Protein 8X7V (pdb70)

InterPro domains:
  IPR001611 Leucine-rich repeat [PF13516] (893-915)
  IPR001611 Leucine-rich repeat [PF13516] (925-944)
  IPR001611 Leucine-rich repeat [PF13516] (949-972)
  IPR001611 Leucine-rich repeat [PF13516] (1007-1029)
  IPR001611 Leucine-rich repeat [PF13516] (1064-1086)
  IPR001611 Leucine-rich repeat [PF13516] (1121-1143)
  IPR004020 DAPIN domain [PF02758] (64-140)
  IPR004020 DAPIN domain [PS50824] (69-148)
  IPR004020 DAPIN domain [SM01289] (61-144)
  IPR007111 NACHT nucleoside triphosphatase [PF05729] (280-443)
  IPR007111 NACHT nucleoside triphosphatase [PS50837] (280-410)
  IPR011029 Death-like domain superfamily [G3DSA:1.10.533.10] (52-150)
  IPR011029 Death-like domain superfamily [SSF47986] (59-147)
  IPR027417 P-loop containing nucleoside triphosphate hydrolase [G3DSA:3.40.50.300] (235-421)
  IPR027417 P-loop containing nucleoside triphosphate hydrolase [SSF52540] (278-449)
  IPR032675 Leucine-rich repeat domain superfamily [G3DSA:3.80.10.10] (720-1184)
  IPR041075 NOD1/2, winged helix domain [PF17779] (528-582)
  IPR041267 NACHT, LRR and PYD domains-containing protein, helical domain HD2 [PF17776] (584-701)
  IPR050637 NLRP family, innate immunity and inflammation regulators [PTHR45690] (59-1184)

Sequence (1418 aa):
LTFSSYGLQWCLYELDKEEFQTFKELLKKKSSESTTCSIPQFEIENANVECLALLLHEYYGASLAWATSISIFENMNLRTLSEKARDDMKRHSPEDGDTWDYKSHVMTKFAEEEDVRPEMQTLAGAFDSDRWGFRPRTVVLHGKSGIGKSALARRIVLCWAQGGLYQGMFSYVFFLPVREMQRKKESSVTEFISREWPDSQAPVTEIMSRPERLLFIIDGFDDLGSVLNNDTKLCKDWAEKQPPFTLIRSLLRKVLLPESFLIVTVRDVGTEKLKSEVVSPRYLLVRAVGSLICVALQLQFNQTLTGLHAAFVFHQLTPRGVVRRCLNLEERVVLKRFCRMAVEGVWNRKSVFDGDDLMVQGLGESELRALFHMHLSLQDFCAALYYVLKTKRSMELKQAGFHIHSLWMKRFLFGLVSEDVRRPLEVLLGCPVPLGVKQKLLHWVSLLGQQPNATTPGDTLDAFHCLFETQDKEFVRLALNSFQEVWLPINQNLDLIASSFCLQHCPYLRKIRVDVKGIFPRDESAEACPVVPLWMRDKTLIEEQWEDFCSMLGTHPHLRQLDLGSSILTERAMKTLCAKLRHPTCKIQTLMFRNAQITPGVQHLWRIVMANRNLRSLNLGGTHLKEEDVRMACEALKHPKCLLESLRLDCCGLTHACYLKISQILTTSPSLKSLSLAGNKVTDQGVMPLSDALRVSQCALQKLILEDCGITATGCQSLASALVSNRSLTHLCLSNNSLGNEGVNLLCRSMRLPHCSLQRLMLNQCHLDTAGCGFLALALMGNSWLTHLSLSMNPVEDNGVKLLCEVMREPSCHLQDLELVKCHLTAACCESLSCVISRSRHLKSLDLTDNALGDGGVAALCEGLKQKNSVLARLGLKACGLTSDCCEALSLALSCNRHLTSLNLVQNNFSPKGMMKLCSAFACPTSNLQIIGLWKWQYPVQIRKLLEEVQLLKPRVVIDGSWHSFDEDDRYWWKNPQIRIRPWWFPVQELRDPLVFYLEAWLADELFGPDRAIIPEMEWTSQALLTVDIVDSGNLVEITVFGRPRVQNRVKSMLLCLAWFHREHRARALFWDKEPWFWHDTLTEQLWRIFAGVSRFLQSISWDPEDFEDAWKRKRLAVPCKLEKMRILAHGELVLATAISSFTRHVFTCGRRGIKVWSLTGQVAEDRFPESHLPIQTPGAFLRTCLLSSNSRSLLTGGYNLASVSVWDLAAPSLHVKEQLPCAGLNCQALDANLDANLAFASFTSGVVRIWDLRDQSVVRDLKGYPDGVKSIVVKGYNIWTGGPDACLRCWDQRTIMKPLEYQFKSQIMSLSHSPQEDWVLLGMANGQQWLQSTSGSQRHMVGQKDSVILSVKFSPFGQWWASVGMDDFLGVYSMPAGTKVFEVPEMSPVTCCDVSSNNRLVVTGSGEHASVYQITY

Radius of gyration: 36.37 Å; Cα contacts (8 Å, |Δi|>4): 2595; chains: 3; bounding box: 82×92×118 Å

Foldseek 3Di:
DCLQLVLQLVLQVVAALVRLVLLLVVVVVVQVVDDVFHDDNVQSVVDDSSSNSVVLCVGQNRVRSLVVVLVVCVVVVHDPSSVVSVVSCVVSPDPCVVLLVLLVVVLVVVVVVVVVPVCLVVVLCQQPADPVGDGAQEAEEEEFPVDDPVVVVSVVSNCVSVQVGPNPFARDEQEDEVVVLVVDFKDAVLQRVLPSGPVSDDDPCVVPVDARHYEYEYEEQVQDCPVLVDDDDADQDRGDIDGSSSVVLCVQQCSHSVRHGYYYYYYDLSCVVPVVRHDPYHYDYDDCPPVVQVVLVVQACPQDVLRSVLGSQLVLLADVPDPLDADDPVLVLLLLLLLVVLVVCLLQVHPDDDPVVVVVSPHDPVSSCSNDPDGLLVSLLSPLVNLQQDDPDDPSNVSSVVCPSNVSNLLSNLLQLAVVSVVSVCSNNVDDGDHCVLVVVLVVLLVQAQDPDARDAVNVLVVLSSVSSNPDLVSLLSSLQRHAEHEYEDDELVSLVSCLVRVLRNQRHEYYEYEEEDLDAQALPPGDDPVQDPCRRPVDPSVVSLLSSLLSQFQRQNYAEYEYPEYEDDQVSLLSNLVNLQDQNGQYAEYECAHYDCANNLVSNLNSQLRHQNYAEYYYHSYAADPVSLVSNLVSQLRQSGQHAYYEYYPHADDLVSLLSVLVSQLRHQRHQEYEYAHYAAEVSSLLSNLVSLLDASGQHAAYYYHPNQYELSSLLSVLVSQLRHARYAYYEDELYQHELSSLLSNLVSLLDQRRAYAEYEYENNQYELNSLLSVLVSQAPYERHAEYEYENYQHELNSLLSNLVSCLDAVGQHAYYEYENHAYEQVSLLSVLVSQQRYQNYAEYEYEPYQHDQNSLLSNLVSLLHARGQHEEYEYELRADEQVSLLSNLVSLLRYENYAEYEYYNYDYDPVSLVSNLVSLQRPRGHHQEYADDLVVDDPVSNVSVVVSCVRPVNHDYYNDPVPPPDPCVVVSND/DDDDDDDPPQDPVQQPDKDKDKDFQVLVCVVQNPVNPCQVVVCVVLVKHKDWDADPVRTMIMIIITGDPVSNVVVVVVSVVVSVVVVVVVVVD/DVVDPDAAADCRVVVVVVVCVVVVHVRHADADDDDPVVQDFDDPCVDLDAFFDKDFAEKEFFPAAWQEKDAEDVAGWIWTFFFFWIFIAGRPDHDHYDDDTPDIGGDDDVPGTWHDKDADPVRAKMWTFFPPDAFIWMWGDVDPDIDTDDTQGDPRWGWQEWDADDVQQKTWTWTQQQKIWIAHPVVSDTDDIDHDDGRIFNEWDDDDQWIWTFFQVQWIWIGGPVDRDGTDIDHDDATWQYWDAQDPFFWIWTFGQQFWIWIAGPVDGDIDTQGGDRFGWNYKAAAPNRQKIWTFTQQAKIWIFGPPRNHTSDIDGDDFGWRYKDAYNVNFKIWTGGGRMIIIMTTRD

Secondary structure (DSSP, 8-state):
-HHHHHHHHHHHTTS-HHHHHHHHHHHHHHHHH-SSS---HHHHHH--HHHHHHHHHHHH-HHHHHHHHHHHHHHTT--HHHHHHHHHHHHHSPP--HHHHHHHHHHHHHHHHHHH--HHHHHHHTTS--SS----S-EEEEE-TTS-HHHHHHHHHHHHHHTSSSTTT-S--EEEEHHHHHH-SSB-HHHHHHHHSSSS---HHHHSS-STT-BEEEE-GGG--HHHHS--PPP--SSS-B-HHHHHHHHHTT-SSTTSB--EE--HHHHHHHTTTSSS-EEEEE--HHHHHHHHHHT---S-HHHHHHHHHHHHHSPTT-SSPPP-HHHHHHHHHHHHHHHHHHHHT-----HHHHHHHT--HHHHHHH----HHHHHHHHHHHHH---SS-HHHHHHTT-SSHHHHHHHHHHTT-HHHHHHHHHHH-S----SHHHHHHHHHHHHHT-SSPPPHHHHHHHHHHHHHH--HHHHHHHHTS--EEEEEE-SHHHHHHHHHHHTT-TT--EEEEEE-S-S---TTT---SSS-HHHHSS-HHHHHHHHHHHHHHH-SS--EEEESS-B--HHHHHHHHHHHHSTT----EEEESSSB-GGGGGGTHHHHHH-TT--EEEEES----HHHHHHHHHHHTSTT----EEEEES----HHHHHHHHHHHHH-SS--EEEEESS---HHHHHHHHHHHHSTT------EEES----HHHHHHHHHHHHH-SS--EEEEES---HHHHHHHHHHHHSSTT----EEE--SS---HHHHHHHHHHHTT--S--EEE--SS---HHHHHHHHHHHTSTT----EEEEES----HHHHHHHHHHHHH-SS--B--EES---HHHHHHHHHHHHTSTT----B--EESS---HHHHHHHHHHHHH--S--B--EES----HHHHHHHHHHHH-TT---SEE---STTS-HHHHHHHHHHHHSSTT-EE-SSSSTT--HHHHHHH-/--EEE--SSS-SGGGSS-EEEEEEHHHHHHHHTTT-TTHHHHHHHHT-EEEEEE-TTSSEEEEEEES-HHHHHHHHHHHHHHHHHHHHHHHH-/--SSS----HHHHHHHHHHHHHHT---S-------GGGT-PPPP----PPP-EEEEEEEEE-SS---EEEE-SSS--EEEEETTEEEEE--SS--SEE---SEEEE--STT----EEEE-TTSSEEEEE-SS-SEEEEEESSSSS-EEEEEEE-SS--EEEEEEETTTTEEEEEETTTEEEEEETTTTEEEEEEE--TT--SEEEEETTEEEEEETTTEEEEEESSS-PPPEEEE-SS---EEEE-SSSS-EEEE-SSSEEEEE-SSS--EEEEEE-SS-EEEEEE-TTSSEEEEEESSSEEEEEETTT--EEEEEE-SS-EEEEEE-SSSSEEEEEETTEEEEEEEE-

Structure (mmCIF, N/CA/C/O backbone):
data_8X7V
#
_entry.id   8X7V
#
_cell.length_a   1.00
_cell.length_b   1.00
_cell.length_c   1.00
_cell.angle_alpha   90.00
_cell.angle_beta   90.00
_cell.angle_gamma   90.00
#
_symmetry.space_group_name_H-M   'P 1'
#
loop_
_entity.id
_entity.type
_entity.pdbx_description
1 polymer 'Maltose/maltodextrin-binding periplasmic protein,NACHT, LRR and PYD domains-containing protein 5'
2 polymer 'Oocyte-expressed protein homolog'
3 polymer 'Ubiquitin-like protein SMT3,Transducin-like enhancer protein 6'
#
loop_
_atom_site.group_PDB
_atom_site.id
_atom_site.type_symbol
_atom_site.label_atom_id
_atom_site.label_alt_id
_atom_site.label_comp_id
_atom_site.label_asym_id
_atom_site.label_entity_id
_atom_site.label_seq_id
_atom_site.pdbx_PDB_ins_code
_atom_site.Cartn_x
_atom_site.Cartn_y
_atom_site.Cartn_z
_atom_site.occupancy
_atom_site.B_iso_or_equiv
_atom_site.auth_seq_id
_atom_site.auth_comp_id
_atom_site.auth_asym_id
_atom_site.auth_atom_id
_atom_site.pdbx_PDB_model_num
ATOM 1 N N . LEU A 1 388 ? 111.131 142.402 127.865 1.00 61.09 58 LEU A N 1
ATOM 2 C CA . LEU A 1 388 ? 111.151 141.835 129.209 1.00 61.09 58 LEU A CA 1
ATOM 3 C C . LEU A 1 388 ? 112.494 141.180 129.501 1.00 61.09 58 LEU A C 1
ATOM 4 O O . LEU A 1 388 ? 113.152 141.504 130.487 1.00 61.09 58 LEU A O 1
ATOM 9 N N . THR A 1 389 ? 112.893 140.249 128.631 1.00 58.07 59 THR A N 1
ATOM 10 C CA . THR A 1 389 ? 114.172 139.571 128.806 1.00 58.07 59 THR A CA 1
ATOM 11 C C . THR A 1 389 ? 115.339 140.523 128.582 1.00 58.07 59 THR A C 1
ATOM 12 O O . THR A 1 389 ? 116.358 140.441 129.277 1.00 58.07 59 THR A O 1
ATOM 16 N N . PHE A 1 390 ? 115.212 141.424 127.608 1.00 52.74 60 PHE A N 1
ATOM 17 C CA . PHE A 1 390 ? 116.276 142.375 127.316 1.00 52.74 60 PHE A CA 1
ATOM 18 C C . PHE A 1 390 ? 116.553 143.308 128.488 1.00 52.74 60 PHE A C 1
ATOM 19 O O . PHE A 1 390 ? 117.634 143.902 128.552 1.00 52.74 60 PHE A O 1
ATOM 27 N N . SER A 1 391 ? 115.605 143.450 129.413 1.00 51.26 61 SER A N 1
ATOM 28 C CA . SER A 1 391 ? 115.799 144.290 130.588 1.00 51.26 61 SER A CA 1
ATOM 29 C C . SER A 1 391 ? 116.315 143.503 131.788 1.00 51.26 61 SER A C 1
ATOM 30 O O . SER A 1 391 ? 117.085 144.039 132.592 1.00 51.26 61 SER A O 1
ATOM 33 N N . SER A 1 392 ? 115.907 142.238 131.929 1.00 47.49 62 SER A N 1
ATOM 34 C CA . SER A 1 392 ? 116.389 141.417 133.036 1.00 47.49 62 SER A CA 1
ATOM 35 C C . SER A 1 392 ? 117.801 140.905 132.796 1.00 47.49 62 SER A C 1
ATOM 36 O O . SER A 1 392 ? 118.537 140.648 133.757 1.00 47.49 62 SER A O 1
ATOM 39 N N . TYR A 1 393 ? 118.184 140.727 131.531 1.00 41.30 63 TYR A N 1
ATOM 40 C CA . TYR A 1 393 ? 119.509 140.210 131.208 1.00 41.30 63 TYR A CA 1
ATOM 41 C C . TYR A 1 393 ? 120.586 141.149 131.746 1.00 41.30 63 TYR A C 1
ATOM 42 O O . TYR A 1 393 ? 121.574 140.711 132.354 1.00 41.30 63 TYR A O 1
ATOM 51 N N . GLY A 1 394 ? 120.380 142.456 131.573 1.00 40.73 64 GLY A N 1
ATOM 52 C CA . GLY A 1 394 ? 121.322 143.429 132.101 1.00 40.73 64 GLY A CA 1
ATOM 53 C C . GLY A 1 394 ? 121.376 143.451 133.618 1.00 40.73 64 GLY A C 1
ATOM 54 O O . GLY A 1 394 ? 122.451 143.598 134.204 1.00 40.73 64 GLY A O 1
ATOM 55 N N . LEU A 1 395 ? 120.221 143.317 134.278 1.00 41.49 65 LEU A N 1
ATOM 56 C CA . LEU A 1 395 ? 120.217 143.280 135.739 1.00 41.49 65 LEU A CA 1
ATOM 57 C C . LEU A 1 395 ? 120.967 142.065 136.264 1.00 41.49 65 LEU A C 1
ATOM 58 O O . LEU A 1 395 ? 121.708 142.161 137.248 1.00 41.49 65 LEU A O 1
ATOM 63 N N . GLN A 1 396 ? 120.779 140.910 135.626 1.00 40.96 66 GLN A N 1
ATOM 64 C CA . GLN A 1 396 ? 121.518 139.718 136.029 1.00 40.96 66 GLN A CA 1
ATOM 65 C C . GLN A 1 396 ? 123.013 139.914 135.827 1.00 40.96 66 GLN A C 1
ATOM 66 O O . GLN A 1 396 ? 123.829 139.507 136.668 1.00 40.96 66 GLN A O 1
ATOM 72 N N . TRP A 1 397 ? 123.393 140.549 134.716 1.00 40.43 67 TRP A N 1
ATOM 73 C CA . TRP A 1 397 ? 124.809 140.792 134.473 1.00 40.43 67 TRP A CA 1
ATOM 74 C C . TRP A 1 397 ? 125.384 141.791 135.472 1.00 40.43 67 TRP A C 1
ATOM 75 O O . TRP A 1 397 ? 126.585 141.759 135.756 1.00 40.43 67 TRP A O 1
ATOM 86 N N . CYS A 1 398 ? 124.549 142.688 136.005 1.00 43.93 68 CYS A N 1
ATOM 87 C CA . CYS A 1 398 ? 125.014 143.603 137.046 1.00 43.93 68 CYS A CA 1
ATOM 88 C C . CYS A 1 398 ? 125.123 142.905 138.398 1.00 43.93 68 CYS A C 1
ATOM 89 O O . CYS A 1 398 ? 126.017 143.217 139.193 1.00 43.93 68 CYS A O 1
ATOM 92 N N . LEU A 1 399 ? 124.214 141.971 138.683 1.00 41.84 69 LEU A N 1
ATOM 93 C CA . LEU A 1 399 ? 124.223 141.281 139.968 1.00 41.84 69 LEU A CA 1
ATOM 94 C C . LEU A 1 399 ? 125.285 140.193 140.053 1.00 41.84 69 LEU A C 1
ATOM 95 O O . LEU A 1 399 ? 125.622 139.765 141.162 1.00 41.84 69 LEU A O 1
ATOM 100 N N . TYR A 1 400 ? 125.811 139.725 138.920 1.00 45.91 70 TYR A N 1
ATOM 101 C CA . TYR A 1 400 ? 126.967 138.829 138.972 1.00 45.91 70 TYR A CA 1
ATOM 102 C C . TYR A 1 400 ? 128.212 139.481 139.558 1.00 45.91 70 TYR A C 1
ATOM 103 O O . TYR A 1 400 ? 129.156 138.767 139.908 1.00 45.91 70 TYR A O 1
ATOM 112 N N . GLU A 1 401 ? 128.252 140.810 139.663 1.00 49.90 71 GLU A N 1
ATOM 113 C CA . GLU A 1 401 ? 129.438 141.455 140.216 1.00 49.90 71 GLU A CA 1
ATOM 114 C C . GLU A 1 401 ? 129.519 141.290 141.730 1.00 49.90 71 GLU A C 1
ATOM 115 O O . GLU A 1 401 ? 130.620 141.288 142.292 1.00 49.90 71 GLU A O 1
ATOM 121 N N . LEU A 1 402 ? 128.379 141.146 142.401 1.00 51.79 72 LEU A N 1
ATOM 122 C CA . LEU A 1 402 ? 128.357 141.097 143.857 1.00 51.79 72 LEU A CA 1
ATOM 123 C C . LEU A 1 402 ? 128.984 139.810 144.378 1.00 51.79 72 LEU A C 1
ATOM 124 O O . LEU A 1 402 ? 128.855 138.744 143.771 1.00 51.79 72 LEU A O 1
ATOM 129 N N . ASP A 1 403 ? 129.658 139.919 145.520 1.00 62.67 73 ASP A N 1
ATOM 130 C CA . ASP A 1 403 ? 130.260 138.780 146.193 1.00 62.67 73 ASP A CA 1
ATOM 131 C C . ASP A 1 403 ? 129.201 138.000 146.974 1.00 62.67 73 ASP A C 1
ATOM 132 O O . ASP A 1 403 ? 128.026 138.373 147.023 1.00 62.67 73 ASP A O 1
ATOM 137 N N . LYS A 1 404 ? 129.630 136.899 147.595 1.00 59.94 74 LYS A N 1
ATOM 138 C CA . LYS A 1 404 ? 128.696 136.057 148.339 1.00 59.94 74 LYS A CA 1
ATOM 139 C C . LYS A 1 404 ? 128.162 136.780 149.573 1.00 59.94 74 LYS A C 1
ATOM 140 O O . LYS A 1 404 ? 126.946 136.821 149.808 1.00 59.94 74 LYS A O 1
ATOM 146 N N . GLU A 1 405 ? 129.058 137.362 150.374 1.00 65.18 75 GLU A N 1
ATOM 147 C CA . GLU A 1 405 ? 128.613 138.151 151.520 1.00 65.18 75 GLU A CA 1
ATOM 148 C C . GLU A 1 405 ? 127.858 139.396 151.068 1.00 65.18 75 GLU A C 1
ATOM 149 O O . GLU A 1 405 ? 126.878 139.804 151.705 1.00 65.18 75 GLU A O 1
ATOM 155 N N . GLU A 1 406 ? 128.291 140.004 149.961 1.00 60.85 76 GLU A N 1
ATOM 156 C CA . GLU A 1 406 ? 127.543 141.115 149.387 1.00 60.85 76 GLU A CA 1
ATOM 157 C C . GLU A 1 406 ? 126.162 140.663 148.939 1.00 60.85 76 GLU A C 1
ATOM 158 O O . GLU A 1 406 ? 125.182 141.401 149.078 1.00 60.85 76 GLU A O 1
ATOM 164 N N . PHE A 1 407 ? 126.065 139.448 148.399 1.00 60.60 77 PHE A N 1
ATOM 165 C CA . PHE A 1 407 ? 124.767 138.924 147.993 1.00 60.60 77 PHE A CA 1
ATOM 166 C C . PHE A 1 407 ? 123.850 138.730 149.196 1.00 60.60 77 PHE A C 1
ATOM 167 O O . PHE A 1 407 ? 122.654 139.040 149.132 1.00 60.60 77 PHE A O 1
ATOM 175 N N . GLN A 1 408 ? 124.393 138.221 150.305 1.00 62.43 78 GLN A N 1
ATOM 176 C CA . GLN A 1 408 ? 123.582 138.069 151.513 1.00 62.43 78 GLN A CA 1
ATOM 177 C C . GLN A 1 408 ? 123.129 139.420 152.057 1.00 62.43 78 GLN A C 1
ATOM 178 O O . GLN A 1 408 ? 121.981 139.571 152.499 1.00 62.43 78 GLN A O 1
ATOM 184 N N . THR A 1 409 ? 124.020 140.414 152.042 1.00 58.02 79 THR A N 1
ATOM 185 C CA . THR A 1 409 ? 123.633 141.757 152.465 1.00 58.02 79 THR A CA 1
ATOM 186 C C . THR A 1 409 ? 122.525 142.314 151.578 1.00 58.02 79 THR A C 1
ATOM 187 O O . THR A 1 409 ? 121.569 142.928 152.070 1.00 58.02 79 THR A O 1
ATOM 191 N N . PHE A 1 410 ? 122.637 142.108 150.264 1.00 53.96 80 PHE A N 1
ATOM 192 C CA . PHE A 1 410 ? 121.596 142.556 149.347 1.00 53.96 80 PHE A CA 1
ATOM 193 C C . PHE A 1 410 ? 120.272 141.881 149.662 1.00 53.96 80 PHE A C 1
ATOM 194 O O . PHE A 1 410 ? 119.221 142.533 149.678 1.00 53.96 80 PHE A O 1
ATOM 202 N N . LYS A 1 411 ? 120.307 140.576 149.934 1.00 65.73 81 LYS A N 1
ATOM 203 C CA . LYS A 1 411 ? 119.075 139.859 150.237 1.00 65.73 81 LYS A CA 1
ATOM 204 C C . LYS A 1 411 ? 118.429 140.374 151.519 1.00 65.73 81 LYS A C 1
ATOM 205 O O . LYS A 1 411 ? 117.206 140.534 151.578 1.00 65.73 81 LYS A O 1
ATOM 211 N N . GLU A 1 412 ? 119.227 140.662 152.553 1.00 65.95 82 GLU A N 1
ATOM 212 C CA . GLU A 1 412 ? 118.613 141.113 153.803 1.00 65.95 82 GLU A CA 1
ATOM 213 C C . GLU A 1 412 ? 118.083 142.542 153.685 1.00 65.95 82 GLU A C 1
ATOM 214 O O . GLU A 1 412 ? 117.029 142.864 154.251 1.00 65.95 82 GLU A O 1
ATOM 220 N N . LEU A 1 413 ? 118.790 143.418 152.962 1.00 60.89 83 LEU A N 1
ATOM 221 C CA . LEU A 1 413 ? 118.256 144.759 152.729 1.00 60.89 83 LEU A CA 1
ATOM 222 C C . LEU A 1 413 ? 116.967 144.708 151.917 1.00 60.89 83 LEU A C 1
ATOM 223 O O . LEU A 1 413 ? 116.019 145.455 152.193 1.00 60.89 83 LEU A O 1
ATOM 228 N N . LEU A 1 414 ? 116.910 143.827 150.915 1.00 64.31 84 LEU A N 1
ATOM 229 C CA . LEU A 1 414 ? 115.672 143.644 150.168 1.00 64.31 84 LEU A CA 1
ATOM 230 C C . LEU A 1 414 ? 114.563 143.125 151.074 1.00 64.31 84 LEU A C 1
ATOM 231 O O . LEU A 1 414 ? 113.402 143.529 150.941 1.00 64.31 84 LEU A O 1
ATOM 236 N N . LYS A 1 415 ? 114.906 142.230 152.003 1.00 71.25 85 LYS A N 1
ATOM 237 C CA . LYS A 1 415 ? 113.928 141.730 152.964 1.00 71.25 85 LYS A CA 1
ATOM 238 C C . LYS A 1 415 ? 113.353 142.857 153.807 1.00 71.25 85 LYS A C 1
ATOM 239 O O . LYS A 1 415 ? 112.135 142.943 154.001 1.00 71.25 85 LYS A O 1
ATOM 245 N N . LYS A 1 416 ? 114.222 143.721 154.332 1.00 72.12 86 LYS A N 1
ATOM 246 C CA . LYS A 1 416 ? 113.756 144.831 155.158 1.00 72.12 86 LYS A CA 1
ATOM 247 C C . LYS A 1 416 ? 112.876 145.782 154.356 1.00 72.12 86 LYS A C 1
ATOM 248 O O . LYS A 1 416 ? 111.822 146.223 154.837 1.00 72.12 86 LYS A O 1
ATOM 254 N N . LYS A 1 417 ? 113.285 146.097 153.123 1.00 74.22 87 LYS A N 1
ATOM 255 C CA . LYS A 1 417 ? 112.481 146.977 152.279 1.00 74.22 87 LYS A CA 1
ATOM 256 C C . LYS A 1 417 ? 111.110 146.375 152.000 1.00 74.22 87 LYS A C 1
ATOM 257 O O . LYS A 1 417 ? 110.095 147.079 152.048 1.00 74.22 87 LYS A O 1
ATOM 263 N N . SER A 1 418 ? 111.060 145.075 151.701 1.00 78.77 88 SER A N 1
ATOM 264 C CA . SER A 1 418 ? 109.779 144.432 151.429 1.00 78.77 88 SER A CA 1
ATOM 265 C C . SER A 1 418 ? 108.897 144.404 152.670 1.00 78.77 88 SER A C 1
ATOM 266 O O . SER A 1 418 ? 107.682 144.616 152.582 1.00 78.77 88 SER A O 1
ATOM 269 N N . SER A 1 419 ? 109.488 144.133 153.837 1.00 81.67 89 SER A N 1
ATOM 270 C CA . SER A 1 419 ? 108.695 144.052 155.060 1.00 81.67 89 SER A CA 1
ATOM 271 C C . SER A 1 419 ? 108.117 145.409 155.442 1.00 81.67 89 SER A C 1
ATOM 272 O O . SER A 1 419 ? 106.948 145.499 155.836 1.00 81.67 89 SER A O 1
ATOM 275 N N . GLU A 1 420 ? 108.917 146.476 155.343 1.00 86.06 90 GLU A N 1
ATOM 276 C CA . GLU A 1 420 ? 108.417 147.793 155.730 1.00 86.06 90 GLU A CA 1
ATOM 277 C C . GLU A 1 420 ? 107.286 148.255 154.818 1.00 86.06 90 GLU A C 1
ATOM 278 O O . GLU A 1 420 ? 106.277 148.788 155.294 1.00 86.06 90 GLU A O 1
ATOM 284 N N . SER A 1 421 ? 107.431 148.060 153.510 1.00 92.94 91 SER A N 1
ATOM 285 C CA . SER A 1 421 ? 106.436 148.531 152.555 1.00 92.94 91 SER A CA 1
ATOM 286 C C . SER A 1 421 ? 105.177 147.674 152.626 1.00 92.94 91 SER A C 1
ATOM 287 O O . SER A 1 421 ? 105.248 146.470 152.888 1.00 92.94 91 SER A O 1
ATOM 290 N N . THR A 1 422 ? 104.023 148.303 152.394 1.00 104.72 92 THR A N 1
ATOM 291 C CA . THR A 1 422 ? 102.745 147.605 152.406 1.00 104.72 92 THR A CA 1
ATOM 292 C C . THR A 1 422 ? 102.074 147.541 151.041 1.00 104.72 92 THR A C 1
ATOM 293 O O . THR A 1 422 ? 101.201 146.689 150.840 1.00 104.72 92 THR A O 1
ATOM 297 N N . THR A 1 423 ? 102.448 148.422 150.108 1.00 107.95 93 THR A N 1
ATOM 298 C CA . THR A 1 423 ? 101.809 148.428 148.795 1.00 107.95 93 THR A CA 1
ATOM 299 C C . THR A 1 423 ? 102.085 147.136 148.035 1.00 107.95 93 THR A C 1
ATOM 300 O O . THR A 1 423 ? 101.173 146.550 147.440 1.00 107.95 93 THR A O 1
ATOM 304 N N . CYS A 1 424 ? 103.333 146.676 148.043 1.00 105.36 94 CYS A N 1
ATOM 305 C CA . CYS A 1 424 ? 103.723 145.436 147.390 1.00 105.36 94 CYS A CA 1
ATOM 306 C C . CYS A 1 424 ? 104.428 144.537 148.394 1.00 105.36 94 CYS A C 1
ATOM 307 O O . CYS A 1 424 ? 105.263 145.000 149.177 1.00 105.36 94 CYS A O 1
ATOM 310 N N . SER A 1 425 ? 104.089 143.251 148.367 1.00 99.30 95 SER A N 1
ATOM 311 C CA . SER A 1 425 ? 104.603 142.280 149.322 1.00 99.30 95 SER A CA 1
ATOM 312 C C . SER A 1 425 ? 105.458 141.254 148.596 1.00 99.30 95 SER A C 1
ATOM 313 O O . SER A 1 425 ? 105.090 140.788 147.513 1.00 99.30 95 SER A O 1
ATOM 316 N N . ILE A 1 426 ? 106.596 140.910 149.191 1.00 89.72 96 ILE A N 1
ATOM 317 C CA . ILE A 1 426 ? 107.477 139.880 148.649 1.00 89.72 96 ILE A CA 1
ATOM 318 C C . ILE A 1 426 ? 107.672 138.811 149.719 1.00 89.72 96 ILE A C 1
ATOM 319 O O . ILE A 1 426 ? 108.079 139.133 150.845 1.00 89.72 96 ILE A O 1
ATOM 324 N N . PRO A 1 427 ? 107.386 137.544 149.426 1.00 91.98 97 PRO A N 1
ATOM 325 C CA . PRO A 1 427 ? 107.547 136.499 150.445 1.00 91.98 97 PRO A CA 1
ATOM 326 C C . PRO A 1 427 ? 109.002 136.327 150.852 1.00 91.98 97 PRO A C 1
ATOM 327 O O . PRO A 1 427 ? 109.926 136.571 150.072 1.00 91.98 97 PRO A O 1
ATOM 331 N N . GLN A 1 428 ? 109.198 135.899 152.103 1.00 89.46 98 GLN A N 1
ATOM 332 C CA . GLN A 1 428 ? 110.543 135.864 152.672 1.00 89.46 98 GLN A CA 1
ATOM 333 C C . GLN A 1 428 ? 111.325 134.646 152.192 1.00 89.46 98 GLN A C 1
ATOM 334 O O . GLN A 1 428 ? 112.482 134.768 151.766 1.00 89.46 98 GLN A O 1
ATOM 340 N N . PHE A 1 429 ? 110.716 133.460 152.263 1.00 92.85 99 PHE A N 1
ATOM 341 C CA . PHE A 1 429 ? 111.422 132.250 151.858 1.00 92.85 99 PHE A CA 1
ATOM 342 C C . PHE A 1 429 ? 111.709 132.248 150.365 1.00 92.85 99 PHE A C 1
ATOM 343 O O . PHE A 1 429 ? 112.725 131.693 149.929 1.00 92.85 99 PHE A O 1
ATOM 351 N N . GLU A 1 430 ? 110.832 132.864 149.571 1.00 89.08 100 GLU A N 1
ATOM 352 C CA . GLU A 1 430 ? 111.087 132.982 148.142 1.00 89.08 100 GLU A CA 1
ATOM 353 C C . GLU A 1 430 ? 112.323 133.834 147.882 1.00 89.08 100 GLU A C 1
ATOM 354 O O . GLU A 1 430 ? 113.111 133.540 146.976 1.00 89.08 100 GLU A O 1
ATOM 360 N N . ILE A 1 431 ? 112.510 134.895 148.672 1.00 81.65 101 ILE A N 1
ATOM 361 C CA . ILE A 1 431 ? 113.728 135.697 148.574 1.00 81.65 101 ILE A CA 1
ATOM 362 C C . ILE A 1 431 ? 114.943 134.869 148.972 1.00 81.65 101 ILE A C 1
ATOM 363 O O . ILE A 1 431 ? 115.963 134.857 148.273 1.00 81.65 101 ILE A O 1
ATOM 368 N N . GLU A 1 432 ? 114.852 134.164 150.104 1.00 83.44 102 GLU A N 1
ATOM 369 C CA . GLU A 1 432 ? 116.008 133.419 150.603 1.00 83.44 102 GLU A CA 1
ATOM 370 C C . GLU A 1 432 ? 116.451 132.326 149.639 1.00 83.44 102 GLU A C 1
ATOM 371 O O . GLU A 1 432 ? 117.653 132.144 149.413 1.00 83.44 102 GLU A O 1
ATOM 377 N N . ASN A 1 433 ? 115.503 131.586 149.063 1.00 88.27 103 ASN A N 1
ATOM 378 C CA . ASN A 1 433 ? 115.874 130.447 148.229 1.00 88.27 103 ASN A CA 1
ATOM 379 C C . ASN A 1 433 ? 116.476 130.882 146.898 1.00 88.27 103 ASN A C 1
ATOM 380 O O . ASN A 1 433 ? 117.091 130.065 146.204 1.00 88.27 103 ASN A O 1
ATOM 385 N N . ALA A 1 434 ? 116.317 132.149 146.527 1.00 77.31 104 ALA A N 1
ATOM 386 C CA . ALA A 1 434 ? 116.705 132.599 145.197 1.00 77.31 104 ALA A CA 1
ATOM 387 C C . ALA A 1 434 ? 118.202 132.875 145.108 1.00 77.31 104 ALA A C 1
ATOM 388 O O . ALA A 1 434 ? 118.807 133.428 146.030 1.00 77.31 104 ALA A O 1
ATOM 390 N N . ASN A 1 435 ? 118.795 132.486 143.980 1.00 67.23 105 ASN A N 1
ATOM 391 C CA . ASN A 1 435 ? 120.148 132.883 143.622 1.00 67.23 105 ASN A CA 1
ATOM 392 C C . ASN A 1 435 ? 120.080 134.164 142.790 1.00 67.23 105 ASN A C 1
ATOM 393 O O . ASN A 1 435 ? 119.042 134.826 142.728 1.00 67.23 105 ASN A O 1
ATOM 398 N N . VAL A 1 436 ? 121.186 134.528 142.137 1.00 59.87 106 VAL A N 1
ATOM 399 C CA . VAL A 1 436 ? 121.263 135.819 141.451 1.00 59.87 106 VAL A CA 1
ATOM 400 C C . VAL A 1 436 ? 120.239 135.903 140.323 1.00 59.87 106 VAL A C 1
ATOM 401 O O . VAL A 1 436 ? 119.464 136.867 140.230 1.00 59.87 106 VAL A O 1
ATOM 405 N N . GLU A 1 437 ? 120.222 134.895 139.447 1.00 61.44 107 GLU A N 1
ATOM 406 C CA . GLU A 1 437 ? 119.341 134.934 138.284 1.00 61.44 107 GLU A CA 1
ATOM 407 C C . GLU A 1 437 ? 117.881 134.960 138.708 1.00 61.44 107 GLU A C 1
ATOM 408 O O . GLU A 1 437 ? 117.093 135.790 138.231 1.00 61.44 107 GLU A O 1
ATOM 414 N N . CYS A 1 438 ? 117.505 134.055 139.611 1.00 66.09 108 CYS A N 1
ATOM 415 C CA . CYS A 1 438 ? 116.133 134.024 140.097 1.00 66.09 108 CYS A CA 1
ATOM 416 C C . CYS A 1 438 ? 115.787 135.307 140.835 1.00 66.09 108 CYS A C 1
ATOM 417 O O . CYS A 1 438 ? 114.651 135.783 140.758 1.00 66.09 108 CYS A O 1
ATOM 420 N N . LEU A 1 439 ? 116.755 135.894 141.541 1.00 61.59 109 LEU A N 1
ATOM 421 C CA . LEU A 1 439 ? 116.486 137.137 142.257 1.00 61.59 109 LEU A CA 1
ATOM 422 C C . LEU A 1 439 ? 116.135 138.261 141.292 1.00 61.59 109 LEU A C 1
ATOM 423 O O . LEU A 1 439 ? 115.129 138.956 141.475 1.00 61.59 109 LEU A O 1
ATOM 428 N N . ALA A 1 440 ? 116.950 138.453 140.251 1.00 56.52 110 ALA A N 1
ATOM 429 C CA . ALA A 1 440 ? 116.667 139.522 139.294 1.00 56.52 110 ALA A CA 1
ATOM 430 C C . ALA A 1 440 ? 115.366 139.266 138.540 1.00 56.52 110 ALA A C 1
ATOM 431 O O . ALA A 1 440 ? 114.563 140.189 138.328 1.00 56.52 110 ALA A O 1
ATOM 433 N N . LEU A 1 441 ? 115.141 138.016 138.128 1.00 61.92 111 LEU A N 1
ATOM 434 C CA . LEU A 1 441 ? 113.917 137.681 137.411 1.00 61.92 111 LEU A CA 1
ATOM 435 C C . LEU A 1 441 ? 112.683 137.933 138.271 1.00 61.92 111 LEU A C 1
ATOM 436 O O . LEU A 1 441 ? 111.699 138.518 137.807 1.00 61.92 111 LEU A O 1
ATOM 441 N N . LEU A 1 442 ? 112.726 137.517 139.539 1.00 61.21 112 LEU A N 1
ATOM 442 C CA . LEU A 1 442 ? 111.616 137.761 140.453 1.00 61.21 112 LEU A CA 1
ATOM 443 C C . LEU A 1 442 ? 111.420 139.246 140.722 1.00 61.21 112 LEU A C 1
ATOM 444 O O . LEU A 1 442 ? 110.280 139.705 140.860 1.00 61.21 112 LEU A O 1
ATOM 449 N N . LEU A 1 443 ? 112.513 140.003 140.821 1.00 55.12 113 LEU A N 1
ATOM 450 C CA . LEU A 1 443 ? 112.403 141.427 141.103 1.00 55.12 113 LEU A CA 1
ATOM 451 C C . LEU A 1 443 ? 111.710 142.159 139.958 1.00 55.12 113 LEU A C 1
ATOM 452 O O . LEU A 1 443 ? 110.835 143.002 140.194 1.00 55.12 113 LEU A O 1
ATOM 457 N N . HIS A 1 444 ? 112.062 141.832 138.709 1.00 57.68 114 HIS A N 1
ATOM 458 C CA . HIS A 1 444 ? 111.299 142.373 137.581 1.00 57.68 114 HIS A CA 1
ATOM 459 C C . HIS A 1 444 ? 109.871 141.844 137.542 1.00 57.68 114 HIS A C 1
ATOM 460 O O . HIS A 1 444 ? 108.946 142.578 137.174 1.00 57.68 114 HIS A O 1
ATOM 467 N N . GLU A 1 445 ? 109.665 140.574 137.896 1.00 65.80 115 GLU A N 1
ATOM 468 C CA . GLU A 1 445 ? 108.319 140.013 137.827 1.00 65.80 115 GLU A CA 1
ATOM 469 C C . GLU A 1 445 ? 107.372 140.724 138.785 1.00 65.80 115 GLU A C 1
ATOM 470 O O . GLU A 1 445 ? 106.211 140.979 138.446 1.00 65.80 115 GLU A O 1
ATOM 476 N N . TYR A 1 446 ? 107.845 141.045 139.988 1.00 68.52 116 TYR A N 1
ATOM 477 C CA . TYR A 1 446 ? 106.992 141.715 140.967 1.00 68.52 116 TYR A CA 1
ATOM 478 C C . TYR A 1 446 ? 106.938 143.220 140.733 1.00 68.52 116 TYR A C 1
ATOM 479 O O . TYR A 1 446 ? 105.862 143.788 140.521 1.00 68.52 116 TYR A O 1
ATOM 488 N N . TYR A 1 447 ? 108.094 143.885 140.771 1.00 63.39 117 TYR A N 1
ATOM 489 C CA . TYR A 1 447 ? 108.101 145.343 140.798 1.00 63.39 117 TYR A CA 1
ATOM 490 C C . TYR A 1 447 ? 107.812 145.941 139.425 1.00 63.39 117 TYR A C 1
ATOM 491 O O . TYR A 1 447 ? 107.193 147.006 139.325 1.00 63.39 117 TYR A O 1
ATOM 500 N N . GLY A 1 448 ? 108.248 145.277 138.361 1.00 60.85 118 GLY A N 1
ATOM 501 C CA . GLY A 1 448 ? 108.317 145.880 137.047 1.00 60.85 118 GLY A CA 1
ATOM 502 C C . GLY A 1 448 ? 109.721 146.373 136.736 1.00 60.85 118 GLY A C 1
ATOM 503 O O . GLY A 1 448 ? 110.590 146.476 137.604 1.00 60.85 118 GLY A O 1
ATOM 504 N N . ALA A 1 449 ? 109.940 146.691 135.461 1.00 58.71 119 ALA A N 1
ATOM 505 C CA . ALA A 1 449 ? 111.289 146.951 134.967 1.00 58.71 119 ALA A CA 1
ATOM 506 C C . ALA A 1 449 ? 111.962 148.150 135.631 1.00 58.71 119 ALA A C 1
ATOM 507 O O . ALA A 1 449 ? 112.949 147.991 136.365 1.00 58.71 119 ALA A O 1
ATOM 509 N N . SER A 1 450 ? 111.429 149.350 135.391 1.00 55.68 120 SER A N 1
ATOM 510 C CA . SER A 1 450 ? 112.079 150.558 135.888 1.00 55.68 120 SER A CA 1
ATOM 511 C C . SER A 1 450 ? 112.100 150.588 137.408 1.00 55.68 120 SER A C 1
ATOM 512 O O . SER A 1 450 ? 113.087 151.025 138.014 1.00 55.68 120 SER A O 1
ATOM 515 N N . LEU A 1 451 ? 111.019 150.129 138.042 1.00 53.02 121 LEU A N 1
ATOM 516 C CA . LEU A 1 451 ? 110.967 150.118 139.498 1.00 53.02 121 LEU A CA 1
ATOM 517 C C . LEU A 1 451 ? 112.045 149.213 140.080 1.00 53.02 121 LEU A C 1
ATOM 518 O O . LEU A 1 451 ? 112.706 149.574 141.061 1.00 53.02 121 LEU A O 1
ATOM 523 N N . ALA A 1 452 ? 112.239 148.033 139.489 1.00 48.81 122 ALA A N 1
ATOM 524 C CA . ALA A 1 452 ? 113.256 147.117 139.993 1.00 48.81 122 ALA A CA 1
ATOM 525 C C . ALA A 1 452 ? 114.660 147.662 139.766 1.00 48.81 122 ALA A C 1
ATOM 526 O O . ALA A 1 452 ? 115.528 147.532 140.639 1.00 48.81 122 ALA A O 1
ATOM 528 N N . TRP A 1 453 ? 114.907 148.276 138.606 1.00 47.10 123 TRP A N 1
ATOM 529 C CA . TRP A 1 453 ? 116.211 148.897 138.393 1.00 47.10 123 TRP A CA 1
ATOM 530 C C . TRP A 1 453 ? 116.473 149.989 139.426 1.00 47.10 123 TRP A C 1
ATOM 531 O O . TRP A 1 453 ? 117.571 150.070 139.993 1.00 47.10 123 TRP A O 1
ATOM 542 N N . ALA A 1 454 ? 115.466 150.825 139.702 1.00 45.61 124 ALA A N 1
ATOM 543 C CA . ALA A 1 454 ? 115.629 151.892 140.687 1.00 45.61 124 ALA A CA 1
ATOM 544 C C . ALA A 1 454 ? 115.880 151.333 142.083 1.00 45.61 124 ALA A C 1
ATOM 545 O O . ALA A 1 454 ? 116.735 151.841 142.820 1.00 45.61 124 ALA A O 1
ATOM 547 N N . THR A 1 455 ? 115.137 150.292 142.467 1.00 45.98 125 THR A N 1
ATOM 548 C CA . THR A 1 455 ? 115.328 149.680 143.778 1.00 45.98 125 THR A CA 1
ATOM 549 C C . THR A 1 455 ? 116.736 149.117 143.923 1.00 45.98 125 THR A C 1
ATOM 550 O O . THR A 1 455 ? 117.389 149.310 144.958 1.00 45.98 125 THR A O 1
ATOM 554 N N . SER A 1 456 ? 117.221 148.419 142.893 1.00 43.15 126 SER A N 1
ATOM 555 C CA . SER A 1 456 ? 118.562 147.851 142.955 1.00 43.15 126 SER A CA 1
ATOM 556 C C . SER A 1 456 ? 119.622 148.941 143.039 1.00 43.15 126 SER A C 1
ATOM 557 O O . SER A 1 456 ? 120.602 148.803 143.780 1.00 43.15 126 SER A O 1
ATOM 560 N N . ILE A 1 457 ? 119.447 150.033 142.290 1.00 46.44 127 ILE A N 1
ATOM 561 C CA . ILE A 1 457 ? 120.400 151.139 142.376 1.00 46.44 127 ILE A CA 1
ATOM 562 C C . ILE A 1 457 ? 120.404 151.731 143.781 1.00 46.44 127 ILE A C 1
ATOM 563 O O . ILE A 1 457 ? 121.463 152.063 144.331 1.00 46.44 127 ILE A O 1
ATOM 568 N N . SER A 1 458 ? 119.220 151.878 144.381 1.00 48.25 128 SER A N 1
ATOM 569 C CA . SER A 1 458 ? 119.139 152.421 145.734 1.00 48.25 128 SER A CA 1
ATOM 570 C C . SER A 1 458 ? 119.855 151.525 146.738 1.00 48.25 128 SER A C 1
ATOM 571 O O . SER A 1 458 ? 120.603 152.014 147.592 1.00 48.25 128 SER A O 1
ATOM 574 N N . ILE A 1 459 ? 119.646 150.210 146.648 1.00 48.70 129 ILE A N 1
ATOM 575 C CA . ILE A 1 459 ? 120.321 149.296 147.570 1.00 48.70 129 ILE A CA 1
ATOM 576 C C . ILE A 1 459 ? 121.833 149.339 147.363 1.00 48.70 129 ILE A C 1
ATOM 577 O O . ILE A 1 459 ? 122.608 149.331 148.331 1.00 48.70 129 ILE A O 1
ATOM 582 N N . PHE A 1 460 ? 122.278 149.382 146.103 1.00 51.63 130 PHE A N 1
ATOM 583 C CA . PHE A 1 460 ? 123.710 149.459 145.825 1.00 51.63 130 PHE A CA 1
ATOM 584 C C . PHE A 1 460 ? 124.316 150.718 146.424 1.00 51.63 130 PHE A C 1
ATOM 585 O O . PHE A 1 460 ? 125.422 150.683 146.974 1.00 51.63 130 PHE A O 1
ATOM 593 N N . GLU A 1 461 ? 123.613 151.846 146.322 1.00 59.40 131 GLU A N 1
ATOM 594 C CA . GLU A 1 461 ? 124.115 153.067 146.942 1.00 59.40 131 GLU A CA 1
ATOM 595 C C . GLU A 1 461 ? 124.107 152.953 148.460 1.00 59.40 131 GLU A C 1
ATOM 596 O O . GLU A 1 461 ? 124.980 153.510 149.135 1.00 59.40 131 GLU A O 1
ATOM 602 N N . ASN A 1 462 ? 123.128 152.233 149.014 1.00 59.66 132 ASN A N 1
ATOM 603 C CA . ASN A 1 462 ? 123.087 152.026 150.458 1.00 59.66 132 ASN A CA 1
ATOM 604 C C . ASN A 1 462 ? 124.308 151.253 150.942 1.00 59.66 132 ASN A C 1
ATOM 605 O O . ASN A 1 462 ? 124.864 151.561 152.002 1.00 59.66 132 ASN A O 1
ATOM 610 N N . MET A 1 463 ? 124.644 150.155 150.248 1.00 55.35 133 MET A N 1
ATOM 611 C CA . MET A 1 463 ? 125.752 149.259 150.689 1.00 55.35 133 MET A CA 1
ATOM 612 C C . MET A 1 463 ? 127.109 149.960 150.622 1.00 55.35 133 MET A C 1
ATOM 613 O O . MET A 1 463 ? 128.121 149.301 150.904 1.00 55.35 133 MET A O 1
ATOM 618 N N . ASN A 1 464 ? 127.120 151.237 150.249 1.00 61.31 134 ASN A N 1
ATOM 619 C CA . ASN A 1 464 ? 128.388 151.977 150.018 1.00 61.31 134 ASN A CA 1
ATOM 620 C C . ASN A 1 464 ? 129.106 151.467 148.765 1.00 61.31 134 ASN A C 1
ATOM 621 O O . ASN A 1 464 ? 130.347 151.411 148.792 1.00 61.31 134 ASN A O 1
ATOM 626 N N . LEU A 1 465 ? 128.368 151.111 147.711 1.00 60.60 135 LEU A N 1
ATOM 627 C CA . LEU A 1 465 ? 129.021 150.771 146.420 1.00 60.60 135 LEU A CA 1
ATOM 628 C C . LEU A 1 465 ? 128.608 151.890 145.464 1.00 60.60 135 LEU A C 1
ATOM 629 O O . LEU A 1 465 ? 127.392 152.113 145.326 1.00 60.60 135 LEU A O 1
ATOM 634 N N . ARG A 1 466 ? 129.566 152.557 144.819 1.00 61.81 136 ARG A N 1
ATOM 635 C CA . ARG A 1 466 ? 129.204 153.746 143.999 1.00 61.81 136 ARG A CA 1
ATOM 636 C C . ARG A 1 466 ? 129.593 153.536 142.534 1.00 61.81 136 ARG A C 1
ATOM 637 O O . ARG A 1 466 ? 129.020 154.234 141.676 1.00 61.81 136 ARG A O 1
ATOM 645 N N . THR A 1 467 ? 130.522 152.622 142.252 1.00 58.11 137 THR A N 1
ATOM 646 C CA . THR A 1 467 ? 130.828 152.368 140.847 1.00 58.11 137 THR A CA 1
ATOM 647 C C . THR A 1 467 ? 129.811 151.426 140.216 1.00 58.11 137 THR A C 1
ATOM 648 O O . THR A 1 467 ? 129.376 151.639 139.075 1.00 58.11 137 THR A O 1
ATOM 652 N N . LEU A 1 468 ? 129.422 150.376 140.942 1.00 55.08 138 LEU A N 1
ATOM 653 C CA . LEU A 1 468 ? 128.399 149.472 140.431 1.00 55.08 138 LEU A CA 1
ATOM 654 C C . LEU A 1 468 ? 127.082 150.200 140.206 1.00 55.08 138 LEU A C 1
ATOM 655 O O . LEU A 1 468 ? 126.346 149.872 139.271 1.00 55.08 138 LEU A O 1
ATOM 660 N N . SER A 1 469 ? 126.777 151.202 141.034 1.00 55.97 139 SER A N 1
ATOM 661 C CA . SER A 1 469 ? 125.560 151.981 140.831 1.00 55.97 139 SER A CA 1
ATOM 662 C C . SER A 1 469 ? 125.607 152.752 139.518 1.00 55.97 139 SER A C 1
ATOM 663 O O . SER A 1 469 ? 124.618 152.793 138.780 1.00 55.97 139 SER A O 1
ATOM 666 N N . GLU A 1 470 ? 126.748 153.372 139.206 1.00 55.48 140 GLU A N 1
ATOM 667 C CA . GLU A 1 470 ? 126.876 154.097 137.944 1.00 55.48 140 GLU A CA 1
ATOM 668 C C . GLU A 1 470 ? 126.792 153.154 136.751 1.00 55.48 140 GLU A C 1
ATOM 669 O O . GLU A 1 470 ? 126.143 153.468 135.742 1.00 55.48 140 GLU A O 1
ATOM 675 N N . LYS A 1 471 ? 127.452 151.997 136.843 1.00 50.57 141 LYS A N 1
ATOM 676 C CA . LYS A 1 471 ? 127.366 151.020 135.763 1.00 50.57 141 LYS A CA 1
ATOM 677 C C . LYS A 1 471 ? 125.929 150.558 135.558 1.00 50.57 141 LYS A C 1
ATOM 678 O O . LYS A 1 471 ? 125.467 150.426 134.418 1.00 50.57 141 LYS A O 1
ATOM 684 N N . ALA A 1 472 ? 125.203 150.323 136.654 1.00 50.57 142 ALA A N 1
ATOM 685 C CA . ALA A 1 472 ? 123.803 149.931 136.554 1.00 50.57 142 ALA A CA 1
ATOM 686 C C . ALA A 1 472 ? 122.956 151.045 135.955 1.00 50.57 142 ALA A C 1
ATOM 687 O O . ALA A 1 472 ? 122.022 150.777 135.195 1.00 50.57 142 ALA A O 1
ATOM 689 N N . ARG A 1 473 ? 123.262 152.301 136.288 1.00 52.26 143 ARG A N 1
ATOM 690 C CA . ARG A 1 473 ? 122.521 153.420 135.711 1.00 52.26 143 ARG A CA 1
ATOM 691 C C . ARG A 1 473 ? 122.712 153.495 134.202 1.00 52.26 143 ARG A C 1
ATOM 692 O O . ARG A 1 473 ? 121.749 153.710 133.456 1.00 52.26 143 ARG A O 1
ATOM 700 N N . ASP A 1 474 ? 123.948 153.320 133.731 1.00 48.99 144 ASP A N 1
ATOM 701 C CA . ASP A 1 474 ? 124.183 153.345 132.288 1.00 48.99 144 ASP A CA 1
ATOM 702 C C . ASP A 1 474 ? 123.531 152.151 131.594 1.00 48.99 144 ASP A C 1
ATOM 703 O O . ASP A 1 474 ? 122.928 152.296 130.519 1.00 48.99 144 ASP A O 1
ATOM 708 N N . ASP A 1 475 ? 123.640 150.961 132.189 1.00 50.31 145 ASP A N 1
ATOM 709 C CA . ASP A 1 475 ? 122.987 149.795 131.606 1.00 50.31 145 ASP A CA 1
ATOM 710 C C . ASP A 1 475 ? 121.474 149.949 131.603 1.00 50.31 145 ASP A C 1
ATOM 711 O O . ASP A 1 475 ? 120.800 149.374 130.748 1.00 50.31 145 ASP A O 1
ATOM 716 N N . MET A 1 476 ? 120.922 150.700 132.558 1.00 54.67 146 MET A N 1
ATOM 717 C CA . MET A 1 476 ? 119.500 151.023 132.522 1.00 54.67 146 MET A CA 1
ATOM 718 C C . MET A 1 476 ? 119.188 151.986 131.389 1.00 54.67 146 MET A C 1
ATOM 719 O O . MET A 1 476 ? 118.184 151.827 130.687 1.00 54.67 146 MET A O 1
ATOM 724 N N . LYS A 1 477 ? 120.036 152.999 131.207 1.00 53.21 147 LYS A N 1
ATOM 725 C CA . LYS A 1 477 ? 119.845 153.945 130.114 1.00 53.21 147 LYS A CA 1
ATOM 726 C C . LYS A 1 477 ? 119.816 153.231 128.770 1.00 53.21 147 LYS A C 1
ATOM 727 O O . LYS A 1 477 ? 119.088 153.637 127.858 1.00 53.21 147 LYS A O 1
ATOM 733 N N . ARG A 1 478 ? 120.598 152.162 128.631 1.00 51.33 148 ARG A N 1
ATOM 734 C CA . ARG A 1 478 ? 120.655 151.456 127.353 1.00 51.33 148 ARG A CA 1
ATOM 735 C C . ARG A 1 478 ? 119.641 150.319 127.230 1.00 51.33 148 ARG A C 1
ATOM 736 O O . ARG A 1 478 ? 119.080 150.121 126.147 1.00 51.33 148 ARG A O 1
ATOM 744 N N . HIS A 1 479 ? 119.380 149.572 128.302 1.00 56.52 149 HIS A N 1
ATOM 745 C CA . HIS A 1 479 ? 118.531 148.387 128.234 1.00 56.52 149 HIS A CA 1
ATOM 746 C C . HIS A 1 479 ? 117.054 148.704 128.428 1.00 56.52 149 HIS A C 1
ATOM 747 O O . HIS A 1 479 ? 116.198 147.980 127.910 1.00 56.52 149 HIS A O 1
ATOM 754 N N . SER A 1 480 ? 116.733 149.752 129.171 1.00 72.16 150 SER A N 1
ATOM 755 C CA . SER A 1 480 ? 115.339 150.153 129.299 1.00 72.16 150 SER A CA 1
ATOM 756 C C . SER A 1 480 ? 114.877 150.799 127.997 1.00 72.16 150 SER A C 1
ATOM 757 O O . SER A 1 480 ? 115.477 151.785 127.552 1.00 72.16 150 SER A O 1
ATOM 760 N N . PRO A 1 481 ? 113.833 150.277 127.357 1.00 89.80 151 PRO A N 1
ATOM 761 C CA . PRO A 1 481 ? 113.386 150.855 126.085 1.00 89.80 151 PRO A CA 1
ATOM 762 C C . PRO A 1 481 ? 112.887 152.281 126.261 1.00 89.80 151 PRO A C 1
ATOM 763 O O . PRO A 1 481 ? 112.397 152.668 127.324 1.00 89.80 151 PRO A O 1
ATOM 767 N N . GLU A 1 482 ? 113.033 153.067 125.196 1.00 105.88 152 GLU A N 1
ATOM 768 C CA . GLU A 1 482 ? 112.643 154.470 125.230 1.00 105.88 152 GLU A CA 1
ATOM 769 C C . GLU A 1 482 ? 111.137 154.607 125.418 1.00 105.88 152 GLU A C 1
ATOM 770 O O . GLU A 1 482 ? 110.350 153.841 124.854 1.00 105.88 152 GLU A O 1
ATOM 776 N N . ASP A 1 483 ? 110.740 155.592 126.217 1.00 110.37 153 ASP A N 1
ATOM 777 C CA . ASP A 1 483 ? 109.330 155.824 126.503 1.00 110.37 153 ASP A CA 1
ATOM 778 C C . ASP A 1 483 ? 108.943 157.268 126.204 1.00 110.37 153 ASP A C 1
ATOM 779 O O . ASP A 1 483 ? 109.739 158.187 126.396 1.00 110.37 153 ASP A O 1
ATOM 784 N N . GLY A 1 560 ? 130.710 149.106 75.786 1.00 119.63 230 GLY A N 1
ATOM 785 C CA . GLY A 1 560 ? 131.372 148.618 74.591 1.00 119.63 230 GLY A CA 1
ATOM 786 C C . GLY A 1 560 ? 132.720 147.985 74.872 1.00 119.63 230 GLY A C 1
ATOM 787 O O . GLY A 1 560 ? 132.829 146.764 74.986 1.00 119.63 230 GLY A O 1
ATOM 788 N N . ASP A 1 561 ? 133.754 148.823 74.978 1.00 119.24 231 ASP A N 1
ATOM 789 C CA . ASP A 1 561 ? 135.087 148.318 75.292 1.00 119.24 231 ASP A CA 1
ATOM 790 C C . ASP A 1 561 ? 135.120 147.676 76.673 1.00 119.24 231 ASP A C 1
ATOM 791 O O . ASP A 1 561 ? 135.755 146.633 76.866 1.00 119.24 231 ASP A O 1
ATOM 796 N N . THR A 1 562 ? 134.445 148.289 77.648 1.00 117.89 232 THR A N 1
ATOM 797 C CA . THR A 1 562 ? 134.365 147.697 78.979 1.00 117.89 232 THR A CA 1
ATOM 798 C C . THR A 1 562 ? 133.615 146.371 78.948 1.00 117.89 232 THR A C 1
ATOM 799 O O . THR A 1 562 ? 133.989 145.420 79.645 1.00 117.89 232 THR A O 1
ATOM 803 N N . TRP A 1 563 ? 132.548 146.290 78.147 1.00 116.35 233 TRP A N 1
ATOM 804 C CA . TRP A 1 563 ? 131.819 145.033 78.020 1.00 116.35 233 TRP A CA 1
ATOM 805 C C . TRP A 1 563 ? 132.693 143.952 77.397 1.00 116.35 233 TRP A C 1
ATOM 806 O O . TRP A 1 563 ? 132.680 142.798 77.844 1.00 116.35 233 TRP A O 1
ATOM 817 N N . ASP A 1 564 ? 133.466 144.308 76.368 1.00 112.51 234 ASP A N 1
ATOM 818 C CA . ASP A 1 564 ? 134.386 143.349 75.769 1.00 112.51 234 ASP A CA 1
ATOM 819 C C . ASP A 1 564 ? 135.435 142.895 76.775 1.00 112.51 234 ASP A C 1
ATOM 820 O O . ASP A 1 564 ? 135.762 141.704 76.848 1.00 112.51 234 ASP A O 1
ATOM 825 N N . TYR A 1 565 ? 135.970 143.831 77.562 1.00 107.85 235 TYR A N 1
ATOM 826 C CA . TYR A 1 565 ? 136.975 143.479 78.560 1.00 107.85 235 TYR A CA 1
ATOM 827 C C . TYR A 1 565 ? 136.405 142.531 79.606 1.00 107.85 235 TYR A C 1
ATOM 828 O O . TYR A 1 565 ? 137.050 141.543 79.977 1.00 107.85 235 TYR A O 1
ATOM 837 N N . LYS A 1 566 ? 135.191 142.809 80.090 1.00 107.30 236 LYS A N 1
ATOM 838 C CA . LYS A 1 566 ? 134.604 141.943 81.106 1.00 107.30 236 LYS A CA 1
ATOM 839 C C . LYS A 1 566 ? 134.236 140.576 80.538 1.00 107.30 236 LYS A C 1
ATOM 840 O O . LYS A 1 566 ? 134.394 139.562 81.227 1.00 107.30 236 LYS A O 1
ATOM 846 N N . SER A 1 567 ? 133.779 140.515 79.283 1.00 107.10 237 SER A N 1
ATOM 847 C CA . SER A 1 567 ? 133.515 139.219 78.665 1.00 107.10 237 SER A CA 1
ATOM 848 C C . SER A 1 567 ? 134.801 138.419 78.486 1.00 107.10 237 SER A C 1
ATOM 849 O O . SER A 1 567 ? 134.818 137.199 78.700 1.00 107.10 237 SER A O 1
ATOM 852 N N . HIS A 1 568 ? 135.887 139.088 78.090 1.00 107.63 238 HIS A N 1
ATOM 853 C CA . HIS A 1 568 ? 137.166 138.401 77.949 1.00 107.63 238 HIS A CA 1
ATOM 854 C C . HIS A 1 568 ? 137.669 137.892 79.294 1.00 107.63 238 HIS A C 1
ATOM 855 O O . HIS A 1 568 ? 138.223 136.791 79.380 1.00 107.63 238 HIS A O 1
ATOM 862 N N . VAL A 1 569 ? 137.489 138.683 80.355 1.00 107.85 239 VAL A N 1
ATOM 863 C CA . VAL A 1 569 ? 137.853 138.228 81.696 1.00 107.85 239 VAL A CA 1
ATOM 864 C C . VAL A 1 569 ? 137.029 137.004 82.078 1.00 107.85 239 VAL A C 1
ATOM 865 O O . VAL A 1 569 ? 137.546 136.033 82.650 1.00 107.85 239 VAL A O 1
ATOM 869 N N . MET A 1 570 ? 135.727 137.046 81.782 1.00 106.58 240 MET A N 1
ATOM 870 C CA . MET A 1 570 ? 134.866 135.895 82.028 1.00 106.58 240 MET A CA 1
ATOM 871 C C . MET A 1 570 ? 135.411 134.653 81.343 1.00 106.58 240 MET A C 1
ATOM 872 O O . MET A 1 570 ? 135.544 133.595 81.971 1.00 106.58 240 MET A O 1
ATOM 877 N N . THR A 1 571 ? 135.745 134.771 80.058 1.00 106.53 241 THR A N 1
ATOM 878 C CA . THR A 1 571 ? 136.274 133.630 79.318 1.00 106.53 241 THR A CA 1
ATOM 879 C C . THR A 1 571 ? 137.586 133.140 79.923 1.00 106.53 241 THR A C 1
ATOM 880 O O . THR A 1 571 ? 137.799 131.928 80.066 1.00 106.53 241 THR A O 1
ATOM 884 N N . LYS A 1 572 ? 138.466 134.070 80.307 1.00 105.78 242 LYS A N 1
ATOM 885 C CA . LYS A 1 572 ? 139.762 133.695 80.865 1.00 105.78 242 LYS A CA 1
ATOM 886 C C . LYS A 1 572 ? 139.603 132.880 82.140 1.00 105.78 242 LYS A C 1
ATOM 887 O O . LYS A 1 572 ? 140.173 131.786 82.270 1.00 105.78 242 LYS A O 1
ATOM 893 N N . PHE A 1 573 ? 138.841 133.399 83.106 1.00 101.22 243 PHE A N 1
ATOM 894 C CA . PHE A 1 573 ? 138.781 132.649 84.352 1.00 101.22 243 PHE A CA 1
ATOM 895 C C . PHE A 1 573 ? 137.878 131.430 84.243 1.00 101.22 243 PHE A C 1
ATOM 896 O O . PHE A 1 573 ? 138.077 130.476 84.995 1.00 101.22 243 PHE A O 1
ATOM 904 N N . ALA A 1 574 ? 136.938 131.402 83.294 1.00 102.37 244 ALA A N 1
ATOM 905 C CA . ALA A 1 574 ? 136.209 130.164 83.038 1.00 102.37 244 ALA A CA 1
ATOM 906 C C . ALA A 1 574 ? 137.153 129.077 82.541 1.00 102.37 244 ALA A C 1
ATOM 907 O O . ALA A 1 574 ? 137.129 127.942 83.036 1.00 102.37 244 ALA A O 1
ATOM 909 N N . GLU A 1 575 ? 138.018 129.416 81.578 1.00 106.95 245 GLU A N 1
ATOM 910 C CA . GLU A 1 575 ? 138.985 128.439 81.087 1.00 106.95 245 GLU A CA 1
ATOM 911 C C . GLU A 1 575 ? 139.908 127.964 82.201 1.00 106.95 245 GLU A C 1
ATOM 912 O O . GLU A 1 575 ? 140.088 126.755 82.397 1.00 106.95 245 GLU A O 1
ATOM 918 N N . GLU A 1 576 ? 140.493 128.895 82.953 1.00 103.66 246 GLU A N 1
ATOM 919 C CA . GLU A 1 576 ? 141.484 128.472 83.935 1.00 103.66 246 GLU A CA 1
ATOM 920 C C . GLU A 1 576 ? 140.870 128.044 85.267 1.00 103.66 246 GLU A C 1
ATOM 921 O O . GLU A 1 576 ? 141.618 127.685 86.183 1.00 103.66 246 GLU A O 1
ATOM 927 N N . GLU A 1 577 ? 139.541 128.067 85.402 1.00 104.80 247 GLU A N 1
ATOM 928 C CA . GLU A 1 577 ? 138.886 127.323 86.470 1.00 104.80 247 GLU A CA 1
ATOM 929 C C . GLU A 1 577 ? 138.465 125.934 86.013 1.00 104.80 247 GLU A C 1
ATOM 930 O O . GLU A 1 577 ? 138.396 125.014 86.836 1.00 104.80 247 GLU A O 1
ATOM 936 N N . ASP A 1 578 ? 138.178 125.762 84.718 1.00 107.50 248 ASP A N 1
ATOM 937 C CA . ASP A 1 578 ? 138.034 124.414 84.181 1.00 107.50 248 ASP A CA 1
ATOM 938 C C . ASP A 1 578 ? 139.360 123.668 84.217 1.00 107.50 248 ASP A C 1
ATOM 939 O O . ASP A 1 578 ? 139.379 122.439 84.349 1.00 107.50 248 ASP A O 1
ATOM 944 N N . VAL A 1 579 ? 140.475 124.392 84.094 1.00 106.10 249 VAL A N 1
ATOM 945 C CA . VAL A 1 579 ? 141.787 123.765 84.225 1.00 106.10 249 VAL A CA 1
ATOM 946 C C . VAL A 1 579 ? 141.994 123.255 85.648 1.00 106.10 249 VAL A C 1
ATOM 947 O O . VAL A 1 579 ? 142.401 122.107 85.861 1.00 106.10 249 VAL A O 1
ATOM 951 N N . ARG A 1 580 ? 141.708 124.094 86.639 1.00 105.49 250 ARG A N 1
ATOM 952 C CA . ARG A 1 580 ? 141.829 123.700 88.040 1.00 105.49 250 ARG A CA 1
ATOM 953 C C . ARG A 1 580 ? 140.577 124.074 88.826 1.00 105.49 250 ARG A C 1
ATOM 954 O O . ARG A 1 580 ? 140.363 125.241 89.152 1.00 105.49 250 ARG A O 1
ATOM 962 N N . PRO A 1 591 ? 122.439 132.294 98.986 1.00 95.96 261 PRO A N 1
ATOM 963 C CA . PRO A 1 591 ? 123.264 131.889 100.128 1.00 95.96 261 PRO A CA 1
ATOM 964 C C . PRO A 1 591 ? 124.311 132.936 100.502 1.00 95.96 261 PRO A C 1
ATOM 965 O O . PRO A 1 591 ? 123.957 134.031 100.937 1.00 95.96 261 PRO A O 1
ATOM 969 N N . GLU A 1 592 ? 125.591 132.592 100.334 1.00 90.38 262 GLU A N 1
ATOM 970 C CA . GLU A 1 592 ? 126.663 133.526 100.661 1.00 90.38 262 GLU A CA 1
ATOM 971 C C . GLU A 1 592 ? 126.670 134.724 99.721 1.00 90.38 262 GLU A C 1
ATOM 972 O O . GLU A 1 592 ? 127.239 135.771 100.056 1.00 90.38 262 GLU A O 1
ATOM 978 N N . MET A 1 593 ? 126.049 134.588 98.548 1.00 91.34 263 MET A N 1
ATOM 979 C CA . MET A 1 593 ? 126.051 135.674 97.575 1.00 91.34 263 MET A CA 1
ATOM 980 C C . MET A 1 593 ? 125.350 136.909 98.123 1.00 91.34 263 MET A C 1
ATOM 981 O O . MET A 1 593 ? 125.764 138.038 97.844 1.00 91.34 263 MET A O 1
ATOM 986 N N . GLN A 1 594 ? 124.291 136.718 98.911 1.00 92.75 264 GLN A N 1
ATOM 987 C CA . GLN A 1 594 ? 123.595 137.859 99.498 1.00 92.75 264 GLN A CA 1
ATOM 988 C C . GLN A 1 594 ? 124.492 138.619 100.469 1.00 92.75 264 GLN A C 1
ATOM 989 O O . GLN A 1 594 ? 124.514 139.856 100.469 1.00 92.75 264 GLN A O 1
ATOM 995 N N . THR A 1 595 ? 125.244 137.897 101.303 1.00 82.31 265 THR A N 1
ATOM 996 C CA . THR A 1 595 ? 126.169 138.561 102.216 1.00 82.31 265 THR A CA 1
ATOM 997 C C . THR A 1 595 ? 127.286 139.266 101.453 1.00 82.31 265 THR A C 1
ATOM 998 O O . THR A 1 595 ? 127.664 140.396 101.788 1.00 82.31 265 THR A O 1
ATOM 1002 N N . LEU A 1 596 ? 127.823 138.617 100.419 1.00 80.14 266 LEU A N 1
ATOM 1003 C CA . LEU A 1 596 ? 128.876 139.250 99.631 1.00 80.14 266 LEU A CA 1
ATOM 1004 C C . LEU A 1 596 ? 128.351 140.471 98.886 1.00 80.14 266 LEU A C 1
ATOM 1005 O O . LEU A 1 596 ? 129.113 141.401 98.593 1.00 80.14 266 LEU A O 1
ATOM 1010 N N . ALA A 1 597 ? 127.055 140.485 98.566 1.00 78.48 267 ALA A N 1
ATOM 1011 C CA . ALA A 1 597 ? 126.453 141.656 97.939 1.00 78.48 267 ALA A CA 1
ATOM 1012 C C . ALA A 1 597 ? 126.209 142.770 98.947 1.00 78.48 267 ALA A C 1
ATOM 1013 O O . ALA A 1 597 ? 126.327 143.951 98.605 1.00 78.48 267 ALA A O 1
ATOM 1015 N N . GLY A 1 598 ? 125.859 142.422 100.178 1.00 68.12 268 GLY A N 1
ATOM 1016 C CA . GLY A 1 598 ? 125.709 143.418 101.216 1.00 68.12 268 GLY A CA 1
ATOM 1017 C C . GLY A 1 598 ? 127.001 143.871 101.853 1.00 68.12 268 GLY A C 1
ATOM 1018 O O . GLY A 1 598 ? 126.980 144.747 102.721 1.00 68.12 268 GLY A O 1
ATOM 1019 N N . ALA A 1 599 ? 128.127 143.276 101.449 1.00 60.95 269 ALA A N 1
ATOM 1020 C CA . ALA A 1 599 ? 129.420 143.606 102.046 1.00 60.95 269 ALA A CA 1
ATOM 1021 C C . ALA A 1 599 ? 129.706 145.104 102.022 1.00 60.95 269 ALA A C 1
ATOM 1022 O O . ALA A 1 599 ? 130.333 145.634 102.945 1.00 60.95 269 ALA A O 1
ATOM 1024 N N . PHE A 1 600 ? 129.273 145.804 100.979 1.00 58.43 270 PHE A N 1
ATOM 1025 C CA . PHE A 1 600 ? 129.537 147.234 100.877 1.00 58.43 270 PHE A CA 1
ATOM 1026 C C . PHE A 1 600 ? 128.344 148.097 101.270 1.00 58.43 270 PHE A C 1
ATOM 1027 O O . PHE A 1 600 ? 128.371 149.308 101.031 1.00 58.43 270 PHE A O 1
ATOM 1035 N N . ASP A 1 601 ? 127.307 147.513 101.866 1.00 63.45 271 ASP A N 1
ATOM 1036 C CA . ASP A 1 601 ? 126.169 148.288 102.336 1.00 63.45 271 ASP A CA 1
ATOM 1037 C C . ASP A 1 601 ? 126.500 148.990 103.651 1.00 63.45 271 ASP A C 1
ATOM 1038 O O . ASP A 1 601 ? 127.523 148.731 104.288 1.00 63.45 271 ASP A O 1
ATOM 1043 N N . SER A 1 602 ? 125.612 149.896 104.054 1.00 59.51 272 SER A N 1
ATOM 1044 C CA . SER A 1 602 ? 125.767 150.601 105.318 1.00 59.51 272 SER A CA 1
ATOM 1045 C C . SER A 1 602 ? 124.979 149.903 106.420 1.00 59.51 272 SER A C 1
ATOM 1046 O O . SER A 1 602 ? 123.892 149.370 106.185 1.00 59.51 272 SER A O 1
ATOM 1049 N N . ASP A 1 603 ? 125.534 149.913 107.629 1.00 55.70 273 ASP A N 1
ATOM 1050 C CA . ASP A 1 603 ? 124.910 149.268 108.772 1.00 55.70 273 ASP A CA 1
ATOM 1051 C C . ASP A 1 603 ? 124.009 150.256 109.512 1.00 55.70 273 ASP A C 1
ATOM 1052 O O . ASP A 1 603 ? 123.822 151.401 109.094 1.00 55.70 273 ASP A O 1
ATOM 1057 N N . ARG A 1 604 ? 123.440 149.805 110.634 1.00 57.27 274 ARG A N 1
ATOM 1058 C CA . ARG A 1 604 ? 122.516 150.650 111.385 1.00 57.27 274 ARG A CA 1
ATOM 1059 C C . ARG A 1 604 ? 123.234 151.783 112.107 1.00 57.27 274 ARG A C 1
ATOM 1060 O O . ARG A 1 604 ? 122.615 152.808 112.412 1.00 57.27 274 ARG A O 1
ATOM 1068 N N . TRP A 1 605 ? 124.527 151.624 112.399 1.00 53.62 275 TRP A N 1
ATOM 1069 C CA . TRP A 1 605 ? 125.296 152.747 112.924 1.00 53.62 275 TRP A CA 1
ATOM 1070 C C . TRP A 1 605 ? 125.413 153.855 111.887 1.00 53.62 275 TRP A C 1
ATOM 1071 O O . TRP A 1 605 ? 125.351 155.043 112.222 1.00 53.62 275 TRP A O 1
ATOM 1082 N N . GLY A 1 606 ? 125.590 153.482 110.624 1.00 54.81 276 GLY A N 1
ATOM 1083 C CA . GLY A 1 606 ? 125.788 154.425 109.544 1.00 54.81 276 GLY A CA 1
ATOM 1084 C C . GLY A 1 606 ? 127.257 154.527 109.197 1.00 54.81 276 GLY A C 1
ATOM 1085 O O . GLY A 1 606 ? 127.994 155.307 109.808 1.00 54.81 276 GLY A O 1
ATOM 1086 N N . PHE A 1 607 ? 127.689 153.755 108.203 1.00 48.78 277 PHE A N 1
ATOM 1087 C CA . PHE A 1 607 ? 129.101 153.651 107.868 1.00 48.78 277 PHE A CA 1
ATOM 1088 C C . PHE A 1 607 ? 129.226 152.921 106.541 1.00 48.78 277 PHE A C 1
ATOM 1089 O O . PHE A 1 607 ? 128.538 151.924 106.315 1.00 48.78 277 PHE A O 1
ATOM 1097 N N . ARG A 1 608 ? 130.095 153.422 105.675 1.00 52.99 278 ARG A N 1
ATOM 1098 C CA . ARG A 1 608 ? 130.345 152.805 104.373 1.00 52.99 278 ARG A CA 1
ATOM 1099 C C . ARG A 1 608 ? 131.796 152.358 104.296 1.00 52.99 278 ARG A C 1
ATOM 1100 O O . ARG A 1 608 ? 132.694 153.207 104.138 1.00 52.99 278 ARG A O 1
ATOM 1108 N N . PRO A 1 609 ? 132.086 151.061 104.401 1.00 47.01 279 PRO A N 1
ATOM 1109 C CA . PRO A 1 609 ? 133.479 150.607 104.371 1.00 47.01 279 PRO A CA 1
ATOM 1110 C C . PRO A 1 609 ? 134.003 150.434 102.956 1.00 47.01 279 PRO A C 1
ATOM 1111 O O . PRO A 1 609 ? 133.314 149.940 102.061 1.00 47.01 279 PRO A O 1
ATOM 1115 N N . ARG A 1 610 ? 135.251 150.852 102.757 1.00 46.27 280 ARG A N 1
ATOM 1116 C CA . ARG A 1 610 ? 135.912 150.653 101.474 1.00 46.27 280 ARG A CA 1
ATOM 1117 C C . ARG A 1 610 ? 136.625 149.310 101.401 1.00 46.27 280 ARG A C 1
ATOM 1118 O O . ARG A 1 610 ? 136.614 148.663 100.350 1.00 46.27 280 ARG A O 1
ATOM 1126 N N . THR A 1 611 ? 137.229 148.866 102.499 1.00 30.58 281 THR A N 1
ATOM 1127 C CA . THR A 1 611 ? 137.970 147.614 102.549 1.00 30.58 281 THR A CA 1
ATOM 1128 C C . THR A 1 611 ? 137.204 146.553 103.329 1.00 30.58 281 THR A C 1
ATOM 1129 O O . THR A 1 611 ? 136.618 146.837 104.377 1.00 30.58 281 THR A O 1
ATOM 1133 N N . VAL A 1 612 ? 137.188 145.335 102.794 1.00 26.95 282 VAL A N 1
ATOM 1134 C CA . VAL A 1 612 ? 136.501 144.201 103.401 1.00 26.95 282 VAL A CA 1
ATOM 1135 C C . VAL A 1 612 ? 137.475 143.034 103.465 1.00 26.95 282 VAL A C 1
ATOM 1136 O O . VAL A 1 612 ? 138.031 142.629 102.438 1.00 26.95 282 VAL A O 1
ATOM 1140 N N . VAL A 1 613 ? 137.669 142.485 104.661 1.00 30.42 283 VAL A N 1
ATOM 1141 C CA . VAL A 1 613 ? 138.646 141.432 104.910 1.00 30.42 283 VAL A CA 1
ATOM 1142 C C . VAL A 1 613 ? 137.908 140.166 105.316 1.00 30.42 283 VAL A C 1
ATOM 1143 O O . VAL A 1 613 ? 137.057 140.200 106.210 1.00 30.42 283 VAL A O 1
ATOM 1147 N N . LEU A 1 614 ? 138.236 139.054 104.667 1.00 39.57 284 LEU A N 1
ATOM 1148 C CA . LEU A 1 614 ? 137.638 137.761 104.968 1.00 39.57 284 LEU A CA 1
ATOM 1149 C C . LEU A 1 614 ? 138.689 136.842 105.573 1.00 39.57 284 LEU A C 1
ATOM 1150 O O . LEU A 1 614 ? 139.815 136.769 105.073 1.00 39.57 284 LEU A O 1
ATOM 1155 N N . HIS A 1 615 ? 138.320 136.150 106.648 1.00 45.66 285 HIS A N 1
ATOM 1156 C CA . HIS A 1 615 ? 139.169 135.132 107.245 1.00 45.66 285 HIS A CA 1
ATOM 1157 C C . HIS A 1 615 ? 138.308 133.933 107.606 1.00 45.66 285 HIS A C 1
ATOM 1158 O O . HIS A 1 615 ? 137.096 134.058 107.800 1.00 45.66 285 HIS A O 1
ATOM 1165 N N . GLY A 1 616 ? 138.938 132.769 107.679 1.00 68.63 286 GLY A N 1
ATOM 1166 C CA . GLY A 1 616 ? 138.193 131.563 107.971 1.00 68.63 286 GLY A CA 1
ATOM 1167 C C . GLY A 1 616 ? 139.081 130.340 107.959 1.00 68.63 286 GLY A C 1
ATOM 1168 O O . GLY A 1 616 ? 140.310 130.435 107.964 1.00 68.63 286 GLY A O 1
ATOM 1169 N N . LYS A 1 617 ? 138.429 129.181 107.947 1.00 89.06 287 LYS A N 1
ATOM 1170 C CA . LYS A 1 617 ? 139.132 127.907 107.972 1.00 89.06 287 LYS A CA 1
ATOM 1171 C C . LYS A 1 617 ? 139.805 127.625 106.631 1.00 89.06 287 LYS A C 1
ATOM 1172 O O . LYS A 1 617 ? 139.393 128.127 105.582 1.00 89.06 287 LYS A O 1
ATOM 1178 N N . SER A 1 618 ? 140.860 126.807 106.681 1.00 89.13 288 SER A N 1
ATOM 1179 C CA . SER A 1 618 ? 141.686 126.567 105.503 1.00 89.13 288 SER A CA 1
ATOM 1180 C C . SER A 1 618 ? 141.049 125.594 104.519 1.00 89.13 288 SER A C 1
ATOM 1181 O O . SER A 1 618 ? 141.516 125.497 103.379 1.00 89.13 288 SER A O 1
ATOM 1184 N N . GLY A 1 619 ? 140.010 124.867 104.931 1.00 94.28 289 GLY A N 1
ATOM 1185 C CA . GLY A 1 619 ? 139.377 123.922 104.024 1.00 94.28 289 GLY A CA 1
ATOM 1186 C C . GLY A 1 619 ? 138.753 124.596 102.817 1.00 94.28 289 GLY A C 1
ATOM 1187 O O . GLY A 1 619 ? 138.851 124.096 101.694 1.00 94.28 289 GLY A O 1
ATOM 1188 N N . ILE A 1 620 ? 138.102 125.741 103.032 1.00 94.27 290 ILE A N 1
ATOM 1189 C CA . ILE A 1 620 ? 137.498 126.476 101.929 1.00 94.27 290 ILE A CA 1
ATOM 1190 C C . ILE A 1 620 ? 138.592 127.105 101.073 1.00 94.27 290 ILE A C 1
ATOM 1191 O O . ILE A 1 620 ? 139.706 127.379 101.540 1.00 94.27 290 ILE A O 1
ATOM 1196 N N . GLY A 1 621 ? 138.278 127.320 99.799 1.00 90.04 291 GLY A N 1
ATOM 1197 C CA . GLY A 1 621 ? 139.209 127.962 98.896 1.00 90.04 291 GLY A CA 1
ATOM 1198 C C . GLY A 1 621 ? 138.919 129.437 98.719 1.00 90.04 291 GLY A C 1
ATOM 1199 O O . GLY A 1 621 ? 137.936 129.808 98.071 1.00 90.04 291 GLY A O 1
ATOM 1200 N N . LYS A 1 622 ? 139.767 130.289 99.300 1.00 78.55 292 LYS A N 1
ATOM 1201 C CA . LYS A 1 622 ? 139.591 131.729 99.143 1.00 78.55 292 LYS A CA 1
ATOM 1202 C C . LYS A 1 622 ? 139.720 132.138 97.682 1.00 78.55 292 LYS A C 1
ATOM 1203 O O . LYS A 1 622 ? 139.026 133.053 97.218 1.00 78.55 292 LYS A O 1
ATOM 1209 N N . SER A 1 623 ? 140.609 131.471 96.943 1.00 83.33 293 SER A N 1
ATOM 1210 C CA . SER A 1 623 ? 140.722 131.728 95.513 1.00 83.33 293 SER A CA 1
ATOM 1211 C C . SER A 1 623 ? 139.406 131.446 94.804 1.00 83.33 293 SER A C 1
ATOM 1212 O O . SER A 1 623 ? 138.967 132.235 93.962 1.00 83.33 293 SER A O 1
ATOM 1215 N N . ALA A 1 624 ? 138.756 130.330 95.143 1.00 84.74 294 ALA A N 1
ATOM 1216 C CA . ALA A 1 624 ? 137.470 130.010 94.533 1.00 84.74 294 ALA A CA 1
ATOM 1217 C C . ALA A 1 624 ? 136.432 131.080 94.844 1.00 84.74 294 ALA A C 1
ATOM 1218 O O . ALA A 1 624 ? 135.659 131.478 93.966 1.00 84.74 294 ALA A O 1
ATOM 1220 N N . LEU A 1 625 ? 136.401 131.560 96.089 1.00 82.17 295 LEU A N 1
ATOM 1221 C CA . LEU A 1 625 ? 135.442 132.594 96.461 1.00 82.17 295 LEU A CA 1
ATOM 1222 C C . LEU A 1 625 ? 135.683 133.880 95.677 1.00 82.17 295 LEU A C 1
ATOM 1223 O O . LEU A 1 625 ? 134.739 134.474 95.139 1.00 82.17 295 LEU A O 1
ATOM 1228 N N . ALA A 1 626 ? 136.942 134.316 95.587 1.00 81.08 296 ALA A N 1
ATOM 1229 C CA . ALA A 1 626 ? 137.251 135.540 94.852 1.00 81.08 296 ALA A CA 1
ATOM 1230 C C . ALA A 1 626 ? 136.915 135.394 93.372 1.00 81.08 296 ALA A C 1
ATOM 1231 O O . ALA A 1 626 ? 136.381 136.320 92.743 1.00 81.08 296 ALA A O 1
ATOM 1233 N N . ARG A 1 627 ? 137.213 134.230 92.799 1.00 85.01 297 ARG A N 1
ATOM 1234 C CA . ARG A 1 627 ? 136.943 134.008 91.385 1.00 85.01 297 ARG A CA 1
ATOM 1235 C C . ARG A 1 627 ? 135.447 133.957 91.106 1.00 85.01 297 ARG A C 1
ATOM 1236 O O . ARG A 1 627 ? 134.985 134.453 90.073 1.00 85.01 297 ARG A O 1
ATOM 1244 N N . ARG A 1 628 ? 134.667 133.375 92.020 1.00 83.28 298 ARG A N 1
ATOM 1245 C CA . ARG A 1 628 ? 133.216 133.389 91.859 1.00 83.28 298 ARG A CA 1
ATOM 1246 C C . ARG A 1 628 ? 132.663 134.801 92.003 1.00 83.28 298 ARG A C 1
ATOM 1247 O O . ARG A 1 628 ? 131.674 135.159 91.352 1.00 83.28 298 ARG A O 1
ATOM 1255 N N . ILE A 1 629 ? 133.287 135.619 92.855 1.00 77.37 299 ILE A N 1
ATOM 1256 C CA . ILE A 1 629 ? 132.900 137.025 92.945 1.00 77.37 299 ILE A CA 1
ATOM 1257 C C . ILE A 1 629 ? 133.120 137.723 91.609 1.00 77.37 299 ILE A C 1
ATOM 1258 O O . ILE A 1 629 ? 132.243 138.447 91.113 1.00 77.37 299 ILE A O 1
ATOM 1263 N N . VAL A 1 630 ? 134.291 137.513 91.004 1.00 79.67 300 VAL A N 1
ATOM 1264 C CA . VAL A 1 630 ? 134.578 138.151 89.720 1.00 79.67 300 VAL A CA 1
ATOM 1265 C C . VAL A 1 630 ? 133.629 137.632 88.645 1.00 79.67 300 VAL A C 1
ATOM 1266 O O . VAL A 1 630 ? 133.183 138.385 87.773 1.00 79.67 300 VAL A O 1
ATOM 1270 N N . LEU A 1 631 ? 133.296 136.340 88.699 1.00 82.97 301 LEU A N 1
ATOM 1271 C CA . LEU A 1 631 ? 132.263 135.789 87.826 1.00 82.97 301 LEU A CA 1
ATOM 1272 C C . LEU A 1 631 ? 130.958 136.565 87.956 1.00 82.97 301 LEU A C 1
ATOM 1273 O O . LEU A 1 631 ? 130.479 137.174 86.989 1.00 82.97 301 LEU A O 1
ATOM 1278 N N . CYS A 1 632 ? 130.385 136.575 89.163 1.00 81.94 302 CYS A N 1
ATOM 1279 C CA . CYS A 1 632 ? 129.085 137.203 89.372 1.00 81.94 302 CYS A CA 1
ATOM 1280 C C . CYS A 1 632 ? 129.102 138.664 88.947 1.00 81.94 302 CYS A C 1
ATOM 1281 O O . CYS A 1 632 ? 128.091 139.188 88.467 1.00 81.94 302 CYS A O 1
ATOM 1284 N N . TRP A 1 633 ? 130.241 139.341 89.109 1.00 79.65 303 TRP A N 1
ATOM 1285 C CA . TRP A 1 633 ? 130.354 140.682 88.545 1.00 79.65 303 TRP A CA 1
ATOM 1286 C C . TRP A 1 633 ? 130.307 140.641 87.022 1.00 79.65 303 TRP A C 1
ATOM 1287 O O . TRP A 1 633 ? 129.696 141.509 86.389 1.00 79.65 303 TRP A O 1
ATOM 1298 N N . ALA A 1 634 ? 130.968 139.649 86.417 1.00 81.50 304 ALA A N 1
ATOM 1299 C CA . ALA A 1 634 ? 131.037 139.581 84.960 1.00 81.50 304 ALA A CA 1
ATOM 1300 C C . ALA A 1 634 ? 129.654 139.421 84.344 1.00 81.50 304 ALA A C 1
ATOM 1301 O O . ALA A 1 634 ? 129.322 140.103 83.368 1.00 81.50 304 ALA A O 1
ATOM 1303 N N . GLN A 1 635 ? 128.827 138.525 84.891 1.00 83.56 305 GLN A N 1
ATOM 1304 C CA . GLN A 1 635 ? 127.431 138.511 84.456 1.00 83.56 305 GLN A CA 1
ATOM 1305 C C . GLN A 1 635 ? 126.701 139.773 84.897 1.00 83.56 305 GLN A C 1
ATOM 1306 O O . GLN A 1 635 ? 125.829 140.276 84.180 1.00 83.56 305 GLN A O 1
ATOM 1312 N N . GLY A 1 636 ? 127.042 140.303 86.068 1.00 84.58 306 GLY A N 1
ATOM 1313 C CA . GLY A 1 636 ? 126.484 141.555 86.539 1.00 84.58 306 GLY A CA 1
ATOM 1314 C C . GLY A 1 636 ? 125.374 141.418 87.556 1.00 84.58 306 GLY A C 1
ATOM 1315 O O . GLY A 1 636 ? 124.784 142.435 87.940 1.00 84.58 306 GLY A O 1
ATOM 1316 N N . GLY A 1 637 ? 125.068 140.200 88.008 1.00 86.02 307 GLY A N 1
ATOM 1317 C CA . GLY A 1 637 ? 124.040 140.038 89.021 1.00 86.02 307 GLY A CA 1
ATOM 1318 C C . GLY A 1 637 ? 124.481 140.509 90.391 1.00 86.02 307 GLY A C 1
ATOM 1319 O O . GLY A 1 637 ? 123.657 140.640 91.301 1.00 86.02 307 GLY A O 1
ATOM 1320 N N . LEU A 1 638 ? 125.773 140.770 90.560 1.00 80.57 308 LEU A N 1
ATOM 1321 C CA . LEU A 1 638 ? 126.343 141.224 91.820 1.00 80.57 308 LEU A CA 1
ATOM 1322 C C . LEU A 1 638 ? 127.052 142.552 91.598 1.00 80.57 308 LEU A C 1
ATOM 1323 O O . LEU A 1 638 ? 127.9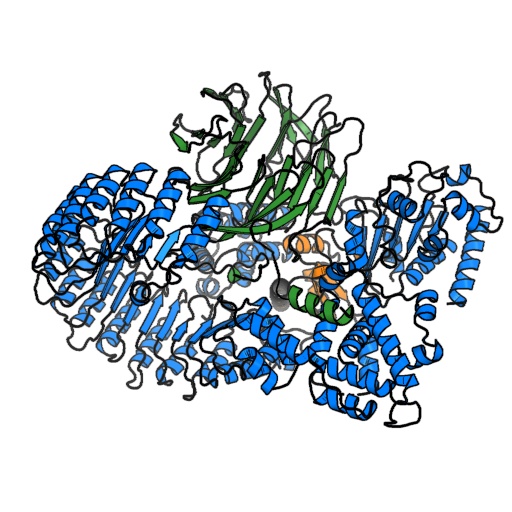10 142.659 90.716 1.00 80.57 308 LEU A O 1
ATOM 1328 N N . TYR A 1 639 ? 126.687 143.556 92.394 1.00 79.51 309 TYR A N 1
ATOM 1329 C CA . TYR A 1 639 ? 127.343 144.864 92.385 1.00 79.51 309 TYR A CA 1
ATOM 1330 C C . TYR A 1 639 ? 127.326 145.486 90.991 1.00 79.51 309 TYR A C 1
ATOM 1331 O O . TYR A 1 639 ? 128.362 145.840 90.425 1.00 79.51 309 TYR A O 1
ATOM 1340 N N . GLN A 1 640 ? 126.122 145.619 90.433 1.00 84.59 310 GLN A N 1
ATOM 1341 C CA . GLN A 1 640 ? 125.982 146.061 89.050 1.00 84.59 310 GLN A CA 1
ATOM 1342 C C . GLN A 1 640 ? 126.185 147.566 88.890 1.00 84.59 310 GLN A C 1
ATOM 1343 O O . GLN A 1 640 ? 126.762 148.009 87.892 1.00 84.59 310 GLN A O 1
ATOM 1349 N N . GLY A 1 641 ? 125.721 148.368 89.851 1.00 80.45 311 GLY A N 1
ATOM 1350 C CA . GLY A 1 641 ? 125.710 149.807 89.651 1.00 80.45 311 GLY A CA 1
ATOM 1351 C C . GLY A 1 641 ? 126.901 150.552 90.213 1.00 80.45 311 GLY A C 1
ATOM 1352 O O . GLY A 1 641 ? 127.097 151.723 89.872 1.00 80.45 311 GLY A O 1
ATOM 1353 N N . MET A 1 642 ? 127.706 149.906 91.056 1.00 76.77 312 MET A N 1
ATOM 1354 C CA . MET A 1 642 ? 128.706 150.638 91.828 1.00 76.77 312 MET A CA 1
ATOM 1355 C C . MET A 1 642 ? 129.939 150.970 90.996 1.00 76.77 312 MET A C 1
ATOM 1356 O O . MET A 1 642 ? 130.283 152.142 90.815 1.00 76.77 312 MET A O 1
ATOM 1361 N N . PHE A 1 643 ? 130.613 149.948 90.481 1.00 75.96 313 PHE A N 1
ATOM 1362 C CA . PHE A 1 643 ? 131.939 150.080 89.897 1.00 75.96 313 PHE A CA 1
ATOM 1363 C C . PHE A 1 643 ? 132.007 149.407 88.533 1.00 75.96 313 PHE A C 1
ATOM 1364 O O . PHE A 1 643 ? 131.223 148.506 88.225 1.00 75.96 313 PHE A O 1
ATOM 1372 N N . SER A 1 644 ? 132.964 149.859 87.718 1.00 76.77 314 SER A N 1
ATOM 1373 C CA . SER A 1 644 ? 133.066 149.446 86.326 1.00 76.77 314 SER A CA 1
ATOM 1374 C C . SER A 1 644 ? 134.258 148.547 86.021 1.00 76.77 314 SER A C 1
ATOM 1375 O O . SER A 1 644 ? 134.347 148.036 84.899 1.00 76.77 314 SER A O 1
ATOM 1378 N N . TYR A 1 645 ? 135.170 148.339 86.968 1.00 81.36 315 TYR A N 1
ATOM 1379 C CA . TYR A 1 645 ? 136.386 147.580 86.712 1.00 81.36 315 TYR A CA 1
ATOM 1380 C C . TYR A 1 645 ? 136.676 146.617 87.852 1.00 81.36 315 TYR A C 1
ATOM 1381 O O . TYR A 1 645 ? 136.354 146.881 89.013 1.00 81.36 315 TYR A O 1
ATOM 1390 N N . VAL A 1 646 ? 137.294 145.491 87.501 1.00 76.38 316 VAL A N 1
ATOM 1391 C CA . VAL A 1 646 ? 137.743 144.485 88.457 1.00 76.38 316 VAL A CA 1
ATOM 1392 C C . VAL A 1 646 ? 139.161 144.075 88.094 1.00 76.38 316 VAL A C 1
ATOM 1393 O O . VAL A 1 646 ? 139.413 143.615 86.975 1.00 76.38 316 VAL A O 1
ATOM 1397 N N . PHE A 1 647 ? 140.082 144.235 89.039 1.00 72.05 317 PHE A N 1
ATOM 1398 C CA . PHE A 1 647 ? 141.461 143.799 88.887 1.00 72.05 317 PHE A CA 1
ATOM 1399 C C . PHE A 1 647 ? 141.726 142.680 89.882 1.00 72.05 317 PHE A C 1
ATOM 1400 O O . PHE A 1 647 ? 141.504 142.851 91.084 1.00 72.05 317 PHE A O 1
ATOM 1408 N N . PHE A 1 648 ? 142.195 141.540 89.384 1.00 70.29 318 PHE A N 1
ATOM 1409 C CA . PHE A 1 648 ? 142.420 140.352 90.200 1.00 70.29 318 PHE A CA 1
ATOM 1410 C C . PHE A 1 648 ? 143.921 140.166 90.375 1.00 70.29 318 PHE A C 1
ATOM 1411 O O . PHE A 1 648 ? 144.635 139.903 89.404 1.00 70.29 318 PHE A O 1
ATOM 1419 N N . LEU A 1 649 ? 144.392 140.270 91.617 1.00 66.97 319 LEU A N 1
ATOM 1420 C CA . LEU A 1 649 ? 145.817 140.220 91.902 1.00 66.97 319 LEU A CA 1
ATOM 1421 C C . LEU A 1 649 ? 146.178 138.896 92.557 1.00 66.97 319 LEU A C 1
ATOM 1422 O O . LEU A 1 649 ? 145.799 138.669 93.716 1.00 66.97 319 LEU A O 1
ATOM 1427 N N . PRO A 1 650 ? 146.889 138.000 91.878 1.00 77.53 320 PRO A N 1
ATOM 1428 C CA . PRO A 1 650 ? 147.500 136.857 92.560 1.00 77.53 320 PRO A CA 1
ATOM 1429 C C . PRO A 1 650 ? 148.914 137.183 93.013 1.00 77.53 320 PRO A C 1
ATOM 1430 O O . PRO A 1 650 ? 149.715 137.768 92.283 1.00 77.53 320 PRO A O 1
ATOM 1434 N N . VAL A 1 651 ? 149.219 136.783 94.247 1.00 84.11 321 VAL A N 1
ATOM 1435 C CA . VAL A 1 651 ? 150.421 137.252 94.930 1.00 84.11 321 VAL A CA 1
ATOM 1436 C C . VAL A 1 651 ? 151.655 136.447 94.534 1.00 84.11 321 VAL A C 1
ATOM 1437 O O . VAL A 1 651 ? 152.767 136.987 94.477 1.00 84.11 321 VAL A O 1
ATOM 1441 N N . ARG A 1 652 ? 151.478 135.152 94.264 1.00 89.27 322 ARG A N 1
ATOM 1442 C CA . ARG A 1 652 ? 152.608 134.337 93.830 1.00 89.27 322 ARG A CA 1
ATOM 1443 C C . ARG A 1 652 ? 153.167 134.838 92.504 1.00 89.27 322 ARG A C 1
ATOM 1444 O O . ARG A 1 652 ? 154.386 134.972 92.339 1.00 89.27 322 ARG A O 1
ATOM 1452 N N . GLU A 1 653 ? 152.284 135.137 91.550 1.00 90.66 323 GLU A N 1
ATOM 1453 C CA . GLU A 1 653 ? 152.727 135.687 90.276 1.00 90.66 323 GLU A CA 1
ATOM 1454 C C . GLU A 1 653 ? 153.364 137.058 90.454 1.00 90.66 323 GLU A C 1
ATOM 1455 O O . GLU A 1 653 ? 154.254 137.432 89.683 1.00 90.66 323 GLU A O 1
ATOM 1461 N N . MET A 1 654 ? 152.921 137.820 91.456 1.00 94.35 324 MET A N 1
ATOM 1462 C CA . MET A 1 654 ? 153.612 139.059 91.794 1.00 94.35 324 MET A CA 1
ATOM 1463 C C . MET A 1 654 ? 155.035 138.775 92.256 1.00 94.35 324 MET A C 1
ATOM 1464 O O . MET A 1 654 ? 155.968 139.501 91.895 1.00 94.35 324 MET A O 1
ATOM 1469 N N . GLN A 1 655 ? 155.219 137.722 93.058 1.00 95.96 325 GLN A N 1
ATOM 1470 C CA . GLN A 1 655 ? 156.559 137.357 93.508 1.00 95.96 325 GLN A CA 1
ATOM 1471 C C . GLN A 1 655 ? 157.422 136.827 92.371 1.00 95.96 325 GLN A C 1
ATOM 1472 O O . GLN A 1 655 ? 158.654 136.880 92.459 1.00 95.96 325 GLN A O 1
ATOM 1478 N N . ARG A 1 656 ? 156.804 136.304 91.310 1.00 98.99 326 ARG A N 1
ATOM 1479 C CA . ARG A 1 656 ? 157.585 135.756 90.203 1.00 98.99 326 ARG A CA 1
ATOM 1480 C C . ARG A 1 656 ? 158.470 136.819 89.560 1.00 98.99 326 ARG A C 1
ATOM 1481 O O . ARG A 1 656 ? 159.610 136.536 89.176 1.00 98.99 326 ARG A O 1
ATOM 1489 N N . LYS A 1 657 ? 157.967 138.043 89.436 1.00 104.59 327 LYS A N 1
ATOM 1490 C CA . LYS A 1 657 ? 158.703 139.133 88.809 1.00 104.59 327 LYS A CA 1
ATOM 1491 C C . LYS A 1 657 ? 159.304 140.036 89.878 1.00 104.59 327 LYS A C 1
ATOM 1492 O O . LYS A 1 657 ? 158.608 140.450 90.810 1.00 104.59 327 LYS A O 1
ATOM 1498 N N . LYS A 1 658 ? 160.597 140.337 89.739 1.00 106.78 328 LYS A N 1
ATOM 1499 C CA . LYS A 1 658 ? 161.269 141.178 90.724 1.00 106.78 328 LYS A CA 1
ATOM 1500 C C . LYS A 1 658 ? 160.799 142.625 90.633 1.00 106.78 328 LYS A C 1
ATOM 1501 O O . LYS A 1 658 ? 160.575 143.275 91.660 1.00 106.78 328 LYS A O 1
ATOM 1507 N N . GLU A 1 659 ? 160.654 143.148 89.420 1.00 107.87 329 GLU A N 1
ATOM 1508 C CA . GLU A 1 659 ? 160.221 144.521 89.196 1.00 107.87 329 GLU A CA 1
ATOM 1509 C C . GLU A 1 659 ? 158.849 144.513 88.537 1.00 107.87 329 GLU A C 1
ATOM 1510 O O . GLU A 1 659 ? 158.645 143.826 87.531 1.00 107.87 329 GLU A O 1
ATOM 1516 N N . SER A 1 660 ? 157.916 145.271 89.106 1.00 107.01 330 SER A N 1
ATOM 1517 C CA . SER A 1 660 ? 156.560 145.319 88.579 1.00 107.01 330 SER A CA 1
ATOM 1518 C C . SER A 1 660 ? 155.902 146.621 89.007 1.00 107.01 330 SER A C 1
ATOM 1519 O O . SER A 1 660 ? 156.200 147.163 90.074 1.00 107.01 330 SER A O 1
ATOM 1522 N N . SER A 1 661 ? 155.008 147.115 88.157 1.00 106.37 331 SER A N 1
ATOM 1523 C CA . SER A 1 661 ? 154.209 148.293 88.452 1.00 106.37 331 SER A CA 1
ATOM 1524 C C . SER A 1 661 ? 152.778 148.045 87.998 1.00 106.37 331 SER A C 1
ATOM 1525 O O . SER A 1 661 ? 152.504 147.142 87.204 1.00 106.37 331 SER A O 1
ATOM 1528 N N . VAL A 1 662 ? 151.858 148.859 88.524 1.00 104.45 332 VAL A N 1
ATOM 1529 C CA . VAL A 1 662 ? 150.449 148.698 88.191 1.00 104.45 332 VAL A CA 1
ATOM 1530 C C . VAL A 1 662 ? 150.194 148.942 86.710 1.00 104.45 332 VAL A C 1
ATOM 1531 O O . VAL A 1 662 ? 149.248 148.382 86.146 1.00 104.45 332 VAL A O 1
ATOM 1535 N N . THR A 1 663 ? 151.027 149.758 86.058 1.00 107.16 333 THR A N 1
ATOM 1536 C CA . THR A 1 663 ? 150.897 149.960 84.617 1.00 107.16 333 THR A CA 1
ATOM 1537 C C . THR A 1 663 ? 151.098 148.650 83.865 1.00 107.16 333 THR A C 1
ATOM 1538 O O . THR A 1 663 ? 150.323 148.307 82.963 1.00 107.16 333 THR A O 1
ATOM 1542 N N . GLU A 1 664 ? 152.134 147.895 84.238 1.00 109.48 334 GLU A N 1
ATOM 1543 C CA . GLU A 1 664 ? 152.381 146.610 83.596 1.00 109.48 334 GLU A CA 1
ATOM 1544 C C . GLU A 1 664 ? 151.219 145.654 83.820 1.00 109.48 334 GLU A C 1
ATOM 1545 O O . GLU A 1 664 ? 150.832 144.916 82.911 1.00 109.48 334 GLU A O 1
ATOM 1551 N N . PHE A 1 665 ? 150.640 145.661 85.020 1.00 103.30 335 PHE A N 1
ATOM 1552 C CA . PHE A 1 665 ? 149.531 144.758 85.315 1.00 103.30 335 PHE A CA 1
ATOM 1553 C C . PHE A 1 665 ? 148.287 145.117 84.505 1.00 103.30 335 PHE A C 1
ATOM 1554 O O . PHE A 1 665 ? 147.645 144.241 83.906 1.00 103.30 335 PHE A O 1
ATOM 1562 N N . ILE A 1 666 ? 147.919 146.402 84.490 1.00 105.94 336 ILE A N 1
ATOM 1563 C CA . ILE A 1 666 ? 146.734 146.816 83.741 1.00 105.94 336 ILE A CA 1
ATOM 1564 C C . ILE A 1 666 ? 146.933 146.588 82.250 1.00 105.94 336 ILE A C 1
ATOM 1565 O O . ILE A 1 666 ? 145.968 146.32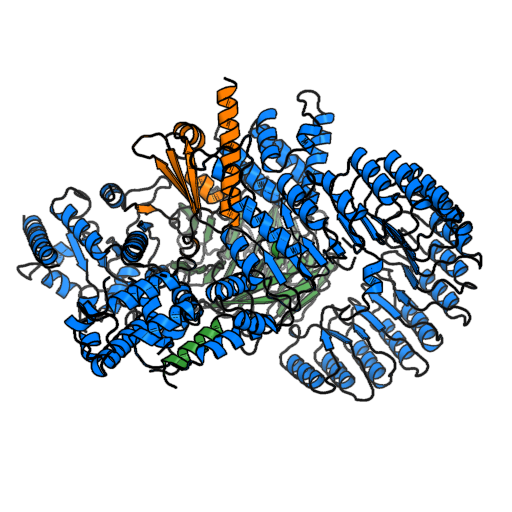8 81.521 1.00 105.94 336 ILE A O 1
ATOM 1570 N N . SER A 1 667 ? 148.176 146.676 81.767 1.00 109.02 337 SER A N 1
ATOM 1571 C CA . SER A 1 667 ? 148.447 146.280 80.390 1.00 109.02 337 SER A CA 1
ATOM 1572 C C . SER A 1 667 ? 148.342 144.770 80.215 1.00 109.02 337 SER A C 1
ATOM 1573 O O . SER A 1 667 ? 147.912 144.293 79.160 1.00 109.02 337 SER A O 1
ATOM 1576 N N . ARG A 1 668 ? 148.725 144.007 81.239 1.00 110.13 338 ARG A N 1
ATOM 1577 C CA . ARG A 1 668 ? 148.746 142.554 81.129 1.00 110.13 338 ARG A CA 1
ATOM 1578 C C . ARG A 1 668 ? 147.341 141.976 81.033 1.00 110.13 338 ARG A C 1
ATOM 1579 O O . ARG A 1 668 ? 147.083 141.097 80.203 1.00 110.13 338 ARG A O 1
ATOM 1587 N N . GLU A 1 669 ? 146.420 142.450 81.875 1.00 106.92 339 GLU A N 1
ATOM 1588 C CA . GLU A 1 669 ? 145.133 141.768 81.988 1.00 106.92 339 GLU A CA 1
ATOM 1589 C C . GLU A 1 669 ? 144.306 141.883 80.712 1.00 106.92 339 GLU A C 1
ATOM 1590 O O . GLU A 1 669 ? 143.595 140.940 80.348 1.00 106.92 339 GLU A O 1
ATOM 1596 N N . TRP A 1 670 ? 144.379 143.015 80.016 1.00 110.32 340 TRP A N 1
ATOM 1597 C CA . TRP A 1 670 ? 143.560 143.172 78.826 1.00 110.32 340 TRP A CA 1
ATOM 1598 C C . TRP A 1 670 ? 144.091 142.301 77.688 1.00 110.32 340 TRP A C 1
ATOM 1599 O O . TRP A 1 670 ? 145.291 142.023 77.614 1.00 110.32 340 TRP A O 1
ATOM 1610 N N . PRO A 1 671 ? 143.210 141.851 76.789 1.00 112.85 341 PRO A N 1
ATOM 1611 C CA . PRO A 1 671 ? 143.691 141.077 75.629 1.00 112.85 341 PRO A CA 1
ATOM 1612 C C . PRO A 1 671 ? 144.608 141.872 74.713 1.00 112.85 341 PRO A C 1
ATOM 1613 O O . PRO A 1 671 ? 145.691 141.393 74.355 1.00 112.85 341 PRO A O 1
ATOM 1617 N N . ASP A 1 672 ? 144.196 143.079 74.316 1.00 114.66 342 ASP A N 1
ATOM 1618 C CA . ASP A 1 672 ? 144.990 143.882 73.392 1.00 114.66 342 ASP A CA 1
ATOM 1619 C C . ASP A 1 672 ? 146.299 144.362 74.003 1.00 114.66 342 ASP A C 1
ATOM 1620 O O . ASP A 1 672 ? 147.195 144.777 73.260 1.00 114.66 342 ASP A O 1
ATOM 1625 N N . SER A 1 673 ? 146.422 144.324 75.330 1.00 111.29 343 SER A N 1
ATOM 1626 C CA . SER A 1 673 ? 147.587 144.773 76.091 1.00 111.29 343 SER A CA 1
ATOM 1627 C C . SER A 1 673 ? 147.821 146.275 75.994 1.00 111.29 343 SER A C 1
ATOM 1628 O O . SER A 1 673 ? 148.897 146.752 76.379 1.00 111.29 343 SER A O 1
ATOM 1631 N N . GLN A 1 674 ? 146.853 147.036 75.492 1.00 111.16 344 GLN A N 1
ATOM 1632 C CA . GLN A 1 674 ? 146.911 148.491 75.478 1.00 111.16 344 GLN A CA 1
ATOM 1633 C C . GLN A 1 674 ? 145.651 149.044 76.127 1.00 111.16 344 GLN A C 1
ATOM 1634 O O . GLN A 1 674 ? 144.536 148.638 75.783 1.00 111.16 344 GLN A O 1
ATOM 1640 N N . ALA A 1 675 ? 145.828 149.970 77.064 1.00 107.85 345 ALA A N 1
ATOM 1641 C CA . ALA A 1 675 ? 144.717 150.516 77.826 1.00 107.85 345 ALA A CA 1
ATOM 1642 C C . ALA A 1 675 ? 144.835 152.028 77.914 1.00 107.85 345 ALA A C 1
ATOM 1643 O O . ALA A 1 675 ? 145.948 152.567 77.953 1.00 107.85 345 ALA A O 1
ATOM 1645 N N . PRO A 1 676 ? 143.706 152.738 77.946 1.00 106.72 346 PRO A N 1
ATOM 1646 C CA . PRO A 1 676 ? 143.752 154.187 78.182 1.00 106.72 346 PRO A CA 1
ATOM 1647 C C . PRO A 1 676 ? 143.996 154.504 79.648 1.00 106.72 346 PRO A C 1
ATOM 1648 O O . PRO A 1 676 ? 143.125 154.272 80.492 1.00 106.72 346 PRO A O 1
ATOM 1652 N N . VAL A 1 677 ? 145.180 155.033 79.962 1.00 105.45 347 VAL A N 1
ATOM 1653 C CA . VAL A 1 677 ? 145.514 155.326 81.352 1.00 105.45 347 VAL A CA 1
ATOM 1654 C C . VAL A 1 677 ? 144.609 156.415 81.915 1.00 105.45 347 VAL A C 1
ATOM 1655 O O . VAL A 1 677 ? 144.261 156.388 83.102 1.00 105.45 347 VAL A O 1
ATOM 1659 N N . THR A 1 678 ? 144.219 157.388 81.089 1.00 104.65 348 THR A N 1
ATOM 1660 C CA . THR A 1 678 ? 143.289 158.413 81.547 1.00 104.65 348 THR A CA 1
ATOM 1661 C C . THR A 1 678 ? 141.946 157.803 81.928 1.00 104.65 348 THR A C 1
ATOM 1662 O O . THR A 1 678 ? 141.341 158.194 82.933 1.00 104.65 348 THR A O 1
ATOM 1666 N N . GLU A 1 679 ? 141.467 156.837 81.141 1.00 103.42 349 GLU A N 1
ATOM 1667 C CA . GLU A 1 679 ? 140.219 156.157 81.470 1.00 103.42 349 GLU A CA 1
ATOM 1668 C C . GLU A 1 679 ? 140.339 155.359 82.763 1.00 103.42 349 GLU A C 1
ATOM 1669 O O . GLU A 1 679 ? 139.371 155.268 83.527 1.00 103.42 349 GLU A O 1
ATOM 1675 N N . ILE A 1 680 ? 141.507 154.768 83.018 1.00 100.43 350 ILE A N 1
ATOM 1676 C CA . ILE A 1 680 ? 141.701 153.993 84.240 1.00 100.43 350 ILE A CA 1
ATOM 1677 C C . ILE A 1 680 ? 141.728 154.914 85.456 1.00 100.43 350 ILE A C 1
ATOM 1678 O O . ILE A 1 680 ? 141.080 154.644 86.473 1.00 100.43 350 ILE A O 1
ATOM 1683 N N . MET A 1 681 ? 142.465 156.020 85.362 1.00 102.68 351 MET A N 1
ATOM 1684 C CA . MET A 1 681 ? 142.614 156.973 86.457 1.00 102.68 351 MET A CA 1
ATOM 1685 C C . MET A 1 681 ? 141.530 158.044 86.474 1.00 102.68 351 MET A C 1
ATOM 1686 O O . MET A 1 681 ? 141.655 159.021 87.220 1.00 102.68 351 MET A O 1
ATOM 1691 N N . SER A 1 682 ? 140.478 157.889 85.668 1.00 100.54 352 SER A N 1
ATOM 1692 C CA . SER A 1 682 ? 139.451 158.922 85.572 1.00 100.54 352 SER A CA 1
ATOM 1693 C C . SER A 1 682 ? 138.672 159.072 86.875 1.00 100.54 352 SER A C 1
ATOM 1694 O O . SER A 1 682 ? 138.529 160.183 87.397 1.00 100.54 352 SER A O 1
ATOM 1697 N N . ARG A 1 683 ? 138.165 157.966 87.420 1.00 93.36 353 ARG A N 1
ATOM 1698 C CA . ARG A 1 683 ? 137.270 158.055 88.561 1.00 93.36 353 ARG A CA 1
ATOM 1699 C C . ARG A 1 683 ? 137.662 157.067 89.651 1.00 93.36 353 ARG A C 1
ATOM 1700 O O . ARG A 1 683 ? 138.208 155.996 89.361 1.00 93.36 353 ARG A O 1
ATOM 1708 N N . PRO A 1 684 ? 137.404 157.406 90.917 1.00 85.68 354 PRO A N 1
ATOM 1709 C CA . PRO A 1 684 ? 137.730 156.489 92.019 1.00 85.68 354 PRO A CA 1
ATOM 1710 C C . PRO A 1 684 ? 136.776 155.313 92.150 1.00 85.68 354 PRO A C 1
ATOM 1711 O O . PRO A 1 684 ? 137.204 154.174 92.353 1.00 85.68 354 PRO A O 1
ATOM 1715 N N . GLU A 1 685 ? 135.474 155.586 92.040 1.00 77.49 355 GLU A N 1
ATOM 1716 C CA . GLU A 1 685 ? 134.457 154.576 92.306 1.00 77.49 355 GLU A CA 1
ATOM 1717 C C . GLU A 1 685 ? 134.536 153.398 91.345 1.00 77.49 355 GLU A C 1
ATOM 1718 O O . GLU A 1 685 ? 134.122 152.292 91.701 1.00 77.49 355 GLU A O 1
ATOM 1724 N N . ARG A 1 686 ? 135.071 153.604 90.144 1.00 77.21 356 ARG A N 1
ATOM 1725 C CA . ARG A 1 686 ? 134.995 152.588 89.104 1.00 77.21 356 ARG A CA 1
ATOM 1726 C C . ARG A 1 686 ? 135.927 151.405 89.339 1.00 77.21 356 ARG A C 1
ATOM 1727 O O . ARG A 1 686 ? 135.760 150.371 88.684 1.00 77.21 356 ARG A O 1
ATOM 1735 N N . LEU A 1 687 ? 136.890 151.518 90.250 1.00 69.41 357 LEU A N 1
ATOM 1736 C CA . LEU A 1 687 ? 137.961 150.538 90.376 1.00 69.41 357 LEU A CA 1
ATOM 1737 C C . LEU A 1 687 ? 137.788 149.679 91.622 1.00 69.41 357 LEU A C 1
ATOM 1738 O O . LEU A 1 687 ? 137.507 150.192 92.708 1.00 69.41 357 LEU A O 1
ATOM 1743 N N . LEU A 1 688 ? 137.969 148.367 91.460 1.00 57.77 358 LEU A N 1
ATOM 1744 C CA . LEU A 1 688 ? 137.941 147.425 92.573 1.00 57.77 358 LEU A CA 1
ATOM 1745 C C . LEU A 1 688 ? 139.080 146.430 92.419 1.00 57.77 358 LEU A C 1
ATOM 1746 O O . LEU A 1 688 ? 139.257 145.851 91.344 1.00 57.77 358 LEU A O 1
ATOM 1751 N N . PHE A 1 689 ? 139.837 146.222 93.494 1.00 51.22 359 PHE A N 1
ATOM 1752 C CA . PHE A 1 689 ? 140.953 145.286 93.517 1.00 51.22 359 PHE A CA 1
ATOM 1753 C C . PHE A 1 689 ? 140.624 144.098 94.410 1.00 51.22 359 PHE A C 1
ATOM 1754 O O . PHE A 1 689 ? 140.013 144.259 95.468 1.00 51.22 359 PHE A O 1
ATOM 1762 N N . ILE A 1 690 ? 141.040 142.910 93.986 1.00 46.95 360 ILE A N 1
ATOM 1763 C CA . ILE A 1 690 ? 140.945 141.701 94.798 1.00 46.95 360 ILE A CA 1
ATOM 1764 C C . ILE A 1 690 ? 142.358 141.193 95.044 1.00 46.95 360 ILE A C 1
ATOM 1765 O O . ILE A 1 690 ? 143.090 140.897 94.092 1.00 46.95 360 ILE A O 1
ATOM 1770 N N . ILE A 1 691 ? 142.739 141.090 96.314 1.00 45.10 361 ILE A N 1
ATOM 1771 C CA . ILE A 1 691 ? 144.034 140.554 96.714 1.00 45.10 361 ILE A CA 1
ATOM 1772 C C . ILE A 1 691 ? 143.794 139.214 97.389 1.00 45.10 361 ILE A C 1
ATOM 1773 O O . ILE A 1 691 ? 142.979 139.116 98.313 1.00 45.10 361 ILE A O 1
ATOM 1778 N N . ASP A 1 692 ? 144.502 138.186 96.932 1.00 62.52 362 ASP A N 1
ATOM 1779 C CA . ASP A 1 692 ? 144.264 136.820 97.368 1.00 62.52 362 ASP A CA 1
ATOM 1780 C C . ASP A 1 692 ? 145.521 136.245 98.004 1.00 62.52 362 ASP A C 1
ATOM 1781 O O . ASP A 1 692 ? 146.639 136.509 97.556 1.00 62.52 362 ASP A O 1
ATOM 1786 N N . GLY A 1 693 ? 145.321 135.451 99.051 1.00 65.34 363 GLY A N 1
ATOM 1787 C CA . GLY A 1 693 ? 146.416 134.746 99.696 1.00 65.34 363 GLY A CA 1
ATOM 1788 C C . GLY A 1 693 ? 147.492 135.626 100.294 1.00 65.34 363 GLY A C 1
ATOM 1789 O O . GLY A 1 693 ? 148.681 135.398 100.041 1.00 65.34 363 GLY A O 1
ATOM 1790 N N . PHE A 1 694 ? 147.106 136.638 101.075 1.00 63.97 364 PHE A N 1
ATOM 1791 C CA . PHE A 1 694 ? 148.097 137.512 101.694 1.00 63.97 364 PHE A CA 1
ATOM 1792 C C . PHE A 1 694 ? 148.993 136.752 102.666 1.00 63.97 364 PHE A C 1
ATOM 1793 O O . PHE A 1 694 ? 150.147 137.142 102.878 1.00 63.97 364 PHE A O 1
ATOM 1801 N N . ASP A 1 695 ? 148.490 135.668 103.261 1.00 73.12 365 ASP A N 1
ATOM 1802 C CA . ASP A 1 695 ? 149.286 134.918 104.227 1.00 73.12 365 ASP A CA 1
ATOM 1803 C C . ASP A 1 695 ? 150.362 134.078 103.553 1.00 73.12 365 ASP A C 1
ATOM 1804 O O . ASP A 1 695 ? 151.394 133.790 104.170 1.00 73.12 365 ASP A O 1
ATOM 1809 N N . ASP A 1 696 ? 150.136 133.667 102.301 1.00 82.86 366 ASP A N 1
ATOM 1810 C CA . ASP A 1 696 ? 151.050 132.742 101.636 1.00 82.86 366 ASP A CA 1
ATOM 1811 C C . ASP A 1 696 ? 152.459 133.310 101.523 1.00 82.86 366 ASP A C 1
ATOM 1812 O O . ASP A 1 696 ? 153.426 132.546 101.424 1.00 82.86 366 ASP A O 1
ATOM 1817 N N . LEU A 1 697 ? 152.600 134.633 101.531 1.00 88.79 367 LEU A N 1
ATOM 1818 C CA . LEU A 1 697 ? 153.905 135.279 101.459 1.00 88.79 367 LEU A CA 1
ATOM 1819 C C . LEU A 1 697 ? 153.923 136.458 102.418 1.00 88.79 367 LEU A C 1
ATOM 1820 O O . LEU A 1 697 ? 153.034 137.313 102.372 1.00 88.79 367 LEU A O 1
ATOM 1825 N N . GLY A 1 698 ? 154.898 136.468 103.324 1.00 98.54 368 GLY A N 1
ATOM 1826 C CA . GLY A 1 698 ? 155.071 137.591 104.223 1.00 98.54 368 GLY A CA 1
ATOM 1827 C C . GLY A 1 698 ? 156.517 137.994 104.417 1.00 98.54 368 GLY A C 1
ATOM 1828 O O . GLY A 1 698 ? 156.800 139.069 104.952 1.00 98.54 368 GLY A O 1
ATOM 1829 N N . SER A 1 699 ? 157.444 137.139 103.977 1.00 99.89 369 SER A N 1
ATOM 1830 C CA . SER A 1 699 ? 158.860 137.396 104.219 1.00 99.89 369 SER A CA 1
ATOM 1831 C C . SER A 1 699 ? 159.335 138.634 103.471 1.00 99.89 369 SER A C 1
ATOM 1832 O O . SER A 1 699 ? 160.047 139.473 104.036 1.00 99.89 369 SER A O 1
ATOM 1835 N N . VAL A 1 700 ? 158.956 138.764 102.199 1.00 100.91 370 VAL A N 1
ATOM 1836 C CA . VAL A 1 700 ? 159.338 139.943 101.431 1.00 100.91 370 VAL A CA 1
ATOM 1837 C C . VAL A 1 700 ? 158.617 141.176 101.961 1.00 100.91 370 VAL A C 1
ATOM 1838 O O . VAL A 1 700 ? 159.194 142.269 102.029 1.00 100.91 370 VAL A O 1
ATOM 1842 N N . LEU A 1 701 ? 157.349 141.021 102.349 1.00 100.24 371 LEU A N 1
ATOM 1843 C CA . LEU A 1 701 ? 156.588 142.141 102.894 1.00 100.24 371 LEU A CA 1
ATOM 1844 C C . LEU A 1 701 ? 157.171 142.631 104.213 1.00 100.24 371 LEU A C 1
ATOM 1845 O O . LEU A 1 701 ? 156.980 143.796 104.579 1.00 100.24 371 LEU A O 1
ATOM 1850 N N . ASN A 1 702 ? 157.875 141.758 104.941 1.00 104.54 372 ASN A N 1
ATOM 1851 C CA . ASN A 1 702 ? 158.476 142.159 106.210 1.00 104.54 372 ASN A CA 1
ATOM 1852 C C . ASN A 1 702 ? 159.518 143.252 106.021 1.00 104.54 372 ASN A C 1
ATOM 1853 O O . ASN A 1 702 ? 159.742 144.059 106.931 1.00 104.54 372 ASN A O 1
ATOM 1858 N N . ASN A 1 703 ? 160.167 143.290 104.859 1.00 109.34 373 ASN A N 1
ATOM 1859 C CA . ASN A 1 703 ? 161.114 144.356 104.569 1.00 109.34 373 ASN A CA 1
ATOM 1860 C C . ASN A 1 703 ? 160.396 145.700 104.540 1.00 109.34 373 ASN A C 1
ATOM 1861 O O . ASN A 1 703 ? 159.255 145.804 104.083 1.00 109.34 373 ASN A O 1
ATOM 1866 N N . ASP A 1 704 ? 161.068 146.733 105.041 1.00 109.93 374 ASP A N 1
ATOM 1867 C CA . ASP A 1 704 ? 160.480 148.060 105.172 1.00 109.93 374 ASP A CA 1
ATOM 1868 C C . ASP A 1 704 ? 161.046 148.976 104.094 1.00 109.93 374 ASP A C 1
ATOM 1869 O O . ASP A 1 704 ? 162.257 149.215 104.050 1.00 109.93 374 ASP A O 1
ATOM 1874 N N . THR A 1 705 ? 160.168 149.484 103.231 1.00 105.79 375 THR A N 1
ATOM 1875 C CA . THR A 1 705 ? 160.548 150.431 102.193 1.00 105.79 375 THR A CA 1
ATOM 1876 C C . THR A 1 705 ? 159.527 151.557 102.151 1.00 105.79 375 THR A C 1
ATOM 1877 O O . THR A 1 705 ? 158.372 151.392 102.550 1.00 105.79 375 THR A O 1
ATOM 1881 N N . LYS A 1 706 ? 159.972 152.713 101.663 1.00 103.14 376 LYS A N 1
ATOM 1882 C CA . LYS A 1 706 ? 159.091 153.868 101.565 1.00 103.14 376 LYS A CA 1
ATOM 1883 C C . LYS A 1 706 ? 157.974 153.607 100.564 1.00 103.14 376 LYS A C 1
ATOM 1884 O O . LYS A 1 706 ? 158.199 153.052 99.484 1.00 103.14 376 LYS A O 1
ATOM 1890 N N . LEU A 1 707 ? 156.761 154.010 100.931 1.00 91.92 377 LEU A N 1
ATOM 1891 C CA . LEU A 1 707 ? 155.605 153.794 100.075 1.00 91.92 377 LEU A CA 1
ATOM 1892 C C . LEU A 1 707 ? 155.672 154.688 98.842 1.00 91.92 377 LEU A C 1
ATOM 1893 O O . LEU A 1 707 ? 156.245 155.781 98.867 1.00 91.92 377 LEU A O 1
ATOM 1898 N N . CYS A 1 708 ? 155.075 154.212 97.753 1.00 94.77 378 CYS A N 1
ATOM 1899 C CA . CYS A 1 708 ? 155.113 154.901 96.470 1.00 94.77 378 CYS A CA 1
ATOM 1900 C C . CYS A 1 708 ? 153.817 155.677 96.262 1.00 94.77 378 CYS A C 1
ATOM 1901 O O . CYS A 1 708 ? 152.730 155.090 96.256 1.00 94.77 378 CYS A O 1
ATOM 1904 N N . LYS A 1 709 ? 153.939 156.995 96.098 1.00 102.82 379 LYS A N 1
ATOM 1905 C CA . LYS A 1 709 ? 152.774 157.827 95.814 1.00 102.82 379 LYS A CA 1
ATOM 1906 C C . LYS A 1 709 ? 152.330 157.696 94.363 1.00 102.82 379 LYS A C 1
ATOM 1907 O O . LYS A 1 709 ? 151.128 157.709 94.076 1.00 102.82 379 LYS A O 1
ATOM 1913 N N . ASP A 1 710 ? 153.281 157.570 93.439 1.00 106.71 380 ASP A N 1
ATOM 1914 C CA . ASP A 1 710 ? 152.981 157.522 92.014 1.00 106.71 380 ASP A CA 1
ATOM 1915 C C . ASP A 1 710 ? 152.680 156.091 91.586 1.00 106.71 380 ASP A C 1
ATOM 1916 O O . ASP A 1 710 ? 153.401 155.159 91.954 1.00 106.71 380 ASP A O 1
ATOM 1921 N N . TRP A 1 711 ? 151.611 155.929 90.807 1.00 109.45 381 TRP A N 1
ATOM 1922 C CA . TRP A 1 711 ? 151.196 154.601 90.366 1.00 109.45 381 TRP A CA 1
ATOM 1923 C C . TRP A 1 711 ? 152.127 154.038 89.297 1.00 109.45 381 TRP A C 1
ATOM 1924 O O . TRP A 1 711 ? 152.424 152.838 89.296 1.00 109.45 381 TRP A O 1
ATOM 1935 N N . ALA A 1 712 ? 152.604 154.887 88.383 1.00 109.03 382 ALA A N 1
ATOM 1936 C CA . ALA A 1 712 ? 153.323 154.389 87.214 1.00 109.03 382 ALA A CA 1
ATOM 1937 C C . ALA A 1 712 ? 154.722 153.888 87.558 1.00 109.03 382 ALA A C 1
ATOM 1938 O O . ALA A 1 712 ? 155.262 153.036 86.843 1.00 109.03 382 ALA A O 1
ATOM 1940 N N . GLU A 1 713 ? 155.324 154.398 88.630 1.00 109.61 383 GLU A N 1
ATOM 1941 C CA . GLU A 1 713 ? 156.705 154.056 88.944 1.00 109.61 383 GLU A CA 1
ATOM 1942 C C . GLU A 1 713 ? 156.848 152.578 89.291 1.00 109.61 383 GLU A C 1
ATOM 1943 O O . GLU A 1 713 ? 155.979 151.984 89.936 1.00 109.61 383 GLU A O 1
ATOM 1949 N N . LYS A 1 714 ? 157.955 151.984 88.850 1.00 108.52 384 LYS A N 1
ATOM 1950 C CA . LYS A 1 714 ? 158.242 150.584 89.127 1.00 108.52 384 LYS A CA 1
ATOM 1951 C C . LYS A 1 714 ? 158.913 150.431 90.486 1.00 108.52 384 LYS A C 1
ATOM 1952 O O . LYS A 1 714 ? 159.865 151.147 90.811 1.00 108.52 384 LYS A O 1
ATOM 1958 N N . GLN A 1 715 ? 158.414 149.486 91.275 1.00 102.70 385 GLN A N 1
ATOM 1959 C CA . GLN A 1 715 ? 158.926 149.203 92.607 1.00 102.70 385 GLN A CA 1
ATOM 1960 C C . GLN A 1 715 ? 158.776 147.711 92.862 1.00 102.70 385 GLN A C 1
ATOM 1961 O O . GLN A 1 715 ? 158.052 147.026 92.130 1.00 102.70 385 GLN A O 1
ATOM 1967 N N . PRO A 1 716 ? 159.462 147.172 93.868 1.00 95.08 386 PRO A N 1
ATOM 1968 C CA . PRO A 1 716 ? 159.265 145.761 94.224 1.00 95.08 386 PRO A CA 1
ATOM 1969 C C . PRO A 1 716 ? 157.814 145.488 94.571 1.00 95.08 386 PRO A C 1
ATOM 1970 O O . PRO A 1 716 ? 157.147 146.333 95.186 1.00 95.08 386 PRO A O 1
ATOM 1974 N N . PRO A 1 717 ? 157.289 144.318 94.193 1.00 92.06 387 PRO A N 1
ATOM 1975 C CA . PRO A 1 717 ? 155.844 144.073 94.351 1.00 92.06 387 PRO A CA 1
ATOM 1976 C C . PRO A 1 717 ? 155.354 144.169 95.786 1.00 92.06 387 PRO A C 1
ATOM 1977 O O . PRO A 1 717 ? 154.215 144.602 96.017 1.00 92.06 387 PRO A O 1
ATOM 1981 N N . PHE A 1 718 ? 156.177 143.775 96.760 1.00 94.60 388 PHE A N 1
ATOM 1982 C CA . PHE A 1 718 ? 155.757 143.886 98.151 1.00 94.60 388 PHE A CA 1
ATOM 1983 C C . PHE A 1 718 ? 155.523 145.338 98.539 1.00 94.60 388 PHE A C 1
ATOM 1984 O O . PHE A 1 718 ? 154.609 145.632 99.317 1.00 94.60 388 PHE A O 1
ATOM 1992 N N . THR A 1 719 ? 156.330 146.258 98.006 1.00 85.10 389 THR A N 1
ATOM 1993 C CA . THR A 1 719 ? 156.108 147.675 98.268 1.00 85.10 389 THR A CA 1
ATOM 1994 C C . THR A 1 719 ? 154.767 148.133 97.706 1.00 85.10 389 THR A C 1
ATOM 1995 O O . THR A 1 719 ? 154.047 148.902 98.352 1.00 85.10 389 THR A O 1
ATOM 1999 N N . LEU A 1 720 ? 154.410 147.667 96.506 1.00 82.58 390 LEU A N 1
ATOM 2000 C CA . LEU A 1 720 ? 153.108 148.016 95.946 1.00 82.58 390 LEU A CA 1
ATOM 2001 C C . LEU A 1 720 ? 151.973 147.474 96.802 1.00 82.58 390 LEU A C 1
ATOM 2002 O O . LEU A 1 720 ? 150.990 148.179 97.051 1.00 82.58 390 LEU A O 1
ATOM 2007 N N . ILE A 1 721 ? 152.085 146.226 97.261 1.00 78.69 391 ILE A N 1
ATOM 2008 C CA . ILE A 1 721 ? 151.025 145.659 98.094 1.00 78.69 391 ILE A CA 1
ATOM 2009 C C . ILE A 1 721 ? 150.902 146.431 99.403 1.00 78.69 391 ILE A C 1
ATOM 2010 O O . ILE A 1 721 ? 149.793 146.732 99.867 1.00 78.69 391 ILE A O 1
ATOM 2015 N N . ARG A 1 722 ? 152.039 146.766 100.017 1.00 74.40 392 ARG A N 1
ATOM 2016 C CA . ARG A 1 722 ? 152.018 147.526 101.261 1.00 74.40 392 ARG A CA 1
ATOM 2017 C C . ARG A 1 722 ? 151.389 148.899 101.061 1.00 74.40 392 ARG A C 1
ATOM 2018 O O . ARG A 1 722 ? 150.559 149.331 101.868 1.00 74.40 392 ARG A O 1
ATOM 2026 N N . SER A 1 723 ? 151.763 149.596 99.986 1.00 74.75 393 SER A N 1
ATOM 2027 C CA . SER A 1 723 ? 151.208 150.922 99.735 1.00 74.75 393 SER A CA 1
ATOM 2028 C C . SER A 1 723 ? 149.719 150.845 99.430 1.00 74.75 393 SER A C 1
ATOM 2029 O O . SER A 1 723 ? 148.955 151.745 99.796 1.00 74.75 393 SER A O 1
ATOM 2032 N N . LEU A 1 724 ? 149.290 149.784 98.748 1.00 65.60 394 LEU A N 1
ATOM 2033 C CA . LEU A 1 724 ? 147.873 149.622 98.449 1.00 65.60 394 LEU A CA 1
ATOM 2034 C C . LEU A 1 724 ? 147.068 149.358 99.715 1.00 65.60 394 LEU A C 1
ATOM 2035 O O . LEU A 1 724 ? 145.951 149.866 99.861 1.00 65.60 394 LEU A O 1
ATOM 2040 N N . LEU A 1 725 ? 147.616 148.565 100.641 1.00 62.16 395 LEU A N 1
ATOM 2041 C CA . LEU A 1 725 ? 146.876 148.254 101.863 1.00 62.16 395 LEU A CA 1
ATOM 2042 C C . LEU A 1 725 ? 146.883 149.424 102.844 1.00 62.16 395 LEU A C 1
ATOM 2043 O O . LEU A 1 725 ? 145.892 149.652 103.546 1.00 62.16 395 LEU A O 1
ATOM 2048 N N . ARG A 1 726 ? 147.981 150.182 102.906 1.00 62.66 396 ARG A N 1
ATOM 2049 C CA . ARG A 1 726 ? 148.021 151.372 103.751 1.00 62.66 396 ARG A CA 1
ATOM 2050 C C . ARG A 1 726 ? 147.099 152.482 103.269 1.00 62.66 396 ARG A C 1
ATOM 2051 O O . ARG A 1 726 ? 146.924 153.465 103.995 1.00 62.66 396 ARG A O 1
ATOM 2059 N N . LYS A 1 727 ? 146.535 152.363 102.067 1.00 67.62 397 LYS A N 1
ATOM 2060 C CA . LYS A 1 727 ? 145.695 153.371 101.425 1.00 67.62 397 LYS A CA 1
ATOM 2061 C C . LYS A 1 727 ? 146.457 154.644 101.092 1.00 67.62 397 LYS A C 1
ATOM 2062 O O . LYS A 1 727 ? 145.834 155.681 100.845 1.00 67.62 397 LYS A O 1
ATOM 2068 N N . VAL A 1 728 ? 147.790 154.605 101.098 1.00 75.14 398 VAL A N 1
ATOM 2069 C CA . VAL A 1 728 ? 148.562 155.734 100.594 1.00 75.14 398 VAL A CA 1
ATOM 2070 C C . VAL A 1 728 ? 148.521 155.765 99.070 1.00 75.14 398 VAL A C 1
ATOM 2071 O O . VAL A 1 728 ? 148.413 156.835 98.458 1.00 75.14 398 VAL A O 1
ATOM 2075 N N . LEU A 1 729 ? 148.597 154.597 98.436 1.00 77.28 399 LEU A N 1
ATOM 2076 C CA . LEU A 1 729 ? 148.538 154.483 96.984 1.00 77.28 399 LEU A CA 1
ATOM 2077 C C . LEU A 1 729 ? 147.088 154.285 96.560 1.00 77.28 399 LEU A C 1
ATOM 2078 O O . LEU A 1 729 ? 146.433 153.337 97.007 1.00 77.28 399 LEU A O 1
ATOM 2083 N N . LEU A 1 730 ? 146.597 155.169 95.696 1.00 72.04 400 LEU A N 1
ATOM 2084 C CA . LEU A 1 730 ? 145.199 155.187 95.281 1.00 72.04 400 LEU A CA 1
ATOM 2085 C C . LEU A 1 730 ? 144.264 155.208 96.493 1.00 72.04 400 LEU A C 1
ATOM 2086 O O . LEU A 1 730 ? 143.496 154.265 96.707 1.00 72.04 400 LEU A O 1
ATOM 2091 N N . PRO A 1 731 ? 144.306 156.271 97.303 1.00 74.63 401 PRO A N 1
ATOM 2092 C CA . PRO A 1 731 ? 143.514 156.275 98.544 1.00 74.63 401 PRO A CA 1
ATOM 2093 C C . PRO A 1 731 ? 142.018 156.218 98.310 1.00 74.63 401 PRO A C 1
ATOM 2094 O O . PRO A 1 731 ? 141.268 155.862 99.226 1.00 74.63 401 PRO A O 1
ATOM 2098 N N . GLU A 1 732 ? 141.562 156.560 97.107 1.00 77.12 402 GLU A N 1
ATOM 2099 C CA . GLU A 1 732 ? 140.136 156.709 96.861 1.00 77.12 402 GLU A CA 1
ATOM 2100 C C . GLU A 1 732 ? 139.453 155.395 96.498 1.00 77.12 402 GLU A C 1
ATOM 2101 O O . GLU A 1 732 ? 138.248 155.256 96.732 1.00 77.12 402 GLU A O 1
ATOM 2107 N N . SER A 1 733 ? 140.182 154.430 95.943 1.00 65.89 403 SER A N 1
ATOM 2108 C CA . SER A 1 733 ? 139.573 153.185 95.501 1.00 65.89 403 SER A CA 1
ATOM 2109 C C . SER A 1 733 ? 139.277 152.278 96.694 1.00 65.89 403 SER A C 1
ATOM 2110 O O . SER A 1 733 ? 139.700 152.535 97.823 1.00 65.89 403 SER A O 1
ATOM 2113 N N . PHE A 1 734 ? 138.537 151.199 96.436 1.00 54.94 404 PHE A N 1
ATOM 2114 C CA . PHE A 1 734 ? 138.114 150.289 97.490 1.00 54.94 404 PHE A CA 1
ATOM 2115 C C . PHE A 1 734 ? 138.569 148.865 97.198 1.00 54.94 404 PHE A C 1
ATOM 2116 O O . PHE A 1 734 ? 138.585 148.421 96.047 1.00 54.94 404 PHE A O 1
ATOM 2124 N N . LEU A 1 735 ? 138.931 148.157 98.267 1.00 42.61 405 LEU A N 1
ATOM 2125 C CA . LEU A 1 735 ? 139.687 146.914 98.223 1.00 42.61 405 LEU A CA 1
ATOM 2126 C C . LEU A 1 735 ? 138.848 145.748 98.728 1.00 42.61 405 LEU A C 1
ATOM 2127 O O . LEU A 1 735 ? 137.688 145.902 99.113 1.00 42.61 405 LEU A O 1
ATOM 2132 N N . ILE A 1 736 ? 139.460 144.568 98.706 1.00 34.34 406 ILE A N 1
ATOM 2133 C CA . ILE A 1 736 ? 138.915 143.360 99.320 1.00 34.34 406 ILE A CA 1
ATOM 2134 C C . ILE A 1 736 ? 140.046 142.345 99.432 1.00 34.34 406 ILE A C 1
ATOM 2135 O O . ILE A 1 736 ? 140.821 142.157 98.491 1.00 34.34 406 ILE A O 1
ATOM 2140 N N . VAL A 1 737 ? 140.167 141.717 100.600 1.00 34.13 407 VAL A N 1
ATOM 2141 C CA . VAL A 1 737 ? 141.307 140.864 100.917 1.00 34.13 407 VAL A CA 1
ATOM 2142 C C . VAL A 1 737 ? 140.808 139.555 101.512 1.00 34.13 407 VAL A C 1
ATOM 2143 O O . VAL A 1 737 ? 139.906 139.553 102.356 1.00 34.13 407 VAL A O 1
ATOM 2147 N N . THR A 1 738 ? 141.394 138.443 101.073 1.00 47.30 408 THR A N 1
ATOM 2148 C CA . THR A 1 738 ? 141.136 137.128 101.647 1.00 47.30 408 THR A CA 1
ATOM 2149 C C . THR A 1 738 ? 142.415 136.621 102.297 1.00 47.30 408 THR A C 1
ATOM 2150 O O . THR A 1 738 ? 143.487 136.680 101.689 1.00 47.30 408 THR A O 1
ATOM 2154 N N . VAL A 1 739 ? 142.304 136.130 103.531 1.00 51.19 409 VAL A N 1
ATOM 2155 C CA . VAL A 1 739 ? 143.461 135.790 104.349 1.00 51.19 409 VAL A CA 1
ATOM 2156 C C . VAL A 1 739 ? 143.055 134.687 105.323 1.00 51.19 409 VAL A C 1
ATOM 2157 O O . VAL A 1 739 ? 141.879 134.339 105.441 1.00 51.19 409 VAL A O 1
ATOM 2161 N N . ARG A 1 740 ? 144.040 134.117 106.016 1.00 64.35 410 ARG A N 1
ATOM 2162 C CA . ARG A 1 740 ? 143.833 133.103 107.043 1.00 64.35 410 ARG A CA 1
ATOM 2163 C C . ARG A 1 740 ? 144.121 133.687 108.426 1.00 64.35 410 ARG A C 1
ATOM 2164 O O . ARG A 1 740 ? 144.473 134.860 108.574 1.00 64.35 410 ARG A O 1
ATOM 2172 N N . ASP A 1 741 ? 143.975 132.838 109.448 1.00 69.35 411 ASP A N 1
ATOM 2173 C CA . ASP A 1 741 ? 144.064 133.297 110.833 1.00 69.35 411 ASP A CA 1
ATOM 2174 C C . ASP A 1 741 ? 145.449 133.849 111.158 1.00 69.35 411 ASP A C 1
ATOM 2175 O O . ASP A 1 741 ? 145.581 134.960 111.685 1.00 69.35 411 ASP A O 1
ATOM 2180 N N . VAL A 1 742 ? 146.499 133.081 110.864 1.00 69.05 412 VAL A N 1
ATOM 2181 C CA . VAL A 1 742 ? 147.853 133.590 111.060 1.00 69.05 412 VAL A CA 1
ATOM 2182 C C . VAL A 1 742 ? 148.086 134.805 110.170 1.00 69.05 412 VAL A C 1
ATOM 2183 O O . VAL A 1 742 ? 148.736 135.786 110.568 1.00 69.05 412 VAL A O 1
ATOM 2187 N N . GLY A 1 743 ? 147.531 134.769 108.960 1.00 60.49 413 GLY A N 1
ATOM 2188 C CA . GLY A 1 743 ? 147.635 135.913 108.079 1.00 60.49 413 GLY A CA 1
ATOM 2189 C C . GLY A 1 743 ? 146.979 137.152 108.651 1.00 60.49 413 GLY A C 1
ATOM 2190 O O . GLY A 1 743 ? 147.535 138.246 108.572 1.00 60.49 413 GLY A O 1
ATOM 2191 N N . THR A 1 744 ? 145.787 137.003 109.239 1.00 57.02 414 THR A N 1
ATOM 2192 C CA . THR A 1 744 ? 145.127 138.176 109.803 1.00 57.02 414 THR A CA 1
ATOM 2193 C C . THR A 1 744 ? 145.843 138.658 111.057 1.00 57.02 414 THR A C 1
ATOM 2194 O O . THR A 1 744 ? 145.849 139.863 111.336 1.00 57.02 414 THR A O 1
ATOM 2198 N N . GLU A 1 745 ? 146.491 137.745 111.787 1.00 55.74 415 GLU A N 1
ATOM 2199 C CA . GLU A 1 745 ? 147.356 138.154 112.891 1.00 55.74 415 GLU A CA 1
ATOM 2200 C C . GLU A 1 745 ? 148.489 139.040 112.394 1.00 55.74 415 GLU A C 1
ATOM 2201 O O . GLU A 1 745 ? 148.854 140.023 113.047 1.00 55.74 415 GLU A O 1
ATOM 2207 N N . LYS A 1 746 ? 149.066 138.696 111.243 1.00 54.45 416 LYS A N 1
ATOM 2208 C CA . LYS A 1 746 ? 150.112 139.539 110.667 1.00 54.45 416 LYS A CA 1
ATOM 2209 C C . LYS A 1 746 ? 149.561 140.809 110.021 1.00 54.45 416 LYS A C 1
ATOM 2210 O O . LYS A 1 746 ? 150.281 141.809 109.936 1.00 54.45 416 LYS A O 1
ATOM 2216 N N . LEU A 1 747 ? 148.307 140.789 109.573 1.00 44.96 417 LEU A N 1
ATOM 2217 C CA . LEU A 1 747 ? 147.742 141.822 108.711 1.00 44.96 417 LEU A CA 1
ATOM 2218 C C . LEU A 1 747 ? 147.008 142.927 109.455 1.00 44.96 417 LEU A C 1
ATOM 2219 O O . LEU A 1 747 ? 146.928 144.048 108.942 1.00 44.96 417 LEU A O 1
ATOM 2224 N N . LYS A 1 748 ? 146.486 142.653 110.653 1.00 40.93 418 LYS A N 1
ATOM 2225 C CA . LYS A 1 748 ? 145.618 143.617 111.322 1.00 40.93 418 LYS A CA 1
ATOM 2226 C C . LYS A 1 748 ? 146.297 144.958 111.572 1.00 40.93 418 LYS A C 1
ATOM 2227 O O . LYS A 1 748 ? 145.604 145.961 111.768 1.00 40.93 418 LYS A O 1
ATOM 2233 N N . SER A 1 749 ? 147.628 145.004 111.577 1.00 40.44 419 SER A N 1
ATOM 2234 C CA . SER A 1 749 ? 148.329 146.263 111.800 1.00 40.44 419 SER A CA 1
ATOM 2235 C C . SER A 1 749 ? 148.389 147.125 110.546 1.00 40.44 419 SER A C 1
ATOM 2236 O O . SER A 1 749 ? 148.689 148.320 110.640 1.00 40.44 419 SER A O 1
ATOM 2239 N N . GLU A 1 750 ? 148.115 146.548 109.375 1.00 45.20 420 GLU A N 1
ATOM 2240 C CA . GLU A 1 750 ? 148.267 147.252 108.105 1.00 45.20 420 GLU A CA 1
ATOM 2241 C C . GLU A 1 750 ? 146.996 147.985 107.682 1.00 45.20 420 GLU A C 1
ATOM 2242 O O . GLU A 1 750 ? 147.029 149.194 107.436 1.00 45.20 420 GLU A O 1
ATOM 2248 N N . VAL A 1 751 ? 145.874 147.266 107.586 1.00 37.74 421 VAL A N 1
ATOM 2249 C CA . VAL A 1 751 ? 144.643 147.858 107.074 1.00 37.74 421 VAL A CA 1
ATOM 2250 C C . VAL A 1 751 ? 144.137 148.940 108.023 1.00 37.74 421 VAL A C 1
ATOM 2251 O O . VAL A 1 751 ? 144.474 148.983 109.212 1.00 37.74 421 VAL A O 1
ATOM 2255 N N . VAL A 1 752 ? 143.310 149.832 107.481 1.00 37.51 422 VAL A N 1
ATOM 2256 C CA . VAL A 1 752 ? 142.715 150.928 108.238 1.00 37.51 422 VAL A CA 1
ATOM 2257 C C . VAL A 1 752 ? 141.198 150.813 108.161 1.00 37.51 422 VAL A C 1
ATOM 2258 O O . VAL A 1 752 ? 140.627 150.784 107.065 1.00 37.51 422 VAL A O 1
ATOM 2262 N N . SER A 1 753 ? 140.558 150.742 109.324 1.00 34.60 423 SER A N 1
ATOM 2263 C CA . SER A 1 753 ? 139.104 150.724 109.447 1.00 34.60 423 SER A CA 1
ATOM 2264 C C . SER A 1 753 ? 138.420 149.713 108.521 1.00 34.60 423 SER A C 1
ATOM 2265 O O . SER A 1 753 ? 137.635 150.094 107.649 1.00 34.60 423 SER A O 1
ATOM 2268 N N . PRO A 1 754 ? 138.686 148.423 108.689 1.00 31.48 424 PRO A N 1
ATOM 2269 C CA . PRO A 1 754 ? 138.106 147.419 107.799 1.00 31.48 424 PRO A CA 1
ATOM 2270 C C . PRO A 1 754 ? 136.802 146.845 108.339 1.00 31.48 424 PRO A C 1
ATOM 2271 O O . PRO A 1 754 ? 136.368 147.144 109.450 1.00 31.48 424 PRO A O 1
ATOM 2275 N N . ARG A 1 755 ? 136.184 146.006 107.514 1.00 33.78 425 ARG A N 1
ATOM 2276 C CA . ARG A 1 755 ? 135.016 145.223 107.893 1.00 33.78 425 ARG A CA 1
ATOM 2277 C C . ARG A 1 755 ? 135.384 143.750 107.804 1.00 33.78 425 ARG A C 1
ATOM 2278 O O . ARG A 1 755 ? 135.624 143.235 106.709 1.00 33.78 425 ARG A O 1
ATOM 2286 N N . TYR A 1 756 ? 135.423 143.075 108.948 1.00 30.63 426 TYR A N 1
ATOM 2287 C CA . TYR A 1 756 ? 135.859 141.687 109.025 1.00 30.63 426 TYR A CA 1
ATOM 2288 C C . TYR A 1 756 ? 134.667 140.758 108.860 1.00 30.63 426 TYR A C 1
ATOM 2289 O O . TYR A 1 756 ? 133.632 140.950 109.502 1.00 30.63 426 TYR A O 1
ATOM 2298 N N . LEU A 1 757 ? 134.819 139.750 108.012 1.00 39.41 427 LEU A N 1
ATOM 2299 C CA . LEU A 1 757 ? 133.799 138.736 107.800 1.00 39.41 427 LEU A CA 1
ATOM 2300 C C . LEU A 1 757 ? 134.401 137.369 108.084 1.00 39.41 427 LEU A C 1
ATOM 2301 O O . LEU A 1 757 ? 135.543 137.096 107.706 1.00 39.41 427 LEU A O 1
ATOM 2306 N N . LEU A 1 758 ? 133.638 136.517 108.760 1.00 49.40 428 LEU A N 1
ATOM 2307 C CA . LEU A 1 758 ? 134.085 135.184 109.137 1.00 49.40 428 LEU A CA 1
ATOM 2308 C C . LEU A 1 758 ? 133.353 134.150 108.296 1.00 49.40 428 LEU A C 1
ATOM 2309 O O . LEU A 1 758 ? 132.126 134.203 108.171 1.00 49.40 428 LEU A O 1
ATOM 2314 N N . VAL A 1 759 ? 134.103 133.209 107.727 1.00 60.63 429 VAL A N 1
ATOM 2315 C CA . VAL A 1 759 ? 133.553 132.162 106.876 1.00 60.63 429 VAL A CA 1
ATOM 2316 C C . VAL A 1 759 ? 133.769 130.823 107.566 1.00 60.63 429 VAL A C 1
ATOM 2317 O O . VAL A 1 759 ? 134.880 130.524 108.018 1.00 60.63 429 VAL A O 1
ATOM 2321 N N . ARG A 1 760 ? 132.710 130.024 107.648 1.00 66.44 430 ARG A N 1
ATOM 2322 C CA . ARG A 1 760 ? 132.793 128.706 108.265 1.00 66.44 430 ARG A CA 1
ATOM 2323 C C . ARG A 1 760 ? 131.689 127.785 107.759 1.00 66.44 430 ARG A C 1
ATOM 2324 O O . ARG A 1 760 ? 131.883 126.575 107.642 1.00 66.44 430 ARG A O 1
ATOM 2332 N N . ALA A 1 802 ? 137.962 121.168 106.638 1.00 98.89 472 ALA A N 1
ATOM 2333 C CA . ALA A 1 802 ? 137.340 119.882 106.346 1.00 98.89 472 ALA A CA 1
ATOM 2334 C C . ALA A 1 802 ? 137.627 118.873 107.452 1.00 98.89 472 ALA A C 1
ATOM 2335 O O . ALA A 1 802 ? 138.025 117.741 107.182 1.00 98.89 472 ALA A O 1
ATOM 2337 N N . VAL A 1 803 ? 137.424 119.295 108.701 1.00 103.02 473 VAL A N 1
ATOM 2338 C CA . VAL A 1 803 ? 137.707 118.421 109.835 1.00 103.02 473 VAL A CA 1
ATOM 2339 C C . VAL A 1 803 ? 136.697 117.282 109.904 1.00 103.02 473 VAL A C 1
ATOM 2340 O O . VAL A 1 803 ? 137.066 116.122 110.122 1.00 103.02 473 VAL A O 1
ATOM 2344 N N . GLY A 1 804 ? 135.411 117.590 109.722 1.00 101.37 474 GLY A N 1
ATOM 2345 C CA . GLY A 1 804 ? 134.390 116.560 109.836 1.00 101.37 474 GLY A CA 1
ATOM 2346 C C . GLY A 1 804 ? 134.495 115.494 108.761 1.00 101.37 474 GLY A C 1
ATOM 2347 O O . GLY A 1 804 ? 134.394 114.297 109.049 1.00 101.37 474 GLY A O 1
ATOM 2348 N N . SER A 1 805 ? 134.693 115.912 107.508 1.00 99.01 475 SER A N 1
ATOM 2349 C CA . SER A 1 805 ? 134.852 114.944 106.427 1.00 99.01 475 SER A CA 1
ATOM 2350 C C . SER A 1 805 ? 136.100 114.098 106.636 1.00 99.01 475 SER A C 1
ATOM 2351 O O . SER A 1 805 ? 136.088 112.885 106.398 1.00 99.01 475 SER A O 1
ATOM 2354 N N . LEU A 1 806 ? 137.188 114.725 107.080 1.00 98.00 476 LEU A N 1
ATOM 2355 C CA . LEU A 1 806 ? 138.417 113.986 107.338 1.00 98.00 476 LEU A CA 1
ATOM 2356 C C . LEU A 1 806 ? 138.203 112.947 108.431 1.00 98.00 476 LEU A C 1
ATOM 2357 O O . LEU A 1 806 ? 138.636 111.795 108.307 1.00 98.00 476 LEU A O 1
ATOM 2362 N N . ILE A 1 807 ? 137.513 113.338 109.504 1.00 101.17 477 ILE A N 1
ATOM 2363 C CA . ILE A 1 807 ? 137.258 112.422 110.609 1.00 101.17 477 ILE A CA 1
ATOM 2364 C C . ILE A 1 807 ? 136.375 111.264 110.161 1.00 101.17 477 ILE A C 1
ATOM 2365 O O . ILE A 1 807 ? 136.629 110.106 110.512 1.00 101.17 477 ILE A O 1
ATOM 2370 N N . CYS A 1 808 ? 135.327 111.546 109.379 1.00 101.42 478 CYS A N 1
ATOM 2371 C CA . CYS A 1 808 ? 134.442 110.460 108.966 1.00 101.42 478 CYS A CA 1
ATOM 2372 C C . CYS A 1 808 ? 135.140 109.520 107.989 1.00 101.42 478 CYS A C 1
ATOM 2373 O O . CYS A 1 808 ? 134.934 108.304 108.040 1.00 101.42 478 CYS A O 1
ATOM 2376 N N . VAL A 1 809 ? 135.985 110.057 107.103 1.00 98.31 479 VAL A N 1
ATOM 2377 C CA . VAL A 1 809 ? 136.752 109.198 106.201 1.00 98.31 479 VAL A CA 1
ATOM 2378 C C . VAL A 1 809 ? 137.721 108.326 106.991 1.00 98.31 479 VAL A C 1
ATOM 2379 O O . VAL A 1 809 ? 137.880 107.129 106.709 1.00 98.31 479 VAL A O 1
ATOM 2383 N N . ALA A 1 810 ? 138.382 108.908 107.995 1.00 96.72 480 ALA A N 1
ATOM 2384 C CA . ALA A 1 810 ? 139.301 108.131 108.819 1.00 96.72 480 ALA A CA 1
ATOM 2385 C C . ALA A 1 810 ? 138.563 107.049 109.597 1.00 96.72 480 ALA A C 1
ATOM 2386 O O . ALA A 1 810 ? 139.089 105.947 109.795 1.00 96.72 480 ALA A O 1
ATOM 2388 N N . LEU A 1 811 ? 137.344 107.347 110.051 1.00 100.51 481 LEU A N 1
ATOM 2389 C CA . LEU A 1 811 ? 136.516 106.324 110.679 1.00 100.51 481 LEU A CA 1
ATOM 2390 C C . LEU A 1 811 ? 136.149 105.232 109.683 1.00 100.51 481 LEU A C 1
ATOM 2391 O O . LEU A 1 811 ? 136.083 104.050 110.039 1.00 100.51 481 LEU A O 1
ATOM 2396 N N . GLN A 1 812 ? 135.898 105.615 108.429 1.00 101.17 482 GLN A N 1
ATOM 2397 C CA . GLN A 1 812 ? 135.614 104.631 107.389 1.00 101.17 482 GLN A CA 1
ATOM 2398 C C . GLN A 1 812 ? 136.791 103.686 107.189 1.00 101.17 482 GLN A C 1
ATOM 2399 O O . GLN A 1 812 ? 136.606 102.472 107.042 1.00 101.17 482 GLN A O 1
ATOM 2405 N N . LEU A 1 813 ? 138.009 104.221 107.178 1.00 97.05 483 LEU A N 1
ATOM 2406 C CA . LEU A 1 813 ? 139.194 103.407 106.933 1.00 97.05 483 LEU A CA 1
ATOM 2407 C C . LEU A 1 813 ? 139.847 102.886 108.208 1.00 97.05 483 LEU A C 1
ATOM 2408 O O . LEU A 1 813 ? 141.051 102.607 108.197 1.00 97.05 483 LEU A O 1
ATOM 2413 N N . GLN A 1 814 ? 139.099 102.755 109.299 1.00 97.07 484 GLN A N 1
ATOM 2414 C CA . GLN A 1 814 ? 139.619 102.113 110.503 1.00 97.07 484 GLN A CA 1
ATOM 2415 C C . GLN A 1 814 ? 139.743 100.606 110.299 1.00 97.07 484 GLN A C 1
ATOM 2416 O O . GLN A 1 814 ? 140.778 100.012 110.602 1.00 97.07 484 GLN A O 1
ATOM 2422 N N . PHE A 1 824 ? 141.845 102.060 118.753 1.00 94.78 494 PHE A N 1
ATOM 2423 C CA . PHE A 1 824 ? 142.298 103.444 118.670 1.00 94.78 494 PHE A CA 1
ATOM 2424 C C . PHE A 1 824 ? 141.138 104.422 118.842 1.00 94.78 494 PHE A C 1
ATOM 2425 O O . PHE A 1 824 ? 141.216 105.575 118.415 1.00 94.78 494 PHE A O 1
ATOM 2433 N N . ASN A 1 825 ? 140.059 103.950 119.469 1.00 99.20 495 ASN A N 1
ATOM 2434 C CA . ASN A 1 825 ? 138.910 104.800 119.753 1.00 99.20 495 ASN A CA 1
ATOM 2435 C C . ASN A 1 825 ? 139.139 105.717 120.945 1.00 99.20 495 ASN A C 1
ATOM 2436 O O . ASN A 1 825 ? 138.425 106.716 121.089 1.00 99.20 495 ASN A O 1
ATOM 2441 N N . GLN A 1 826 ? 140.110 105.396 121.801 1.00 95.23 496 GLN A N 1
ATOM 2442 C CA . GLN A 1 826 ? 140.316 106.165 123.024 1.00 95.23 496 GLN A CA 1
ATOM 2443 C C . GLN A 1 826 ? 140.742 107.598 122.727 1.00 95.23 496 GLN A C 1
ATOM 2444 O O . GLN A 1 826 ? 140.287 108.535 123.394 1.00 95.23 496 GLN A O 1
ATOM 2450 N N . THR A 1 827 ? 141.607 107.792 121.735 1.00 85.33 497 THR A N 1
ATOM 2451 C CA . THR A 1 827 ? 142.189 109.094 121.451 1.00 85.33 497 THR A CA 1
ATOM 2452 C C . THR A 1 827 ? 142.158 109.362 119.953 1.00 85.33 497 THR A C 1
ATOM 2453 O O . THR A 1 827 ? 142.088 108.435 119.142 1.00 85.33 497 THR A O 1
ATOM 2457 N N . LEU A 1 828 ? 142.202 110.648 119.595 1.00 78.69 498 LEU A N 1
ATOM 2458 C CA . LEU A 1 828 ? 142.199 111.023 118.184 1.00 78.69 498 LEU A CA 1
ATOM 2459 C C . LEU A 1 828 ? 143.519 110.679 117.506 1.00 78.69 498 LEU A C 1
ATOM 2460 O O . LEU A 1 828 ? 143.534 110.347 116.312 1.00 78.69 498 LEU A O 1
ATOM 2465 N N . THR A 1 829 ? 144.633 110.757 118.240 1.00 72.11 499 THR A N 1
ATOM 2466 C CA . THR A 1 829 ? 145.919 110.424 117.642 1.00 72.11 499 THR A CA 1
ATOM 2467 C C . THR A 1 829 ? 145.976 108.958 117.241 1.00 72.11 499 THR A C 1
ATOM 2468 O O . THR A 1 829 ? 146.620 108.616 116.245 1.00 72.11 499 THR A O 1
ATOM 2472 N N . GLY A 1 830 ? 145.283 108.085 117.973 1.00 79.75 500 GLY A N 1
ATOM 2473 C CA . GLY A 1 830 ? 145.194 106.699 117.549 1.00 79.75 500 GLY A CA 1
ATOM 2474 C C . GLY A 1 830 ? 144.472 106.551 116.224 1.00 79.75 500 GLY A C 1
ATOM 2475 O O . GLY A 1 830 ? 144.891 105.780 115.359 1.00 79.75 500 GLY A O 1
ATOM 2476 N N . LEU A 1 831 ? 143.383 107.300 116.044 1.00 84.69 501 LEU A N 1
ATOM 2477 C CA . LEU A 1 831 ? 142.639 107.265 114.788 1.00 84.69 501 LEU A CA 1
ATOM 2478 C C . LEU A 1 831 ? 143.479 107.780 113.622 1.00 84.69 501 LEU A C 1
ATOM 2479 O O . LEU A 1 831 ? 143.502 107.169 112.542 1.00 84.69 501 LEU A O 1
ATOM 2484 N N . HIS A 1 832 ? 144.181 108.899 113.821 1.00 78.97 502 HIS A N 1
ATOM 2485 C CA . HIS A 1 832 ? 145.031 109.428 112.759 1.00 78.97 502 HIS A CA 1
ATOM 2486 C C . HIS A 1 832 ? 146.169 108.469 112.432 1.00 78.97 502 HIS A C 1
ATOM 2487 O O . HIS A 1 832 ? 146.519 108.283 111.258 1.00 78.97 502 HIS A O 1
ATOM 2494 N N . ALA A 1 833 ? 146.764 107.855 113.458 1.00 77.50 503 ALA A N 1
ATOM 2495 C CA . ALA A 1 833 ? 147.809 106.869 113.222 1.00 77.50 503 ALA A CA 1
ATOM 2496 C C . ALA A 1 833 ? 147.270 105.676 112.449 1.00 77.50 503 ALA A C 1
ATOM 2497 O O . ALA A 1 833 ? 147.942 105.158 111.553 1.00 77.50 503 ALA A O 1
ATOM 2499 N N . ALA A 1 834 ? 146.058 105.226 112.780 1.00 83.24 504 ALA A N 1
ATOM 2500 C CA . ALA A 1 834 ? 145.451 104.125 112.041 1.00 83.24 504 ALA A CA 1
ATOM 2501 C C . ALA A 1 834 ? 145.294 104.479 110.570 1.00 83.24 504 ALA A C 1
ATOM 2502 O O . ALA A 1 834 ? 145.681 103.704 109.687 1.00 83.24 504 ALA A O 1
ATOM 2504 N N . PHE A 1 835 ? 144.750 105.666 110.289 1.00 85.42 505 PHE A N 1
ATOM 2505 C CA . PHE A 1 835 ? 144.595 106.110 108.905 1.00 85.42 505 PHE A CA 1
ATOM 2506 C C . PHE A 1 835 ? 145.926 106.132 108.162 1.00 85.42 505 PHE A C 1
ATOM 2507 O O . PHE A 1 835 ? 146.064 105.545 107.080 1.00 85.42 505 PHE A O 1
ATOM 2515 N N . VAL A 1 836 ? 146.922 106.807 108.735 1.00 79.95 506 VAL A N 1
ATOM 2516 C CA . VAL A 1 836 ? 148.172 107.011 108.011 1.00 79.95 506 VAL A CA 1
ATOM 2517 C C . VAL A 1 836 ? 148.920 105.694 107.842 1.00 79.95 506 VAL A C 1
ATOM 2518 O O . VAL A 1 836 ? 149.512 105.436 106.788 1.00 79.95 506 VAL A O 1
ATOM 2522 N N . PHE A 1 837 ? 148.897 104.831 108.860 1.00 81.98 507 PHE A N 1
ATOM 2523 C CA . PHE A 1 837 ? 149.602 103.560 108.756 1.00 81.98 507 PHE A CA 1
ATOM 2524 C C . PHE A 1 837 ? 148.897 102.613 107.794 1.00 81.98 507 PHE A C 1
ATOM 2525 O O . PHE A 1 837 ? 149.548 101.787 107.145 1.00 81.98 507 PHE A O 1
ATOM 2533 N N . HIS A 1 838 ? 147.567 102.704 107.692 1.00 90.77 508 HIS A N 1
ATOM 2534 C CA . HIS A 1 838 ? 146.867 101.944 106.663 1.00 90.77 508 HIS A CA 1
ATOM 2535 C C . HIS A 1 838 ? 147.244 102.437 105.272 1.00 90.77 508 HIS A C 1
ATOM 2536 O O . HIS A 1 838 ? 147.464 101.633 104.358 1.00 90.77 508 HIS A O 1
ATOM 2543 N N . GLN A 1 839 ? 147.323 103.758 105.091 1.00 90.65 509 GLN A N 1
ATOM 2544 C CA . GLN A 1 839 ? 147.686 104.297 103.783 1.00 90.65 509 GLN A CA 1
ATOM 2545 C C . GLN A 1 839 ? 149.115 103.926 103.400 1.00 90.65 509 GLN A C 1
ATOM 2546 O O . GLN A 1 839 ? 149.379 103.569 102.246 1.00 90.65 509 GLN A O 1
ATOM 2552 N N . LEU A 1 840 ? 150.050 103.997 104.351 1.00 87.57 510 LEU A N 1
ATOM 2553 C CA . LEU A 1 840 ? 151.453 103.735 104.048 1.00 87.57 510 LEU A CA 1
ATOM 2554 C C . LEU A 1 840 ? 151.716 102.284 103.668 1.00 87.57 510 LEU A C 1
ATOM 2555 O O . LEU A 1 840 ? 152.793 101.984 103.143 1.00 87.57 510 LEU A O 1
ATOM 2560 N N . THR A 1 841 ? 150.777 101.383 103.928 1.00 95.68 511 THR A N 1
ATOM 2561 C CA . THR A 1 841 ? 150.935 100.015 103.465 1.00 95.68 511 THR A CA 1
ATOM 2562 C C . THR A 1 841 ? 150.931 99.992 101.939 1.00 95.68 511 THR A C 1
ATOM 2563 O O . THR A 1 841 ? 150.196 100.763 101.310 1.00 95.68 511 THR A O 1
ATOM 2567 N N . PRO A 1 842 ? 151.750 99.148 101.313 1.00 106.40 512 PRO A N 1
ATOM 2568 C CA . PRO A 1 842 ? 151.751 99.081 99.846 1.00 106.40 512 PRO A CA 1
ATOM 2569 C C . PRO A 1 842 ? 150.380 98.693 99.313 1.00 106.40 512 PRO A C 1
ATOM 2570 O O . PRO A 1 842 ? 149.683 97.854 99.886 1.00 106.40 512 PRO A O 1
ATOM 2574 N N . ARG A 1 843 ? 149.992 99.320 98.206 1.00 108.77 513 ARG A N 1
ATOM 2575 C CA . ARG A 1 843 ? 148.681 99.061 97.627 1.00 108.77 513 ARG A CA 1
ATOM 2576 C C . ARG A 1 843 ? 148.624 97.643 97.076 1.00 108.77 513 ARG A C 1
ATOM 2577 O O . ARG A 1 843 ? 149.455 97.251 96.250 1.00 108.77 513 ARG A O 1
ATOM 2585 N N . GLY A 1 844 ? 147.640 96.874 97.536 1.00 115.05 514 GLY A N 1
ATOM 2586 C CA . GLY A 1 844 ? 147.511 95.484 97.157 1.00 115.05 514 GLY A CA 1
ATOM 2587 C C . GLY A 1 844 ? 148.371 94.522 97.945 1.00 115.05 514 GLY A C 1
ATOM 2588 O O . GLY A 1 844 ? 148.326 93.315 97.674 1.00 115.05 514 GLY A O 1
ATOM 2589 N N . VAL A 1 845 ? 149.154 95.010 98.906 1.00 113.07 515 VAL A N 1
ATOM 2590 C CA . VAL A 1 845 ? 150.018 94.174 99.728 1.00 113.07 515 VAL A CA 1
ATOM 2591 C C . VAL A 1 845 ? 149.789 94.547 101.187 1.00 113.07 515 VAL A C 1
ATOM 2592 O O . VAL A 1 845 ? 149.523 95.707 101.515 1.00 113.07 515 VAL A O 1
ATOM 2596 N N . VAL A 1 846 ? 149.886 93.555 102.068 1.00 119.95 516 VAL A N 1
ATOM 2597 C CA . VAL A 1 846 ? 149.589 93.727 103.486 1.00 119.95 516 VAL A CA 1
ATOM 2598 C C . VAL A 1 846 ? 150.885 93.599 104.277 1.00 119.95 516 VAL A C 1
ATOM 2599 O O . VAL A 1 846 ? 151.590 92.588 104.165 1.00 119.95 516 VAL A O 1
ATOM 2601 N N . ARG A 1 847 ? 151.189 94.624 105.078 1.00 123.15 517 ARG A N 1
ATOM 2602 C CA . ARG A 1 847 ? 152.297 94.597 106.037 1.00 123.15 517 ARG A CA 1
ATOM 2603 C C . ARG A 1 847 ? 153.632 94.280 105.365 1.00 123.15 517 ARG A C 1
ATOM 2604 O O . ARG A 1 847 ? 154.431 93.491 105.872 1.00 123.15 517 ARG A O 1
ATOM 2606 N N . ARG A 1 848 ? 153.876 94.894 104.213 1.00 119.88 518 ARG A N 1
ATOM 2607 C CA . ARG A 1 848 ? 155.159 94.728 103.548 1.00 119.88 518 ARG A CA 1
ATOM 2608 C C . ARG A 1 848 ? 156.183 95.698 104.122 1.00 119.88 518 ARG A C 1
ATOM 2609 O O . ARG A 1 848 ? 155.900 96.884 104.313 1.00 119.88 518 ARG A O 1
ATOM 2617 N N . CYS A 1 849 ? 157.377 95.185 104.405 1.00 114.65 519 CYS A N 1
ATOM 2618 C CA . CYS A 1 849 ? 158.453 96.034 104.894 1.00 114.65 519 CYS A CA 1
ATOM 2619 C C . CYS A 1 849 ? 158.838 97.058 103.834 1.00 114.65 519 CYS A C 1
ATOM 2620 O O . CYS A 1 849 ? 158.965 96.728 102.651 1.00 114.65 519 CYS A O 1
ATOM 2623 N N . LEU A 1 850 ? 159.015 98.304 104.261 1.00 105.11 520 LEU A N 1
ATOM 2624 C CA . LEU A 1 850 ? 159.381 99.365 103.334 1.00 105.11 520 LEU A CA 1
ATOM 2625 C C . LEU A 1 850 ? 160.838 99.229 102.908 1.00 105.11 520 LEU A C 1
ATOM 2626 O O . LEU A 1 850 ? 161.702 98.847 103.701 1.00 105.11 520 LEU A O 1
ATOM 2631 N N . ASN A 1 851 ? 161.105 99.546 101.644 1.00 101.03 521 ASN A N 1
ATOM 2632 C CA . ASN A 1 851 ? 162.464 99.551 101.133 1.00 101.03 521 ASN A CA 1
ATOM 2633 C C . ASN A 1 851 ? 163.165 100.858 101.503 1.00 101.03 521 ASN A C 1
ATOM 2634 O O . ASN A 1 851 ? 162.566 101.781 102.061 1.00 101.03 521 ASN A O 1
ATOM 2639 N N . LEU A 1 852 ? 164.461 100.925 101.188 1.00 98.72 522 LEU A N 1
ATOM 2640 C CA . LEU A 1 852 ? 165.260 102.084 101.577 1.00 98.72 522 LEU A CA 1
ATOM 2641 C C . LEU A 1 852 ? 164.765 103.358 100.900 1.00 98.72 522 LEU A C 1
ATOM 2642 O O . LEU A 1 852 ? 164.664 104.411 101.542 1.00 98.72 522 LEU A O 1
ATOM 2647 N N . GLU A 1 853 ? 164.455 103.285 99.604 1.00 97.71 523 GLU A N 1
ATOM 2648 C CA . GLU A 1 853 ? 164.018 104.476 98.881 1.00 97.71 523 GLU A CA 1
ATOM 2649 C C . GLU A 1 853 ? 162.685 104.993 99.414 1.00 97.71 523 GLU A C 1
ATOM 2650 O O . GLU A 1 853 ? 162.479 106.209 99.514 1.00 97.71 523 GLU A O 1
ATOM 2656 N N . GLU A 1 854 ? 161.770 104.085 99.763 1.00 98.48 524 GLU A N 1
ATOM 2657 C CA . GLU A 1 854 ? 160.494 104.502 100.332 1.00 98.48 524 GLU A CA 1
ATOM 2658 C C . GLU A 1 854 ? 160.697 105.191 101.675 1.00 98.48 524 GLU A C 1
ATOM 2659 O O . GLU A 1 854 ? 160.046 106.200 101.969 1.00 98.48 524 GLU A O 1
ATOM 2665 N N . ARG A 1 855 ? 161.607 104.669 102.498 1.00 95.98 525 ARG A N 1
ATOM 2666 C CA . ARG A 1 855 ? 161.906 105.323 103.767 1.00 95.98 525 ARG A CA 1
ATOM 2667 C C . ARG A 1 855 ? 162.511 106.703 103.545 1.00 95.98 525 ARG A C 1
ATOM 2668 O O . ARG A 1 855 ? 162.178 107.658 104.258 1.00 95.98 525 ARG A O 1
ATOM 2676 N N . VAL A 1 856 ? 163.398 106.832 102.555 1.00 91.90 526 VAL A N 1
ATOM 2677 C CA . VAL A 1 856 ? 164.018 108.125 102.279 1.00 91.90 526 VAL A CA 1
ATOM 2678 C C . VAL A 1 856 ? 162.972 109.141 101.832 1.00 91.90 526 VAL A C 1
ATOM 2679 O O . VAL A 1 856 ? 162.960 110.289 102.296 1.00 91.90 526 VAL A O 1
ATOM 2683 N N . VAL A 1 857 ? 162.075 108.740 100.925 1.00 87.90 527 VAL A N 1
ATOM 2684 C CA . VAL A 1 857 ? 161.071 109.687 100.449 1.00 87.90 527 VAL A CA 1
ATOM 2685 C C . VAL A 1 857 ? 160.077 110.022 101.556 1.00 87.90 527 VAL A C 1
ATOM 2686 O O . VAL A 1 857 ? 159.599 111.158 101.639 1.00 87.90 527 VAL A O 1
ATOM 2690 N N . LEU A 1 858 ? 159.750 109.059 102.424 1.00 83.17 528 LEU A N 1
ATOM 2691 C CA . LEU A 1 858 ? 158.882 109.356 103.560 1.00 83.17 528 LEU A CA 1
ATOM 2692 C C . LEU A 1 858 ? 159.536 110.358 104.504 1.00 83.17 528 LEU A C 1
ATOM 2693 O O . LEU A 1 858 ? 158.879 111.288 104.993 1.00 83.17 528 LEU A O 1
ATOM 2698 N N . LYS A 1 859 ? 160.833 110.189 104.766 1.00 82.11 529 LYS A N 1
ATOM 2699 C CA . LYS A 1 859 ? 161.541 111.136 105.619 1.00 82.11 529 LYS A CA 1
ATOM 2700 C C . LYS A 1 859 ? 161.576 112.525 104.994 1.00 82.11 529 LYS A C 1
ATOM 2701 O O . LYS A 1 859 ? 161.410 113.532 105.692 1.00 82.11 529 LYS A O 1
ATOM 2707 N N . ARG A 1 860 ? 161.792 112.603 103.679 1.00 84.61 530 ARG A N 1
ATOM 2708 C CA . ARG A 1 860 ? 161.794 113.905 103.013 1.00 84.61 530 ARG A CA 1
ATOM 2709 C C . ARG A 1 860 ? 160.412 114.554 103.050 1.00 84.61 530 ARG A C 1
ATOM 2710 O O . ARG A 1 860 ? 160.294 115.769 103.255 1.00 84.61 530 ARG A O 1
ATOM 2718 N N . PHE A 1 861 ? 159.360 113.758 102.846 1.00 79.84 531 PHE A N 1
ATOM 2719 C CA . PHE A 1 861 ? 157.993 114.251 102.985 1.00 79.84 531 PHE A CA 1
ATOM 2720 C C . PHE A 1 861 ? 157.775 114.863 104.363 1.00 79.84 531 PHE A C 1
ATOM 2721 O O . PHE A 1 861 ? 157.288 115.996 104.490 1.00 79.84 531 PHE A O 1
ATOM 2729 N N . CYS A 1 862 ? 158.142 114.125 105.410 1.00 70.84 532 CYS A N 1
ATOM 2730 C CA . CYS A 1 862 ? 157.931 114.615 106.767 1.00 70.84 532 CYS A CA 1
ATOM 2731 C C . CYS A 1 862 ? 158.769 115.859 107.045 1.00 70.84 532 CYS A C 1
ATOM 2732 O O . CYS A 1 862 ? 158.323 116.771 107.752 1.00 70.84 532 CYS A O 1
ATOM 2735 N N . ARG A 1 863 ? 159.984 115.920 106.496 1.00 70.37 533 ARG A N 1
ATOM 2736 C CA . ARG A 1 863 ? 160.808 117.109 106.686 1.00 70.37 533 ARG A CA 1
ATOM 2737 C C . ARG A 1 863 ? 160.184 118.328 106.020 1.00 70.37 533 ARG A C 1
ATOM 2738 O O . ARG A 1 863 ? 160.207 119.430 106.580 1.00 70.37 533 ARG A O 1
ATOM 2746 N N . MET A 1 864 ? 159.626 118.158 104.823 1.00 72.87 534 MET A N 1
ATOM 2747 C CA . MET A 1 864 ? 158.954 119.286 104.188 1.00 72.87 534 MET A CA 1
ATOM 2748 C C . MET A 1 864 ? 157.723 119.702 104.987 1.00 72.87 534 MET A C 1
ATOM 2749 O O . MET A 1 864 ? 157.417 120.897 105.092 1.00 72.87 534 MET A O 1
ATOM 2754 N N . ALA A 1 865 ? 157.022 118.734 105.583 1.00 68.47 535 ALA A N 1
ATOM 2755 C CA . ALA A 1 865 ? 155.881 119.073 106.432 1.00 68.47 535 ALA A CA 1
ATOM 2756 C C . ALA A 1 865 ? 156.310 119.898 107.643 1.00 68.47 535 ALA A C 1
ATOM 2757 O O . ALA A 1 865 ? 155.647 120.880 108.000 1.00 68.47 535 ALA A O 1
ATOM 2759 N N . VAL A 1 866 ? 157.411 119.514 108.294 1.00 67.05 536 VAL A N 1
ATOM 2760 C CA . VAL A 1 866 ? 157.857 120.283 109.456 1.00 67.05 536 VAL A CA 1
ATOM 2761 C C . VAL A 1 866 ? 158.345 121.662 109.029 1.00 67.05 536 VAL A C 1
ATOM 2762 O O . VAL A 1 866 ? 158.169 122.645 109.758 1.00 67.05 536 VAL A O 1
ATOM 2766 N N . GLU A 1 867 ? 158.964 121.766 107.848 1.00 70.15 537 GLU A N 1
ATOM 2767 C CA . GLU A 1 867 ? 159.344 123.083 107.347 1.00 70.15 537 GLU A CA 1
ATOM 2768 C C . GLU A 1 867 ? 158.116 123.953 107.125 1.00 70.15 537 GLU A C 1
ATOM 2769 O O . GLU A 1 867 ? 158.142 125.160 107.391 1.00 70.15 537 GLU A O 1
ATOM 2775 N N . GLY A 1 868 ? 157.034 123.359 106.625 1.00 66.21 538 GLY A N 1
ATOM 2776 C CA . GLY A 1 868 ? 155.795 124.105 106.493 1.00 66.21 538 GLY A CA 1
ATOM 2777 C C . GLY A 1 868 ? 155.243 124.557 107.831 1.00 66.21 538 GLY A C 1
ATOM 2778 O O . GLY A 1 868 ? 154.764 125.686 107.967 1.00 66.21 538 GLY A O 1
ATOM 2779 N N . VAL A 1 869 ? 155.300 123.682 108.838 1.00 64.82 539 VAL A N 1
ATOM 2780 C CA . VAL A 1 869 ? 154.766 124.029 110.155 1.00 64.82 539 VAL A CA 1
ATOM 2781 C C . VAL A 1 869 ? 155.569 125.166 110.779 1.00 64.82 539 VAL A C 1
ATOM 2782 O O . VAL A 1 869 ? 155.004 126.127 111.312 1.00 64.82 539 VAL A O 1
ATOM 2786 N N . TRP A 1 870 ? 156.899 125.075 110.721 1.00 66.78 540 TRP A N 1
ATOM 2787 C CA . TRP A 1 870 ? 157.734 126.104 111.339 1.00 66.78 540 TRP A CA 1
ATOM 2788 C C . TRP A 1 870 ? 157.582 127.448 110.637 1.00 66.78 540 TRP A C 1
ATOM 2789 O O . TRP A 1 870 ? 157.606 128.498 111.288 1.00 66.78 540 TRP A O 1
ATOM 2800 N N . ASN A 1 871 ? 157.432 127.439 109.315 1.00 73.48 541 ASN A N 1
ATOM 2801 C CA . ASN A 1 871 ? 157.350 128.665 108.531 1.00 73.48 541 ASN A CA 1
ATOM 2802 C C . ASN A 1 871 ? 155.922 129.166 108.346 1.00 73.48 541 ASN A C 1
ATOM 2803 O O . ASN A 1 871 ? 155.729 130.219 107.730 1.00 73.48 541 ASN A O 1
ATOM 2808 N N . ARG A 1 872 ? 154.927 128.436 108.855 1.00 77.51 542 ARG A N 1
ATOM 2809 C CA . ARG A 1 872 ? 153.524 128.856 108.832 1.00 77.51 542 ARG A CA 1
ATOM 2810 C C . ARG A 1 872 ? 152.986 129.019 107.413 1.00 77.51 542 ARG A C 1
ATOM 2811 O O . ARG A 1 872 ? 152.276 129.981 107.117 1.00 77.51 542 ARG A O 1
ATOM 2819 N N . LYS A 1 873 ? 153.311 128.085 106.523 1.00 76.55 543 LYS A N 1
ATOM 2820 C CA . LYS A 1 873 ? 152.778 128.078 105.167 1.00 76.55 543 LYS A CA 1
ATOM 2821 C C . LYS A 1 873 ? 152.229 126.696 104.835 1.00 76.55 543 LYS A C 1
ATOM 2822 O O . LYS A 1 873 ? 152.940 125.693 104.954 1.00 76.55 543 LYS A O 1
ATOM 2828 N N . SER A 1 874 ? 150.964 126.648 104.426 1.00 72.74 544 SER A N 1
ATOM 2829 C CA . SER A 1 874 ? 150.299 125.400 104.077 1.00 72.74 544 SER A CA 1
ATOM 2830 C C . SER A 1 874 ? 150.188 125.179 102.574 1.00 72.74 544 SER A C 1
ATOM 2831 O O . SER A 1 874 ? 149.557 124.207 102.151 1.00 72.74 544 SER A O 1
ATOM 2834 N N . VAL A 1 875 ? 150.776 126.053 101.761 1.00 77.87 545 VAL A N 1
ATOM 2835 C CA . VAL A 1 875 ? 150.763 125.926 100.308 1.00 77.87 545 VAL A CA 1
ATOM 2836 C C . VAL A 1 875 ? 152.198 125.722 99.847 1.00 77.87 545 VAL A C 1
ATOM 2837 O O . VAL A 1 875 ? 153.064 126.569 100.101 1.00 77.87 545 VAL A O 1
ATOM 2841 N N . PHE A 1 876 ? 152.448 124.610 99.163 1.00 79.91 546 PHE A N 1
ATOM 2842 C CA . PHE A 1 876 ? 153.788 124.227 98.742 1.00 79.91 546 PHE A CA 1
ATOM 2843 C C . PHE A 1 876 ? 153.949 124.477 97.250 1.00 79.91 546 PHE A C 1
ATOM 2844 O O . PHE A 1 876 ? 153.112 124.048 96.449 1.00 79.91 546 PHE A O 1
ATOM 2852 N N . ASP A 1 877 ? 155.023 125.169 96.884 1.00 94.23 547 ASP A N 1
ATOM 2853 C CA . ASP A 1 877 ? 155.298 125.465 95.488 1.00 94.23 547 ASP A CA 1
ATOM 2854 C C . ASP A 1 877 ? 156.066 124.317 94.837 1.00 94.23 547 ASP A C 1
ATOM 2855 O O . ASP A 1 877 ? 156.642 123.457 95.508 1.00 94.23 547 ASP A O 1
ATOM 2860 N N . GLY A 1 878 ? 156.060 124.313 93.503 1.00 94.02 548 GLY A N 1
ATOM 2861 C CA . GLY A 1 878 ? 156.727 123.247 92.773 1.00 94.02 548 GLY A CA 1
ATOM 2862 C C . GLY A 1 878 ? 158.238 123.277 92.912 1.00 94.02 548 GLY A C 1
ATOM 2863 O O . GLY A 1 878 ? 158.883 122.227 92.975 1.00 94.02 548 GLY A O 1
ATOM 2864 N N . ASP A 1 879 ? 158.824 124.477 92.949 1.00 97.31 549 ASP A N 1
ATOM 2865 C CA . ASP A 1 879 ? 160.280 124.593 92.984 1.00 97.31 549 ASP A CA 1
ATOM 2866 C C . ASP A 1 879 ? 160.861 124.018 94.272 1.00 97.31 549 ASP A C 1
ATOM 2867 O O . ASP A 1 879 ? 161.893 123.337 94.243 1.00 97.31 549 ASP A O 1
ATOM 2872 N N . ASP A 1 880 ? 160.219 124.282 95.413 1.00 100.31 550 ASP A N 1
ATOM 2873 C CA . ASP A 1 880 ? 160.693 123.715 96.672 1.00 100.31 550 ASP A CA 1
ATOM 2874 C C . ASP A 1 880 ? 160.608 122.194 96.654 1.00 100.31 550 ASP A C 1
ATOM 2875 O O . ASP A 1 880 ? 161.509 121.507 97.150 1.00 100.31 550 ASP A O 1
ATOM 2880 N N . LEU A 1 881 ? 159.527 121.652 96.090 1.00 97.04 551 LEU A N 1
ATOM 2881 C CA . LEU A 1 881 ? 159.386 120.204 95.999 1.00 97.04 551 LEU A CA 1
ATOM 2882 C C . LEU A 1 881 ? 160.451 119.612 95.082 1.00 97.04 551 LEU A C 1
ATOM 2883 O O . LEU A 1 881 ? 160.931 118.496 95.313 1.00 97.04 551 LEU A O 1
ATOM 2888 N N . MET A 1 882 ? 160.828 120.345 94.031 1.00 100.85 552 MET A N 1
ATOM 2889 C CA . MET A 1 882 ? 161.956 119.928 93.202 1.00 100.85 552 MET A CA 1
ATOM 2890 C C . MET A 1 882 ? 163.255 119.935 93.997 1.00 100.85 552 MET A C 1
ATOM 2891 O O . MET A 1 882 ? 164.092 119.038 93.843 1.00 100.85 552 MET A O 1
ATOM 2896 N N . VAL A 1 883 ? 163.446 120.953 94.839 1.00 100.63 553 VAL A N 1
ATOM 2897 C CA . VAL A 1 883 ? 164.653 121.025 95.661 1.00 100.63 553 VAL A CA 1
ATOM 2898 C C . VAL A 1 883 ? 164.726 119.835 96.609 1.00 100.63 553 VAL A C 1
ATOM 2899 O O . VAL A 1 883 ? 165.790 119.231 96.791 1.00 100.63 553 VAL A O 1
ATOM 2903 N N . GLN A 1 884 ? 163.597 119.479 97.227 1.00 96.42 554 GLN A N 1
ATOM 2904 C CA . GLN A 1 884 ? 163.583 118.328 98.126 1.00 96.42 554 GLN A CA 1
ATOM 2905 C C . GLN A 1 884 ? 163.926 117.044 97.382 1.00 96.42 554 GLN A C 1
ATOM 2906 O O . GLN A 1 884 ? 164.704 116.220 97.877 1.00 96.42 554 GLN A O 1
ATOM 2912 N N . GLY A 1 885 ? 163.365 116.859 96.189 1.00 99.51 555 GLY A N 1
ATOM 2913 C CA . GLY A 1 885 ? 163.699 115.729 95.349 1.00 99.51 555 GLY A CA 1
ATOM 2914 C C . GLY A 1 885 ? 162.710 114.585 95.355 1.00 99.51 555 GLY A C 1
ATOM 2915 O O . GLY A 1 885 ? 162.973 113.563 94.709 1.00 99.51 555 GLY A O 1
ATOM 2916 N N . LEU A 1 886 ? 161.588 114.713 96.057 1.00 97.83 556 LEU A N 1
ATOM 2917 C CA . LEU A 1 886 ? 160.599 113.646 96.080 1.00 97.83 556 LEU A CA 1
ATOM 2918 C C . LEU A 1 886 ? 159.686 113.730 94.862 1.00 97.83 556 LEU A C 1
ATOM 2919 O O . LEU A 1 886 ? 159.352 114.816 94.380 1.00 97.83 556 LEU A O 1
ATOM 2924 N N . GLY A 1 887 ? 159.294 112.563 94.357 1.00 99.63 557 GLY A N 1
ATOM 2925 C CA . GLY A 1 887 ? 158.440 112.519 93.187 1.00 99.63 557 GLY A CA 1
ATOM 2926 C C . GLY A 1 887 ? 157.008 112.906 93.504 1.00 99.63 557 GLY A C 1
ATOM 2927 O O . GLY A 1 887 ? 156.537 112.785 94.634 1.00 99.63 557 GLY A O 1
ATOM 2928 N N . GLU A 1 888 ? 156.302 113.379 92.474 1.00 107.21 558 GLU A N 1
ATOM 2929 C CA . GLU A 1 888 ? 154.928 113.835 92.663 1.00 107.21 558 GLU A CA 1
ATOM 2930 C C . GLU A 1 888 ? 153.973 112.660 92.834 1.00 107.21 558 GLU A C 1
ATOM 2931 O O . GLU A 1 888 ? 153.060 112.705 93.666 1.00 107.21 558 GLU A O 1
ATOM 2937 N N . SER A 1 889 ? 154.159 111.601 92.042 1.00 103.49 559 SER A N 1
ATOM 2938 C CA . SER A 1 889 ? 153.279 110.440 92.141 1.00 103.49 559 SER A CA 1
ATOM 2939 C C . SER A 1 889 ? 153.430 109.743 93.488 1.00 103.49 559 SER A C 1
ATOM 2940 O O . SER A 1 889 ? 152.433 109.395 94.132 1.00 103.49 559 SER A O 1
ATOM 2943 N N . GLU A 1 890 ? 154.671 109.538 93.935 1.00 100.94 560 GLU A N 1
ATOM 2944 C CA . GLU A 1 890 ? 154.891 108.938 95.247 1.00 100.94 560 GLU A CA 1
ATOM 2945 C C . GLU A 1 890 ? 154.327 109.819 96.350 1.00 100.94 560 GLU A C 1
ATOM 2946 O O . GLU A 1 890 ? 153.701 109.323 97.295 1.00 100.94 560 GLU A O 1
ATOM 2952 N N . LEU A 1 891 ? 154.540 111.133 96.245 1.00 99.80 561 LEU A N 1
ATOM 2953 C CA . LEU A 1 891 ? 153.973 112.060 97.217 1.00 99.80 561 LEU A CA 1
ATOM 2954 C C . LEU A 1 891 ? 152.461 111.903 97.303 1.00 99.80 561 LEU A C 1
ATOM 2955 O O . LEU A 1 891 ? 151.903 111.746 98.396 1.00 99.80 561 LEU A O 1
ATOM 2960 N N . ARG A 1 892 ? 151.780 111.924 96.154 1.00 103.87 562 ARG A N 1
ATOM 2961 C CA . ARG A 1 892 ? 150.327 111.785 96.153 1.00 103.87 562 ARG A CA 1
ATOM 2962 C C . ARG A 1 892 ? 149.908 110.421 96.686 1.00 103.87 562 ARG A C 1
ATOM 2963 O O . ARG A 1 892 ? 148.821 110.271 97.256 1.00 103.87 562 ARG A O 1
ATOM 2971 N N . ALA A 1 893 ? 150.761 109.412 96.512 1.00 103.54 563 ALA A N 1
ATOM 2972 C CA . ALA A 1 893 ? 150.491 108.116 97.125 1.00 103.54 563 ALA A CA 1
ATOM 2973 C C . ALA A 1 893 ? 150.587 108.196 98.646 1.00 103.54 563 ALA A C 1
ATOM 2974 O O . ALA A 1 893 ? 149.872 107.483 99.360 1.00 103.54 563 ALA A O 1
ATOM 2976 N N . LEU A 1 894 ? 151.470 109.055 99.161 1.00 98.89 564 LEU A N 1
ATOM 2977 C CA . LEU A 1 894 ? 151.682 109.109 100.606 1.00 98.89 564 LEU A CA 1
ATOM 2978 C C . LEU A 1 894 ? 150.563 109.860 101.323 1.00 98.89 564 LEU A C 1
ATOM 2979 O O . LEU A 1 894 ? 150.189 109.496 102.444 1.00 98.89 564 LEU A O 1
ATOM 2984 N N . PHE A 1 895 ? 150.017 110.910 100.706 1.00 99.04 565 PHE A N 1
ATOM 2985 C CA . PHE A 1 895 ? 148.999 111.743 101.339 1.00 99.04 565 PHE A CA 1
ATOM 2986 C C . PHE A 1 895 ? 147.683 111.609 100.587 1.00 99.04 565 PHE A C 1
ATOM 2987 O O . PHE A 1 895 ? 147.672 111.534 99.355 1.00 99.04 565 PHE A O 1
ATOM 2995 N N . HIS A 1 896 ? 146.575 111.585 101.332 1.00 102.14 566 HIS A N 1
ATOM 2996 C CA . HIS A 1 896 ? 145.265 111.487 100.694 1.00 102.14 566 HIS A CA 1
ATOM 2997 C C . HIS A 1 896 ? 144.627 112.863 100.528 1.00 102.14 566 HIS A C 1
ATOM 2998 O O . HIS A 1 896 ? 144.109 113.186 99.452 1.00 102.14 566 HIS A O 1
ATOM 3005 N N . MET A 1 897 ? 144.651 113.685 101.577 1.00 98.33 567 MET A N 1
ATOM 3006 C CA . MET A 1 897 ? 144.131 115.044 101.518 1.00 98.33 567 MET A CA 1
ATOM 3007 C C . MET A 1 897 ? 145.224 116.021 101.924 1.00 98.33 567 MET A C 1
ATOM 3008 O O . MET A 1 897 ? 146.278 115.623 102.426 1.00 98.33 567 MET A O 1
ATOM 3013 N N . HIS A 1 914 ? 145.519 118.736 104.421 1.00 86.40 584 HIS A N 1
ATOM 3014 C CA . HIS A 1 914 ? 144.937 119.345 105.607 1.00 86.40 584 HIS A CA 1
ATOM 3015 C C . HIS A 1 914 ? 146.028 119.776 106.579 1.00 86.40 584 HIS A C 1
ATOM 3016 O O . HIS A 1 914 ? 147.140 119.241 106.577 1.00 86.40 584 HIS A O 1
ATOM 3023 N N . LEU A 1 915 ? 145.702 120.762 107.417 1.00 81.40 585 LEU A N 1
ATOM 3024 C CA . LEU A 1 915 ? 146.648 121.189 108.443 1.00 81.40 585 LEU A CA 1
ATOM 3025 C C . LEU A 1 915 ? 146.812 120.132 109.529 1.00 81.40 585 LEU A C 1
ATOM 3026 O O . LEU A 1 915 ? 147.902 119.990 110.096 1.00 81.40 585 LEU A O 1
ATOM 3031 N N . SER A 1 916 ? 145.745 119.385 109.831 1.00 76.65 586 SER A N 1
ATOM 3032 C CA . SER A 1 916 ? 145.838 118.329 110.832 1.00 76.65 586 SER A CA 1
ATOM 3033 C C . SER A 1 916 ? 146.814 117.242 110.399 1.00 76.65 586 SER A C 1
ATOM 3034 O O . SER A 1 916 ? 147.651 116.796 111.191 1.00 76.65 586 SER A O 1
ATOM 3037 N N . LEU A 1 917 ? 146.729 116.811 109.138 1.00 68.84 587 LEU A N 1
ATOM 3038 C CA . LEU A 1 917 ? 147.694 115.844 108.629 1.00 68.84 587 LEU A CA 1
ATOM 3039 C C . LEU A 1 917 ? 149.093 116.431 108.544 1.00 68.84 587 LEU A C 1
ATOM 3040 O O . LEU A 1 917 ? 150.074 115.704 108.714 1.00 68.84 587 LEU A O 1
ATOM 3045 N N . GLN A 1 918 ? 149.215 117.734 108.290 1.00 68.34 588 GLN A N 1
ATOM 3046 C CA . GLN A 1 918 ? 150.538 118.348 108.306 1.00 68.34 588 GLN A CA 1
ATOM 3047 C C . GLN A 1 918 ? 151.161 118.271 109.697 1.00 68.34 588 GLN A C 1
ATOM 3048 O O . GLN A 1 918 ? 152.335 117.906 109.844 1.00 68.34 588 GLN A O 1
ATOM 3054 N N . ASP A 1 919 ? 150.377 118.574 110.735 1.00 68.73 589 ASP A N 1
ATOM 3055 C CA . ASP A 1 919 ? 150.873 118.451 112.104 1.00 68.73 589 ASP A CA 1
ATOM 3056 C C . ASP A 1 919 ? 151.197 117.000 112.449 1.00 68.73 589 ASP A C 1
ATOM 3057 O O . ASP A 1 919 ? 152.213 116.715 113.100 1.00 68.73 589 ASP A O 1
ATOM 3062 N N . PHE A 1 920 ? 150.335 116.071 112.031 1.00 66.71 590 PHE A N 1
ATOM 3063 C CA . PHE A 1 920 ? 150.571 114.657 112.300 1.00 66.71 590 PHE A CA 1
ATOM 3064 C C . PHE A 1 920 ? 151.866 114.186 111.652 1.00 66.71 590 PHE A C 1
ATOM 3065 O O . PHE A 1 920 ? 152.645 113.447 112.265 1.00 66.71 590 PHE A O 1
ATOM 3073 N N . CYS A 1 921 ? 152.112 114.601 110.408 1.00 62.12 591 CYS A N 1
ATOM 3074 C CA . CYS A 1 921 ? 153.341 114.219 109.728 1.00 62.12 591 CYS A CA 1
ATOM 3075 C C . CYS A 1 921 ? 154.557 114.880 110.357 1.00 62.12 591 CYS A C 1
ATOM 3076 O O . CYS A 1 921 ? 155.637 114.284 110.380 1.00 62.12 591 CYS A O 1
ATOM 3079 N N . ALA A 1 922 ? 154.410 116.098 110.882 1.00 59.45 592 ALA A N 1
ATOM 3080 C CA . ALA A 1 922 ? 155.518 116.702 111.617 1.00 59.45 592 ALA A CA 1
ATOM 3081 C C . ALA A 1 922 ? 155.869 115.886 112.858 1.00 59.45 592 ALA A C 1
ATOM 3082 O O . ALA A 1 922 ? 157.050 115.621 113.136 1.00 59.45 592 ALA A O 1
ATOM 3084 N N . ALA A 1 923 ? 154.853 115.469 113.613 1.00 54.85 593 ALA A N 1
ATOM 3085 C CA . ALA A 1 923 ? 155.106 114.628 114.778 1.00 54.85 593 ALA A CA 1
ATOM 3086 C C . ALA A 1 923 ? 155.760 113.312 114.371 1.00 54.85 593 ALA A C 1
ATOM 3087 O O . ALA A 1 923 ? 156.716 112.855 115.014 1.00 54.85 593 ALA A O 1
ATOM 3089 N N . LEU A 1 924 ? 155.267 112.697 113.294 1.00 49.64 594 LEU A N 1
ATOM 3090 C CA . LEU A 1 924 ? 155.861 111.457 112.807 1.00 49.64 594 LEU A CA 1
ATOM 3091 C C . LEU A 1 924 ? 157.299 111.666 112.354 1.00 49.64 594 LEU A C 1
ATOM 3092 O O . LEU A 1 924 ? 158.104 110.730 112.399 1.00 49.64 594 LEU A O 1
ATOM 3097 N N . TYR A 1 925 ? 157.636 112.874 111.902 1.00 52.77 595 TYR A N 1
ATOM 3098 C CA . TYR A 1 925 ? 159.032 113.196 111.631 1.00 52.77 595 TYR A CA 1
ATOM 3099 C C . TYR A 1 925 ? 159.848 113.181 112.911 1.00 52.77 595 TYR A C 1
ATOM 3100 O O . TYR A 1 925 ? 160.937 112.597 112.962 1.00 52.77 595 TYR A O 1
ATOM 3109 N N . TYR A 1 926 ? 159.345 113.842 113.958 1.00 53.09 596 TYR A N 1
ATOM 3110 C CA . TYR A 1 926 ? 160.089 113.843 115.218 1.00 53.09 596 TYR A CA 1
ATOM 3111 C C . TYR A 1 926 ? 160.256 112.439 115.782 1.00 53.09 596 TYR A C 1
ATOM 3112 O O . TYR A 1 926 ? 161.235 112.172 116.488 1.00 53.09 596 TYR A O 1
ATOM 3121 N N . VAL A 1 927 ? 159.325 111.530 115.488 1.00 48.46 597 VAL A N 1
ATOM 3122 C CA . VAL A 1 927 ? 159.518 110.136 115.881 1.00 48.46 597 VAL A CA 1
ATOM 3123 C C . VAL A 1 927 ? 160.738 109.544 115.183 1.00 48.46 597 VAL A C 1
ATOM 3124 O O . VAL A 1 927 ? 161.581 108.898 115.815 1.00 48.46 597 VAL A O 1
ATOM 3128 N N . LEU A 1 928 ? 160.854 109.762 113.877 1.00 47.02 598 LEU A N 1
ATOM 3129 C CA . LEU A 1 928 ? 161.972 109.227 113.103 1.00 47.02 598 LEU A CA 1
ATOM 3130 C C . LEU A 1 928 ? 163.219 110.092 113.259 1.00 47.02 598 LEU A C 1
ATOM 3131 O O . LEU A 1 928 ? 163.746 110.621 112.281 1.00 47.02 598 LEU A O 1
ATOM 3136 N N . LYS A 1 944 ? 170.042 125.870 108.891 1.00 97.73 614 LYS A N 1
ATOM 3137 C CA . LYS A 1 944 ? 169.457 127.197 108.740 1.00 97.73 614 LYS A CA 1
ATOM 3138 C C . LYS A 1 944 ? 170.066 128.185 109.726 1.00 97.73 614 LYS A C 1
ATOM 3139 O O . LYS A 1 944 ? 171.076 127.895 110.368 1.00 97.73 614 LYS A O 1
ATOM 3145 N N . THR A 1 945 ? 169.445 129.356 109.834 1.00 99.25 615 THR A N 1
ATOM 3146 C CA . THR A 1 945 ? 169.916 130.380 110.756 1.00 99.25 615 THR A CA 1
ATOM 3147 C C . THR A 1 945 ? 169.785 129.904 112.198 1.00 99.25 615 THR A C 1
ATOM 3148 O O . THR A 1 945 ? 168.857 129.173 112.554 1.00 99.25 615 THR A O 1
ATOM 3152 N N . LYS A 1 946 ? 170.739 130.325 113.032 1.00 97.21 616 LYS A N 1
ATOM 3153 C CA . LYS A 1 946 ? 170.734 129.916 114.434 1.00 97.21 616 LYS A CA 1
ATOM 3154 C C . LYS A 1 946 ? 169.475 130.401 115.142 1.00 97.21 616 LYS A C 1
ATOM 3155 O O . LYS A 1 946 ? 168.836 129.647 115.885 1.00 97.21 616 LYS A O 1
ATOM 3161 N N . ARG A 1 947 ? 169.103 131.658 114.920 1.00 101.13 617 ARG A N 1
ATOM 3162 C CA . ARG A 1 947 ? 167.871 132.225 115.449 1.00 101.13 617 ARG A CA 1
ATOM 3163 C C . ARG A 1 947 ? 167.069 132.797 114.291 1.00 101.13 617 ARG A C 1
ATOM 3164 O O . ARG A 1 947 ? 167.590 133.595 113.505 1.00 101.13 617 ARG A O 1
ATOM 3172 N N . SER A 1 948 ? 165.807 132.390 114.188 1.00 99.88 618 SER A N 1
ATOM 3173 C CA . SER A 1 948 ? 164.964 132.764 113.066 1.00 99.88 618 SER A CA 1
ATOM 3174 C C . SER A 1 948 ? 163.602 133.222 113.565 1.00 99.88 618 SER A C 1
ATOM 3175 O O . SER A 1 948 ? 163.151 132.829 114.644 1.00 99.88 618 SER A O 1
ATOM 3178 N N . MET A 1 949 ? 162.953 134.069 112.762 1.00 98.96 619 MET A N 1
ATOM 3179 C CA . MET A 1 949 ? 161.607 134.526 113.093 1.00 98.96 619 MET A CA 1
ATOM 3180 C C . MET A 1 949 ? 160.611 133.375 113.093 1.00 98.96 619 MET A C 1
ATOM 3181 O O . MET A 1 949 ? 159.598 133.429 113.801 1.00 98.96 619 MET A O 1
ATOM 3186 N N . GLU A 1 950 ? 160.880 132.329 112.308 1.00 91.05 620 GLU A N 1
ATOM 3187 C CA . GLU A 1 950 ? 159.980 131.183 112.267 1.00 91.05 620 GLU A CA 1
ATOM 3188 C C . GLU A 1 950 ? 159.900 130.488 113.619 1.00 91.05 620 GLU A C 1
ATOM 3189 O O . GLU A 1 950 ? 158.854 129.928 113.965 1.00 91.05 620 GLU A O 1
ATOM 3195 N N . LEU A 1 951 ? 160.983 130.523 114.400 1.00 89.56 621 LEU A N 1
ATOM 3196 C CA . LEU A 1 951 ? 160.960 129.932 115.735 1.00 89.56 621 LEU A CA 1
ATOM 3197 C C . LEU A 1 951 ? 159.917 130.611 116.612 1.00 89.56 621 LEU A C 1
ATOM 3198 O O . LEU A 1 951 ? 159.051 129.949 117.196 1.00 89.56 621 LEU A O 1
ATOM 3203 N N . LYS A 1 952 ? 159.978 131.941 116.709 1.00 91.50 622 LYS A N 1
ATOM 3204 C CA . LYS A 1 952 ? 159.017 132.657 117.538 1.00 91.50 622 LYS A CA 1
ATOM 3205 C C . LYS A 1 952 ? 157.615 132.592 116.949 1.00 91.50 622 LYS A C 1
ATOM 3206 O O . LYS A 1 952 ? 156.631 132.628 117.696 1.00 91.50 622 LYS A O 1
ATOM 3212 N N . GLN A 1 953 ? 157.501 132.497 115.622 1.00 89.14 623 GLN A N 1
ATOM 3213 C CA . GLN A 1 953 ? 156.184 132.386 115.005 1.00 89.14 623 GLN A CA 1
ATOM 3214 C C . GLN A 1 953 ? 155.514 131.061 115.357 1.00 89.14 623 GLN A C 1
ATOM 3215 O O . GLN A 1 953 ? 154.371 131.035 115.828 1.00 89.14 623 GLN A O 1
ATOM 3221 N N . ALA A 1 954 ? 156.219 129.947 115.147 1.00 83.35 624 ALA A N 1
ATOM 3222 C CA . ALA A 1 954 ? 155.639 128.641 115.429 1.00 83.35 624 ALA A CA 1
ATOM 3223 C C . ALA A 1 954 ? 155.584 128.348 116.919 1.00 83.35 624 ALA A C 1
ATOM 3224 O O . ALA A 1 954 ? 154.871 127.427 117.330 1.00 83.35 624 ALA A O 1
ATOM 3226 N N . GLY A 1 955 ? 156.319 129.105 117.735 1.00 88.18 625 GLY A N 1
ATOM 3227 C CA . GLY A 1 955 ? 156.210 128.950 119.173 1.00 88.18 625 GLY A CA 1
ATOM 3228 C C . GLY A 1 955 ? 154.979 129.597 119.764 1.00 88.18 625 GLY A C 1
ATOM 3229 O O . GLY A 1 955 ? 154.715 129.426 120.959 1.00 88.18 625 GLY A O 1
ATOM 3230 N N . PHE A 1 956 ? 154.219 130.340 118.954 1.00 85.80 626 PHE A N 1
ATOM 3231 C CA . PHE A 1 956 ? 153.012 130.989 119.449 1.00 85.80 626 PHE A CA 1
ATOM 3232 C C . PHE A 1 956 ? 151.957 129.961 119.838 1.00 85.80 626 PHE A C 1
ATOM 3233 O O . PHE A 1 956 ? 151.023 130.289 120.578 1.00 85.80 626 PHE A O 1
ATOM 3241 N N . HIS A 1 957 ? 152.099 128.730 119.347 1.00 83.23 627 HIS A N 1
ATOM 3242 C CA . HIS A 1 957 ? 151.431 127.523 119.838 1.00 83.23 627 HIS A CA 1
ATOM 3243 C C . HIS A 1 957 ? 149.905 127.599 119.782 1.00 83.23 627 HIS A C 1
ATOM 3244 O O . HIS A 1 957 ? 149.216 126.969 120.592 1.00 83.23 627 HIS A O 1
ATOM 3251 N N . ILE A 1 958 ? 149.348 128.325 118.811 1.00 83.07 628 ILE A N 1
ATOM 3252 C CA . ILE A 1 958 ? 147.939 128.129 118.491 1.00 83.07 628 ILE A CA 1
ATOM 3253 C C . ILE A 1 958 ? 147.770 126.949 117.543 1.00 83.07 628 ILE A C 1
ATOM 3254 O O . ILE A 1 958 ? 146.838 126.150 117.686 1.00 83.07 628 ILE A O 1
ATOM 3259 N N . HIS A 1 959 ? 148.667 126.814 116.562 1.00 79.57 629 HIS A N 1
ATOM 3260 C CA . HIS A 1 959 ? 148.621 125.694 115.632 1.00 79.57 629 HIS A CA 1
ATOM 3261 C C . HIS A 1 959 ? 149.693 124.648 115.901 1.00 79.57 629 HIS A C 1
ATOM 3262 O O . HIS A 1 959 ? 149.583 123.526 115.393 1.00 79.57 629 HIS A O 1
ATOM 3269 N N . SER A 1 960 ? 150.716 124.985 116.689 1.00 72.09 630 SER A N 1
ATOM 3270 C CA . SER A 1 960 ? 151.701 124.013 117.145 1.00 72.09 630 SER A CA 1
ATOM 3271 C C . SER A 1 960 ? 151.173 123.129 118.264 1.00 72.09 630 SER A C 1
ATOM 3272 O O . SER A 1 960 ? 151.804 122.112 118.586 1.00 72.09 630 SER A O 1
ATOM 3275 N N . LEU A 1 961 ? 150.038 123.497 118.859 1.00 69.33 631 LEU A N 1
ATOM 3276 C CA . LEU A 1 961 ? 149.459 122.696 119.929 1.00 69.33 631 LEU A CA 1
ATOM 3277 C C . LEU A 1 961 ? 149.055 121.318 119.428 1.00 69.33 631 LEU A C 1
ATOM 3278 O O . LEU A 1 961 ? 149.214 120.321 120.140 1.00 69.33 631 LEU A O 1
ATOM 3283 N N . TRP A 1 962 ? 148.521 121.241 118.210 1.00 67.57 632 TRP A N 1
ATOM 3284 C CA . TRP A 1 962 ? 148.160 119.945 117.647 1.00 67.57 632 TRP A CA 1
ATOM 3285 C C . TRP A 1 962 ? 149.390 119.072 117.433 1.00 67.57 632 TRP A C 1
ATOM 3286 O O . TRP A 1 962 ? 149.366 117.870 117.725 1.00 67.57 632 TRP A O 1
ATOM 3297 N N . MET A 1 963 ? 150.476 119.660 116.926 1.00 62.39 633 MET A N 1
ATOM 3298 C CA . MET A 1 963 ? 151.710 118.901 116.752 1.00 62.39 633 MET A CA 1
ATOM 3299 C C . MET A 1 963 ? 152.225 118.381 118.087 1.00 62.39 633 MET A C 1
ATOM 3300 O O . MET A 1 963 ? 152.637 117.220 118.191 1.00 62.39 633 MET A O 1
ATOM 3305 N N . LYS A 1 964 ? 152.201 119.224 119.124 1.00 55.28 634 LYS A N 1
ATOM 3306 C CA . LYS A 1 964 ? 152.659 118.785 120.440 1.00 55.28 634 LYS A CA 1
ATOM 3307 C C . LYS A 1 964 ? 151.769 117.680 121.001 1.00 55.28 634 LYS A C 1
ATOM 3308 O O . LYS A 1 964 ? 152.264 116.719 121.606 1.00 55.28 634 LYS A O 1
ATOM 3314 N N . ARG A 1 965 ? 150.453 117.799 120.820 1.00 55.78 635 ARG A N 1
ATOM 3315 C CA . ARG A 1 965 ? 149.539 116.770 121.306 1.00 55.78 635 ARG A CA 1
ATOM 3316 C C . ARG A 1 965 ? 149.799 115.438 120.616 1.00 55.78 635 ARG A C 1
ATOM 3317 O O . ARG A 1 965 ? 149.827 114.385 121.262 1.00 55.78 635 ARG A O 1
ATOM 3325 N N . PHE A 1 966 ? 149.995 115.464 119.297 1.00 57.75 636 PHE A N 1
ATOM 3326 C CA . PHE A 1 966 ? 150.293 114.227 118.583 1.00 57.75 636 PHE A CA 1
ATOM 3327 C C . PHE A 1 966 ? 151.641 113.658 119.010 1.00 57.75 636 PHE A C 1
ATOM 3328 O O . PHE A 1 966 ? 151.804 112.436 119.113 1.00 57.75 636 PHE A O 1
ATOM 3336 N N . LEU A 1 967 ? 152.617 114.532 119.267 1.00 50.21 637 LEU A N 1
ATOM 3337 C CA . LEU A 1 967 ? 153.927 114.078 119.720 1.00 50.21 637 LEU A CA 1
ATOM 3338 C C . LEU A 1 967 ? 153.825 113.355 121.056 1.00 50.21 637 LEU A C 1
ATOM 3339 O O . LEU A 1 967 ? 154.456 112.312 121.256 1.00 50.21 637 LEU A O 1
ATOM 3344 N N . PHE A 1 968 ? 153.032 113.897 121.984 1.00 49.01 638 PHE A N 1
ATOM 3345 C CA . PHE A 1 968 ? 152.771 113.188 123.236 1.00 49.01 638 PHE A CA 1
ATOM 3346 C C . PHE A 1 968 ? 152.041 111.874 122.995 1.00 49.01 638 PHE A C 1
ATOM 3347 O O . PHE A 1 968 ? 152.364 110.857 123.615 1.00 49.01 638 PHE A O 1
ATOM 3355 N N . GLY A 1 969 ? 151.053 111.872 122.101 1.00 53.35 639 GLY A N 1
ATOM 3356 C CA . GLY A 1 969 ? 150.290 110.659 121.870 1.00 53.35 639 GLY A CA 1
ATOM 3357 C C . GLY A 1 969 ? 151.048 109.582 121.126 1.00 53.35 639 GLY A C 1
ATOM 3358 O O . GLY A 1 969 ? 150.580 108.441 121.066 1.00 53.35 639 GLY A O 1
ATOM 3359 N N . LEU A 1 970 ? 152.205 109.918 120.548 1.00 56.19 640 LEU A N 1
ATOM 3360 C CA . LEU A 1 970 ? 152.978 108.940 119.790 1.00 56.19 640 LEU A CA 1
ATOM 3361 C C . LEU A 1 970 ? 153.878 108.069 120.660 1.00 56.19 640 LEU A C 1
ATOM 3362 O O . LEU A 1 970 ? 154.412 107.074 120.160 1.00 56.19 640 LEU A O 1
ATOM 3367 N N . VAL A 1 971 ? 154.065 108.410 121.938 1.00 56.94 641 VAL A N 1
ATOM 3368 C CA . VAL A 1 971 ? 154.894 107.585 122.811 1.00 56.94 641 VAL A CA 1
ATOM 3369 C C . VAL A 1 971 ? 154.159 106.360 123.325 1.00 56.94 641 VAL A C 1
ATOM 3370 O O . VAL A 1 971 ? 154.787 105.477 123.919 1.00 56.94 641 VAL A O 1
ATOM 3374 N N . SER A 1 972 ? 152.848 106.286 123.121 1.00 66.83 642 SER A N 1
ATOM 3375 C CA . SER A 1 972 ? 152.083 105.128 123.554 1.00 66.83 642 SER A CA 1
ATOM 3376 C C . SER A 1 972 ? 152.467 103.895 122.745 1.00 66.83 642 SER A C 1
ATOM 3377 O O . SER A 1 972 ? 152.762 103.974 121.551 1.00 66.83 642 SER A O 1
ATOM 3380 N N . GLU A 1 973 ? 152.458 102.741 123.413 1.00 77.58 643 GLU A N 1
ATOM 3381 C CA . GLU A 1 973 ? 152.868 101.500 122.765 1.00 77.58 643 GLU A CA 1
ATOM 3382 C C . GLU A 1 973 ? 151.799 100.951 121.827 1.00 77.58 643 GLU A C 1
ATOM 3383 O O . GLU A 1 973 ? 152.135 100.328 120.811 1.00 77.58 643 GLU A O 1
ATOM 3389 N N . ASP A 1 974 ? 150.518 101.165 122.147 1.00 78.45 644 ASP A N 1
ATOM 3390 C CA . ASP A 1 974 ? 149.447 100.622 121.318 1.00 78.45 644 ASP A CA 1
ATOM 3391 C C . ASP A 1 974 ? 149.468 101.209 119.913 1.00 78.45 644 ASP A C 1
ATOM 3392 O O . ASP A 1 974 ? 149.070 100.537 118.954 1.00 78.45 644 ASP A O 1
ATOM 3397 N N . VAL A 1 975 ? 149.916 102.456 119.769 1.00 76.89 645 VAL A N 1
ATOM 3398 C CA . VAL A 1 975 ? 150.125 103.025 118.443 1.00 76.89 645 VAL A CA 1
ATOM 3399 C C . VAL A 1 975 ? 151.558 102.843 117.960 1.00 76.89 645 VAL A C 1
ATOM 3400 O O . VAL A 1 975 ? 151.833 103.060 116.772 1.00 76.89 645 VAL A O 1
ATOM 3404 N N . ARG A 1 976 ? 152.480 102.458 118.845 1.00 75.13 646 ARG A N 1
ATOM 3405 C CA . ARG A 1 976 ? 153.856 102.229 118.419 1.00 75.13 646 ARG A CA 1
ATOM 3406 C C . ARG A 1 976 ? 154.004 100.899 117.692 1.00 75.13 646 ARG A C 1
ATOM 3407 O O . ARG A 1 976 ? 154.756 100.805 116.715 1.00 75.13 646 ARG A O 1
ATOM 3415 N N . ARG A 1 977 ? 153.313 99.858 118.157 1.00 83.38 647 ARG A N 1
ATOM 3416 C CA . ARG A 1 977 ? 153.477 98.548 117.528 1.00 83.38 647 ARG A CA 1
ATOM 3417 C C . ARG A 1 977 ? 153.069 98.513 116.052 1.00 83.38 647 ARG A C 1
ATOM 3418 O O . ARG A 1 977 ? 153.764 97.831 115.276 1.00 83.38 647 ARG A O 1
ATOM 3426 N N . PRO A 1 978 ? 151.990 99.173 115.591 1.00 82.93 648 PRO A N 1
ATOM 3427 C CA . PRO A 1 978 ? 151.756 99.189 114.137 1.00 82.93 648 PRO A CA 1
ATOM 3428 C C . PRO A 1 978 ? 152.882 99.854 113.366 1.00 82.93 648 PRO A C 1
ATOM 3429 O O . PRO A 1 978 ? 153.219 99.410 112.264 1.00 82.93 648 PRO A O 1
ATOM 3433 N N . LEU A 1 979 ? 153.488 100.903 113.925 1.00 82.34 649 LEU A N 1
ATOM 3434 C CA . LEU A 1 979 ? 154.657 101.502 113.291 1.00 82.34 649 LEU A CA 1
ATOM 3435 C C . LEU A 1 979 ? 155.807 100.506 113.225 1.00 82.34 649 LEU A C 1
ATOM 3436 O O . LEU A 1 979 ? 156.512 100.421 112.212 1.00 82.34 649 LEU A O 1
ATOM 3441 N N . GLU A 1 980 ? 156.006 99.741 114.302 1.00 90.13 650 GLU A N 1
ATOM 3442 C CA . GLU A 1 980 ? 157.073 98.748 114.328 1.00 90.13 650 GLU A CA 1
ATOM 3443 C C . GLU A 1 980 ? 156.871 97.688 113.254 1.00 90.13 650 GLU A C 1
ATOM 3444 O O . GLU A 1 980 ? 157.820 97.317 112.554 1.00 90.13 650 GLU A O 1
ATOM 3450 N N . VAL A 1 981 ? 155.643 97.185 113.110 1.00 89.55 651 VAL A N 1
ATOM 3451 C CA . VAL A 1 981 ? 155.406 96.156 112.102 1.00 89.55 651 VAL A CA 1
ATOM 3452 C C . VAL A 1 981 ? 155.461 96.748 110.696 1.00 89.55 651 VAL A C 1
ATOM 3453 O O . VAL A 1 981 ? 155.883 96.072 109.749 1.00 89.55 651 VAL A O 1
ATOM 3457 N N . LEU A 1 982 ? 155.046 98.007 110.528 1.00 88.74 652 LEU A N 1
ATOM 3458 C CA . LEU A 1 982 ? 155.068 98.627 109.207 1.00 88.74 652 LEU A CA 1
ATOM 3459 C C . LEU A 1 982 ? 156.495 98.853 108.725 1.00 88.74 652 LEU A C 1
ATOM 3460 O O . LEU A 1 982 ? 156.851 98.462 107.608 1.00 88.74 652 LEU A O 1
ATOM 3465 N N . LEU A 1 983 ? 157.330 99.478 109.555 1.00 90.30 653 LEU A N 1
ATOM 3466 C CA . LEU A 1 983 ? 158.701 99.748 109.134 1.00 90.30 653 LEU A CA 1
ATOM 3467 C C . LEU A 1 983 ? 159.562 98.493 109.178 1.00 90.30 653 LEU A C 1
ATOM 3468 O O . LEU A 1 983 ? 160.429 98.302 108.318 1.00 90.30 653 LEU A O 1
ATOM 3473 N N . GLY A 1 984 ? 159.340 97.627 110.165 1.00 95.72 654 GLY A N 1
ATOM 3474 C CA . GLY A 1 984 ? 160.157 96.444 110.330 1.00 95.72 654 GLY A CA 1
ATOM 3475 C C . GLY A 1 984 ? 161.438 96.652 111.103 1.00 95.72 654 GLY A C 1
ATOM 3476 O O . GLY A 1 984 ? 162.268 95.737 111.151 1.00 95.72 654 GLY A O 1
ATOM 3477 N N . CYS A 1 985 ? 161.630 97.821 111.704 1.00 99.20 655 CYS A N 1
ATOM 3478 C CA . CYS A 1 985 ? 162.818 98.133 112.479 1.00 99.20 655 CYS A CA 1
ATOM 3479 C C . CYS A 1 985 ? 162.420 98.738 113.816 1.00 99.20 655 CYS A C 1
ATOM 3480 O O . CYS A 1 985 ? 161.359 99.360 113.928 1.00 99.20 655 CYS A O 1
ATOM 3483 N N . PRO A 1 986 ? 163.246 98.569 114.850 1.00 103.35 656 PRO A N 1
ATOM 3484 C CA . PRO A 1 986 ? 162.960 99.210 116.138 1.00 103.35 656 PRO A CA 1
ATOM 3485 C C . PRO A 1 986 ? 163.515 100.624 116.201 1.00 103.35 656 PRO A C 1
ATOM 3486 O O . PRO A 1 986 ? 164.602 100.920 115.701 1.00 103.35 656 PRO A O 1
ATOM 3490 N N . VAL A 1 987 ? 162.749 101.509 116.829 1.00 92.01 657 VAL A N 1
ATOM 3491 C CA . VAL A 1 987 ? 163.070 102.929 116.881 1.00 92.01 657 VAL A CA 1
ATOM 3492 C C . VAL A 1 987 ? 163.340 103.345 118.324 1.00 92.01 657 VAL A C 1
ATOM 3493 O O . VAL A 1 987 ? 162.453 103.249 119.178 1.00 92.01 657 VAL A O 1
ATOM 3497 N N . PRO A 1 988 ? 164.561 103.762 118.658 1.00 90.30 658 PRO A N 1
ATOM 3498 C CA . PRO A 1 988 ? 164.799 104.431 119.942 1.00 90.30 658 PRO A CA 1
ATOM 3499 C C . PRO A 1 988 ? 164.581 105.930 119.809 1.00 90.30 658 PRO A C 1
ATOM 3500 O O . PRO A 1 988 ? 164.903 106.544 118.790 1.00 90.30 658 PRO A O 1
ATOM 3504 N N . LEU A 1 989 ? 164.024 106.528 120.858 1.00 73.66 659 LEU A N 1
ATOM 3505 C CA . LEU A 1 989 ? 163.689 107.944 120.820 1.00 73.66 659 LEU A CA 1
ATOM 3506 C C . LEU A 1 989 ? 163.910 108.586 122.181 1.00 73.66 659 LEU A C 1
ATOM 3507 O O . LEU A 1 989 ? 163.514 108.030 123.209 1.00 73.66 659 LEU A O 1
ATOM 3512 N N . GLY A 1 990 ? 164.564 109.745 122.176 1.00 62.19 660 GLY A N 1
ATOM 3513 C CA . GLY A 1 990 ? 164.815 110.548 123.352 1.00 62.19 660 GLY A CA 1
ATOM 3514 C C . GLY A 1 990 ? 163.813 111.650 123.590 1.00 62.19 660 GLY A C 1
ATOM 3515 O O . GLY A 1 990 ? 163.869 112.332 124.622 1.00 62.19 660 GLY A O 1
ATOM 3516 N N . VAL A 1 991 ? 162.885 111.856 122.653 1.00 56.13 661 VAL A N 1
ATOM 3517 C CA . VAL A 1 991 ? 161.826 112.828 122.886 1.00 56.13 661 VAL A CA 1
ATOM 3518 C C . VAL A 1 991 ? 160.980 112.409 124.077 1.00 56.13 661 VAL A C 1
ATOM 3519 O O . VAL A 1 991 ? 160.427 113.259 124.778 1.00 56.13 661 VAL A O 1
ATOM 3523 N N . LYS A 1 992 ? 160.875 111.103 124.340 1.00 53.89 662 LYS A N 1
ATOM 3524 C CA . LYS A 1 992 ? 160.205 110.657 125.557 1.00 53.89 662 LYS A CA 1
ATOM 3525 C C . LYS A 1 992 ? 160.902 111.207 126.792 1.00 53.89 662 LYS A C 1
ATOM 3526 O O . LYS A 1 992 ? 160.248 111.705 127.717 1.00 53.89 662 LYS A O 1
ATOM 3532 N N . GLN A 1 993 ? 162.233 111.145 126.813 1.00 55.79 663 GLN A N 1
ATOM 3533 C CA . GLN A 1 993 ? 162.982 111.696 127.934 1.00 55.79 663 GLN A CA 1
ATOM 3534 C C . GLN A 1 993 ? 162.803 113.205 128.026 1.00 55.79 663 GLN A C 1
ATOM 3535 O O . GLN A 1 993 ? 162.692 113.757 129.127 1.00 55.79 663 GLN A O 1
ATOM 3541 N N . LYS A 1 994 ? 162.770 113.891 126.881 1.00 52.03 664 LYS A N 1
ATOM 3542 C CA . LYS A 1 994 ? 162.576 115.339 126.905 1.00 52.03 664 LYS A CA 1
ATOM 3543 C C . LYS A 1 994 ? 161.204 115.712 127.462 1.00 52.03 664 LYS A C 1
ATOM 3544 O O . LYS A 1 994 ? 161.087 116.639 128.273 1.00 52.03 664 LYS A O 1
ATOM 3550 N N . LEU A 1 995 ? 160.156 114.996 127.048 1.00 46.30 665 LEU A N 1
ATOM 3551 C CA . LEU A 1 995 ? 158.815 115.259 127.564 1.00 46.30 665 LEU A CA 1
ATOM 3552 C C . LEU A 1 995 ? 158.728 114.965 129.058 1.00 46.30 665 LEU A C 1
ATOM 3553 O O . LEU A 1 995 ? 158.100 115.720 129.817 1.00 46.30 665 LEU A O 1
ATOM 3558 N N . LEU A 1 996 ? 159.341 113.860 129.491 1.00 43.76 666 LEU A N 1
ATOM 3559 C CA . LEU A 1 996 ? 159.347 113.516 130.907 1.00 43.76 666 LEU A CA 1
ATOM 3560 C C . LEU A 1 996 ? 160.041 114.596 131.728 1.00 43.76 666 LEU A C 1
ATOM 3561 O O . LEU A 1 996 ? 159.533 115.018 132.776 1.00 43.76 666 LEU A O 1
ATOM 3566 N N . HIS A 1 997 ? 161.193 115.071 131.253 1.00 42.97 667 HIS A N 1
ATOM 3567 C CA . HIS A 1 997 ? 161.901 116.136 131.952 1.00 42.97 667 HIS A CA 1
ATOM 3568 C C . HIS A 1 997 ? 161.081 117.418 131.973 1.00 42.97 667 HIS A C 1
ATOM 3569 O O . HIS A 1 997 ? 161.100 118.154 132.962 1.00 42.97 667 HIS A O 1
ATOM 3576 N N . TRP A 1 998 ? 160.355 117.702 130.891 1.00 37.81 668 TRP A N 1
ATOM 3577 C CA . TRP A 1 998 ? 159.526 118.905 130.826 1.00 37.81 668 TRP A CA 1
ATOM 3578 C C . TRP A 1 998 ? 158.425 118.881 131.886 1.00 37.81 668 TRP A C 1
ATOM 3579 O O . TRP A 1 998 ? 158.248 119.843 132.650 1.00 37.81 668 TRP A O 1
ATOM 3590 N N . VAL A 1 999 ? 157.684 117.773 131.958 1.00 39.83 669 VAL A N 1
ATOM 3591 C CA . VAL A 1 999 ? 156.610 117.665 132.946 1.00 39.83 669 VAL A CA 1
ATOM 3592 C C . VAL A 1 999 ? 157.177 117.700 134.364 1.00 39.83 669 VAL A C 1
ATOM 3593 O O . VAL A 1 999 ? 156.627 118.362 135.257 1.00 39.83 669 VAL A O 1
ATOM 3597 N N . SER A 1 1000 ? 158.290 117.000 134.597 1.00 44.46 670 SER A N 1
ATOM 3598 C CA . SER A 1 1000 ? 158.903 117.043 135.920 1.00 44.46 670 SER A CA 1
ATOM 3599 C C . SER A 1 1000 ? 159.336 118.459 136.282 1.00 44.46 670 SER A C 1
ATOM 3600 O O . SER A 1 1000 ? 159.157 118.895 137.424 1.00 44.46 670 SER A O 1
ATOM 3603 N N . LEU A 1 1001 ? 159.904 119.193 135.320 1.00 45.87 671 LEU A N 1
ATOM 3604 C CA . LEU A 1 1001 ? 160.301 120.574 135.561 1.00 45.87 671 LEU A CA 1
ATOM 3605 C C . LEU A 1 1001 ? 159.105 121.435 135.930 1.00 45.87 671 LEU A C 1
ATOM 3606 O O . LEU A 1 1001 ? 159.236 122.372 136.726 1.00 45.87 671 LEU A O 1
ATOM 3611 N N . LEU A 1 1002 ? 157.936 121.146 135.356 1.00 44.98 672 LEU A N 1
ATOM 3612 C CA . LEU A 1 1002 ? 156.721 121.773 135.874 1.00 44.98 672 LEU A CA 1
ATOM 3613 C C . LEU A 1 1002 ? 156.502 121.394 137.330 1.00 44.98 672 LEU A C 1
ATOM 3614 O O . LEU A 1 1002 ? 156.128 122.236 138.155 1.00 44.98 672 LEU A O 1
ATOM 3619 N N . GLY A 1 1003 ? 156.733 120.123 137.659 1.00 50.20 673 GLY A N 1
ATOM 3620 C CA . GLY A 1 1003 ? 156.475 119.656 139.015 1.00 50.20 673 GLY A CA 1
ATOM 3621 C C . GLY A 1 1003 ? 157.339 120.330 140.069 1.00 50.20 673 GLY A C 1
ATOM 3622 O O . GLY A 1 1003 ? 156.849 120.701 141.137 1.00 50.20 673 GLY A O 1
ATOM 3623 N N . GLN A 1 1004 ? 158.632 120.502 139.786 1.00 55.67 674 GLN A N 1
ATOM 3624 C CA . GLN A 1 1004 ? 159.574 120.977 140.799 1.00 55.67 674 GLN A CA 1
ATOM 3625 C C . GLN A 1 1004 ? 159.458 122.465 141.109 1.00 55.67 674 GLN A C 1
ATOM 3626 O O . GLN A 1 1004 ? 160.262 122.970 141.899 1.00 55.67 674 GLN A O 1
ATOM 3632 N N . GLN A 1 1005 ? 158.515 123.182 140.515 1.00 68.46 675 GLN A N 1
ATOM 3633 C CA . GLN A 1 1005 ? 158.376 124.601 140.818 1.00 68.46 675 GLN A CA 1
ATOM 3634 C C . GLN A 1 1005 ? 157.920 124.781 142.263 1.00 68.46 675 GLN A C 1
ATOM 3635 O O . GLN A 1 1005 ? 157.072 124.014 142.740 1.00 68.46 675 GLN A O 1
ATOM 3641 N N . PRO A 1 1006 ? 158.456 125.766 142.992 1.00 80.76 676 PRO A N 1
ATOM 3642 C CA . PRO A 1 1006 ? 158.126 125.869 144.425 1.00 80.76 676 PRO A CA 1
ATOM 3643 C C . PRO A 1 1006 ? 156.670 126.206 144.692 1.00 80.76 676 PRO A C 1
ATOM 3644 O O . PRO A 1 1006 ? 156.106 125.742 145.691 1.00 80.76 676 PRO A O 1
ATOM 3648 N N . ASN A 1 1007 ? 156.043 127.001 143.830 1.00 92.02 677 ASN A N 1
ATOM 3649 C CA . ASN A 1 1007 ? 154.649 127.358 144.027 1.00 92.02 677 ASN A CA 1
ATOM 3650 C C . ASN A 1 1007 ? 153.740 126.176 143.705 1.00 92.02 677 ASN A C 1
ATOM 3651 O O . ASN A 1 1007 ? 154.112 125.249 142.980 1.00 92.02 677 ASN A O 1
ATOM 3656 N N . ALA A 1 1008 ? 152.535 126.209 144.272 1.00 86.68 678 ALA A N 1
ATOM 3657 C CA . ALA A 1 1008 ? 151.514 125.243 143.894 1.00 86.68 678 ALA A CA 1
ATOM 3658 C C . ALA A 1 1008 ? 151.223 125.368 142.405 1.00 86.68 678 ALA A C 1
ATOM 3659 O O . ALA A 1 1008 ? 151.186 126.473 141.856 1.00 86.68 678 ALA A O 1
ATOM 3661 N N . THR A 1 1009 ? 151.031 124.224 141.751 1.00 70.83 679 THR A N 1
ATOM 3662 C CA . THR A 1 1009 ? 150.950 124.191 140.296 1.00 70.83 679 THR A CA 1
ATOM 3663 C C . THR A 1 1009 ? 149.832 125.093 139.789 1.00 70.83 679 THR A C 1
ATOM 3664 O O . THR A 1 1009 ? 148.725 125.098 140.333 1.00 70.83 679 THR A O 1
ATOM 3668 N N . THR A 1 1010 ? 150.139 125.864 138.752 1.00 60.24 680 THR A N 1
ATOM 3669 C CA . THR A 1 1010 ? 149.173 126.795 138.190 1.00 60.24 680 THR A CA 1
ATOM 3670 C C . THR A 1 1010 ? 147.981 126.022 137.631 1.00 60.24 680 THR A C 1
ATOM 3671 O O . THR A 1 1010 ? 148.169 124.955 137.030 1.00 60.24 680 THR A O 1
ATOM 3675 N N . PRO A 1 1011 ? 146.750 126.502 137.832 1.00 52.33 681 PRO A N 1
ATOM 3676 C CA . PRO A 1 1011 ? 145.577 125.732 137.380 1.00 52.33 681 PRO A CA 1
ATOM 3677 C C . PRO A 1 1011 ? 145.561 125.411 135.891 1.00 52.33 681 PRO A C 1
ATOM 3678 O O . PRO A 1 1011 ? 145.327 124.252 135.515 1.00 52.33 681 PRO A O 1
ATOM 3682 N N . GLY A 1 1012 ? 145.800 126.400 135.028 1.00 51.11 682 GLY A N 1
ATOM 3683 C CA . GLY A 1 1012 ? 145.803 126.129 133.599 1.00 51.11 682 GLY A CA 1
ATOM 3684 C C . GLY A 1 1012 ? 146.919 125.187 133.191 1.00 51.11 682 GLY A C 1
ATOM 3685 O O . GLY A 1 1012 ? 146.717 124.286 132.368 1.00 51.11 682 GLY A O 1
ATOM 3686 N N . ASP A 1 1013 ? 148.110 125.380 133.761 1.00 51.99 683 ASP A N 1
ATOM 3687 C CA . ASP A 1 1013 ? 149.221 124.478 133.486 1.00 51.99 683 ASP A CA 1
ATOM 3688 C C . ASP A 1 1013 ? 148.895 123.061 133.932 1.00 51.99 683 ASP A C 1
ATOM 3689 O O . ASP A 1 1013 ? 149.210 122.094 133.229 1.00 51.99 683 ASP A O 1
ATOM 3694 N N . THR A 1 1014 ? 148.263 122.918 135.098 1.00 51.46 684 THR A N 1
ATOM 3695 C CA . THR A 1 1014 ? 147.884 121.592 135.574 1.00 51.46 684 THR A CA 1
ATOM 3696 C C . THR A 1 1014 ? 146.886 120.931 134.633 1.00 51.46 684 THR A C 1
ATOM 3697 O O . THR A 1 1014 ? 147.011 119.740 134.323 1.00 51.46 684 THR A O 1
ATOM 3701 N N . LEU A 1 1015 ? 145.890 121.686 134.163 1.00 50.26 685 LEU A N 1
ATOM 3702 C CA . LEU A 1 1015 ? 144.904 121.102 133.258 1.00 50.26 685 LEU A CA 1
ATOM 3703 C C . LEU A 1 1015 ? 145.542 120.684 131.936 1.00 50.26 685 LEU A C 1
ATOM 3704 O O . LEU A 1 1015 ? 145.249 119.600 131.411 1.00 50.26 685 LEU A O 1
ATOM 3709 N N . ASP A 1 1016 ? 146.424 121.523 131.384 1.00 50.29 686 ASP A N 1
ATOM 3710 C CA . ASP A 1 1016 ? 147.099 121.163 130.138 1.00 50.29 686 ASP A CA 1
ATOM 3711 C C . ASP A 1 1016 ? 147.979 119.932 130.316 1.00 50.29 686 ASP A C 1
ATOM 3712 O O . ASP A 1 1016 ? 147.998 119.039 129.456 1.00 50.29 686 ASP A O 1
ATOM 3717 N N . ALA A 1 1017 ? 148.722 119.870 131.424 1.00 45.66 687 ALA A N 1
ATOM 3718 C CA . ALA A 1 1017 ? 149.574 118.716 131.680 1.00 45.66 687 ALA A CA 1
ATOM 3719 C C . ALA A 1 1017 ? 148.748 117.448 131.831 1.00 45.66 687 ALA A C 1
ATOM 3720 O O . ALA A 1 1017 ? 149.139 116.384 131.340 1.00 45.66 687 ALA A O 1
ATOM 3722 N N . PHE A 1 1018 ? 147.600 117.537 132.505 1.00 45.96 688 PHE A N 1
ATOM 3723 C CA . PHE A 1 1018 ? 146.742 116.364 132.624 1.00 45.96 688 PHE A CA 1
ATOM 3724 C C . PHE A 1 1018 ? 146.197 115.935 131.269 1.00 45.96 688 PHE A C 1
ATOM 3725 O O . PHE A 1 1018 ? 146.095 114.738 130.991 1.00 45.96 688 PHE A O 1
ATOM 3733 N N . HIS A 1 1019 ? 145.845 116.893 130.409 1.00 47.97 689 HIS A N 1
ATOM 3734 C CA . HIS A 1 1019 ? 145.385 116.535 129.069 1.00 47.97 689 HIS A CA 1
ATOM 3735 C C . HIS A 1 1019 ? 146.468 115.783 128.303 1.00 47.97 689 HIS A C 1
ATOM 3736 O O . HIS A 1 1019 ? 146.211 114.732 127.698 1.00 47.97 689 HIS A O 1
ATOM 3743 N N . CYS A 1 1020 ? 147.699 116.300 128.337 1.00 48.19 690 CYS A N 1
ATOM 3744 C CA . CYS A 1 1020 ? 148.798 115.647 127.631 1.00 48.19 690 CYS A CA 1
ATOM 3745 C C . CYS A 1 1020 ? 149.050 114.243 128.177 1.00 48.19 690 CYS A C 1
ATOM 3746 O O . CYS A 1 1020 ? 149.146 113.273 127.414 1.00 48.19 690 CYS A O 1
ATOM 3749 N N . LEU A 1 1021 ? 149.152 114.114 129.502 1.00 45.72 691 LEU A N 1
ATOM 3750 C CA . LEU A 1 1021 ? 149.425 112.808 130.095 1.00 45.72 691 LEU A CA 1
ATOM 3751 C C . LEU A 1 1021 ? 148.281 111.828 129.871 1.00 45.72 691 LEU A C 1
ATOM 3752 O O . LEU A 1 1021 ? 148.518 110.620 129.771 1.00 45.72 691 LEU A O 1
ATOM 3757 N N . PHE A 1 1022 ? 147.041 112.313 129.800 1.00 48.51 692 PHE A N 1
ATOM 3758 C CA . PHE A 1 1022 ? 145.934 111.433 129.451 1.00 48.51 692 PHE A CA 1
ATOM 3759 C C . PHE A 1 1022 ? 146.055 110.964 128.011 1.00 48.51 692 PHE A C 1
ATOM 3760 O O . PHE A 1 1022 ? 145.679 109.833 127.685 1.00 48.51 692 PHE A O 1
ATOM 3768 N N . GLU A 1 1023 ? 146.570 111.829 127.134 1.00 54.48 693 GLU A N 1
ATOM 3769 C CA . GLU A 1 1023 ? 146.859 111.399 125.769 1.00 54.48 693 GLU A CA 1
ATOM 3770 C C . GLU A 1 1023 ? 147.926 110.311 125.746 1.00 54.48 693 GLU A C 1
ATOM 3771 O O . GLU A 1 1023 ? 147.848 109.373 124.945 1.00 54.48 693 GLU A O 1
ATOM 3777 N N . THR A 1 1024 ? 148.931 110.419 126.620 1.00 51.12 694 THR A N 1
ATOM 3778 C CA . THR A 1 1024 ? 150.054 109.481 126.589 1.00 51.12 694 THR A CA 1
ATOM 3779 C C . THR A 1 1024 ? 149.602 108.044 126.838 1.00 51.12 694 THR A C 1
ATOM 3780 O O . THR A 1 1024 ? 149.939 107.137 126.071 1.00 51.12 694 THR A O 1
ATOM 3784 N N . GLN A 1 1025 ? 148.859 107.818 127.925 1.00 56.42 695 GLN A N 1
ATOM 3785 C CA . GLN A 1 1025 ? 148.250 106.524 128.254 1.00 56.42 695 GLN A CA 1
ATOM 3786 C C . GLN A 1 1025 ? 149.271 105.466 128.676 1.00 56.42 695 GLN A C 1
ATOM 3787 O O . GLN A 1 1025 ? 149.077 104.278 128.412 1.00 56.42 695 GLN A O 1
ATOM 3793 N N . ASP A 1 1026 ? 150.356 105.862 129.340 1.00 58.87 696 ASP A N 1
ATOM 3794 C CA . ASP A 1 1026 ? 151.317 104.919 129.909 1.00 58.87 696 ASP A CA 1
ATOM 3795 C C . ASP A 1 1026 ? 151.411 105.147 131.410 1.00 58.87 696 ASP A C 1
ATOM 3796 O O . ASP A 1 1026 ? 151.775 106.242 131.851 1.00 58.87 696 ASP A O 1
ATOM 3801 N N . LYS A 1 1027 ? 151.114 104.104 132.188 1.00 59.09 697 LYS A N 1
ATOM 3802 C CA . LYS A 1 1027 ? 151.031 104.250 133.638 1.00 59.09 697 LYS A CA 1
ATOM 3803 C C . LYS A 1 1027 ? 152.375 104.644 134.242 1.00 59.09 697 LYS A C 1
ATOM 3804 O O . LYS A 1 1027 ? 152.462 105.605 135.015 1.00 59.09 697 LYS A O 1
ATOM 3810 N N . GLU A 1 1028 ? 153.436 103.909 133.902 1.00 59.04 698 GLU A N 1
ATOM 3811 C CA . GLU A 1 1028 ? 154.746 104.180 134.487 1.00 59.04 698 GLU A CA 1
ATOM 3812 C C . GLU A 1 1028 ? 155.270 105.547 134.068 1.00 59.04 698 GLU A C 1
ATOM 3813 O O . GLU A 1 1028 ? 155.899 106.253 134.868 1.00 59.04 698 GLU A O 1
ATOM 3819 N N . PHE A 1 1029 ? 155.031 105.930 132.812 1.00 52.09 699 PHE A N 1
ATOM 3820 C CA . PHE A 1 1029 ? 155.429 107.253 132.348 1.00 52.09 699 PHE A CA 1
ATOM 3821 C C . PHE A 1 1029 ? 154.723 108.342 133.147 1.00 52.09 699 PHE A C 1
ATOM 3822 O O . PHE A 1 1029 ? 155.353 109.315 133.580 1.00 52.09 699 PHE A O 1
ATOM 3830 N N . VAL A 1 1030 ? 153.420 108.175 133.382 1.00 50.73 700 VAL A N 1
ATOM 3831 C CA . VAL A 1 1030 ? 152.667 109.142 134.176 1.00 50.73 700 VAL A CA 1
ATOM 3832 C C . VAL A 1 1030 ? 153.203 109.208 135.601 1.00 50.73 700 VAL A C 1
ATOM 3833 O O . VAL A 1 1030 ? 153.338 110.294 136.178 1.00 50.73 700 VAL A O 1
ATOM 3837 N N . ARG A 1 1031 ? 153.504 108.050 136.197 1.00 54.06 701 ARG A N 1
ATOM 3838 C CA . ARG A 1 1031 ? 154.004 108.030 137.569 1.00 54.06 701 ARG A CA 1
ATOM 3839 C C . ARG A 1 1031 ? 155.339 108.755 137.681 1.00 54.06 701 ARG A C 1
ATOM 3840 O O . ARG A 1 1031 ? 155.539 109.582 138.581 1.00 54.06 701 ARG A O 1
ATOM 3848 N N . LEU A 1 1032 ? 156.270 108.458 136.770 1.00 51.13 702 LEU A N 1
ATOM 3849 C CA . LEU A 1 1032 ? 157.557 109.145 136.789 1.00 51.13 702 LEU A CA 1
ATOM 3850 C C . LEU A 1 1032 ? 157.401 110.634 136.523 1.00 51.13 702 LEU A C 1
ATOM 3851 O O . LEU A 1 1032 ? 158.172 111.441 137.053 1.00 51.13 702 LEU A O 1
ATOM 3856 N N . ALA A 1 1033 ? 156.421 111.019 135.702 1.00 46.98 703 ALA A N 1
ATOM 3857 C CA . ALA A 1 1033 ? 156.211 112.436 135.434 1.00 46.98 703 ALA A CA 1
ATOM 3858 C C . ALA A 1 1033 ? 155.685 113.165 136.663 1.00 46.98 703 ALA A C 1
ATOM 3859 O O . ALA A 1 1033 ? 156.171 114.251 137.001 1.00 46.98 703 ALA A O 1
ATOM 3861 N N . LEU A 1 1034 ? 154.703 112.584 137.352 1.00 50.01 704 LEU A N 1
ATOM 3862 C CA . LEU A 1 1034 ? 154.056 113.267 138.466 1.00 50.01 704 LEU A CA 1
ATOM 3863 C C . LEU A 1 1034 ? 154.711 112.988 139.814 1.00 50.01 704 LEU A C 1
ATOM 3864 O O . LEU A 1 1034 ? 154.200 113.453 140.838 1.00 50.01 704 LEU A O 1
ATOM 3869 N N . ASN A 1 1035 ? 155.815 112.239 139.839 1.00 51.38 705 ASN A N 1
ATOM 3870 C CA . ASN A 1 1035 ? 156.523 111.990 141.092 1.00 51.38 705 ASN A CA 1
ATOM 3871 C C . ASN A 1 1035 ? 156.908 113.278 141.816 1.00 51.38 705 ASN A C 1
ATOM 3872 O O . ASN A 1 1035 ? 156.987 113.293 143.049 1.00 51.38 705 ASN A O 1
ATOM 3877 N N . SER A 1 1036 ? 157.143 114.365 141.080 1.00 52.52 706 SER A N 1
ATOM 3878 C CA . SER A 1 1036 ? 157.790 115.535 141.670 1.00 52.52 706 SER A CA 1
ATOM 3879 C C . SER A 1 1036 ? 156.895 116.254 142.677 1.00 52.52 706 SER A C 1
ATOM 3880 O O . SER A 1 1036 ? 157.362 116.651 143.750 1.00 52.52 706 SER A O 1
ATOM 3883 N N . PHE A 1 1037 ? 155.618 116.444 142.355 1.00 51.91 707 PHE A N 1
ATOM 3884 C CA . PHE A 1 1037 ? 154.745 117.330 143.114 1.00 51.91 707 PHE A CA 1
ATOM 3885 C C . PHE A 1 1037 ? 153.786 116.570 144.022 1.00 51.91 707 PHE A C 1
ATOM 3886 O O . PHE A 1 1037 ? 153.481 115.394 143.807 1.00 51.91 707 PHE A O 1
ATOM 3894 N N . GLN A 1 1038 ? 153.290 117.289 145.035 1.00 44.99 708 GLN A N 1
ATOM 3895 C CA . GLN A 1 1038 ? 152.464 116.732 146.100 1.00 44.99 708 GLN A CA 1
ATOM 3896 C C . GLN A 1 1038 ? 151.051 117.295 146.169 1.00 44.99 708 GLN A C 1
ATOM 3897 O O . GLN A 1 1038 ? 150.126 116.541 146.471 1.00 44.99 708 GLN A O 1
ATOM 3903 N N . GLU A 1 1039 ? 150.854 118.588 145.917 1.00 46.65 709 GLU A N 1
ATOM 3904 C CA . GLU A 1 1039 ? 149.535 119.207 145.972 1.00 46.65 709 GLU A CA 1
ATOM 3905 C C . GLU A 1 1039 ? 149.234 119.899 144.651 1.00 46.65 709 GLU A C 1
ATOM 3906 O O . GLU A 1 1039 ? 150.141 120.427 144.001 1.00 46.65 709 GLU A O 1
ATOM 3912 N N . VAL A 1 1040 ? 147.961 119.895 144.256 1.00 39.92 710 VAL A N 1
ATOM 3913 C CA . VAL A 1 1040 ? 147.545 120.408 142.958 1.00 39.92 710 VAL A CA 1
ATOM 3914 C C . VAL A 1 1040 ? 146.377 121.366 143.130 1.00 39.92 710 VAL A C 1
ATOM 3915 O O . VAL A 1 1040 ? 145.764 121.452 144.198 1.00 39.92 710 VAL A O 1
ATOM 3919 N N . TRP A 1 1041 ? 146.083 122.096 142.059 1.00 41.27 711 TRP A N 1
ATOM 3920 C CA . TRP A 1 1041 ? 144.944 122.998 141.970 1.00 41.27 711 TRP A CA 1
ATOM 3921 C C . TRP A 1 1041 ? 144.251 122.749 140.638 1.00 41.27 711 TRP A C 1
ATOM 3922 O O . TRP A 1 1041 ? 144.831 123.005 139.579 1.00 41.27 711 TRP A O 1
ATOM 3933 N N . LEU A 1 1042 ? 143.014 122.259 140.687 1.00 37.27 712 LEU A N 1
ATOM 3934 C CA . LEU A 1 1042 ? 142.357 121.659 139.526 1.00 37.27 712 LEU A CA 1
ATOM 3935 C C . LEU A 1 1042 ? 140.977 122.258 139.284 1.00 37.27 712 LEU A C 1
ATOM 3936 O O . LEU A 1 1042 ? 139.967 121.739 139.777 1.00 37.27 712 LEU A O 1
ATOM 3941 N N . PRO A 1 1043 ? 140.893 123.349 138.522 1.00 37.87 713 PRO A N 1
ATOM 3942 C CA . PRO A 1 1043 ? 139.585 123.816 138.054 1.00 37.87 713 PRO A CA 1
ATOM 3943 C C . PRO A 1 1043 ? 139.065 122.908 136.958 1.00 37.87 713 PRO A C 1
ATOM 3944 O O . PRO A 1 1043 ? 139.835 122.327 136.193 1.00 37.87 713 PRO A O 1
ATOM 3948 N N . ILE A 1 1044 ? 137.746 122.791 136.877 1.00 39.58 714 ILE A N 1
ATOM 3949 C CA . ILE A 1 1044 ? 137.102 121.935 135.894 1.00 39.58 714 ILE A CA 1
ATOM 3950 C C . ILE A 1 1044 ? 135.968 122.720 135.250 1.00 39.58 714 ILE A C 1
ATOM 3951 O O . ILE A 1 1044 ? 135.128 123.292 135.954 1.00 39.58 714 ILE A O 1
ATOM 3956 N N . ASN A 1 1045 ? 135.942 122.746 133.916 1.00 45.37 715 ASN A N 1
ATOM 3957 C CA . ASN A 1 1045 ? 134.940 123.498 133.173 1.00 45.37 715 ASN A CA 1
ATOM 3958 C C . ASN A 1 1045 ? 134.151 122.655 132.182 1.00 45.37 715 ASN A C 1
ATOM 3959 O O . ASN A 1 1045 ? 133.161 123.148 131.631 1.00 45.37 715 ASN A O 1
ATOM 3964 N N . GLN A 1 1046 ? 134.549 121.409 131.937 1.00 50.38 716 GLN A N 1
ATOM 3965 C CA . GLN A 1 1046 ? 133.913 120.588 130.919 1.00 50.38 716 GLN A CA 1
ATOM 3966 C C . GLN A 1 1046 ? 133.905 119.134 131.364 1.00 50.38 716 GLN A C 1
ATOM 3967 O O . GLN A 1 1046 ? 134.488 118.769 132.386 1.00 50.38 716 GLN A O 1
ATOM 3973 N N . ASN A 1 1047 ? 133.225 118.305 130.571 1.00 55.19 717 ASN A N 1
ATOM 3974 C CA . ASN A 1 1047 ? 133.143 116.878 130.863 1.00 55.19 717 ASN A CA 1
ATOM 3975 C C . ASN A 1 1047 ? 134.483 116.185 130.618 1.00 55.19 717 ASN A C 1
ATOM 3976 O O . ASN A 1 1047 ? 134.908 115.315 131.398 1.00 55.19 717 ASN A O 1
ATOM 3981 N N . LEU A 1 1048 ? 135.160 116.559 129.531 1.00 52.01 718 LEU A N 1
ATOM 3982 C CA . LEU A 1 1048 ? 136.447 115.954 129.214 1.00 52.01 718 LEU A CA 1
ATOM 3983 C C . LEU A 1 1048 ? 137.453 116.199 130.329 1.00 52.01 718 LEU A C 1
ATOM 3984 O O . LEU A 1 1048 ? 138.364 115.392 130.544 1.00 52.01 718 LEU A O 1
ATOM 3989 N N . ASP A 1 1049 ? 137.298 117.308 131.057 1.00 48.80 719 ASP A N 1
ATOM 3990 C CA . ASP A 1 1049 ? 138.143 117.551 132.219 1.00 48.80 719 ASP A CA 1
ATOM 3991 C C . ASP A 1 1049 ? 137.886 116.520 133.312 1.00 48.80 719 ASP A C 1
ATOM 3992 O O . ASP A 1 1049 ? 138.830 116.034 133.947 1.00 48.80 719 ASP A O 1
ATOM 3997 N N . LEU A 1 1050 ? 136.617 116.167 133.546 1.00 48.48 720 LEU A N 1
ATOM 3998 C CA . LEU A 1 1050 ? 136.327 115.079 134.473 1.00 48.48 720 LEU A CA 1
ATOM 3999 C C . LEU A 1 1050 ? 136.941 113.765 134.034 1.00 48.48 720 LEU A C 1
ATOM 4000 O O . LEU A 1 1050 ? 137.451 113.030 134.885 1.00 48.48 720 LEU A O 1
ATOM 4005 N N . ILE A 1 1051 ? 136.899 113.442 132.745 1.00 47.79 721 ILE A N 1
ATOM 4006 C CA . ILE A 1 1051 ? 137.524 112.198 132.296 1.00 47.79 721 ILE A CA 1
ATOM 4007 C C . ILE A 1 1051 ? 139.038 112.224 132.498 1.00 47.79 721 ILE A C 1
ATOM 4008 O O . ILE A 1 1051 ? 139.619 111.277 133.046 1.00 47.79 721 ILE A O 1
ATOM 4013 N N . ALA A 1 1052 ? 139.687 113.314 132.080 1.00 45.72 722 ALA A N 1
ATOM 4014 C CA . ALA A 1 1052 ? 141.141 113.394 132.156 1.00 45.72 722 ALA A CA 1
ATOM 4015 C C . ALA A 1 1052 ? 141.631 113.371 133.597 1.00 45.72 722 ALA A C 1
ATOM 4016 O O . ALA A 1 1052 ? 142.570 112.636 133.924 1.00 45.72 722 ALA A O 1
ATOM 4018 N N . SER A 1 1053 ? 141.018 114.173 134.474 1.00 44.79 723 SER A N 1
ATOM 4019 C CA . SER A 1 1053 ? 141.446 114.203 135.869 1.00 44.79 723 SER A CA 1
ATOM 4020 C C . SER A 1 1053 ? 141.203 112.863 136.548 1.00 44.79 723 SER A C 1
ATOM 4021 O O . SER A 1 1053 ? 142.045 112.386 137.318 1.00 44.79 723 SER A O 1
ATOM 4024 N N . SER A 1 1054 ? 140.058 112.237 136.266 1.00 44.75 724 SER A N 1
ATOM 4025 C CA . SER A 1 1054 ? 139.760 110.937 136.853 1.00 44.75 724 SER A CA 1
ATOM 4026 C C . SER A 1 1054 ? 140.795 109.899 136.451 1.00 44.75 724 SER A C 1
ATOM 4027 O O . SER A 1 1054 ? 141.227 109.093 137.283 1.00 44.75 724 SER A O 1
ATOM 4030 N N . PHE A 1 1055 ? 141.202 109.887 135.180 1.00 46.50 725 PHE A N 1
ATOM 4031 C CA . PHE A 1 1055 ? 142.243 108.940 134.785 1.00 46.50 725 PHE A CA 1
ATOM 4032 C C . PHE A 1 1055 ? 143.585 109.288 135.420 1.00 46.50 725 PHE A C 1
ATOM 4033 O O . PHE A 1 1055 ? 144.300 108.399 135.893 1.00 46.50 725 PHE A O 1
ATOM 4041 N N . CYS A 1 1056 ? 143.943 110.573 135.447 1.00 45.02 726 CYS A N 1
ATOM 4042 C CA . CYS A 1 1056 ? 145.331 110.943 135.697 1.00 45.02 726 CYS A CA 1
ATOM 4043 C C . CYS A 1 1056 ? 145.667 111.092 137.175 1.00 45.02 726 CYS A C 1
ATOM 4044 O O . CYS A 1 1056 ? 146.844 111.004 137.537 1.00 45.02 726 CYS A O 1
ATOM 4047 N N . LEU A 1 1057 ? 144.681 111.334 138.043 1.00 41.12 727 LEU A N 1
ATOM 4048 C CA . LEU A 1 1057 ? 145.018 111.597 139.438 1.00 41.12 727 LEU A CA 1
ATOM 4049 C C . LEU A 1 1057 ? 145.146 110.326 140.268 1.00 41.12 727 LEU A C 1
ATOM 4050 O O . LEU A 1 1057 ? 145.684 110.382 141.378 1.00 41.12 727 LEU A O 1
ATOM 4055 N N . GLN A 1 1058 ? 144.675 109.183 139.763 1.00 44.42 728 GLN A N 1
ATOM 4056 C CA . GLN A 1 1058 ? 144.904 107.927 140.468 1.00 44.42 728 GLN A CA 1
ATOM 4057 C C . GLN A 1 1058 ? 146.380 107.557 140.488 1.00 44.42 728 GLN A C 1
ATOM 4058 O O . GLN A 1 1058 ? 146.806 106.741 141.312 1.00 44.42 728 GLN A O 1
ATOM 4064 N N . HIS A 1 1059 ? 147.168 108.133 139.587 1.00 45.75 729 HIS A N 1
ATOM 4065 C CA . HIS A 1 1059 ? 148.561 107.761 139.409 1.00 45.75 729 HIS A CA 1
ATOM 4066 C C . HIS A 1 1059 ? 149.529 108.776 139.999 1.00 45.75 729 HIS A C 1
ATOM 4067 O O . HIS A 1 1059 ? 150.718 108.742 139.672 1.00 45.75 729 HIS A O 1
ATOM 4074 N N . CYS A 1 1060 ? 149.052 109.679 140.845 1.00 43.48 730 CYS A N 1
ATOM 4075 C CA . CYS A 1 1060 ? 149.952 110.514 141.628 1.00 43.48 730 CYS A CA 1
ATOM 4076 C C . CYS A 1 1060 ? 150.237 109.810 142.948 1.00 43.48 730 CYS A C 1
ATOM 4077 O O . CYS A 1 1060 ? 149.327 109.670 143.772 1.00 43.48 730 CYS A O 1
ATOM 4080 N N . PRO A 1 1061 ? 151.461 109.348 143.186 1.00 44.01 731 PRO A N 1
ATOM 4081 C CA . PRO A 1 1061 ? 151.708 108.488 144.352 1.00 44.01 731 PRO A CA 1
ATOM 4082 C C . PRO A 1 1061 ? 151.816 109.235 145.673 1.00 44.01 731 PRO A C 1
ATOM 4083 O O . PRO A 1 1061 ? 151.573 108.648 146.731 1.00 44.01 731 PRO A O 1
ATOM 4087 N N . TYR A 1 1062 ? 152.177 110.514 145.640 1.00 42.85 732 TYR A N 1
ATOM 4088 C CA . TYR A 1 1062 ? 152.418 111.289 146.852 1.00 42.85 732 TYR A CA 1
ATOM 4089 C C . TYR A 1 1062 ? 151.502 112.505 146.936 1.00 42.85 732 TYR A C 1
ATOM 4090 O O . TYR A 1 1062 ? 151.902 113.573 147.400 1.00 42.85 732 TYR A O 1
ATOM 4099 N N . LEU A 1 1063 ? 150.258 112.357 146.491 1.00 37.82 733 LEU A N 1
ATOM 4100 C CA . LEU A 1 1063 ? 149.292 113.443 146.596 1.00 37.82 733 LEU A CA 1
ATOM 4101 C C . LEU A 1 1063 ? 148.803 113.568 148.034 1.00 37.82 733 LEU A C 1
ATOM 4102 O O . LEU A 1 1063 ? 148.403 112.576 148.649 1.00 37.82 733 LEU A O 1
ATOM 4107 N N . ARG A 1 1064 ? 148.832 114.787 148.573 1.00 37.54 734 ARG A N 1
ATOM 4108 C CA . ARG A 1 1064 ? 148.393 115.028 149.943 1.00 37.54 734 ARG A CA 1
ATOM 4109 C C . ARG A 1 1064 ? 147.254 116.030 150.041 1.00 37.54 734 ARG A C 1
ATOM 4110 O O . ARG A 1 1064 ? 146.314 115.813 150.812 1.00 37.54 734 ARG A O 1
ATOM 4118 N N . LYS A 1 1065 ? 147.308 117.123 149.286 1.00 35.74 735 LYS A N 1
ATOM 4119 C CA . LYS A 1 1065 ? 146.313 118.183 149.351 1.00 35.74 735 LYS A CA 1
ATOM 4120 C C . LYS A 1 1065 ? 145.779 118.472 147.957 1.00 35.74 735 LYS A C 1
ATOM 4121 O O . LYS A 1 1065 ? 146.503 118.334 146.967 1.00 35.74 735 LYS A O 1
ATOM 4127 N N . ILE A 1 1066 ? 144.513 118.875 147.878 1.00 31.53 736 ILE A N 1
ATOM 4128 C CA . ILE A 1 1066 ? 143.878 119.194 146.605 1.00 31.53 736 ILE A CA 1
ATOM 4129 C C . ILE A 1 1066 ? 142.696 120.120 146.855 1.00 31.53 736 ILE A C 1
ATOM 4130 O O . ILE A 1 1066 ? 142.019 120.018 147.884 1.00 31.53 736 ILE A O 1
ATOM 4135 N N . ARG A 1 1067 ? 142.459 121.040 145.920 1.00 33.14 737 ARG A N 1
ATOM 4136 C CA . ARG A 1 1067 ? 141.230 121.823 145.876 1.00 33.14 737 ARG A CA 1
ATOM 4137 C C . ARG A 1 1067 ? 140.661 121.734 144.469 1.00 33.14 737 ARG A C 1
ATOM 4138 O O . ARG A 1 1067 ? 141.403 121.491 143.514 1.00 33.14 737 ARG A O 1
ATOM 4146 N N . VAL A 1 1068 ? 139.351 121.915 144.343 1.00 35.42 738 VAL A N 1
ATOM 4147 C CA . VAL A 1 1068 ? 138.665 121.811 143.062 1.00 35.42 738 VAL A CA 1
ATOM 4148 C C . VAL A 1 1068 ? 137.691 122.973 142.923 1.00 35.42 738 VAL A C 1
ATOM 4149 O O . VAL A 1 1068 ? 137.050 123.378 143.898 1.00 35.42 738 VAL A O 1
ATOM 4153 N N . ASP A 1 1069 ? 137.592 123.516 141.712 1.00 37.70 739 ASP A N 1
ATOM 4154 C CA . ASP A 1 1069 ? 136.637 124.567 141.382 1.00 37.70 739 ASP A CA 1
ATOM 4155 C C . ASP A 1 1069 ? 135.702 124.030 140.311 1.00 37.70 739 ASP A C 1
ATOM 4156 O O . ASP A 1 1069 ? 136.093 123.922 139.145 1.00 37.70 739 ASP A O 1
ATOM 4161 N N . VAL A 1 1070 ? 134.473 123.703 140.697 1.00 44.96 740 VAL A N 1
ATOM 4162 C CA . VAL A 1 1070 ? 133.533 122.999 139.828 1.00 44.96 740 VAL A CA 1
ATOM 4163 C C . VAL A 1 1070 ? 132.301 123.879 139.652 1.00 44.96 740 VAL A C 1
ATOM 4164 O O . VAL A 1 1070 ? 131.496 124.022 140.579 1.00 44.96 740 VAL A O 1
ATOM 4168 N N . LYS A 1 1071 ? 132.138 124.462 138.464 1.00 50.52 741 LYS A N 1
ATOM 4169 C CA . LYS A 1 1071 ? 130.998 125.316 138.154 1.00 50.52 741 LYS A CA 1
ATOM 4170 C C . LYS A 1 1071 ? 130.456 124.990 136.768 1.00 50.52 741 LYS A C 1
ATOM 4171 O O . LYS A 1 1071 ? 131.221 124.906 135.802 1.00 50.52 741 LYS A O 1
ATOM 4177 N N . GLY A 1 1072 ? 129.140 124.808 136.678 1.00 56.13 742 GLY A N 1
ATOM 4178 C CA . GLY A 1 1072 ? 128.453 124.655 135.412 1.00 56.13 742 GLY A CA 1
ATOM 4179 C C . GLY A 1 1072 ? 128.406 123.250 134.850 1.00 56.13 742 GLY A C 1
ATOM 4180 O O . GLY A 1 1072 ? 127.665 123.012 133.891 1.00 56.13 742 GLY A O 1
ATOM 4181 N N . ILE A 1 1073 ? 129.163 122.318 135.422 1.00 59.46 743 ILE A N 1
ATOM 4182 C CA . ILE A 1 1073 ? 129.301 120.990 134.839 1.00 59.46 743 ILE A CA 1
ATOM 4183 C C . ILE A 1 1073 ? 128.070 120.137 135.121 1.00 59.46 743 ILE A C 1
ATOM 4184 O O . ILE A 1 1073 ? 127.666 119.310 134.292 1.00 59.46 743 ILE A O 1
ATOM 4189 N N . PHE A 1 1074 ? 127.407 120.411 136.249 1.00 66.06 744 PHE A N 1
ATOM 4190 C CA . PHE A 1 1074 ? 126.253 119.576 136.688 1.00 66.06 744 PHE A CA 1
ATOM 4191 C C . PHE A 1 1074 ? 125.133 119.593 135.645 1.00 66.06 744 PHE A C 1
ATOM 4192 O O . PHE A 1 1074 ? 124.908 120.639 135.016 1.00 66.06 744 PHE A O 1
ATOM 4200 N N . PRO A 1 1075 ? 124.409 118.468 135.458 1.00 84.42 745 PRO A N 1
ATOM 4201 C CA . PRO A 1 1075 ? 123.385 118.365 134.414 1.00 84.42 745 PRO A CA 1
ATOM 4202 C C . PRO A 1 1075 ? 122.202 119.314 134.624 1.00 84.42 745 PRO A C 1
ATOM 4203 O O . PRO A 1 1075 ? 121.805 119.516 135.754 1.00 84.42 745 PRO A O 1
ATOM 4207 N N . ARG A 1 1076 ? 121.684 119.871 133.528 1.00 97.48 746 ARG A N 1
ATOM 4208 C CA . ARG A 1 1076 ? 120.493 120.753 133.625 1.00 97.48 746 ARG A CA 1
ATOM 4209 C C . ARG A 1 1076 ? 119.476 120.071 134.543 1.00 97.48 746 ARG A C 1
ATOM 4210 O O . ARG A 1 1076 ? 119.229 118.861 134.358 1.00 97.48 746 ARG A O 1
ATOM 4218 N N . ASP A 1 1077 ? 118.922 120.818 135.498 1.00 105.50 747 ASP A N 1
ATOM 4219 C CA . ASP A 1 1077 ? 117.974 120.222 136.432 1.00 105.50 747 ASP A CA 1
ATOM 4220 C C . ASP A 1 1077 ? 116.891 119.460 135.682 1.00 105.50 747 ASP A C 1
ATOM 4221 O O . ASP A 1 1077 ? 116.337 119.946 134.691 1.00 105.50 747 ASP A O 1
ATOM 4226 N N . GLU A 1 1078 ? 116.605 118.247 136.162 1.00 105.85 748 GLU A N 1
ATOM 4227 C CA . GLU A 1 1078 ? 115.683 117.361 135.460 1.00 105.85 748 GLU A CA 1
ATOM 4228 C C . GLU A 1 1078 ? 114.305 117.990 135.324 1.00 105.85 748 GLU A C 1
ATOM 4229 O O . GLU A 1 1078 ? 113.586 117.727 134.355 1.00 105.85 748 GLU A O 1
ATOM 4235 N N . SER A 1 1079 ? 113.921 118.824 136.285 1.00 108.09 749 SER A N 1
ATOM 4236 C CA . SER A 1 1079 ? 112.662 119.555 136.246 1.00 108.09 749 SER A CA 1
ATOM 4237 C C . SER A 1 1079 ? 112.952 121.032 136.023 1.00 108.09 749 SER A C 1
ATOM 4238 O O . SER A 1 1079 ? 113.951 121.553 136.529 1.00 108.09 749 SER A O 1
ATOM 4241 N N . ALA A 1 1080 ? 112.088 121.693 135.252 1.00 104.12 750 ALA A N 1
ATOM 4242 C CA . ALA A 1 1080 ? 112.040 123.129 134.991 1.00 104.12 750 ALA A CA 1
ATOM 4243 C C . ALA A 1 1080 ? 113.142 123.608 134.050 1.00 104.12 750 ALA A C 1
ATOM 4244 O O . ALA A 1 1080 ? 113.225 124.806 133.789 1.00 104.12 750 ALA A O 1
ATOM 4246 N N . GLU A 1 1081 ? 114.006 122.729 133.556 1.00 109.66 751 GLU A N 1
ATOM 4247 C CA . GLU A 1 1081 ? 115.047 123.131 132.611 1.00 109.66 751 GLU A CA 1
ATOM 4248 C C . GLU A 1 1081 ? 115.251 122.056 131.547 1.00 109.66 751 GLU A C 1
ATOM 4249 O O . GLU A 1 1081 ? 116.375 121.660 131.235 1.00 109.66 751 GLU A O 1
ATOM 4255 N N . ALA A 1 1082 ? 114.152 121.565 130.982 1.00 109.40 752 ALA A N 1
ATOM 4256 C CA . ALA A 1 1082 ? 114.238 120.582 129.912 1.00 109.40 752 ALA A CA 1
ATOM 4257 C C . ALA A 1 1082 ? 114.833 121.200 128.649 1.00 109.40 752 ALA A C 1
ATOM 4258 O O . ALA A 1 1082 ? 114.611 122.373 128.337 1.00 109.40 752 ALA A O 1
ATOM 4260 N N . CYS A 1 1083 ? 115.601 120.391 127.922 1.00 105.98 753 CYS A N 1
ATOM 4261 C CA . CYS A 1 1083 ? 116.222 120.800 126.667 1.00 105.98 753 CYS A CA 1
ATOM 4262 C C . CYS A 1 1083 ? 115.731 119.896 125.544 1.00 105.98 753 CYS A C 1
ATOM 4263 O O . CYS A 1 1083 ? 115.869 118.665 125.646 1.00 105.98 753 CYS A O 1
ATOM 4266 N N . PRO A 1 1084 ? 115.143 120.442 124.475 1.00 102.52 754 PRO A N 1
ATOM 4267 C CA . PRO A 1 1084 ? 114.663 119.574 123.385 1.00 102.52 754 PRO A CA 1
ATOM 4268 C C . PRO A 1 1084 ? 115.753 118.730 122.745 1.00 102.52 754 PRO A C 1
ATOM 4269 O O . PRO A 1 1084 ? 115.498 117.577 122.376 1.00 102.52 754 PRO A O 1
ATOM 4273 N N . VAL A 1 1085 ? 116.962 119.272 122.597 1.00 105.29 755 VAL A N 1
ATOM 4274 C CA . VAL A 1 1085 ? 118.056 118.503 122.011 1.00 105.29 755 VAL A CA 1
ATOM 4275 C C . VAL A 1 1085 ? 118.515 117.408 122.962 1.00 105.29 755 VAL A C 1
ATOM 4276 O O . VAL A 1 1085 ? 118.734 116.261 122.557 1.00 105.29 755 VAL A O 1
ATOM 4278 N N . VAL A 1 1086 ? 118.672 117.748 124.237 1.00 110.69 756 VAL A N 1
ATOM 4279 C CA . VAL A 1 1086 ? 119.158 116.768 125.211 1.00 110.69 756 VAL A CA 1
ATOM 4280 C C . VAL A 1 1086 ? 118.082 115.715 125.439 1.00 110.69 756 VAL A C 1
ATOM 4281 O O . VAL A 1 1086 ? 116.950 116.058 125.833 1.00 110.69 756 VAL A O 1
ATOM 4283 N N . PRO A 1 1087 ? 118.365 114.435 125.213 1.00 111.76 757 PRO A N 1
ATOM 4284 C CA . PRO A 1 1087 ? 117.352 113.403 125.457 1.00 111.76 757 PRO A CA 1
ATOM 4285 C C . PRO A 1 1087 ? 117.167 113.161 126.947 1.00 111.76 757 PRO A C 1
ATOM 4286 O O . PRO A 1 1087 ? 117.791 113.797 127.799 1.00 111.76 757 PRO A O 1
ATOM 4288 N N . LEU A 1 1088 ? 116.272 112.218 127.255 1.00 112.54 758 LEU A N 1
ATOM 4289 C CA . LEU A 1 1088 ? 116.071 111.822 128.645 1.00 112.54 758 LEU A CA 1
ATOM 4290 C C . LEU A 1 1088 ? 117.355 111.280 129.256 1.00 112.54 758 LEU A C 1
ATOM 4291 O O . LEU A 1 1088 ? 117.603 111.470 130.452 1.00 112.54 758 LEU A O 1
ATOM 4293 N N . TRP A 1 1089 ? 118.180 110.603 128.453 1.00 111.64 759 TRP A N 1
ATOM 4294 C CA . TRP A 1 1089 ? 119.488 110.168 128.932 1.00 111.64 759 TRP A CA 1
ATOM 4295 C C . TRP A 1 1089 ? 120.401 111.359 129.190 1.00 111.64 759 TRP A C 1
ATOM 4296 O O . TRP A 1 1089 ? 121.205 111.343 130.128 1.00 111.64 759 TRP A O 1
ATOM 4298 N N . MET A 1 1090 ? 120.304 112.399 128.359 1.00 110.66 760 MET A N 1
ATOM 4299 C CA . MET A 1 1090 ? 121.130 113.583 128.568 1.00 110.66 760 MET A CA 1
ATOM 4300 C C . MET A 1 1090 ? 120.597 114.438 129.712 1.00 110.66 760 MET A C 1
ATOM 4301 O O . MET A 1 1090 ? 121.377 115.051 130.451 1.00 110.66 760 MET A O 1
ATOM 4303 N N . ARG A 1 1091 ? 119.273 114.496 129.874 1.00 111.75 761 ARG A N 1
ATOM 4304 C CA . ARG A 1 1091 ? 118.696 115.283 130.961 1.00 111.75 761 ARG A CA 1
ATOM 4305 C C . ARG A 1 1091 ? 118.869 114.588 132.307 1.00 111.75 761 ARG A C 1
ATOM 4306 O O . ARG A 1 1091 ? 119.171 115.239 133.313 1.00 111.75 761 ARG A O 1
ATOM 4308 N N . ASP A 1 1092 ? 118.676 113.271 132.348 1.00 110.46 762 ASP A N 1
ATOM 4309 C CA . ASP A 1 1092 ? 118.787 112.499 133.576 1.00 110.46 762 ASP A CA 1
ATOM 4310 C C . ASP A 1 1092 ? 119.624 111.254 133.321 1.00 110.46 762 ASP A C 1
ATOM 4311 O O . ASP A 1 1092 ? 119.607 110.693 132.222 1.00 110.46 762 ASP A O 1
ATOM 4313 N N . LYS A 1 1093 ? 120.351 110.822 134.354 1.00 106.35 763 LYS A N 1
ATOM 4314 C CA . LYS A 1 1093 ? 121.278 109.692 134.252 1.00 106.35 763 LYS A CA 1
ATOM 4315 C C . LYS A 1 1093 ? 122.287 109.914 133.127 1.00 106.35 763 LYS A C 1
ATOM 4316 O O . LYS A 1 1093 ? 122.616 109.000 132.368 1.00 106.35 763 LYS A O 1
ATOM 4318 N N . THR A 1 1094 ? 122.782 111.143 133.027 1.00 98.46 764 THR A N 1
ATOM 4319 C CA . THR A 1 1094 ? 123.715 111.511 131.977 1.00 98.46 764 THR A CA 1
ATOM 4320 C C . THR A 1 1094 ? 125.086 110.893 132.244 1.00 98.46 764 THR A C 1
ATOM 4321 O O . THR A 1 1094 ? 125.430 110.541 133.377 1.00 98.46 764 THR A O 1
ATOM 4325 N N . LEU A 1 1095 ? 125.867 110.743 131.170 1.00 89.25 765 LEU A N 1
ATOM 4326 C CA . LEU A 1 1095 ? 127.256 110.324 131.313 1.00 89.25 765 LEU A CA 1
ATOM 4327 C C . LEU A 1 1095 ? 128.029 111.272 132.219 1.00 89.25 765 LEU A C 1
ATOM 4328 O O . LEU A 1 1095 ? 128.992 110.857 132.878 1.00 89.25 765 LEU A O 1
ATOM 4333 N N . ILE A 1 1096 ? 127.621 112.544 132.265 1.00 82.86 766 ILE A N 1
ATOM 4334 C CA . ILE A 1 1096 ? 128.214 113.492 133.203 1.00 82.86 766 ILE A CA 1
ATOM 4335 C C . ILE A 1 1096 ? 127.964 113.051 134.639 1.00 82.86 766 ILE A C 1
ATOM 4336 O O . ILE A 1 1096 ? 128.849 113.173 135.493 1.00 82.86 766 ILE A O 1
ATOM 4341 N N . GLU A 1 1097 ? 126.784 112.493 134.923 1.00 85.59 767 GLU A N 1
ATOM 4342 C CA . GLU A 1 1097 ? 126.497 112.017 136.273 1.00 85.59 767 GLU A CA 1
ATOM 4343 C C . GLU A 1 1097 ? 127.367 110.820 136.636 1.00 85.59 767 GLU A C 1
ATOM 4344 O O . GLU A 1 1097 ? 127.935 110.764 137.735 1.00 85.59 767 GLU A O 1
ATOM 4350 N N . GLU A 1 1098 ? 127.493 109.856 135.721 1.00 80.08 768 GLU A N 1
ATOM 4351 C CA . GLU A 1 1098 ? 128.317 108.682 135.991 1.00 80.08 768 GLU A CA 1
ATOM 4352 C C . GLU A 1 1098 ? 129.781 109.063 136.162 1.00 80.08 768 GLU A C 1
ATOM 4353 O O . GLU A 1 1098 ? 130.484 108.496 137.006 1.00 80.08 768 GLU A O 1
ATOM 4359 N N . GLN A 1 1099 ? 130.263 110.021 135.373 1.00 68.11 769 GLN A N 1
ATOM 4360 C CA . GLN A 1 1099 ? 131.671 110.385 135.468 1.00 68.11 769 GLN A CA 1
ATOM 4361 C C . GLN A 1 1099 ? 131.943 111.260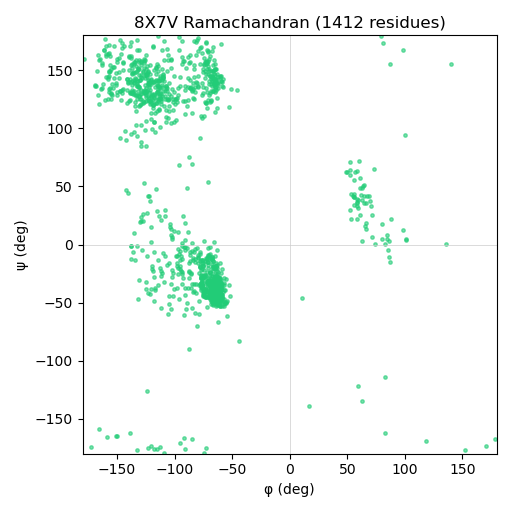 136.690 1.00 68.11 769 GLN A C 1
ATOM 4362 O O . GLN A 1 1099 ? 133.033 111.198 137.273 1.00 68.11 769 GLN A O 1
ATOM 4368 N N . TRP A 1 1100 ? 130.950 112.038 137.132 1.00 56.22 770 TRP A N 1
ATOM 4369 C CA . TRP A 1 1100 ? 131.048 112.671 138.445 1.00 56.22 770 TRP A CA 1
ATOM 4370 C C . TRP A 1 1100 ? 131.119 111.626 139.550 1.00 56.22 770 TRP A C 1
ATOM 4371 O O . TRP A 1 1100 ? 131.891 111.769 140.508 1.00 56.22 770 TRP A O 1
ATOM 4382 N N . GLU A 1 1101 ? 130.316 110.567 139.433 1.00 61.66 771 GLU A N 1
ATOM 4383 C CA . GLU A 1 1101 ? 130.378 109.476 140.399 1.00 61.66 771 GLU A CA 1
ATOM 4384 C C . GLU A 1 1101 ? 131.762 108.841 140.421 1.00 61.66 771 GLU A C 1
ATOM 4385 O O . GLU A 1 1101 ? 132.301 108.541 141.491 1.00 61.66 771 GLU A O 1
ATOM 4391 N N . ASP A 1 1102 ? 132.349 108.627 139.243 1.00 58.02 772 ASP A N 1
ATOM 4392 C CA . ASP A 1 1102 ? 133.685 108.040 139.171 1.00 58.02 772 ASP A CA 1
ATOM 4393 C C . ASP A 1 1102 ? 134.734 108.956 139.792 1.00 58.02 772 ASP A C 1
ATOM 4394 O O . ASP A 1 1102 ? 135.640 108.487 140.496 1.00 58.02 772 ASP A O 1
ATOM 4399 N N . PHE A 1 1103 ? 134.635 110.264 139.539 1.00 48.21 773 PHE A N 1
ATOM 4400 C CA . PHE A 1 1103 ? 135.557 111.208 140.163 1.00 48.21 773 PHE A CA 1
ATOM 4401 C C . PHE A 1 1103 ? 135.439 111.171 141.682 1.00 48.21 773 PHE A C 1
ATOM 4402 O O . PHE A 1 1103 ? 136.451 111.170 142.393 1.00 48.21 773 PHE A O 1
ATOM 4410 N N . CYS A 1 1104 ? 134.209 111.130 142.199 1.00 48.42 774 CYS A N 1
ATOM 4411 C CA . CYS A 1 1104 ? 134.024 111.048 143.644 1.00 48.42 774 CYS A CA 1
ATOM 4412 C C . CYS A 1 1104 ? 134.595 109.749 144.203 1.00 48.42 774 CYS A C 1
ATOM 4413 O O . CYS A 1 1104 ? 135.207 109.742 145.279 1.00 48.42 774 CYS A O 1
ATOM 4416 N N . SER A 1 1105 ? 134.400 108.638 143.488 1.00 48.33 775 SER A N 1
ATOM 4417 C CA . SER A 1 1105 ? 134.936 107.360 143.943 1.00 48.33 775 SER A CA 1
ATOM 4418 C C . SER A 1 1105 ? 136.454 107.402 144.039 1.00 48.33 775 SER A C 1
ATOM 4419 O O . SER A 1 1105 ? 137.037 106.938 145.027 1.00 48.33 775 SER A O 1
ATOM 4422 N N . MET A 1 1106 ? 137.115 107.958 143.023 1.00 44.63 776 MET A N 1
ATOM 4423 C CA . MET A 1 1106 ? 138.572 107.983 143.062 1.00 44.63 776 MET A CA 1
ATOM 4424 C C . MET A 1 1106 ? 139.089 109.003 144.069 1.00 44.63 776 MET A C 1
ATOM 4425 O O . MET A 1 1106 ? 140.209 108.858 144.571 1.00 44.63 776 MET A O 1
ATOM 4430 N N . LEU A 1 1107 ? 138.308 110.047 144.366 1.00 41.74 777 LEU A N 1
ATOM 4431 C CA . LEU A 1 1107 ? 138.673 110.936 145.467 1.00 41.74 777 LEU A CA 1
ATOM 4432 C C . LEU A 1 1107 ? 138.600 110.211 146.802 1.00 41.74 777 LEU A C 1
ATOM 4433 O O . LEU A 1 1107 ? 139.461 110.397 147.669 1.00 41.74 777 LEU A O 1
ATOM 4438 N N . GLY A 1 1108 ? 137.564 109.393 146.991 1.00 43.82 778 GLY A N 1
ATOM 4439 C CA . GLY A 1 1108 ? 137.429 108.659 148.239 1.00 43.82 778 GLY A CA 1
ATOM 4440 C C . GLY A 1 1108 ? 138.498 107.598 148.434 1.00 43.82 778 GLY A C 1
ATOM 4441 O O . GLY A 1 1108 ? 139.048 107.457 149.529 1.00 43.82 778 GLY A O 1
ATOM 4442 N N . THR A 1 1109 ? 138.814 106.845 147.378 1.00 40.92 779 THR A N 1
ATOM 4443 C CA . THR A 1 1109 ? 139.660 105.662 147.520 1.00 40.92 779 THR A CA 1
ATOM 4444 C C . THR A 1 1109 ? 141.151 105.988 147.607 1.00 40.92 779 THR A C 1
ATOM 4445 O O . THR A 1 1109 ? 141.942 105.111 147.969 1.00 40.92 779 THR A O 1
ATOM 4449 N N . HIS A 1 1110 ? 141.552 107.220 147.313 1.00 37.12 780 HIS A N 1
ATOM 4450 C CA . HIS A 1 1110 ? 142.972 107.551 147.279 1.00 37.12 780 HIS A CA 1
ATOM 4451 C C . HIS A 1 1110 ? 143.589 107.363 148.662 1.00 37.12 780 HIS A C 1
ATOM 4452 O O . HIS A 1 1110 ? 143.083 107.924 149.644 1.00 37.12 780 HIS A O 1
ATOM 4459 N N . PRO A 1 1111 ? 144.672 106.587 148.786 1.00 37.89 781 PRO A N 1
ATOM 4460 C CA . PRO A 1 1111 ? 145.195 106.248 150.118 1.00 37.89 781 PRO A CA 1
ATOM 4461 C C . PRO A 1 1111 ? 146.017 107.345 150.779 1.00 37.89 781 PRO A C 1
ATOM 4462 O O . PRO A 1 1111 ? 145.973 107.497 152.003 1.00 37.89 781 PRO A O 1
ATOM 4466 N N . HIS A 1 1112 ? 146.769 108.112 149.997 1.00 39.62 782 HIS A N 1
ATOM 4467 C CA . HIS A 1 1112 ? 147.710 109.076 150.548 1.00 39.62 782 HIS A CA 1
ATOM 4468 C C . HIS A 1 1112 ? 147.126 110.476 150.699 1.00 39.62 782 HIS A C 1
ATOM 4469 O O . HIS A 1 1112 ? 147.841 111.385 151.131 1.00 39.62 782 HIS A O 1
ATOM 4476 N N . LEU A 1 1113 ? 145.855 110.678 150.363 1.00 36.80 783 LEU A N 1
ATOM 4477 C CA . LEU A 1 1113 ? 145.237 111.996 150.429 1.00 36.80 783 LEU A CA 1
ATOM 4478 C C . LEU A 1 1113 ? 144.724 112.261 151.838 1.00 36.80 783 LEU A C 1
ATOM 4479 O O . LEU A 1 1113 ? 144.061 111.406 152.433 1.00 36.80 783 LEU A O 1
ATOM 4484 N N . ARG A 1 1114 ? 145.025 113.450 152.364 1.00 38.95 784 ARG A N 1
ATOM 4485 C CA . ARG A 1 1114 ? 144.634 113.827 153.717 1.00 38.95 784 ARG A CA 1
ATOM 4486 C C . ARG A 1 1114 ? 143.642 114.977 153.780 1.00 38.95 784 ARG A C 1
ATOM 4487 O O . ARG A 1 1114 ? 142.778 114.978 154.657 1.00 38.95 784 ARG A O 1
ATOM 4495 N N . GLN A 1 1115 ? 143.740 115.948 152.878 1.00 35.30 785 GLN A N 1
ATOM 4496 C CA . GLN A 1 1115 ? 142.925 117.153 152.921 1.00 35.30 785 GLN A CA 1
ATOM 4497 C C . GLN A 1 1115 ? 142.143 117.300 151.626 1.00 35.30 785 GLN A C 1
ATOM 4498 O O . GLN A 1 1115 ? 142.673 117.050 150.541 1.00 35.30 785 GLN A O 1
ATOM 4504 N N . LEU A 1 1116 ? 140.881 117.704 151.743 1.00 29.75 786 LEU A N 1
ATOM 4505 C CA . LEU A 1 1116 ? 140.011 117.923 150.595 1.00 29.75 786 LEU A CA 1
ATOM 4506 C C . LEU A 1 1116 ? 139.406 119.314 150.700 1.00 29.75 786 LEU A C 1
ATOM 4507 O O . LEU A 1 1116 ? 138.732 119.627 151.684 1.00 29.75 786 LEU A O 1
ATOM 4512 N N . ASP A 1 1117 ? 139.634 120.138 149.682 1.00 32.24 787 ASP A N 1
ATOM 4513 C CA . ASP A 1 1117 ? 139.235 121.537 149.703 1.00 32.24 787 ASP A CA 1
ATOM 4514 C C . ASP A 1 1117 ? 138.353 121.837 148.500 1.00 32.24 787 ASP A C 1
ATOM 4515 O O . ASP A 1 1117 ? 138.439 121.172 147.465 1.00 32.24 787 ASP A O 1
ATOM 4520 N N . LEU A 1 1118 ? 137.490 122.841 148.654 1.00 30.82 788 LEU A N 1
ATOM 4521 C CA . LEU A 1 1118 ? 136.641 123.342 147.574 1.00 30.82 788 LEU A CA 1
ATOM 4522 C C . LEU A 1 1118 ? 136.828 124.854 147.517 1.00 30.82 788 LEU A C 1
ATOM 4523 O O . LEU A 1 1118 ? 136.284 125.582 148.352 1.00 30.82 788 LEU A O 1
ATOM 4528 N N . GLY A 1 1119 ? 137.603 125.326 146.541 1.00 33.00 789 GLY A N 1
ATOM 4529 C CA . GLY A 1 1119 ? 137.892 126.749 146.471 1.00 33.00 789 GLY A CA 1
ATOM 4530 C C . GLY A 1 1119 ? 136.656 127.586 146.203 1.00 33.00 789 GLY A C 1
ATOM 4531 O O . GLY A 1 1119 ? 136.426 128.603 146.861 1.00 33.00 789 GLY A O 1
ATOM 4532 N N . SER A 1 1120 ? 135.852 127.174 145.226 1.00 34.40 790 SER A N 1
ATOM 4533 C CA . SER A 1 1120 ? 134.604 127.850 144.893 1.00 34.40 790 SER A CA 1
ATOM 4534 C C . SER A 1 1120 ? 133.776 126.939 144.002 1.00 34.40 790 SER A C 1
ATOM 4535 O O . SER A 1 1120 ? 134.225 126.558 142.918 1.00 34.40 790 SER A O 1
ATOM 4538 N N . SER A 1 1121 ? 132.571 126.583 144.433 1.00 40.32 791 SER A N 1
ATOM 4539 C CA . SER A 1 1121 ? 131.787 125.617 143.685 1.00 40.32 791 SER A CA 1
ATOM 4540 C C . SER A 1 1121 ? 130.308 125.898 143.888 1.00 40.32 791 SER A C 1
ATOM 4541 O O . SER A 1 1121 ? 129.905 126.555 144.850 1.00 40.32 791 SER A O 1
ATOM 4544 N N . ILE A 1 1122 ? 129.503 125.391 142.959 1.00 44.11 792 ILE A N 1
ATOM 4545 C CA . ILE A 1 1122 ? 128.053 125.539 142.986 1.00 44.11 792 ILE A CA 1
ATOM 4546 C C . ILE A 1 1122 ? 127.492 124.126 142.897 1.00 44.11 792 ILE A C 1
ATOM 4547 O O . ILE A 1 1122 ? 127.391 123.562 141.803 1.00 44.11 792 ILE A O 1
ATOM 4552 N N . LEU A 1 1123 ? 127.122 123.550 144.035 1.00 44.58 793 LEU A N 1
ATOM 4553 C CA . LEU A 1 1123 ? 126.748 122.145 144.114 1.00 44.58 793 LEU A CA 1
ATOM 4554 C C . LEU A 1 1123 ? 125.235 121.997 144.050 1.00 44.58 793 LEU A C 1
ATOM 4555 O O . LEU A 1 1123 ? 124.503 122.739 144.712 1.00 44.58 793 LEU A O 1
ATOM 4560 N N . THR A 1 1124 ? 124.776 121.043 143.245 1.00 48.18 794 THR A N 1
ATOM 4561 C CA . THR A 1 1124 ? 123.394 120.594 143.256 1.00 48.18 794 THR A CA 1
ATOM 4562 C C . THR A 1 1124 ? 123.211 119.558 144.365 1.00 48.18 794 THR A C 1
ATOM 4563 O O . THR A 1 1124 ? 124.159 118.885 144.774 1.00 48.18 794 THR A O 1
ATOM 4567 N N . GLU A 1 1125 ? 121.979 119.442 144.866 1.00 52.15 795 GLU A N 1
ATOM 4568 C CA . GLU A 1 1125 ? 121.730 118.534 145.981 1.00 52.15 795 GLU A CA 1
ATOM 4569 C C . GLU A 1 1125 ? 122.036 117.085 145.614 1.00 52.15 795 GLU A C 1
ATOM 4570 O O . GLU A 1 1125 ? 122.490 116.315 146.468 1.00 52.15 795 GLU A O 1
ATOM 4576 N N . ARG A 1 1126 ? 121.813 116.694 144.357 1.00 57.42 796 ARG A N 1
ATOM 4577 C CA . ARG A 1 1126 ? 122.230 115.362 143.928 1.00 57.42 796 ARG A CA 1
ATOM 4578 C C . ARG A 1 1126 ? 123.747 115.227 143.949 1.00 57.42 796 ARG A C 1
ATOM 4579 O O . ARG A 1 1126 ? 124.277 114.159 144.282 1.00 57.42 796 ARG A O 1
ATOM 4587 N N . ALA A 1 1127 ? 124.460 116.296 143.589 1.00 50.14 797 ALA A N 1
ATOM 4588 C CA . ALA A 1 1127 ? 125.917 116.253 143.603 1.00 50.14 797 ALA A CA 1
ATOM 4589 C C . ALA A 1 1127 ? 126.450 116.036 145.014 1.00 50.14 797 ALA A C 1
ATOM 4590 O O . ALA A 1 1127 ? 127.337 115.200 145.228 1.00 50.14 797 ALA A O 1
ATOM 4592 N N . MET A 1 1128 ? 125.911 116.762 145.996 1.00 48.70 798 MET A N 1
ATOM 4593 C CA . MET A 1 1128 ? 126.332 116.537 147.375 1.00 48.70 798 MET A CA 1
ATOM 4594 C C . MET A 1 1128 ? 125.871 115.186 147.897 1.00 48.70 798 MET A C 1
ATOM 4595 O O . MET A 1 1128 ? 126.573 114.563 148.697 1.00 48.70 798 MET A O 1
ATOM 4600 N N . LYS A 1 1129 ? 124.705 114.708 147.463 1.00 49.42 799 LYS A N 1
ATOM 4601 C CA . LYS A 1 1129 ? 124.287 113.373 147.877 1.00 49.42 799 LYS A CA 1
ATOM 4602 C C . LYS A 1 1129 ? 125.293 112.326 147.413 1.00 49.42 799 LYS A C 1
ATOM 4603 O O . LYS A 1 1129 ? 125.727 111.475 148.198 1.00 49.42 799 LYS A O 1
ATOM 4609 N N . THR A 1 1130 ? 125.708 112.403 146.145 1.00 47.29 800 THR A N 1
ATOM 4610 C CA . THR A 1 1130 ? 126.692 111.455 145.625 1.00 47.29 800 THR A CA 1
ATOM 4611 C C . THR A 1 1130 ? 128.041 111.608 146.320 1.00 47.29 800 THR A C 1
ATOM 4612 O O . THR A 1 1130 ? 128.668 110.609 146.700 1.00 47.29 800 THR A O 1
ATOM 4616 N N . LEU A 1 1131 ? 128.504 112.848 146.496 1.00 46.88 801 LEU A N 1
ATOM 4617 C CA . LEU A 1 1131 ? 129.800 113.075 147.125 1.00 46.88 801 LEU A CA 1
ATOM 4618 C C . LEU A 1 1131 ? 129.824 112.528 148.547 1.00 46.88 801 LEU A C 1
ATOM 4619 O O . LEU A 1 1131 ? 130.762 111.826 148.941 1.00 46.88 801 LEU A O 1
ATOM 4624 N N . CYS A 1 1132 ? 128.787 112.828 149.330 1.00 50.36 802 CYS A N 1
ATOM 4625 C CA . CYS A 1 1132 ? 128.741 112.352 150.705 1.00 50.36 802 CYS A CA 1
ATOM 4626 C C . CYS A 1 1132 ? 128.589 110.839 150.762 1.00 50.36 802 CYS A C 1
ATOM 4627 O O . CYS A 1 1132 ? 129.170 110.189 151.637 1.00 50.36 802 CYS A O 1
ATOM 4630 N N . ALA A 1 1133 ? 127.822 110.255 149.836 1.00 51.31 803 ALA A N 1
ATOM 4631 C CA . ALA A 1 1133 ? 127.706 108.802 149.797 1.00 51.31 803 ALA A CA 1
ATOM 4632 C C . ALA A 1 1133 ? 129.056 108.153 149.534 1.00 51.31 803 ALA A C 1
ATOM 4633 O O . ALA A 1 1133 ? 129.371 107.100 150.100 1.00 51.31 803 ALA A O 1
ATOM 4635 N N . LYS A 1 1134 ? 129.869 108.765 148.670 1.00 52.32 804 LYS A N 1
ATOM 4636 C CA . LYS A 1 1134 ? 131.202 108.225 148.422 1.00 52.32 804 LYS A CA 1
ATOM 4637 C C . LYS A 1 1134 ? 132.120 108.433 149.622 1.00 52.32 804 LYS A C 1
ATOM 4638 O O . LYS A 1 1134 ? 132.972 107.585 149.910 1.00 52.32 804 LYS A O 1
ATOM 4644 N N . LEU A 1 1135 ? 131.964 109.549 150.336 1.00 52.81 805 LEU A N 1
ATOM 4645 C CA . LEU A 1 1135 ? 132.828 109.843 151.475 1.00 52.81 805 LEU A CA 1
ATOM 4646 C C . LEU A 1 1135 ? 132.396 109.152 152.763 1.00 52.81 805 LEU A C 1
ATOM 4647 O O . LEU A 1 1135 ? 133.092 109.287 153.776 1.00 52.81 805 LEU A O 1
ATOM 4652 N N . ARG A 1 1136 ? 131.274 108.427 152.761 1.00 59.54 806 ARG A N 1
ATOM 4653 C CA . ARG A 1 1136 ? 130.841 107.735 153.973 1.00 59.54 806 ARG A CA 1
ATOM 4654 C C . ARG A 1 1136 ? 131.641 106.465 154.224 1.00 59.54 806 ARG A C 1
ATOM 4655 O O . ARG A 1 1136 ? 131.859 106.094 155.383 1.00 59.54 806 ARG A O 1
ATOM 4663 N N . HIS A 1 1137 ? 132.072 105.787 153.166 1.00 69.83 807 HIS A N 1
ATOM 4664 C CA . HIS A 1 1137 ? 132.649 104.460 153.316 1.00 69.83 807 HIS A CA 1
ATOM 4665 C C . HIS A 1 1137 ? 133.955 104.545 154.106 1.00 69.83 807 HIS A C 1
ATOM 4666 O O . HIS A 1 1137 ? 134.780 105.428 153.851 1.00 69.83 807 HIS A O 1
ATOM 4673 N N . PRO A 1 1138 ? 134.169 103.646 155.071 1.00 72.03 808 PRO A N 1
ATOM 4674 C CA . PRO A 1 1138 ? 135.258 103.848 156.043 1.00 72.03 808 PRO A CA 1
ATOM 4675 C C . PRO A 1 1138 ? 136.658 103.837 155.453 1.00 72.03 808 PRO A C 1
ATOM 4676 O O . PRO A 1 1138 ? 137.583 104.330 156.110 1.00 72.03 808 PRO A O 1
ATOM 4680 N N . THR A 1 1139 ? 136.859 103.298 154.248 1.00 66.83 809 THR A N 1
ATOM 4681 C CA . THR A 1 1139 ? 138.210 103.222 153.702 1.00 66.83 809 THR A CA 1
ATOM 4682 C C . THR A 1 1139 ? 138.798 104.588 153.372 1.00 66.83 809 THR A C 1
ATOM 4683 O O . THR A 1 1139 ? 139.999 104.671 153.091 1.00 66.83 809 THR A O 1
ATOM 4687 N N . CYS A 1 1140 ? 137.992 105.647 153.387 1.00 56.43 810 CYS A N 1
ATOM 4688 C CA . CYS A 1 1140 ? 138.515 106.982 153.140 1.00 56.43 810 CYS A CA 1
ATOM 4689 C C . CYS A 1 1140 ? 139.474 107.385 154.254 1.00 56.43 810 CYS A C 1
ATOM 4690 O O . CYS A 1 1140 ? 139.355 106.931 155.394 1.00 56.43 810 CYS A O 1
ATOM 4693 N N . LYS A 1 1141 ? 140.440 108.238 153.913 1.00 48.11 811 LYS A N 1
ATOM 4694 C CA . LYS A 1 1141 ? 141.489 108.631 154.844 1.00 48.11 811 LYS A CA 1
ATOM 4695 C C . LYS A 1 1141 ? 141.630 110.144 154.956 1.00 48.11 811 LYS A C 1
ATOM 4696 O O . LYS A 1 1141 ? 142.679 110.627 155.394 1.00 48.11 811 LYS A O 1
ATOM 4702 N N . ILE A 1 1142 ? 140.610 110.899 154.574 1.00 41.76 812 ILE A N 1
ATOM 4703 C CA . ILE A 1 1142 ? 140.682 112.355 154.581 1.00 41.76 812 ILE A CA 1
ATOM 4704 C C . ILE A 1 1142 ? 140.403 112.866 155.986 1.00 41.76 812 ILE A C 1
ATOM 4705 O O . ILE A 1 1142 ? 139.473 112.404 156.658 1.00 41.76 812 ILE A O 1
ATOM 4710 N N . GLN A 1 1143 ? 141.212 113.823 156.438 1.00 40.95 813 GLN A N 1
ATOM 4711 C CA . GLN A 1 1143 ? 141.101 114.363 157.786 1.00 40.95 813 GLN A CA 1
ATOM 4712 C C . GLN A 1 1143 ? 140.477 115.752 157.824 1.00 40.95 813 GLN A C 1
ATOM 4713 O O . GLN A 1 1143 ? 139.528 115.981 158.577 1.00 40.95 813 GLN A O 1
ATOM 4719 N N . THR A 1 1144 ? 140.985 116.688 157.032 1.00 32.58 814 THR A N 1
ATOM 4720 C CA . THR A 1 1144 ? 140.533 118.072 157.070 1.00 32.58 814 THR A CA 1
ATOM 4721 C C . THR A 1 1144 ? 139.660 118.368 155.859 1.00 32.58 814 THR A C 1
ATOM 4722 O O . THR A 1 1144 ? 140.081 118.155 154.719 1.00 32.58 814 THR A O 1
ATOM 4726 N N . LEU A 1 1145 ? 138.447 118.854 156.111 1.00 29.12 815 LEU A N 1
ATOM 4727 C CA . LEU A 1 1145 ? 137.537 119.319 155.074 1.00 29.12 815 LEU A CA 1
ATOM 4728 C C . LEU A 1 1145 ? 137.360 120.821 155.222 1.00 29.12 815 LEU A C 1
ATOM 4729 O O . LEU A 1 1145 ? 137.303 121.333 156.342 1.00 29.12 815 LEU A O 1
ATOM 4734 N N . MET A 1 1146 ? 137.280 121.532 154.100 1.00 33.14 816 MET A N 1
ATOM 4735 C CA . MET A 1 1146 ? 137.061 122.971 154.131 1.00 33.14 816 MET A CA 1
ATOM 4736 C C . MET A 1 1146 ? 135.991 123.354 153.120 1.00 33.14 816 MET A C 1
ATOM 4737 O O . MET A 1 1146 ? 136.164 123.141 151.917 1.00 33.14 816 MET A O 1
ATOM 4742 N N . PHE A 1 1147 ? 134.890 123.935 153.615 1.00 34.65 817 PHE A N 1
ATOM 4743 C CA . PHE A 1 1147 ? 133.754 124.314 152.784 1.00 34.65 817 PHE A CA 1
ATOM 4744 C C . PHE A 1 1147 ? 133.396 125.791 152.920 1.00 34.65 817 PHE A C 1
ATOM 4745 O O . PHE A 1 1147 ? 132.229 126.151 152.728 1.00 34.65 817 PHE A O 1
ATOM 4753 N N . ARG A 1 1148 ? 134.353 126.655 153.258 1.00 36.41 818 ARG A N 1
ATOM 4754 C CA . ARG A 1 1148 ? 134.000 128.014 153.661 1.00 36.41 818 ARG A CA 1
ATOM 4755 C C . ARG A 1 1148 ? 133.515 128.851 152.481 1.00 36.41 818 ARG A C 1
ATOM 4756 O O . ARG A 1 1148 ? 132.579 129.646 152.620 1.00 36.41 818 ARG A O 1
ATOM 4764 N N . ASN A 1 1149 ? 134.138 128.696 151.310 1.00 35.95 819 ASN A N 1
ATOM 4765 C CA . ASN A 1 1149 ? 133.768 129.534 150.173 1.00 35.95 819 ASN A CA 1
ATOM 4766 C C . ASN A 1 1149 ? 132.748 128.869 149.260 1.00 35.95 819 ASN A C 1
ATOM 4767 O O . ASN A 1 1149 ? 132.056 129.562 148.508 1.00 35.95 819 ASN A O 1
ATOM 4772 N N . ALA A 1 1150 ? 132.638 127.546 149.303 1.00 39.52 820 ALA A N 1
ATOM 4773 C CA . ALA A 1 1150 ? 131.689 126.849 148.450 1.00 39.52 820 ALA A CA 1
ATOM 4774 C C . ALA A 1 1150 ? 130.255 127.148 148.873 1.00 39.52 820 ALA A C 1
ATOM 4775 O O . ALA A 1 1150 ? 129.968 127.397 150.047 1.00 39.52 820 ALA A O 1
ATOM 4777 N N . GLN A 1 1151 ? 129.348 127.128 147.897 1.00 45.39 821 GLN A N 1
ATOM 4778 C CA . GLN A 1 1151 ? 127.918 127.283 148.142 1.00 45.39 821 GLN A CA 1
ATOM 4779 C C . GLN A 1 1151 ? 127.280 125.900 148.106 1.00 45.39 821 GLN A C 1
ATOM 4780 O O . GLN A 1 1151 ? 127.102 125.317 147.033 1.00 45.39 821 GLN A O 1
ATOM 4786 N N . ILE A 1 1152 ? 126.933 125.381 149.282 1.00 50.17 822 ILE A N 1
ATOM 4787 C CA . ILE A 1 1152 ? 126.570 123.978 149.438 1.00 50.17 822 ILE A CA 1
ATOM 4788 C C . ILE A 1 1152 ? 125.257 123.852 150.198 1.00 50.17 822 ILE A C 1
ATOM 4789 O O . ILE A 1 1152 ? 124.944 122.787 150.740 1.00 50.17 822 ILE A O 1
ATOM 4794 N N . THR A 1 1153 ? 124.483 124.935 150.235 1.00 51.95 823 THR A N 1
ATOM 4795 C CA . THR A 1 1153 ? 123.330 125.006 151.132 1.00 51.95 823 THR A CA 1
ATOM 4796 C C . THR A 1 1153 ? 122.312 123.887 150.929 1.00 51.95 823 THR A C 1
ATOM 4797 O O . THR A 1 1153 ? 121.880 123.295 151.933 1.00 51.95 823 THR A O 1
ATOM 4801 N N . PRO A 1 1154 ? 121.877 123.549 149.708 1.00 52.74 824 PRO A N 1
ATOM 4802 C CA . PRO A 1 1154 ? 120.847 122.501 149.582 1.00 52.74 824 PRO A CA 1
ATOM 4803 C C . PRO A 1 1154 ? 121.283 121.124 150.062 1.00 52.74 824 PRO A C 1
ATOM 4804 O O . PRO A 1 1154 ? 120.422 120.302 150.396 1.00 52.74 824 PRO A O 1
ATOM 4808 N N . GLY A 1 1155 ? 122.582 120.838 150.102 1.00 49.88 825 GLY A N 1
ATOM 4809 C CA . GLY A 1 1155 ? 123.039 119.496 150.417 1.00 49.88 825 GLY A CA 1
ATOM 4810 C C . GLY A 1 1155 ? 123.586 119.286 151.816 1.00 49.88 825 GLY A C 1
ATOM 4811 O O . GLY A 1 1155 ? 124.278 118.294 152.065 1.00 49.88 825 GLY A O 1
ATOM 4812 N N . VAL A 1 1156 ? 123.287 120.203 152.739 1.00 52.16 826 VAL A N 1
ATOM 4813 C CA . VAL A 1 1156 ? 123.869 120.132 154.078 1.00 52.16 826 VAL A CA 1
ATOM 4814 C C . VAL A 1 1156 ? 123.322 118.943 154.863 1.00 52.16 826 VAL A C 1
ATOM 4815 O O . VAL A 1 1156 ? 124.036 118.354 155.684 1.00 52.16 826 VAL A O 1
ATOM 4819 N N . GLN A 1 1157 ? 122.068 118.553 154.620 1.00 55.48 827 GLN A N 1
ATOM 4820 C CA . GLN A 1 1157 ? 121.451 117.491 155.411 1.00 55.48 827 GLN A CA 1
ATOM 4821 C C . GLN A 1 1157 ? 122.150 116.146 155.249 1.00 55.48 827 GLN A C 1
ATOM 4822 O O . GLN A 1 1157 ? 121.941 115.252 156.075 1.00 55.48 827 GLN A O 1
ATOM 4828 N N . HIS A 1 1158 ? 122.962 115.975 154.208 1.00 53.76 828 HIS A N 1
ATOM 4829 C CA . HIS A 1 1158 ? 123.721 114.747 154.013 1.00 53.76 828 HIS A CA 1
ATOM 4830 C C . HIS A 1 1158 ? 125.109 114.797 154.633 1.00 53.76 828 HIS A C 1
ATOM 4831 O O . HIS A 1 1158 ? 125.833 113.798 154.571 1.00 53.76 828 HIS A O 1
ATOM 4838 N N . LEU A 1 1159 ? 125.496 115.926 155.225 1.00 49.74 829 LEU A N 1
ATOM 4839 C CA . LEU A 1 1159 ? 126.875 116.092 155.670 1.00 49.74 829 LEU A CA 1
ATOM 4840 C C . LEU A 1 1159 ? 127.152 115.328 156.960 1.00 49.74 829 LEU A C 1
ATOM 4841 O O . LEU A 1 1159 ? 128.247 114.789 157.140 1.00 49.74 829 LEU A O 1
ATOM 4846 N N . TRP A 1 1160 ? 126.180 115.270 157.871 1.00 55.34 830 TRP A N 1
ATOM 4847 C CA . TRP A 1 1160 ? 126.461 114.802 159.225 1.00 55.34 830 TRP A CA 1
ATOM 4848 C C . TRP A 1 1160 ? 126.729 113.304 159.298 1.00 55.34 830 TRP A C 1
ATOM 4849 O O . TRP A 1 1160 ? 127.343 112.840 160.268 1.00 55.34 830 TRP A O 1
ATOM 4860 N N . ARG A 1 1161 ? 126.293 112.537 158.299 1.00 59.72 831 ARG A N 1
ATOM 4861 C CA . ARG A 1 1161 ? 126.493 111.094 158.352 1.00 59.72 831 ARG A CA 1
ATOM 4862 C C . ARG A 1 1161 ? 127.967 110.721 158.246 1.00 59.72 831 ARG A C 1
ATOM 4863 O O . ARG A 1 1161 ? 128.394 109.730 158.847 1.00 59.72 831 ARG A O 1
ATOM 4871 N N . ILE A 1 1162 ? 128.757 111.485 157.488 1.00 56.37 832 ILE A N 1
ATOM 4872 C CA . ILE A 1 1162 ? 130.182 111.180 157.401 1.00 56.37 832 ILE A CA 1
ATOM 4873 C C . ILE A 1 1162 ? 130.873 111.466 158.729 1.00 56.37 832 ILE A C 1
ATOM 4874 O O . ILE A 1 1162 ? 131.797 110.745 159.121 1.00 56.37 832 ILE A O 1
ATOM 4879 N N . VAL A 1 1163 ? 130.445 112.510 159.443 1.00 58.79 833 VAL A N 1
ATOM 4880 C CA . VAL A 1 1163 ? 130.965 112.751 160.786 1.00 58.79 833 VAL A CA 1
ATOM 4881 C C . VAL A 1 1163 ? 130.591 111.601 161.708 1.00 58.79 833 VAL A C 1
ATOM 4882 O O . VAL A 1 1163 ? 131.407 111.139 162.515 1.00 58.79 833 VAL A O 1
ATOM 4886 N N . MET A 1 1164 ? 129.349 111.124 161.605 1.00 69.17 834 MET A N 1
ATOM 4887 C CA . MET A 1 1164 ? 128.901 110.025 162.455 1.00 69.17 834 MET A CA 1
ATOM 4888 C C . MET A 1 1164 ? 129.673 108.739 162.173 1.00 69.17 834 MET A C 1
ATOM 4889 O O . MET A 1 1164 ? 129.998 107.989 163.101 1.00 69.17 834 MET A O 1
ATOM 4894 N N . ALA A 1 1165 ? 129.979 108.465 160.902 1.00 63.14 835 ALA A N 1
ATOM 4895 C CA . ALA A 1 1165 ? 130.485 107.154 160.504 1.00 63.14 835 ALA A CA 1
ATOM 4896 C C . ALA A 1 1165 ? 131.995 107.114 160.289 1.00 63.14 835 ALA A C 1
ATOM 4897 O O . ALA A 1 1165 ? 132.651 106.166 160.732 1.00 63.14 835 ALA A O 1
ATOM 4899 N N . ASN A 1 1166 ? 132.567 108.103 159.607 1.00 59.35 836 ASN A N 1
ATOM 4900 C CA . ASN A 1 1166 ? 133.988 108.070 159.273 1.00 59.35 836 ASN A CA 1
ATOM 4901 C C . ASN A 1 1166 ? 134.820 108.308 160.528 1.00 59.35 836 ASN A C 1
ATOM 4902 O O . ASN A 1 1166 ? 134.735 109.374 161.145 1.00 59.35 836 ASN A O 1
ATOM 4907 N N . ARG A 1 1167 ? 135.630 107.313 160.898 1.00 60.80 837 ARG A N 1
ATOM 4908 C CA . ARG A 1 1167 ? 136.396 107.376 162.139 1.00 60.80 837 ARG A CA 1
ATOM 4909 C C . ARG A 1 1167 ? 137.616 108.281 162.034 1.00 60.80 837 ARG A C 1
ATOM 4910 O O . ARG A 1 1167 ? 138.075 108.811 163.052 1.00 60.80 837 ARG A O 1
ATOM 4918 N N . ASN A 1 1168 ? 138.160 108.463 160.833 1.00 51.56 838 ASN A N 1
ATOM 4919 C CA . ASN A 1 1168 ? 139.423 109.171 160.678 1.00 51.56 838 ASN A CA 1
ATOM 4920 C C . ASN A 1 1168 ? 139.249 110.681 160.559 1.00 51.56 838 ASN A C 1
ATOM 4921 O O . ASN A 1 1168 ? 140.246 111.407 160.600 1.00 51.56 838 ASN A O 1
ATOM 4926 N N . LEU A 1 1169 ? 138.019 111.172 160.430 1.00 44.08 839 LEU A N 1
ATOM 4927 C CA . LEU A 1 1169 ? 137.799 112.600 160.246 1.00 44.08 839 LEU A CA 1
ATOM 4928 C C . LEU A 1 1169 ? 138.072 113.346 161.547 1.00 44.08 839 LEU A C 1
ATOM 4929 O O . LEU A 1 1169 ? 137.586 112.955 162.611 1.00 44.08 839 LEU A O 1
ATOM 4934 N N . ARG A 1 1170 ? 138.853 114.422 161.459 1.00 38.52 840 ARG A N 1
ATOM 4935 C CA . ARG A 1 1170 ? 139.267 115.189 162.627 1.00 38.52 840 ARG A CA 1
ATOM 4936 C C . ARG A 1 1170 ? 138.764 116.621 162.602 1.00 38.52 840 ARG A C 1
ATOM 4937 O O . ARG A 1 1170 ? 138.213 117.093 163.602 1.00 38.52 840 ARG A O 1
ATOM 4945 N N . SER A 1 1171 ? 138.936 117.332 161.492 1.00 28.44 841 SER A N 1
ATOM 4946 C CA . SER A 1 1171 ? 138.572 118.737 161.399 1.00 28.44 841 SER A CA 1
ATOM 4947 C C . SER A 1 1171 ? 137.441 118.922 160.399 1.00 28.44 841 SER A C 1
ATOM 4948 O O . SER A 1 1171 ? 137.270 118.125 159.475 1.00 28.44 841 SER A O 1
ATOM 4951 N N . LEU A 1 1172 ? 136.664 119.984 160.599 1.00 25.17 842 LEU A N 1
ATOM 4952 C CA . LEU A 1 1172 ? 135.542 120.309 159.733 1.00 25.17 842 LEU A CA 1
ATOM 4953 C C . LEU A 1 1172 ? 135.300 121.809 159.791 1.00 25.17 842 LEU A C 1
ATOM 4954 O O . LEU A 1 1172 ? 135.301 122.400 160.871 1.00 25.17 842 LEU A O 1
ATOM 4959 N N . ASN A 1 1173 ? 135.097 122.420 158.627 1.00 27.88 843 ASN A N 1
ATOM 4960 C CA . ASN A 1 1173 ? 134.960 123.866 158.526 1.00 27.88 843 ASN A CA 1
ATOM 4961 C C . ASN A 1 1173 ? 133.759 124.212 157.659 1.00 27.88 843 ASN A C 1
ATOM 4962 O O . ASN A 1 1173 ? 133.631 123.709 156.539 1.00 27.88 843 ASN A O 1
ATOM 4967 N N . LEU A 1 1174 ? 132.885 125.069 158.183 1.00 29.94 844 LEU A N 1
ATOM 4968 C CA . LEU A 1 1174 ? 131.760 125.625 157.447 1.00 29.94 844 LEU A CA 1
ATOM 4969 C C . LEU A 1 1174 ? 131.779 127.135 157.617 1.00 29.94 844 LEU A C 1
ATOM 4970 O O . LEU A 1 1174 ? 132.169 127.640 158.672 1.00 29.94 844 LEU A O 1
ATOM 4975 N N . GLY A 1 1175 ? 131.371 127.855 156.579 1.00 39.46 845 GLY A N 1
ATOM 4976 C CA . GLY A 1 1175 ? 131.409 129.302 156.640 1.00 39.46 845 GLY A CA 1
ATOM 4977 C C . GLY A 1 1175 ? 130.446 129.988 155.698 1.00 39.46 845 GLY A C 1
ATOM 4978 O O . GLY A 1 1175 ? 130.335 129.614 154.527 1.00 39.46 845 GLY A O 1
ATOM 4979 N N . GLY A 1 1176 ? 129.736 130.995 156.199 1.00 51.15 846 GLY A N 1
ATOM 4980 C CA . GLY A 1 1176 ? 128.826 131.755 155.369 1.00 51.15 846 GLY A CA 1
ATOM 4981 C C . GLY A 1 1176 ? 127.571 131.027 154.953 1.00 51.15 846 GLY A C 1
ATOM 4982 O O . GLY A 1 1176 ? 126.797 131.565 154.156 1.00 51.15 846 GLY A O 1
ATOM 4983 N N . THR A 1 1177 ? 127.338 129.824 155.466 1.00 55.96 847 THR A N 1
ATOM 4984 C CA . THR A 1 1177 ? 126.160 129.043 155.124 1.00 55.96 847 THR A CA 1
ATOM 4985 C C . THR A 1 1177 ? 125.042 129.327 156.118 1.00 55.96 847 THR A C 1
ATOM 4986 O O . THR A 1 1177 ? 125.292 129.788 157.234 1.00 55.96 847 THR A O 1
ATOM 4990 N N . HIS A 1 1178 ? 123.807 129.070 155.698 1.00 61.32 848 HIS A N 1
ATOM 4991 C CA . HIS A 1 1178 ? 122.660 129.249 156.576 1.00 61.32 848 HIS A CA 1
ATOM 4992 C C . HIS A 1 1178 ? 122.204 127.897 157.107 1.00 61.32 848 HIS A C 1
ATOM 4993 O O . HIS A 1 1178 ? 121.935 126.974 156.332 1.00 61.32 848 HIS A O 1
ATOM 5000 N N . LEU A 1 1179 ? 122.118 127.780 158.428 1.00 67.14 849 LEU A N 1
ATOM 5001 C CA . LEU A 1 1179 ? 121.763 126.532 159.088 1.00 67.14 849 LEU A CA 1
ATOM 5002 C C . LEU A 1 1179 ? 120.392 126.664 159.736 1.00 67.14 849 LEU A C 1
ATOM 5003 O O . LEU A 1 1179 ? 120.171 127.560 160.557 1.00 67.14 849 LEU A O 1
ATOM 5008 N N . LYS A 1 1180 ? 119.481 125.770 159.363 1.00 84.30 850 LYS A N 1
ATOM 5009 C CA . LYS A 1 1180 ? 118.160 125.704 159.963 1.00 84.30 850 LYS A CA 1
ATOM 5010 C C . LYS A 1 1180 ? 118.246 125.055 161.343 1.00 84.30 850 LYS A C 1
ATOM 5011 O O . LYS A 1 1180 ? 119.252 124.437 161.703 1.00 84.30 850 LYS A O 1
ATOM 5017 N N . GLU A 1 1181 ? 117.175 125.210 162.126 1.00 86.93 851 GLU A N 1
ATOM 5018 C CA . GLU A 1 1181 ? 117.151 124.618 163.461 1.00 86.93 851 GLU A CA 1
ATOM 5019 C C . GLU A 1 1181 ? 117.211 123.098 163.394 1.00 86.93 851 GLU A C 1
ATOM 5020 O O . GLU A 1 1181 ? 117.850 122.458 164.239 1.00 86.93 851 GLU A O 1
ATOM 5026 N N . GLU A 1 1182 ? 116.550 122.500 162.401 1.00 84.79 852 GLU A N 1
ATOM 5027 C CA . GLU A 1 1182 ? 116.648 121.055 162.224 1.00 84.79 852 GLU A CA 1
ATOM 5028 C C . GLU A 1 1182 ? 118.080 120.637 161.918 1.00 84.79 852 GLU A C 1
ATOM 5029 O O . GLU A 1 1182 ? 118.536 119.580 162.371 1.00 84.79 852 GLU A O 1
ATOM 5035 N N . ASP A 1 1183 ? 118.809 121.457 161.157 1.00 79.67 853 ASP A N 1
ATOM 5036 C CA . ASP A 1 1183 ? 120.205 121.149 160.868 1.00 79.67 853 ASP A CA 1
ATOM 5037 C C . ASP A 1 1183 ? 121.043 121.131 162.138 1.00 79.67 853 ASP A C 1
ATOM 5038 O O . ASP A 1 1183 ? 121.857 120.224 162.340 1.00 79.67 853 ASP A O 1
ATOM 5043 N N . VAL A 1 1184 ? 120.854 122.119 163.014 1.00 79.91 854 VAL A N 1
ATOM 5044 C CA . VAL A 1 1184 ? 121.634 122.161 164.246 1.00 79.91 854 VAL A CA 1
ATOM 5045 C C . VAL A 1 1184 ? 121.234 121.019 165.172 1.00 79.91 854 VAL A C 1
ATOM 5046 O O . VAL A 1 1184 ? 122.082 120.429 165.849 1.00 79.91 854 VAL A O 1
ATOM 5050 N N . ARG A 1 1185 ? 119.945 120.680 165.211 1.00 83.96 855 ARG A N 1
ATOM 5051 C CA . ARG A 1 1185 ? 119.520 119.543 166.022 1.00 83.96 855 ARG A CA 1
ATOM 5052 C C . ARG A 1 1185 ? 120.153 118.247 165.527 1.00 83.96 855 ARG A C 1
ATOM 5053 O O . ARG A 1 1185 ? 120.624 117.430 166.329 1.00 83.96 855 ARG A O 1
ATOM 5061 N N . MET A 1 1186 ? 120.186 118.048 164.206 1.00 83.73 856 MET A N 1
ATOM 5062 C CA . MET A 1 1186 ? 120.847 116.872 163.647 1.00 83.73 856 MET A CA 1
ATOM 5063 C C . MET A 1 1186 ? 122.341 116.880 163.946 1.00 83.73 856 MET A C 1
ATOM 5064 O O . MET A 1 1186 ? 122.930 115.831 164.229 1.00 83.73 856 MET A O 1
ATOM 5069 N N . ALA A 1 1187 ? 122.974 118.053 163.874 1.00 74.99 857 ALA A N 1
ATOM 5070 C CA . ALA A 1 1187 ? 124.400 118.146 164.172 1.00 74.99 857 ALA A CA 1
ATOM 5071 C C . ALA A 1 1187 ? 124.688 117.750 165.613 1.00 74.99 857 ALA A C 1
ATOM 5072 O O . ALA A 1 1187 ? 125.625 116.989 165.882 1.00 74.99 857 ALA A O 1
ATOM 5074 N N . CYS A 1 1188 ? 123.890 118.256 166.553 1.00 78.48 858 CYS A N 1
ATOM 5075 C CA . CYS A 1 1188 ? 124.059 117.880 167.953 1.00 78.48 858 CYS A CA 1
ATOM 5076 C C . CYS A 1 1188 ? 123.811 116.393 168.166 1.00 78.48 858 CYS A C 1
ATOM 5077 O O . CYS A 1 1188 ? 124.548 115.736 168.911 1.00 78.48 858 CYS A O 1
ATOM 5080 N N . GLU A 1 1189 ? 122.782 115.841 167.518 1.00 81.72 859 GLU A N 1
ATOM 5081 C CA . GLU A 1 1189 ? 122.503 114.417 167.673 1.00 81.72 859 GLU A CA 1
ATOM 5082 C C . GLU A 1 1189 ? 123.656 113.573 167.141 1.00 81.72 859 GLU A C 1
ATOM 5083 O O . GLU A 1 1189 ? 124.003 112.541 167.728 1.00 81.72 859 GLU A O 1
ATOM 5089 N N . ALA A 1 1190 ? 124.258 113.992 166.026 1.00 77.56 860 ALA A N 1
ATOM 5090 C CA . ALA A 1 1190 ? 125.397 113.262 165.480 1.00 77.56 860 ALA A CA 1
ATOM 5091 C C . ALA A 1 1190 ? 126.619 113.380 166.382 1.00 77.56 860 ALA A C 1
ATOM 5092 O O . ALA A 1 1190 ? 127.351 112.402 166.572 1.00 77.56 860 ALA A O 1
ATOM 5094 N N . LEU A 1 1191 ? 126.862 114.569 166.939 1.00 73.76 861 LEU A N 1
ATOM 5095 C CA . LEU A 1 1191 ? 127.990 114.737 167.852 1.00 73.76 861 LEU A CA 1
ATOM 5096 C C . LEU A 1 1191 ? 127.814 113.925 169.130 1.00 73.76 861 LEU A C 1
ATOM 5097 O O . LEU A 1 1191 ? 128.804 113.474 169.715 1.00 73.76 861 LEU A O 1
ATOM 5102 N N . LYS A 1 1192 ? 126.572 113.732 169.582 1.00 78.54 862 LYS A N 1
ATOM 5103 C CA . LYS A 1 1192 ? 126.327 112.980 170.808 1.00 78.54 862 LYS A CA 1
ATOM 5104 C C . LYS A 1 1192 ? 126.582 111.487 170.653 1.00 78.54 862 LYS A C 1
ATOM 5105 O O . LYS A 1 1192 ? 126.602 110.774 171.661 1.00 78.54 862 LYS A O 1
ATOM 5111 N N . HIS A 1 1193 ? 126.761 110.999 169.435 1.00 82.84 863 HIS A N 1
ATOM 5112 C CA . HIS A 1 1193 ? 126.998 109.576 169.233 1.00 82.84 863 HIS A CA 1
ATOM 5113 C C . HIS A 1 1193 ? 128.406 109.223 169.704 1.00 82.84 863 HIS A C 1
ATOM 5114 O O . HIS A 1 1193 ? 129.356 109.951 169.398 1.00 82.84 863 HIS A O 1
ATOM 5121 N N . PRO A 1 1194 ? 128.581 108.128 170.450 1.00 81.15 864 PRO A N 1
ATOM 5122 C CA . PRO A 1 1194 ? 129.894 107.861 171.064 1.00 81.15 864 PRO A CA 1
ATOM 5123 C C . PRO A 1 1194 ? 131.011 107.585 170.070 1.00 81.15 864 PRO A C 1
ATOM 5124 O O . PRO A 1 1194 ? 132.188 107.714 170.431 1.00 81.15 864 PRO A O 1
ATOM 5128 N N . LYS A 1 1195 ? 130.691 107.202 168.833 1.00 78.05 865 LYS A N 1
ATOM 5129 C CA . LYS A 1 1195 ? 131.744 106.852 167.884 1.00 78.05 865 LYS A CA 1
ATOM 5130 C C . LYS A 1 1195 ? 132.420 108.083 167.294 1.00 78.05 865 LYS A C 1
ATOM 5131 O O . LYS A 1 1195 ? 133.419 107.953 166.579 1.00 78.05 865 LYS A O 1
ATOM 5137 N N . CYS A 1 1196 ? 131.891 109.274 167.560 1.00 67.53 866 CYS A N 1
ATOM 5138 C CA . CYS A 1 1196 ? 132.470 110.487 166.998 1.00 67.53 866 CYS A CA 1
ATOM 5139 C C . CYS A 1 1196 ? 133.818 110.796 167.640 1.00 67.53 866 CYS A C 1
ATOM 5140 O O . CYS A 1 1196 ? 133.987 110.668 168.855 1.00 67.53 866 CYS A O 1
ATOM 5143 N N . LEU A 1 1197 ? 134.783 111.201 166.809 1.00 51.46 867 LEU A N 1
ATOM 5144 C CA . LEU A 1 1197 ? 136.076 111.684 167.283 1.00 51.46 867 LEU A CA 1
ATOM 5145 C C . LEU A 1 1197 ? 136.437 113.026 166.660 1.00 51.46 867 LEU A C 1
ATOM 5146 O O . LEU A 1 1197 ? 137.616 113.391 166.632 1.00 51.46 867 LEU A O 1
ATOM 5151 N N . LEU A 1 1198 ? 135.452 113.763 166.155 1.00 38.22 868 LEU A N 1
ATOM 5152 C CA . LEU A 1 1198 ? 135.710 115.054 165.532 1.00 38.22 868 LEU A CA 1
ATOM 5153 C C . LEU A 1 1198 ? 136.275 116.018 166.569 1.00 38.22 868 LEU A C 1
ATOM 5154 O O . LEU A 1 1198 ? 135.606 116.341 167.555 1.00 38.22 868 LEU A O 1
ATOM 5159 N N . GLU A 1 1199 ? 137.506 116.475 166.348 1.00 33.28 869 GLU A N 1
ATOM 5160 C CA . GLU A 1 1199 ? 138.227 117.236 167.360 1.00 33.28 869 GLU A CA 1
ATOM 5161 C C . GLU A 1 1199 ? 138.171 118.740 167.137 1.00 33.28 869 GLU A C 1
ATOM 5162 O O . GLU A 1 1199 ? 138.600 119.503 168.008 1.00 33.28 869 GLU A O 1
ATOM 5168 N N . SER A 1 1200 ? 137.682 119.193 165.989 1.00 28.41 870 SER A N 1
ATOM 5169 C CA . SER A 1 1200 ? 137.569 120.617 165.705 1.00 28.41 870 SER A CA 1
ATOM 5170 C C . SER A 1 1200 ? 136.329 120.879 164.868 1.00 28.41 870 SER A C 1
ATOM 5171 O O . SER A 1 1200 ? 136.115 120.219 163.848 1.00 28.41 870 SER A O 1
ATOM 5174 N N . LEU A 1 1201 ? 135.521 121.844 165.300 1.00 30.15 871 LEU A N 1
ATOM 5175 C CA . LEU A 1 1201 ? 134.320 122.255 164.586 1.00 30.15 871 LEU A CA 1
ATOM 5176 C C . LEU A 1 1201 ? 134.283 123.771 164.540 1.00 30.15 871 LEU A C 1
ATOM 5177 O O . LEU A 1 1201 ? 134.414 124.427 165.576 1.00 30.15 871 LEU A O 1
ATOM 5182 N N . ARG A 1 1202 ? 134.100 124.324 163.347 1.00 34.87 872 ARG A N 1
ATOM 5183 C CA . ARG A 1 1202 ? 134.108 125.766 163.156 1.00 34.87 872 ARG A CA 1
ATOM 5184 C C . ARG A 1 1202 ? 132.818 126.197 162.477 1.00 34.87 872 ARG A C 1
ATOM 5185 O O . ARG A 1 1202 ? 132.484 125.699 161.398 1.00 34.87 872 ARG A O 1
ATOM 5193 N N . LEU A 1 1203 ? 132.097 127.116 163.113 1.00 37.75 873 LEU A N 1
ATOM 5194 C CA . LEU A 1 1203 ? 130.875 127.692 162.570 1.00 37.75 873 LEU A CA 1
ATOM 5195 C C . LEU A 1 1203 ? 131.081 129.186 162.388 1.00 37.75 873 LEU A C 1
ATOM 5196 O O . LEU A 1 1203 ? 131.455 129.883 163.336 1.00 37.75 873 LEU A O 1
ATOM 5201 N N . ASP A 1 1204 ? 130.836 129.677 161.178 1.00 48.42 874 ASP A N 1
ATOM 5202 C CA . ASP A 1 1204 ? 131.070 131.075 160.849 1.00 48.42 874 ASP A CA 1
ATOM 5203 C C . ASP A 1 1204 ? 129.846 131.652 160.159 1.00 48.42 874 ASP A C 1
ATOM 5204 O O . ASP A 1 1204 ? 129.351 131.076 159.185 1.00 48.42 874 ASP A O 1
ATOM 5209 N N . CYS A 1 1205 ? 129.363 132.786 160.670 1.00 54.54 875 CYS A N 1
ATOM 5210 C CA . CYS A 1 1205 ? 128.302 133.563 160.030 1.00 54.54 875 CYS A CA 1
ATOM 5211 C C . CYS A 1 1205 ? 127.082 132.707 159.706 1.00 54.54 875 CYS A C 1
ATOM 5212 O O . CYS A 1 1205 ? 126.356 132.974 158.746 1.00 54.54 875 CYS A O 1
ATOM 5215 N N . CYS A 1 1206 ? 126.845 131.669 160.508 1.00 55.98 876 CYS A N 1
ATOM 5216 C CA . CYS A 1 1206 ? 125.743 130.757 160.229 1.00 55.98 876 CYS A CA 1
ATOM 5217 C C . CYS A 1 1206 ? 124.391 131.351 160.600 1.00 55.98 876 CYS A C 1
ATOM 5218 O O . CYS A 1 1206 ? 123.378 130.995 159.990 1.00 55.98 876 CYS A O 1
ATOM 5221 N N . GLY A 1 1207 ? 124.350 132.245 161.585 1.00 66.18 877 GLY A N 1
ATOM 5222 C CA . GLY A 1 1207 ? 123.100 132.845 162.010 1.00 66.18 877 GLY A CA 1
ATOM 5223 C C . GLY A 1 1207 ? 122.217 131.892 162.789 1.00 66.18 877 GLY A C 1
ATOM 5224 O O . GLY A 1 1207 ? 121.129 131.529 162.332 1.00 66.18 877 GLY A O 1
ATOM 5225 N N . LEU A 1 1208 ? 122.674 131.478 163.966 1.00 71.21 878 LEU A N 1
ATOM 5226 C CA . LEU A 1 1208 ? 121.970 130.490 164.767 1.00 71.21 878 LEU A CA 1
ATOM 5227 C C . LEU A 1 1208 ? 120.952 131.154 165.691 1.00 71.21 878 LEU A C 1
ATOM 5228 O O . LEU A 1 1208 ? 121.007 132.354 165.960 1.00 71.21 878 LEU A O 1
ATOM 5233 N N . THR A 1 1209 ? 120.013 130.346 166.171 1.00 83.73 879 THR A N 1
ATOM 5234 C CA . THR A 1 1209 ? 118.936 130.796 167.039 1.00 83.73 879 THR A CA 1
ATOM 5235 C C . THR A 1 1209 ? 119.317 130.532 168.502 1.00 83.73 879 THR A C 1
ATOM 5236 O O . THR A 1 1209 ? 120.289 129.836 168.797 1.00 83.73 879 THR A O 1
ATOM 5240 N N . HIS A 1 1210 ? 118.551 131.120 169.425 1.00 87.70 880 HIS A N 1
ATOM 5241 C CA . HIS A 1 1210 ? 118.819 130.940 170.849 1.00 87.70 880 HIS A CA 1
ATOM 5242 C C . HIS A 1 1210 ? 118.757 129.468 171.247 1.00 87.70 880 HIS A C 1
ATOM 5243 O O . HIS A 1 1210 ? 119.615 128.979 171.996 1.00 87.70 880 HIS A O 1
ATOM 5250 N N . ALA A 1 1211 ? 117.749 128.743 170.754 1.00 86.54 881 ALA A N 1
ATOM 5251 C CA . ALA A 1 1211 ? 117.683 127.309 171.015 1.00 86.54 881 ALA A CA 1
ATOM 5252 C C . ALA A 1 1211 ? 118.894 126.584 170.442 1.00 86.54 881 ALA A C 1
ATOM 5253 O O . ALA A 1 1211 ? 119.317 125.552 170.979 1.00 86.54 881 ALA A O 1
ATOM 5255 N N . CYS A 1 1212 ? 119.473 127.114 169.363 1.00 82.77 882 CYS A N 1
ATOM 5256 C CA . CYS A 1 1212 ? 120.697 126.533 168.829 1.00 82.77 882 CYS A CA 1
ATOM 5257 C C . CYS A 1 1212 ? 121.843 126.669 169.823 1.00 82.77 882 CYS A C 1
ATOM 5258 O O . CYS A 1 1212 ? 122.622 125.729 170.009 1.00 82.77 882 CYS A O 1
ATOM 5261 N N . TYR A 1 1213 ? 121.956 127.824 170.483 1.00 77.11 883 TYR A N 1
ATOM 5262 C CA . TYR A 1 1213 ? 122.973 127.974 171.520 1.00 77.11 883 TYR A CA 1
ATOM 5263 C C . TYR A 1 1213 ? 122.686 127.063 172.706 1.00 77.11 883 TYR A C 1
ATOM 5264 O O . TYR A 1 1213 ? 123.614 126.542 173.338 1.00 77.11 883 TYR A O 1
ATOM 5273 N N . LEU A 1 1214 ? 121.408 126.856 173.024 1.00 80.40 884 LEU A N 1
ATOM 5274 C CA . LEU A 1 1214 ? 121.058 125.902 174.074 1.00 80.40 884 LEU A CA 1
ATOM 5275 C C . LEU A 1 1214 ? 121.576 124.506 173.739 1.00 80.40 884 LEU A C 1
ATOM 5276 O O . LEU A 1 1214 ? 122.233 123.852 174.563 1.00 80.40 884 LEU A O 1
ATOM 5281 N N . LYS A 1 1215 ? 121.306 124.043 172.516 1.00 77.39 885 LYS A N 1
ATOM 5282 C CA . LYS A 1 1215 ? 121.764 122.719 172.102 1.00 77.39 885 LYS A CA 1
ATOM 5283 C C . LYS A 1 1215 ? 123.288 122.651 172.046 1.00 77.39 885 LYS A C 1
ATOM 5284 O O . LYS A 1 1215 ? 123.887 121.611 172.355 1.00 77.39 885 LYS A O 1
ATOM 5290 N N . ILE A 1 1216 ? 123.930 123.750 171.646 1.00 75.97 886 ILE A N 1
ATOM 5291 C CA . ILE A 1 1216 ? 125.388 123.792 171.607 1.00 75.97 886 ILE A CA 1
ATOM 5292 C C . ILE A 1 1216 ? 125.964 123.643 173.010 1.00 75.97 886 ILE A C 1
ATOM 5293 O O . ILE A 1 1216 ? 126.948 122.927 173.218 1.00 75.97 886 ILE A O 1
ATOM 5298 N N . SER A 1 1217 ? 125.359 124.309 173.995 1.00 75.28 887 SER A N 1
ATOM 5299 C CA . SER A 1 1217 ? 125.803 124.132 175.376 1.00 75.28 887 SER A CA 1
ATOM 5300 C C . SER A 1 1217 ? 125.598 122.694 175.840 1.00 75.28 887 SER A C 1
ATOM 5301 O O . SER A 1 1217 ? 126.456 122.122 176.528 1.00 75.28 887 SER A O 1
ATOM 5304 N N . GLN A 1 1218 ? 124.465 122.093 175.468 1.00 76.93 888 GLN A N 1
ATOM 5305 C CA . GLN A 1 1218 ? 124.211 120.709 175.859 1.00 76.93 888 GLN A CA 1
ATOM 5306 C C . GLN A 1 1218 ? 125.278 119.767 175.308 1.00 76.93 888 GLN A C 1
ATOM 5307 O O . GLN A 1 1218 ? 125.798 118.912 176.036 1.00 76.93 888 GLN A O 1
ATOM 5313 N N . ILE A 1 1219 ? 125.631 119.913 174.028 1.00 72.04 889 ILE A N 1
ATOM 5314 C CA . ILE A 1 1219 ? 126.655 119.026 173.473 1.00 72.04 889 ILE A CA 1
ATOM 5315 C C . ILE A 1 1219 ? 128.034 119.366 174.021 1.00 72.04 889 ILE A C 1
ATOM 5316 O O . ILE A 1 1219 ? 128.887 118.481 174.151 1.00 72.04 889 ILE A O 1
ATOM 5321 N N . LEU A 1 1220 ? 128.287 120.638 174.338 1.00 70.51 890 LEU A N 1
ATOM 5322 C CA . LEU A 1 1220 ? 129.551 120.998 174.969 1.00 70.51 890 LEU A CA 1
ATOM 5323 C C . LEU A 1 1220 ? 129.711 120.271 176.295 1.00 70.51 890 LEU A C 1
ATOM 5324 O O . LEU A 1 1220 ? 130.812 119.831 176.645 1.00 70.51 890 LEU A O 1
ATOM 5329 N N . THR A 1 1221 ? 128.620 120.139 177.050 1.00 74.36 891 THR A N 1
ATOM 5330 C CA . THR A 1 1221 ? 128.673 119.323 178.260 1.00 74.36 891 THR A CA 1
ATOM 5331 C C . THR A 1 1221 ? 128.782 117.839 177.926 1.00 74.36 891 THR A C 1
ATOM 5332 O O . THR A 1 1221 ? 129.398 117.074 178.676 1.00 74.36 891 THR A O 1
ATOM 5336 N N . THR A 1 1222 ? 128.194 117.412 176.806 1.00 69.74 892 THR A N 1
ATOM 5337 C CA . THR A 1 1222 ? 128.074 115.982 176.534 1.00 69.74 892 THR A CA 1
ATOM 5338 C C . THR A 1 1222 ? 129.276 115.426 175.771 1.00 69.74 892 THR A C 1
ATOM 5339 O O . THR A 1 1222 ? 129.856 114.412 176.175 1.00 69.74 892 THR A O 1
ATOM 5343 N N . SER A 1 1223 ? 129.660 116.063 174.670 1.00 62.12 893 SER A N 1
ATOM 5344 C CA . SER A 1 1223 ? 130.644 115.475 173.757 1.00 62.12 893 SER A CA 1
ATOM 5345 C C . SER A 1 1223 ? 132.028 115.418 174.392 1.00 62.12 893 SER A C 1
ATOM 5346 O O . SER A 1 1223 ? 132.552 116.458 174.812 1.00 62.12 893 SER A O 1
ATOM 5349 N N . PRO A 1 1224 ? 132.657 114.239 174.481 1.00 52.85 894 PRO A N 1
ATOM 5350 C CA . PRO A 1 1224 ? 133.991 114.149 175.089 1.00 52.85 894 PRO A CA 1
ATOM 5351 C C . PRO A 1 1224 ? 135.125 114.531 174.149 1.00 52.85 894 PRO A C 1
ATOM 5352 O O . PRO A 1 1224 ? 136.136 115.092 174.584 1.00 52.85 894 PRO A O 1
ATOM 5356 N N . SER A 1 1225 ? 134.972 114.224 172.859 1.00 44.76 895 SER A N 1
ATOM 5357 C CA . SER A 1 1225 ? 136.072 114.374 171.913 1.00 44.76 895 SER A CA 1
ATOM 5358 C C . SER A 1 1225 ? 136.313 115.822 171.510 1.00 44.76 895 SER A C 1
ATOM 5359 O O . SER A 1 1225 ? 137.464 116.208 171.281 1.00 44.76 895 SER A O 1
ATOM 5362 N N . LEU A 1 1226 ? 135.259 116.628 171.415 1.00 38.33 896 LEU A N 1
ATOM 5363 C CA . LEU A 1 1226 ? 135.369 117.982 170.881 1.00 38.33 896 LEU A CA 1
ATOM 5364 C C . LEU A 1 1226 ? 136.248 118.827 171.793 1.00 38.33 896 LEU A C 1
ATOM 5365 O O . LEU A 1 1226 ? 135.886 119.101 172.940 1.00 38.33 896 LEU A O 1
ATOM 5370 N N . LYS A 1 1227 ? 137.407 119.241 171.282 1.00 32.80 897 LYS A N 1
ATOM 5371 C CA . LYS A 1 1227 ? 138.351 120.043 172.046 1.00 32.80 897 LYS A CA 1
ATOM 5372 C C . LYS A 1 1227 ? 138.429 121.490 171.585 1.00 32.80 897 LYS A C 1
ATOM 5373 O O . LYS A 1 1227 ? 139.063 122.302 172.265 1.00 32.80 897 LYS A O 1
ATOM 5379 N N . SER A 1 1228 ? 137.817 121.829 170.454 1.00 31.60 898 SER A N 1
ATOM 5380 C CA . SER A 1 1228 ? 137.836 123.185 169.930 1.00 31.60 898 SER A CA 1
ATOM 5381 C C . SER A 1 1228 ? 136.457 123.556 169.409 1.00 31.60 898 SER A C 1
ATOM 5382 O O . SER A 1 1228 ? 135.669 122.689 169.025 1.00 31.60 898 SER A O 1
ATOM 5385 N N . LEU A 1 1229 ? 136.174 124.857 169.401 1.00 31.47 899 LEU A N 1
ATOM 5386 C CA . LEU A 1 1229 ? 134.898 125.367 168.919 1.00 31.47 899 LEU A CA 1
ATOM 5387 C C . LEU A 1 1229 ? 135.032 126.853 168.638 1.00 31.47 899 LEU A C 1
ATOM 5388 O O . LEU A 1 1229 ? 135.582 127.596 169.453 1.00 31.47 899 LEU A O 1
ATOM 5393 N N . SER A 1 1230 ? 134.518 127.281 167.489 1.00 33.86 900 SER A N 1
ATOM 5394 C CA . SER A 1 1230 ? 134.607 128.669 167.063 1.00 33.86 900 SER A CA 1
ATOM 5395 C C . SER A 1 1230 ? 133.234 129.165 166.645 1.00 33.86 900 SER A C 1
ATOM 5396 O O . SER A 1 1230 ? 132.556 128.521 165.840 1.00 33.86 900 SER A O 1
ATOM 5399 N N . LEU A 1 1231 ? 132.831 130.310 167.191 1.00 41.05 901 LEU A N 1
ATOM 5400 C CA . LEU A 1 1231 ? 131.598 130.999 166.812 1.00 41.05 901 LEU A CA 1
ATOM 5401 C C . LEU A 1 1231 ? 132.001 132.439 166.519 1.00 41.05 901 LEU A C 1
ATOM 5402 O O . LEU A 1 1231 ? 131.902 133.308 167.388 1.00 41.05 901 LEU A O 1
ATOM 5407 N N . ALA A 1 1232 ? 132.455 132.692 165.297 1.00 48.57 902 ALA A N 1
ATOM 5408 C CA . ALA A 1 1232 ? 133.002 133.986 164.915 1.00 48.57 902 ALA A CA 1
ATOM 5409 C C . ALA A 1 1232 ? 132.078 134.655 163.910 1.00 48.57 902 ALA A C 1
ATOM 5410 O O . ALA A 1 1232 ? 131.718 134.053 162.893 1.00 48.57 902 ALA A O 1
ATOM 5412 N N . GLY A 1 1233 ? 131.697 135.896 164.197 1.00 54.22 903 GLY A N 1
ATOM 5413 C CA . GLY A 1 1233 ? 130.795 136.642 163.356 1.00 54.22 903 GLY A CA 1
ATOM 5414 C C . GLY A 1 1233 ? 129.329 136.424 163.654 1.00 54.22 903 GLY A C 1
ATOM 5415 O O . GLY A 1 1233 ? 128.495 137.211 163.196 1.00 54.22 903 GLY A O 1
ATOM 5416 N N . ASN A 1 1234 ? 128.993 135.382 164.407 1.00 58.05 904 ASN A N 1
ATOM 5417 C CA . ASN A 1 1234 ? 127.609 135.146 164.784 1.00 58.05 904 ASN A CA 1
ATOM 5418 C C . ASN A 1 1234 ? 127.148 136.193 165.783 1.00 58.05 904 ASN A C 1
ATOM 5419 O O . ASN A 1 1234 ? 127.942 136.714 166.571 1.00 58.05 904 ASN A O 1
ATOM 5424 N N . LYS A 1 1235 ? 125.859 136.510 165.745 1.00 67.07 905 LYS A N 1
ATOM 5425 C CA . LYS A 1 1235 ? 125.266 137.255 166.843 1.00 67.07 905 LYS A CA 1
ATOM 5426 C C . LYS A 1 1235 ? 125.199 136.346 168.063 1.00 67.07 905 LYS A C 1
ATOM 5427 O O . LYS A 1 1235 ? 124.740 135.203 167.977 1.00 67.07 905 LYS A O 1
ATOM 5433 N N . VAL A 1 1236 ? 125.710 136.829 169.189 1.00 65.02 906 VAL A N 1
ATOM 5434 C CA . VAL A 1 1236 ? 125.718 136.072 170.435 1.00 65.02 906 VAL A CA 1
ATOM 5435 C C . VAL A 1 1236 ? 125.276 137.036 171.524 1.00 65.02 906 VAL A C 1
ATOM 5436 O O . VAL A 1 1236 ? 126.083 137.818 172.039 1.00 65.02 906 VAL A O 1
ATOM 5440 N N . THR A 1 1237 ? 123.996 136.996 171.869 1.00 73.74 907 THR A N 1
ATOM 5441 C CA . THR A 1 1237 ? 123.493 137.827 172.946 1.00 73.74 907 THR A CA 1
ATOM 5442 C C . THR A 1 1237 ? 123.998 137.308 174.288 1.00 73.74 907 THR A C 1
ATOM 5443 O O . THR A 1 1237 ? 124.537 136.204 174.397 1.00 73.74 907 THR A O 1
ATOM 5447 N N . ASP A 1 1238 ? 123.828 138.130 175.325 1.00 74.29 908 ASP A N 1
ATOM 5448 C CA . ASP A 1 1238 ? 124.152 137.673 176.670 1.00 74.29 908 ASP A CA 1
ATOM 5449 C C . ASP A 1 1238 ? 123.264 136.506 177.080 1.00 74.29 908 ASP A C 1
ATOM 5450 O O . ASP A 1 1238 ? 123.679 135.652 177.877 1.00 74.29 908 ASP A O 1
ATOM 5455 N N . GLN A 1 1239 ? 122.051 136.440 176.528 1.00 82.03 909 GLN A N 1
ATOM 5456 C CA . GLN A 1 1239 ? 121.183 135.291 176.744 1.00 82.03 909 GLN A CA 1
ATOM 5457 C C . GLN A 1 1239 ? 121.725 134.034 176.077 1.00 82.03 909 GLN A C 1
ATOM 5458 O O . GLN A 1 1239 ? 121.225 132.938 176.349 1.00 82.03 909 GLN A O 1
ATOM 5464 N N . GLY A 1 1240 ? 122.720 134.169 175.203 1.00 78.15 910 GLY A N 1
ATOM 5465 C CA . GLY A 1 1240 ? 123.409 133.022 174.649 1.00 78.15 910 GLY A CA 1
ATOM 5466 C C . GLY A 1 1240 ? 124.739 132.788 175.333 1.00 78.15 910 GLY A C 1
ATOM 5467 O O . GLY A 1 1240 ? 125.261 131.670 175.342 1.00 78.15 910 GLY A O 1
ATOM 5468 N N . VAL A 1 1241 ? 125.298 133.854 175.908 1.00 73.14 911 VAL A N 1
ATOM 5469 C CA . VAL A 1 1241 ? 126.547 133.733 176.653 1.00 73.14 911 VAL A CA 1
ATOM 5470 C C . VAL A 1 1241 ? 126.322 132.977 177.956 1.00 73.14 911 VAL A C 1
ATOM 5471 O O . VAL A 1 1241 ? 127.156 132.160 178.366 1.00 73.14 911 VAL A O 1
ATOM 5475 N N . MET A 1 1242 ? 125.200 133.235 178.628 1.00 77.89 912 MET A N 1
ATOM 5476 C CA . MET A 1 1242 ? 124.935 132.552 179.893 1.00 77.89 912 MET A CA 1
ATOM 5477 C C . MET A 1 1242 ? 124.887 131.030 179.769 1.00 77.89 912 MET A C 1
ATOM 5478 O O . MET A 1 1242 ? 125.480 130.355 180.630 1.00 77.89 912 MET A O 1
ATOM 5483 N N . PRO A 1 1243 ? 124.212 130.429 178.781 1.00 76.86 913 PRO A N 1
ATOM 5484 C CA . PRO A 1 1243 ? 124.288 128.964 178.651 1.00 76.86 913 PRO A CA 1
ATOM 5485 C C . PRO A 1 1243 ? 125.699 128.448 178.433 1.00 76.86 913 PRO A C 1
ATOM 5486 O O . PRO A 1 1243 ? 126.029 127.357 178.915 1.00 76.86 913 PRO A O 1
ATOM 5490 N N . LEU A 1 1244 ? 126.547 129.197 177.723 1.00 75.02 914 LEU A N 1
ATOM 5491 C CA . LEU A 1 1244 ? 127.939 128.786 177.567 1.00 75.02 914 LEU A CA 1
ATOM 5492 C C . LEU A 1 1244 ? 128.662 128.768 178.907 1.00 75.02 914 LEU A C 1
ATOM 5493 O O . LEU A 1 1244 ? 129.408 127.829 179.205 1.00 75.02 914 LEU A O 1
ATOM 5498 N N . SER A 1 1245 ? 128.455 129.796 179.732 1.00 76.06 915 SER A N 1
ATOM 5499 C CA . SER A 1 1245 ? 129.058 129.798 181.059 1.00 76.06 915 SER A CA 1
ATOM 5500 C C . SER A 1 1245 ? 128.555 128.624 181.889 1.00 76.06 915 SER A C 1
ATOM 5501 O O . SER A 1 1245 ? 129.3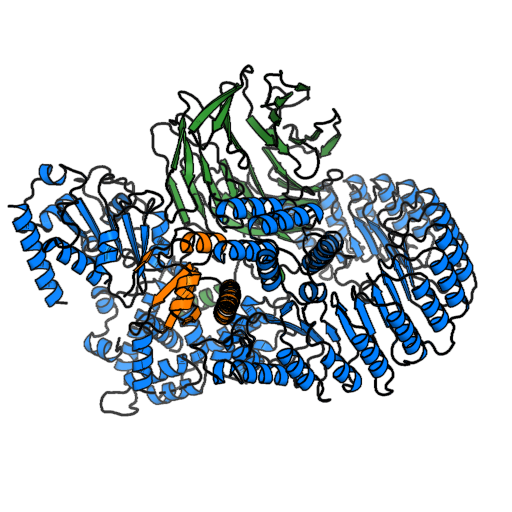39 127.958 182.578 1.00 76.06 915 SER A O 1
ATOM 5504 N N . ASP A 1 1246 ? 127.251 128.343 181.819 1.00 79.93 916 ASP A N 1
ATOM 5505 C CA . ASP A 1 1246 ? 126.694 127.214 182.557 1.00 79.93 916 ASP A CA 1
ATOM 5506 C C . ASP A 1 1246 ? 127.315 125.899 182.106 1.00 79.93 916 ASP A C 1
ATOM 5507 O O . ASP A 1 1246 ? 127.601 125.023 182.930 1.00 79.93 916 ASP A O 1
ATOM 5512 N N . ALA A 1 1247 ? 127.518 125.737 180.796 1.00 77.08 917 ALA A N 1
ATOM 5513 C CA . ALA A 1 1247 ? 128.155 124.529 180.283 1.00 77.08 917 ALA A CA 1
ATOM 5514 C C . ALA A 1 1247 ? 129.600 124.418 180.751 1.00 77.08 917 ALA A C 1
ATOM 5515 O O . ALA A 1 1247 ? 130.060 123.332 181.121 1.00 77.08 917 ALA A O 1
ATOM 5517 N N . LEU A 1 1248 ? 130.335 125.533 180.739 1.00 73.34 918 LEU A N 1
ATOM 5518 C CA . LEU A 1 1248 ? 131.735 125.501 181.154 1.00 73.34 918 LEU A CA 1
ATOM 5519 C C . LEU A 1 1248 ? 131.894 125.261 182.650 1.00 73.34 918 LEU A C 1
ATOM 5520 O O . LEU A 1 1248 ? 132.932 124.744 183.078 1.00 73.34 918 LEU A O 1
ATOM 5525 N N . ARG A 1 1249 ? 130.897 125.626 183.463 1.00 77.43 919 ARG A N 1
ATOM 5526 C CA . ARG A 1 1249 ? 131.034 125.433 184.907 1.00 77.43 919 ARG A CA 1
ATOM 5527 C C . ARG A 1 1249 ? 131.134 123.958 185.282 1.00 77.43 919 ARG A C 1
ATOM 5528 O O . ARG A 1 1249 ? 131.799 123.616 186.267 1.00 77.43 919 ARG A O 1
ATOM 5536 N N . VAL A 1 1250 ? 130.484 123.076 184.520 1.00 81.98 920 VAL A N 1
ATOM 5537 C CA . VAL A 1 1250 ? 130.511 121.653 184.832 1.00 81.98 920 VAL A CA 1
ATOM 5538 C C . VAL A 1 1250 ? 131.938 121.130 184.721 1.00 81.98 920 VAL A C 1
ATOM 5539 O O . VAL A 1 1250 ? 132.734 121.603 183.899 1.00 81.98 920 VAL A O 1
ATOM 5543 N N . SER A 1 1251 ? 132.275 120.153 185.568 1.00 81.60 921 SER A N 1
ATOM 5544 C CA . SER A 1 1251 ? 133.631 119.617 185.597 1.00 81.60 921 SER A CA 1
ATOM 5545 C C . SER A 1 1251 ? 133.930 118.689 184.427 1.00 81.60 921 SER A C 1
ATOM 5546 O O . SER A 1 1251 ? 135.105 118.436 184.144 1.00 81.60 921 SER A O 1
ATOM 5549 N N . GLN A 1 1252 ? 132.905 118.171 183.745 1.00 83.51 922 GLN A N 1
ATOM 5550 C CA . GLN A 1 1252 ? 133.144 117.227 182.658 1.00 83.51 922 GLN A CA 1
ATOM 5551 C C . GLN A 1 1252 ? 133.628 117.900 181.380 1.00 83.51 922 GLN A C 1
ATOM 5552 O O . GLN A 1 1252 ? 134.140 117.208 180.494 1.00 83.51 922 GLN A O 1
ATOM 5558 N N . CYS A 1 1253 ? 133.472 119.216 181.255 1.00 75.00 923 CYS A N 1
ATOM 5559 C CA . CYS A 1 1253 ? 133.852 119.892 180.021 1.00 75.00 923 CYS A CA 1
ATOM 5560 C C . CYS A 1 1253 ? 135.354 119.779 179.785 1.00 75.00 923 CYS A C 1
ATOM 5561 O O . CYS A 1 1253 ? 136.158 119.869 180.716 1.00 75.00 923 CYS A O 1
ATOM 5564 N N . ALA A 1 1254 ? 135.729 119.569 178.521 1.00 54.56 924 ALA A N 1
ATOM 5565 C CA . ALA A 1 1254 ? 137.123 119.398 178.131 1.00 54.56 924 ALA A CA 1
ATOM 5566 C C . ALA A 1 1254 ? 137.503 120.349 177.004 1.00 54.56 924 ALA A C 1
ATOM 5567 O O . ALA A 1 1254 ? 138.424 120.071 176.233 1.00 54.56 924 ALA A O 1
ATOM 5569 N N . LEU A 1 1255 ? 136.808 121.476 176.899 1.00 43.68 925 LEU A N 1
ATOM 5570 C CA . LEU A 1 1255 ? 137.076 122.447 175.848 1.00 43.68 925 LEU A CA 1
ATOM 5571 C C . LEU A 1 1255 ? 138.383 123.169 176.147 1.00 43.68 925 LEU A C 1
ATOM 5572 O O . LEU A 1 1255 ? 138.524 123.794 177.202 1.00 43.68 925 LEU A O 1
ATOM 5577 N N . GLN A 1 1256 ? 139.339 123.082 175.224 1.00 36.95 926 GLN A N 1
ATOM 5578 C CA . GLN A 1 1256 ? 140.633 123.725 175.416 1.00 36.95 926 GLN A CA 1
ATOM 5579 C C . GLN A 1 1256 ? 140.733 125.075 174.729 1.00 36.95 926 GLN A C 1
ATOM 5580 O O . GLN A 1 1256 ? 141.526 125.919 175.159 1.00 36.95 926 GLN A O 1
ATOM 5586 N N . LYS A 1 1257 ? 139.958 125.300 173.672 1.00 33.96 927 LYS A N 1
ATOM 5587 C CA . LYS A 1 1257 ? 140.027 126.527 172.896 1.00 33.96 927 LYS A CA 1
ATOM 5588 C C . LYS A 1 1257 ? 138.627 127.084 172.700 1.00 33.96 927 LYS A C 1
ATOM 5589 O O . LYS A 1 1257 ? 137.646 126.339 172.675 1.00 33.96 927 LYS A O 1
ATOM 5595 N N . LEU A 1 1258 ? 138.540 128.404 172.567 1.00 30.99 928 LEU A N 1
ATOM 5596 C CA . LEU A 1 1258 ? 137.256 129.061 172.363 1.00 30.99 928 LEU A CA 1
ATOM 5597 C C . LEU A 1 1258 ? 137.483 130.390 171.664 1.00 30.99 928 LEU A C 1
ATOM 5598 O O . LEU A 1 1258 ? 138.249 131.224 172.151 1.00 30.99 928 LEU A O 1
ATOM 5603 N N . ILE A 1 1259 ? 136.810 130.585 170.536 1.00 34.41 929 ILE A N 1
ATOM 5604 C CA . ILE A 1 1259 ? 136.950 131.788 169.726 1.00 34.41 929 ILE A CA 1
ATOM 5605 C C . ILE A 1 1259 ? 135.592 132.463 169.629 1.00 34.41 929 ILE A C 1
ATOM 5606 O O . ILE A 1 1259 ? 134.602 131.825 169.255 1.00 34.41 929 ILE A O 1
ATOM 5611 N N . LEU A 1 1260 ? 135.543 133.745 169.976 1.00 37.26 930 LEU A N 1
ATOM 5612 C CA . LEU A 1 1260 ? 134.337 134.555 169.845 1.00 37.26 930 LEU A CA 1
ATOM 5613 C C . LEU A 1 1260 ? 134.738 135.872 169.199 1.00 37.26 930 LEU A C 1
ATOM 5614 O O . LEU A 1 1260 ? 135.303 136.747 169.863 1.00 37.26 930 LEU A O 1
ATOM 5619 N N . GLU A 1 1261 ? 134.452 136.009 167.909 1.00 47.07 931 GLU A N 1
ATOM 5620 C CA . GLU A 1 1261 ? 134.853 137.167 167.125 1.00 47.07 931 GLU A CA 1
ATOM 5621 C C . GLU A 1 1261 ? 133.608 137.877 166.617 1.00 47.07 931 GLU A C 1
ATOM 5622 O O . GLU A 1 1261 ? 132.722 137.240 166.039 1.00 47.07 931 GLU A O 1
ATOM 5628 N N . ASP A 1 1262 ? 133.544 139.191 166.838 1.00 49.01 932 ASP A N 1
ATOM 5629 C CA . ASP A 1 1262 ? 132.426 140.034 166.415 1.00 49.01 932 ASP A CA 1
ATOM 5630 C C . ASP A 1 1262 ? 131.106 139.609 167.046 1.00 49.01 932 ASP A C 1
ATOM 5631 O O . ASP A 1 1262 ? 130.037 139.867 166.486 1.00 49.01 932 ASP A O 1
ATOM 5636 N N . CYS A 1 1263 ? 131.152 138.959 168.209 1.00 52.36 933 CYS A N 1
ATOM 5637 C CA . CYS A 1 1263 ? 129.923 138.457 168.812 1.00 52.36 933 CYS A CA 1
ATOM 5638 C C . CYS A 1 1263 ? 129.097 139.576 169.433 1.00 52.36 933 CYS A C 1
ATOM 5639 O O . CYS A 1 1263 ? 127.899 139.397 169.676 1.00 52.36 933 CYS A O 1
ATOM 5642 N N . GLY A 1 1264 ? 129.708 140.727 169.687 1.00 52.64 934 GLY A N 1
ATOM 5643 C CA . GLY A 1 1264 ? 128.999 141.830 170.306 1.00 52.64 934 GLY A CA 1
ATOM 5644 C C . GLY A 1 1264 ? 128.570 141.579 171.733 1.00 52.64 934 GLY A C 1
ATOM 5645 O O . GLY A 1 1264 ? 127.446 141.931 172.109 1.00 52.64 934 GLY A O 1
ATOM 5646 N N . ILE A 1 1265 ? 129.436 140.972 172.546 1.00 54.64 935 ILE A N 1
ATOM 5647 C CA . ILE A 1 1265 ? 129.084 140.733 173.938 1.00 54.64 935 ILE A CA 1
ATOM 5648 C C . ILE A 1 1265 ? 129.326 141.995 174.761 1.00 54.64 935 ILE A C 1
ATOM 5649 O O . ILE A 1 1265 ? 130.022 142.929 174.345 1.00 54.64 935 ILE A O 1
ATOM 5654 N N . THR A 1 1266 ? 128.733 142.020 175.951 1.00 62.35 936 THR A N 1
ATOM 5655 C CA . THR A 1 1266 ? 128.757 143.169 176.840 1.00 62.35 936 THR A CA 1
ATOM 5656 C C . THR A 1 1266 ? 129.404 142.796 178.174 1.00 62.35 936 THR A C 1
ATOM 5657 O O . THR A 1 1266 ? 129.922 141.688 178.352 1.00 62.35 936 THR A O 1
ATOM 5661 N N . ALA A 1 1267 ? 129.364 143.736 179.125 1.00 64.10 937 ALA A N 1
ATOM 5662 C CA . ALA A 1 1267 ? 129.999 143.518 180.422 1.00 64.10 937 ALA A CA 1
ATOM 5663 C C . ALA A 1 1267 ? 129.353 142.373 181.193 1.00 64.10 937 ALA A C 1
ATOM 5664 O O . ALA A 1 1267 ? 130.034 141.678 181.958 1.00 64.10 937 ALA A O 1
ATOM 5666 N N . THR A 1 1268 ? 128.046 142.165 181.024 1.00 66.46 938 THR A N 1
ATOM 5667 C CA . THR A 1 1268 ? 127.398 141.026 181.666 1.00 66.46 938 THR A CA 1
ATOM 5668 C C . THR A 1 1268 ? 127.962 139.712 181.141 1.00 66.46 938 THR A C 1
ATOM 5669 O O . THR A 1 1268 ? 128.185 138.766 181.909 1.00 66.46 938 THR A O 1
ATOM 5673 N N . GLY A 1 1269 ? 128.198 139.633 179.831 1.00 65.94 939 GLY A N 1
ATOM 5674 C CA . GLY A 1 1269 ? 128.909 138.487 179.294 1.00 65.94 939 GLY A CA 1
ATOM 5675 C C . GLY A 1 1269 ? 130.294 138.347 179.892 1.00 65.94 939 GLY A C 1
ATOM 5676 O O . GLY A 1 1269 ? 130.760 137.234 180.149 1.00 65.94 939 GLY A O 1
ATOM 5677 N N . CYS A 1 1270 ? 130.964 139.477 180.137 1.00 68.24 940 CYS A N 1
ATOM 5678 C CA . CYS A 1 1270 ? 132.287 139.439 180.751 1.00 68.24 940 CYS A CA 1
ATOM 5679 C C . CYS A 1 1270 ? 132.231 138.815 182.137 1.00 68.24 940 CYS A C 1
ATOM 5680 O O . CYS A 1 1270 ? 133.058 137.966 182.478 1.00 68.24 940 CYS A O 1
ATOM 5683 N N . GLN A 1 1271 ? 131.252 139.213 182.953 1.00 67.73 941 GLN A N 1
ATOM 5684 C CA . GLN A 1 1271 ? 131.193 138.666 184.306 1.00 67.73 941 GLN A CA 1
ATOM 5685 C C . GLN A 1 1271 ? 130.741 137.209 184.306 1.00 67.73 941 GLN A C 1
ATOM 5686 O O . GLN A 1 1271 ? 131.210 136.419 185.135 1.00 67.73 941 GLN A O 1
ATOM 5692 N N . SER A 1 1272 ? 129.854 136.826 183.382 1.00 65.16 942 SER A N 1
ATOM 5693 C CA . SER A 1 1272 ? 129.479 135.418 183.273 1.00 65.16 942 SER A CA 1
ATOM 5694 C C . SER A 1 1272 ? 130.678 134.558 182.886 1.00 65.16 942 SER A C 1
ATOM 5695 O O . SER A 1 1272 ? 130.924 133.503 183.491 1.00 65.16 942 SER A O 1
ATOM 5698 N N . LEU A 1 1273 ? 131.450 135.004 181.892 1.00 64.42 943 LEU A N 1
ATOM 5699 C CA . LEU A 1 1273 ? 132.659 134.284 181.514 1.00 64.42 943 LEU A CA 1
ATOM 5700 C C . LEU A 1 1273 ? 133.663 134.266 182.656 1.00 64.42 943 LEU A C 1
ATOM 5701 O O . LEU A 1 1273 ? 134.357 133.268 182.859 1.00 64.42 943 LEU A O 1
ATOM 5706 N N . ALA A 1 1274 ? 133.759 135.364 183.405 1.00 65.01 944 ALA A N 1
ATOM 5707 C CA . ALA A 1 1274 ? 134.683 135.425 184.530 1.00 65.01 944 ALA A CA 1
ATOM 5708 C C . ALA A 1 1274 ? 134.334 134.390 185.593 1.00 65.01 944 ALA A C 1
ATOM 5709 O O . ALA A 1 1274 ? 135.215 133.682 186.099 1.00 65.01 944 ALA A O 1
ATOM 5711 N N . SER A 1 1275 ? 133.048 134.278 185.933 1.00 66.74 945 SER A N 1
ATOM 5712 C CA . SER A 1 1275 ? 132.626 133.257 186.887 1.00 66.74 945 SER A CA 1
ATOM 5713 C C . SER A 1 1275 ? 132.900 131.858 186.350 1.00 66.74 945 SER A C 1
ATOM 5714 O O . SER A 1 1275 ? 133.349 130.975 187.092 1.00 66.74 945 SER A O 1
ATOM 5717 N N . ALA A 1 1276 ? 132.642 131.638 185.056 1.00 66.16 946 ALA A N 1
ATOM 5718 C CA . ALA A 1 1276 ? 132.920 130.329 184.469 1.00 66.16 946 ALA A CA 1
ATOM 5719 C C . ALA A 1 1276 ? 134.402 129.984 184.558 1.00 66.16 946 ALA A C 1
ATOM 5720 O O . ALA A 1 1276 ? 134.765 128.849 184.889 1.00 66.16 946 ALA A O 1
ATOM 5722 N N . LEU A 1 1277 ? 135.272 130.953 184.265 1.00 65.97 947 LEU A N 1
ATOM 5723 C CA . LEU A 1 1277 ? 136.712 130.735 184.370 1.00 65.97 947 LEU A CA 1
ATOM 5724 C C . LEU A 1 1277 ? 137.131 130.444 185.803 1.00 65.97 947 LEU A C 1
ATOM 5725 O O . LEU A 1 1277 ? 138.021 129.619 186.040 1.00 65.97 947 LEU A O 1
ATOM 5730 N N . VAL A 1 1278 ? 136.517 131.123 186.775 1.00 68.20 948 VAL A N 1
ATOM 5731 C CA . VAL A 1 1278 ? 136.769 130.774 188.172 1.00 68.20 948 VAL A CA 1
ATOM 5732 C C . VAL A 1 1278 ? 136.382 129.324 188.430 1.00 68.20 948 VAL A C 1
ATOM 5733 O O . VAL A 1 1278 ? 137.073 128.597 189.155 1.00 68.20 948 VAL A O 1
ATOM 5737 N N . SER A 1 1279 ? 135.278 128.877 187.828 1.00 71.22 949 SER A N 1
ATOM 5738 C CA . SER A 1 1279 ? 134.805 127.516 188.060 1.00 71.22 949 SER A CA 1
ATOM 5739 C C . SER A 1 1279 ? 135.657 126.478 187.333 1.00 71.22 949 SER A C 1
ATOM 5740 O O . SER A 1 1279 ? 135.944 125.411 187.886 1.00 71.22 949 SER A O 1
ATOM 5743 N N . ASN A 1 1280 ? 136.069 126.767 186.100 1.00 69.02 950 ASN A N 1
ATOM 5744 C CA . ASN A 1 1280 ? 136.636 125.769 185.202 1.00 69.02 950 ASN A CA 1
ATOM 5745 C C . ASN A 1 1280 ? 138.156 125.713 185.311 1.00 69.02 950 ASN A C 1
ATOM 5746 O O . ASN A 1 1280 ? 138.805 126.670 185.743 1.00 69.02 950 ASN A O 1
ATOM 5751 N N . ARG A 1 1281 ? 138.715 124.569 184.904 1.00 69.68 951 ARG A N 1
ATOM 5752 C CA . ARG A 1 1281 ? 140.156 124.358 184.861 1.00 69.68 951 ARG A CA 1
ATOM 5753 C C . ARG A 1 1281 ? 140.639 123.687 183.581 1.00 69.68 951 ARG A C 1
ATOM 5754 O O . ARG A 1 1281 ? 141.811 123.299 183.511 1.00 69.68 951 ARG A O 1
ATOM 5762 N N . SER A 1 1282 ? 139.781 123.538 182.569 1.00 53.85 952 SER A N 1
ATOM 5763 C CA . SER A 1 1282 ? 140.182 122.848 181.347 1.00 53.85 952 SER A CA 1
ATOM 5764 C C . SER A 1 1282 ? 140.591 123.822 180.246 1.00 53.85 952 SER A C 1
ATOM 5765 O O . SER A 1 1282 ? 141.532 123.548 179.495 1.00 53.85 952 SER A O 1
ATOM 5768 N N . LEU A 1 1283 ? 139.898 124.953 180.134 1.00 43.97 953 LEU A N 1
ATOM 5769 C CA . LEU A 1 1283 ? 140.158 125.896 179.052 1.00 43.97 953 LEU A CA 1
ATOM 5770 C C . LEU A 1 1283 ? 141.549 126.505 179.185 1.00 43.97 953 LEU A C 1
ATOM 5771 O O . LEU A 1 1283 ? 141.995 126.835 180.287 1.00 43.97 953 LEU A O 1
ATOM 5776 N N . THR A 1 1284 ? 142.234 126.651 178.050 1.00 40.10 954 THR A N 1
ATOM 5777 C CA . THR A 1 1284 ? 143.605 127.148 177.995 1.00 40.10 954 THR A CA 1
ATOM 5778 C C . THR A 1 1284 ? 143.778 128.346 177.076 1.00 40.10 954 THR A C 1
ATOM 5779 O O . THR A 1 1284 ? 144.531 129.264 177.407 1.00 40.10 954 THR A O 1
ATOM 5783 N N . HIS A 1 1285 ? 143.100 128.369 175.933 1.00 35.26 955 HIS A N 1
ATOM 5784 C CA . HIS A 1 1285 ? 143.178 129.466 174.979 1.00 35.26 955 HIS A CA 1
ATOM 5785 C C . HIS A 1 1285 ? 141.838 130.186 174.900 1.00 35.26 955 HIS A C 1
ATOM 5786 O O . HIS A 1 1285 ? 140.783 129.548 174.919 1.00 35.26 955 HIS A O 1
ATOM 5793 N N . LEU A 1 1286 ? 141.876 131.514 174.803 1.00 32.39 956 LEU A N 1
ATOM 5794 C CA . LEU A 1 1286 ? 140.656 132.311 174.720 1.00 32.39 956 LEU A CA 1
ATOM 5795 C C . LEU A 1 1286 ? 140.873 133.521 173.825 1.00 32.39 956 LEU A C 1
ATOM 5796 O O . LEU A 1 1286 ? 141.871 134.232 173.971 1.00 32.39 956 LEU A O 1
ATOM 5801 N N . CYS A 1 1287 ? 139.929 133.763 172.917 1.00 35.47 957 CYS A N 1
ATOM 5802 C CA . CYS A 1 1287 ? 140.002 134.875 171.977 1.00 35.47 957 CYS A CA 1
ATOM 5803 C C . CYS A 1 1287 ? 138.722 135.691 172.061 1.00 35.47 957 CYS A C 1
ATOM 5804 O O . CYS A 1 1287 ? 137.629 135.154 171.856 1.00 35.47 957 CYS A O 1
ATOM 5807 N N . LEU A 1 1288 ? 138.857 136.985 172.346 1.00 39.35 958 LEU A N 1
ATOM 5808 C CA . LEU A 1 1288 ? 137.723 137.911 172.356 1.00 39.35 958 LEU A CA 1
ATOM 5809 C C . LEU A 1 1288 ? 138.187 139.197 171.680 1.00 39.35 958 LEU A C 1
ATOM 5810 O O . LEU A 1 1288 ? 138.769 140.069 172.332 1.00 39.35 958 LEU A O 1
ATOM 5815 N N . SER A 1 1289 ? 137.924 139.317 170.382 1.00 43.00 959 SER A N 1
ATOM 5816 C CA . SER A 1 1289 ? 138.407 140.439 169.594 1.00 43.00 959 SER A CA 1
ATOM 5817 C C . SER A 1 1289 ? 137.248 141.105 168.873 1.00 43.00 959 SER A C 1
ATOM 5818 O O . SER A 1 1289 ? 136.246 140.464 168.550 1.00 43.00 959 SER A O 1
ATOM 5821 N N . ASN A 1 1290 ? 137.403 142.405 168.623 1.00 47.31 960 ASN A N 1
ATOM 5822 C CA . ASN A 1 1290 ? 136.376 143.247 168.014 1.00 47.31 960 ASN A CA 1
ATOM 5823 C C . ASN A 1 1290 ? 135.087 143.267 168.824 1.00 47.31 960 ASN A C 1
ATOM 5824 O O . ASN A 1 1290 ? 133.994 143.360 168.257 1.00 47.31 960 ASN A O 1
ATOM 5829 N N . ASN A 1 1291 ? 135.194 143.175 170.145 1.00 48.86 961 ASN A N 1
ATOM 5830 C CA . ASN A 1 1291 ? 134.063 143.325 171.046 1.00 48.86 961 ASN A CA 1
ATOM 5831 C C . ASN A 1 1291 ? 134.306 144.512 171.965 1.00 48.86 961 ASN A C 1
ATOM 5832 O O . ASN A 1 1291 ? 135.427 144.724 172.435 1.00 48.86 961 ASN A O 1
ATOM 5837 N N . SER A 1 1292 ? 133.251 145.288 172.216 1.00 52.45 962 SER A N 1
ATOM 5838 C CA . SER A 1 1292 ? 133.349 146.488 173.047 1.00 52.45 962 SER A CA 1
ATOM 5839 C C . SER A 1 1292 ? 133.208 146.100 174.520 1.00 52.45 962 SER A C 1
ATOM 5840 O O . SER A 1 1292 ? 132.221 146.399 175.194 1.00 52.45 962 SER A O 1
ATOM 5843 N N . LEU A 1 1293 ? 134.236 145.409 175.016 1.00 53.51 963 LEU A N 1
ATOM 5844 C CA . LEU A 1 1293 ? 134.244 144.993 176.414 1.00 53.51 963 LEU A CA 1
ATOM 5845 C C . LEU A 1 1293 ? 134.380 146.193 177.341 1.00 53.51 963 LEU A C 1
ATOM 5846 O O . LEU A 1 1293 ? 133.623 146.335 178.307 1.00 53.51 963 LEU A O 1
ATOM 5851 N N . GLY A 1 1294 ? 135.344 147.061 177.064 1.00 59.60 964 GLY A N 1
ATOM 5852 C CA . GLY A 1 1294 ? 135.586 148.220 177.893 1.00 59.60 964 GLY A CA 1
ATOM 5853 C C . GLY A 1 1294 ? 136.399 147.897 179.133 1.00 59.60 964 GLY A C 1
ATOM 5854 O O . GLY A 1 1294 ? 136.690 146.741 179.463 1.00 59.60 964 GLY A O 1
ATOM 5855 N N . ASN A 1 1295 ? 136.760 148.965 179.846 1.00 66.52 965 ASN A N 1
ATOM 5856 C CA . ASN A 1 1295 ? 137.559 148.816 181.054 1.00 66.52 965 ASN A CA 1
ATOM 5857 C C . ASN A 1 1295 ? 136.823 148.022 182.125 1.00 66.52 965 ASN A C 1
ATOM 5858 O O . ASN A 1 1295 ? 137.463 147.359 182.943 1.00 66.52 965 ASN A O 1
ATOM 5863 N N . GLU A 1 1296 ? 135.489 148.054 182.128 1.00 68.50 966 GLU A N 1
ATOM 5864 C CA . GLU A 1 1296 ? 134.737 147.275 183.109 1.00 68.50 966 GLU A CA 1
ATOM 5865 C C . GLU A 1 1296 ? 134.892 145.774 182.874 1.00 68.50 966 GLU A C 1
ATOM 5866 O O . GLU A 1 1296 ? 135.156 145.012 183.817 1.00 68.50 966 GLU A O 1
ATOM 5872 N N . GLY A 1 1297 ? 134.733 145.326 181.627 1.00 66.71 967 GLY A N 1
ATOM 5873 C CA . GLY A 1 1297 ? 134.974 143.924 181.327 1.00 66.71 967 GLY A CA 1
ATOM 5874 C C . GLY A 1 1297 ? 136.418 143.530 181.560 1.00 66.71 967 GLY A C 1
ATOM 5875 O O . GLY A 1 1297 ? 136.706 142.428 182.042 1.00 66.71 967 GLY A O 1
ATOM 5876 N N . VAL A 1 1298 ? 137.348 144.432 181.232 1.00 65.66 968 VAL A N 1
ATOM 5877 C CA . VAL A 1 1298 ? 138.756 144.170 181.509 1.00 65.66 968 VAL A CA 1
ATOM 5878 C C . VAL A 1 1298 ? 138.975 143.975 183.004 1.00 65.66 968 VAL A C 1
ATOM 5879 O O . VAL A 1 1298 ? 139.712 143.078 183.423 1.00 65.66 968 VAL A O 1
ATOM 5883 N N . ASN A 1 1299 ? 138.334 144.807 183.828 1.00 70.22 969 ASN A N 1
ATOM 5884 C CA . ASN A 1 1299 ? 138.461 144.686 185.276 1.00 70.22 969 ASN A CA 1
ATOM 5885 C C . ASN A 1 1299 ? 137.891 143.368 185.778 1.00 70.22 969 ASN A C 1
ATOM 5886 O O . ASN A 1 1299 ? 138.464 142.735 186.671 1.00 70.22 969 ASN A O 1
ATOM 5891 N N . LEU A 1 1300 ? 136.746 142.952 185.237 1.00 69.68 970 LEU A N 1
ATOM 5892 C CA . LEU A 1 1300 ? 136.167 141.676 185.650 1.00 69.68 970 LEU A CA 1
ATOM 5893 C C . LEU A 1 1300 ? 137.102 140.512 185.328 1.00 69.68 970 LEU A C 1
ATOM 5894 O O . LEU A 1 1300 ? 137.363 139.651 186.186 1.00 69.68 970 LEU A O 1
ATOM 5899 N N . LEU A 1 1301 ? 137.626 140.474 184.100 1.00 70.28 971 LEU A N 1
ATOM 5900 C CA . LEU A 1 1301 ? 138.550 139.403 183.736 1.00 70.28 971 LEU A CA 1
ATOM 5901 C C . LEU A 1 1301 ? 139.833 139.482 184.556 1.00 70.28 971 LEU A C 1
ATOM 5902 O O . LEU A 1 1301 ? 140.413 138.451 184.910 1.00 70.28 971 LEU A O 1
ATOM 5907 N N . CYS A 1 1302 ? 140.282 140.698 184.876 1.00 76.83 972 CYS A N 1
ATOM 5908 C CA . CYS A 1 1302 ? 141.431 140.881 185.758 1.00 76.83 972 CYS A CA 1
ATOM 5909 C C . CYS A 1 1302 ? 141.185 140.269 187.129 1.00 76.83 972 CYS A C 1
ATOM 5910 O O . CYS A 1 1302 ? 142.041 139.552 187.664 1.00 76.83 972 CYS A O 1
ATOM 5913 N N . ARG A 1 1303 ? 140.013 140.533 187.706 1.00 78.48 973 ARG A N 1
ATOM 5914 C CA . ARG A 1 1303 ? 139.684 139.990 189.018 1.00 78.48 973 ARG A CA 1
ATOM 5915 C C . ARG A 1 1303 ? 139.647 138.469 188.986 1.00 78.48 973 ARG A C 1
ATOM 5916 O O . ARG A 1 1303 ? 140.100 137.809 189.928 1.00 78.48 973 ARG A O 1
ATOM 5924 N N . SER A 1 1304 ? 139.103 137.894 187.913 1.00 79.06 974 SER A N 1
ATOM 5925 C CA . SER A 1 1304 ? 139.027 136.437 187.848 1.00 79.06 974 SER A CA 1
ATOM 5926 C C . SER A 1 1304 ? 140.384 135.803 187.554 1.00 79.06 974 SER A C 1
ATOM 5927 O O . SER A 1 1304 ? 140.640 134.665 187.962 1.00 79.06 974 SER A O 1
ATOM 5930 N N . MET A 1 1305 ? 141.266 136.509 186.842 1.00 77.79 975 MET A N 1
ATOM 5931 C CA . MET A 1 1305 ? 142.602 135.977 186.597 1.00 77.79 975 MET A CA 1
ATOM 5932 C C . MET A 1 1305 ? 143.555 136.214 187.758 1.00 77.79 975 MET A C 1
ATOM 5933 O O . MET A 1 1305 ? 144.640 135.624 187.776 1.00 77.79 975 MET A O 1
ATOM 5938 N N . ARG A 1 1306 ? 143.187 137.068 188.715 1.00 84.12 976 ARG A N 1
ATOM 5939 C CA . ARG A 1 1306 ? 144.085 137.345 189.831 1.00 84.12 976 ARG A CA 1
ATOM 5940 C C . ARG A 1 1306 ? 144.341 136.102 190.678 1.00 84.12 976 ARG A C 1
ATOM 5941 O O . ARG A 1 1306 ? 145.404 135.981 191.297 1.00 84.12 976 ARG A O 1
ATOM 5949 N N . LEU A 1 1307 ? 143.396 135.168 190.708 1.00 83.16 977 LEU A N 1
ATOM 5950 C CA . LEU A 1 1307 ? 143.574 133.954 191.492 1.00 83.16 977 LEU A CA 1
ATOM 5951 C C . LEU A 1 1307 ? 144.685 133.093 190.893 1.00 83.16 977 LEU A C 1
ATOM 5952 O O . LEU A 1 1307 ? 144.831 133.031 189.669 1.00 83.16 977 LEU A O 1
ATOM 5957 N N . PRO A 1 1308 ? 145.483 132.417 191.726 1.00 85.28 978 PRO A N 1
ATOM 5958 C CA . PRO A 1 1308 ? 146.570 131.584 191.184 1.00 85.28 978 PRO A CA 1
ATOM 5959 C C . PRO A 1 1308 ? 146.090 130.323 190.489 1.00 85.28 978 PRO A C 1
ATOM 5960 O O . PRO A 1 1308 ? 146.901 129.649 189.843 1.00 85.28 978 PRO A O 1
ATOM 5964 N N . HIS A 1 1309 ? 144.809 129.975 190.606 1.00 85.46 979 HIS A N 1
ATOM 5965 C CA . HIS A 1 1309 ? 144.312 128.722 190.052 1.00 85.46 979 HIS A CA 1
ATOM 5966 C C . HIS A 1 1309 ? 143.901 128.830 188.590 1.00 85.46 979 HIS A C 1
ATOM 5967 O O . HIS A 1 1309 ? 143.562 127.804 187.990 1.00 85.46 979 HIS A O 1
ATOM 5974 N N . CYS A 1 1310 ? 143.908 130.029 188.009 1.00 78.04 980 CYS A N 1
ATOM 5975 C CA . CYS A 1 1310 ? 143.522 130.186 186.612 1.00 78.04 980 CYS A CA 1
ATOM 5976 C C . CYS A 1 1310 ? 144.470 129.405 185.712 1.00 78.04 980 CYS A C 1
ATOM 5977 O O . CYS A 1 1310 ? 145.692 129.462 185.878 1.00 78.04 980 CYS A O 1
ATOM 5980 N N . SER A 1 1311 ? 143.902 128.676 184.752 1.00 63.09 981 SER A N 1
ATOM 5981 C CA . SER A 1 1311 ? 144.659 127.739 183.932 1.00 63.09 981 SER A CA 1
ATOM 5982 C C . SER A 1 1311 ? 144.551 128.052 182.444 1.00 63.09 981 SER A C 1
ATOM 5983 O O . SER A 1 1311 ? 144.407 127.142 181.628 1.00 63.09 981 SER A O 1
ATOM 5986 N N . LEU A 1 1312 ? 144.616 129.326 182.070 1.00 48.39 982 LEU A N 1
ATOM 5987 C CA . LEU A 1 1312 ? 144.683 129.709 180.667 1.00 48.39 982 LEU A CA 1
ATOM 5988 C C . LEU A 1 1312 ? 146.064 130.268 180.365 1.00 48.39 982 LEU A C 1
ATOM 5989 O O . LEU A 1 1312 ? 146.673 130.931 181.208 1.00 48.39 982 LEU A O 1
ATOM 5994 N N . GLN A 1 1313 ? 146.557 129.990 179.160 1.00 43.54 983 GLN A N 1
ATOM 5995 C CA . GLN A 1 1313 ? 147.921 130.359 178.808 1.00 43.54 983 GLN A CA 1
ATOM 5996 C C . GLN A 1 1313 ? 147.989 131.502 177.805 1.00 43.54 983 GLN A C 1
ATOM 5997 O O . GLN A 1 1313 ? 148.933 132.296 177.845 1.00 43.54 983 GLN A O 1
ATOM 6003 N N . ARG A 1 1314 ? 147.017 131.607 176.904 1.00 36.02 984 ARG A N 1
ATOM 6004 C CA . ARG A 1 1314 ? 147.029 132.619 175.857 1.00 36.02 984 ARG A CA 1
ATOM 6005 C C . ARG A 1 1314 ? 145.738 133.422 175.898 1.00 36.02 984 ARG A C 1
ATOM 6006 O O . ARG A 1 1314 ? 144.649 132.849 175.984 1.00 36.02 984 ARG A O 1
ATOM 6014 N N . LEU A 1 1315 ? 145.866 134.746 175.839 1.00 35.56 985 LEU A N 1
ATOM 6015 C CA . LEU A 1 1315 ? 144.724 135.651 175.831 1.00 35.56 985 LEU A CA 1
ATOM 6016 C C . LEU A 1 1315 ? 144.982 136.761 174.827 1.00 35.56 985 LEU A C 1
ATOM 6017 O O . LEU A 1 1315 ? 146.054 137.370 174.840 1.00 35.56 985 LEU A O 1
ATOM 6022 N N . MET A 1 1316 ? 144.001 137.032 173.969 1.00 40.18 986 MET A N 1
ATOM 6023 C CA . MET A 1 1316 ? 144.115 138.079 172.962 1.00 40.18 986 MET A CA 1
ATOM 6024 C C . MET A 1 1316 ? 142.879 138.964 173.005 1.00 40.18 986 MET A C 1
ATOM 6025 O O . MET A 1 1316 ? 141.754 138.465 173.099 1.00 40.18 986 MET A O 1
ATOM 6030 N N . LEU A 1 1317 ? 143.093 140.277 172.954 1.00 40.98 987 LEU A N 1
ATOM 6031 C CA . LEU A 1 1317 ? 142.006 141.251 173.001 1.00 40.98 987 LEU A CA 1
ATOM 6032 C C . LEU A 1 1317 ? 142.361 142.403 172.072 1.00 40.98 987 LEU A C 1
ATOM 6033 O O . LEU A 1 1317 ? 143.099 143.310 172.467 1.00 40.98 987 LEU A O 1
ATOM 6038 N N . ASN A 1 1318 ? 141.834 142.378 170.852 1.00 43.94 988 ASN A N 1
ATOM 6039 C CA . ASN A 1 1318 ? 142.066 143.432 169.877 1.00 43.94 988 ASN A CA 1
ATOM 6040 C C . ASN A 1 1318 ? 140.771 144.185 169.622 1.00 43.94 988 ASN A C 1
ATOM 6041 O O . ASN A 1 1318 ? 139.691 143.588 169.598 1.00 43.94 988 ASN A O 1
ATOM 6046 N N . GLN A 1 1319 ? 140.888 145.499 169.424 1.00 48.18 989 GLN A N 1
ATOM 6047 C CA . GLN A 1 1319 ? 139.734 146.365 169.182 1.00 48.18 989 GLN A CA 1
ATOM 6048 C C . GLN A 1 1319 ? 138.705 146.247 170.302 1.00 48.18 989 GLN A C 1
ATOM 6049 O O . GLN A 1 1319 ? 137.498 146.206 170.059 1.00 48.18 989 GLN A O 1
ATOM 6055 N N . CYS A 1 1320 ? 139.186 146.187 171.542 1.00 52.09 990 CYS A N 1
ATOM 6056 C CA . CYS A 1 1320 ? 138.323 146.052 172.707 1.00 52.09 990 CYS A CA 1
ATOM 6057 C C . CYS A 1 1320 ? 138.140 147.362 173.463 1.00 52.09 990 CYS A C 1
ATOM 6058 O O . CYS A 1 1320 ? 137.643 147.346 174.592 1.00 52.09 990 CYS A O 1
ATOM 6061 N N . HIS A 1 1321 ? 138.532 148.488 172.868 1.00 58.52 991 HIS A N 1
ATOM 6062 C CA . HIS A 1 1321 ? 138.348 149.810 173.468 1.00 58.52 991 HIS A CA 1
ATOM 6063 C C . HIS A 1 1321 ? 139.027 149.914 174.831 1.00 58.52 991 HIS A C 1
ATOM 6064 O O . HIS A 1 1321 ? 138.497 150.518 175.764 1.00 58.52 991 HIS A O 1
ATOM 6071 N N . LEU A 1 1322 ? 140.212 149.325 174.950 1.00 58.97 992 LEU A N 1
ATOM 6072 C CA . LEU A 1 1322 ? 140.999 149.488 176.159 1.00 58.97 992 LEU A CA 1
ATOM 6073 C C . LEU A 1 1322 ? 141.585 150.894 176.228 1.00 58.97 992 LEU A C 1
ATOM 6074 O O . LEU A 1 1322 ? 141.470 151.697 175.298 1.00 58.97 992 LEU A O 1
ATOM 6079 N N . ASP A 1 1323 ? 142.218 151.190 177.356 1.00 68.78 993 ASP A N 1
ATOM 6080 C CA . ASP A 1 1323 ? 142.834 152.487 177.581 1.00 68.78 993 ASP A CA 1
ATOM 6081 C C . ASP A 1 1323 ? 143.881 152.325 178.677 1.00 68.78 993 ASP A C 1
ATOM 6082 O O . ASP A 1 1323 ? 144.278 151.207 179.017 1.00 68.78 993 ASP A O 1
ATOM 6087 N N . THR A 1 1324 ? 144.332 153.452 179.230 1.00 70.27 994 THR A N 1
ATOM 6088 C CA . THR A 1 1324 ? 145.345 153.409 180.279 1.00 70.27 994 THR A CA 1
ATOM 6089 C C . THR A 1 1324 ? 144.834 152.687 181.522 1.00 70.27 994 THR A C 1
ATOM 6090 O O . THR A 1 1324 ? 145.586 151.956 182.175 1.00 70.27 994 THR A O 1
ATOM 6094 N N . ALA A 1 1325 ? 143.560 152.886 181.870 1.00 71.76 995 ALA A N 1
ATOM 6095 C CA . ALA A 1 1325 ? 143.006 152.248 183.062 1.00 71.76 995 ALA A CA 1
ATOM 6096 C C . ALA A 1 1325 ? 142.973 150.730 182.918 1.00 71.76 995 ALA A C 1
ATOM 6097 O O . ALA A 1 1325 ? 143.378 149.996 183.830 1.00 71.76 995 ALA A O 1
ATOM 6099 N N . GLY A 1 1326 ? 142.484 150.238 181.779 1.00 70.19 996 GLY A N 1
ATOM 6100 C CA . GLY A 1 1326 ? 142.463 148.801 181.560 1.00 70.19 996 GLY A CA 1
ATOM 6101 C C . GLY A 1 1326 ? 143.857 148.209 181.497 1.00 70.19 996 GLY A C 1
ATOM 6102 O O . GLY A 1 1326 ? 144.091 147.089 181.963 1.00 70.19 996 GLY A O 1
ATOM 6103 N N . CYS A 1 1327 ? 144.804 148.954 180.927 1.00 71.18 997 CYS A N 1
ATOM 6104 C CA . CYS A 1 1327 ? 146.182 148.485 180.893 1.00 71.18 997 CYS A CA 1
ATOM 6105 C C . CYS A 1 1327 ? 146.768 148.412 182.296 1.00 71.18 997 CYS A C 1
ATOM 6106 O O . CYS A 1 1327 ? 147.532 147.493 182.607 1.00 71.18 997 CYS A O 1
ATOM 6109 N N . GLY A 1 1328 ? 146.417 149.367 183.159 1.00 70.36 998 GLY A N 1
ATOM 6110 C CA . GLY A 1 1328 ? 146.840 149.285 184.548 1.00 70.36 998 GLY A CA 1
ATOM 6111 C C . GLY A 1 1328 ? 146.233 148.097 185.269 1.00 70.36 998 GLY A C 1
ATOM 6112 O O . GLY A 1 1328 ? 146.900 147.440 186.073 1.00 70.36 998 GLY A O 1
ATOM 6113 N N . PHE A 1 1329 ? 144.960 147.805 184.992 1.00 71.45 999 PHE A N 1
ATOM 6114 C CA . PHE A 1 1329 ? 144.338 146.616 185.570 1.00 71.45 999 PHE A CA 1
ATOM 6115 C C . PHE A 1 1329 ? 145.065 145.349 185.132 1.00 71.45 999 PHE A C 1
ATOM 6116 O O . PHE A 1 1329 ? 145.363 144.474 185.956 1.00 71.45 999 PHE A O 1
ATOM 6124 N N . LEU A 1 1330 ? 145.371 145.241 183.837 1.00 67.80 1000 LEU A N 1
ATOM 6125 C CA . LEU A 1 1330 ? 146.089 144.068 183.347 1.00 67.80 1000 LEU A CA 1
ATOM 6126 C C . LEU A 1 1330 ? 147.483 143.982 183.952 1.00 67.80 1000 LEU A C 1
ATOM 6127 O O . LEU A 1 1330 ? 147.956 142.890 184.285 1.00 67.80 1000 LEU A O 1
ATOM 6132 N N . ALA A 1 1331 ? 148.157 145.124 184.103 1.00 72.92 1001 ALA A N 1
ATOM 6133 C CA . ALA A 1 1331 ? 149.475 145.135 184.725 1.00 72.92 1001 ALA A CA 1
ATOM 6134 C C . ALA A 1 1331 ? 149.404 144.649 186.165 1.00 72.92 1001 ALA A C 1
ATOM 6135 O O . ALA A 1 1331 ? 150.267 143.888 186.616 1.00 72.92 1001 ALA A O 1
ATOM 6137 N N . LEU A 1 1332 ? 148.380 145.081 186.901 1.00 77.73 1002 LEU A N 1
ATOM 6138 C CA . LEU A 1 1332 ? 148.210 144.613 188.272 1.00 77.73 1002 LEU A CA 1
ATOM 6139 C C . LEU A 1 1332 ? 147.949 143.113 188.316 1.00 77.73 1002 LEU A C 1
ATOM 6140 O O . LEU A 1 1332 ? 148.493 142.407 189.172 1.00 77.73 1002 LEU A O 1
ATOM 6145 N N . ALA A 1 1333 ? 147.118 142.606 187.402 1.00 80.78 1003 ALA A N 1
ATOM 6146 C CA . ALA A 1 1333 ? 146.856 141.169 187.379 1.00 80.78 1003 ALA A CA 1
ATOM 6147 C C . ALA A 1 1333 ? 148.088 140.374 186.979 1.00 80.78 1003 ALA A C 1
ATOM 6148 O O . ALA A 1 1333 ? 148.229 139.211 187.373 1.00 80.78 1003 ALA A O 1
ATOM 6150 N N . LEU A 1 1334 ? 148.985 140.978 186.200 1.00 81.20 1004 LEU A N 1
ATOM 6151 C CA . LEU A 1 1334 ? 150.091 140.217 185.631 1.00 81.20 1004 LEU A CA 1
ATOM 6152 C C . LEU A 1 1334 ? 151.116 139.844 186.694 1.00 81.20 1004 LEU A C 1
ATOM 6153 O O . LEU A 1 1334 ? 151.738 138.778 186.618 1.00 81.20 1004 LEU A O 1
ATOM 6158 N N . MET A 1 1335 ? 151.308 140.707 187.689 1.00 87.94 1005 MET A N 1
ATOM 6159 C CA . MET A 1 1335 ? 152.263 140.424 188.752 1.00 87.94 1005 MET A CA 1
ATOM 6160 C C . MET A 1 1335 ? 151.760 139.286 189.630 1.00 87.94 1005 MET A C 1
ATOM 6161 O O . MET A 1 1335 ? 150.616 139.304 190.094 1.00 87.94 1005 MET A O 1
ATOM 6166 N N . GLY A 1 1336 ? 152.625 138.304 189.874 1.00 93.03 1006 GLY A N 1
ATOM 6167 C CA . GLY A 1 1336 ? 152.266 137.156 190.681 1.00 93.03 1006 GLY A CA 1
ATOM 6168 C C . GLY A 1 1336 ? 151.590 136.025 189.940 1.00 93.03 1006 GLY A C 1
ATOM 6169 O O . GLY A 1 1336 ? 151.201 135.038 190.575 1.00 93.03 1006 GLY A O 1
ATOM 6170 N N . ASN A 1 1337 ? 151.438 136.131 188.624 1.00 89.53 1007 ASN A N 1
ATOM 6171 C CA . ASN A 1 1337 ? 150.830 135.092 187.804 1.00 89.53 1007 ASN A CA 1
ATOM 6172 C C . ASN A 1 1337 ? 151.911 134.413 186.974 1.00 89.53 1007 ASN A C 1
ATOM 6173 O O . ASN A 1 1337 ? 152.781 135.086 186.411 1.00 89.53 1007 ASN A O 1
ATOM 6178 N N . SER A 1 1338 ? 151.857 133.081 186.902 1.00 81.45 1008 SER A N 1
ATOM 6179 C CA . SER A 1 1338 ? 152.877 132.311 186.204 1.00 81.45 1008 SER A CA 1
ATOM 6180 C C . SER A 1 1338 ? 152.354 131.492 185.034 1.00 81.45 1008 SER A C 1
ATOM 6181 O O . SER A 1 1338 ? 153.141 131.152 184.145 1.00 81.45 1008 SER A O 1
ATOM 6184 N N . TRP A 1 1339 ? 151.062 131.158 185.009 1.00 73.48 1009 TRP A N 1
ATOM 6185 C CA . TRP A 1 1339 ? 150.555 130.283 183.956 1.00 73.48 1009 TRP A CA 1
ATOM 6186 C C . TRP A 1 1339 ? 150.443 131.010 182.621 1.00 73.48 1009 TRP A C 1
ATOM 6187 O O . TRP A 1 1339 ? 150.829 130.465 181.581 1.00 73.48 1009 TRP A O 1
ATOM 6198 N N . LEU A 1 1340 ? 149.919 132.234 182.625 1.00 55.31 1010 LEU A N 1
ATOM 6199 C CA . LEU A 1 1340 ? 149.709 132.972 181.384 1.00 55.31 1010 LEU A CA 1
ATOM 6200 C C . LEU A 1 1340 ? 151.051 133.316 180.749 1.00 55.31 1010 LEU A C 1
ATOM 6201 O O . LEU A 1 1340 ? 151.955 133.819 181.423 1.00 55.31 1010 LEU A O 1
ATOM 6206 N N . THR A 1 1341 ? 151.177 133.049 179.450 1.00 48.68 1011 THR A N 1
ATOM 6207 C CA . THR A 1 1341 ? 152.433 133.201 178.726 1.00 48.68 1011 THR A CA 1
ATOM 6208 C C . THR A 1 1341 ? 152.357 134.182 177.568 1.00 48.68 1011 THR A C 1
ATOM 6209 O O . THR A 1 1341 ? 153.309 134.930 177.340 1.00 48.68 1011 THR A O 1
ATOM 6213 N N . HIS A 1 1342 ? 151.250 134.208 176.830 1.00 41.49 1012 HIS A N 1
ATOM 6214 C CA . HIS A 1 1342 ? 151.092 135.072 175.667 1.00 41.49 1012 HIS A CA 1
ATOM 6215 C C . HIS A 1 1342 ? 150.021 136.116 175.946 1.00 41.49 1012 HIS A C 1
ATOM 6216 O O . HIS A 1 1342 ? 148.955 135.789 176.475 1.00 41.49 1012 HIS A O 1
ATOM 6223 N N . LEU A 1 1343 ? 150.302 137.365 175.585 1.00 41.06 1013 LEU A N 1
ATOM 6224 C CA . LEU A 1 1343 ? 149.328 138.444 175.695 1.00 41.06 1013 LEU A CA 1
ATOM 6225 C C . LEU A 1 1343 ? 149.449 139.336 174.472 1.00 41.06 1013 LEU A C 1
ATOM 6226 O O . LEU A 1 1343 ? 150.561 139.625 174.023 1.00 41.06 1013 LEU A O 1
ATOM 6231 N N . SER A 1 1344 ? 148.311 139.772 173.935 1.00 42.00 1014 SER A N 1
ATOM 6232 C CA . SER A 1 1344 ? 148.291 140.586 172.726 1.00 42.00 1014 SER A CA 1
ATOM 6233 C C . SER A 1 1344 ? 147.242 141.675 172.872 1.00 42.00 1014 SER A C 1
ATOM 6234 O O . SER A 1 1344 ? 146.067 141.376 173.106 1.00 42.00 1014 SER A O 1
ATOM 6237 N N . LEU A 1 1345 ? 147.660 142.930 172.731 1.00 44.12 1015 LEU A N 1
ATOM 6238 C CA . LEU A 1 1345 ? 146.761 144.075 172.810 1.00 44.12 1015 LEU A CA 1
ATOM 6239 C C . LEU A 1 1345 ? 147.045 144.996 171.634 1.00 44.12 1015 LEU A C 1
ATOM 6240 O O . LEU A 1 1345 ? 147.916 145.866 171.723 1.00 44.12 1015 LEU A O 1
ATOM 6245 N N . SER A 1 1346 ? 146.300 144.820 170.546 1.00 45.34 1016 SER A N 1
ATOM 6246 C CA . SER A 1 1346 ? 146.546 145.559 169.319 1.00 45.34 1016 SER A CA 1
ATOM 6247 C C . SER A 1 1346 ? 145.350 146.440 169.005 1.00 45.34 1016 SER A C 1
ATOM 6248 O O . SER A 1 1346 ? 144.220 146.143 169.399 1.00 45.34 1016 SER A O 1
ATOM 6251 N N . MET A 1 1347 ? 145.618 147.535 168.293 1.00 49.30 1017 MET A N 1
ATOM 6252 C CA . MET A 1 1347 ? 144.589 148.476 167.852 1.00 49.30 1017 MET A CA 1
ATOM 6253 C C . MET A 1 1347 ? 143.808 149.058 169.028 1.00 49.30 1017 MET A C 1
ATOM 6254 O O . MET A 1 1347 ? 142.604 149.301 168.931 1.00 49.30 1017 MET A O 1
ATOM 6259 N N . ASN A 1 1348 ? 144.493 149.280 170.146 1.00 53.10 1018 ASN A N 1
ATOM 6260 C CA . ASN A 1 1348 ? 143.941 149.938 171.315 1.00 53.10 1018 ASN A CA 1
ATOM 6261 C C . ASN A 1 1348 ? 144.840 151.102 171.701 1.00 53.10 1018 ASN A C 1
ATOM 6262 O O . ASN A 1 1348 ? 146.061 150.925 171.799 1.00 53.10 1018 ASN A O 1
ATOM 6267 N N . PRO A 1 1349 ? 144.294 152.289 171.938 1.00 59.92 1019 PRO A N 1
ATOM 6268 C CA . PRO A 1 1349 ? 145.154 153.433 172.267 1.00 59.92 1019 PRO A CA 1
ATOM 6269 C C . PRO A 1 1349 ? 145.785 153.329 173.646 1.00 59.92 1019 PRO A C 1
ATOM 6270 O O . PRO A 1 1349 ? 145.668 154.252 174.457 1.00 59.92 1019 PRO A O 1
ATOM 6274 N N . VAL A 1 1350 ? 146.462 152.215 173.922 1.00 60.06 1020 VAL A N 1
ATOM 6275 C CA . VAL A 1 1350 ? 147.203 152.073 175.169 1.00 60.06 1020 VAL A CA 1
ATOM 6276 C C . VAL A 1 1350 ? 148.465 152.918 175.066 1.00 60.06 1020 VAL A C 1
ATOM 6277 O O . VAL A 1 1350 ? 149.385 152.598 174.306 1.00 60.06 1020 VAL A O 1
ATOM 6281 N N . GLU A 1 1351 ? 148.515 153.997 175.836 1.00 67.23 1021 GLU A N 1
ATOM 6282 C CA . GLU A 1 1351 ? 149.450 155.076 175.575 1.00 67.23 1021 GLU A CA 1
ATOM 6283 C C . GLU A 1 1351 ? 150.818 154.806 176.203 1.00 67.23 1021 GLU A C 1
ATOM 6284 O O . GLU A 1 1351 ? 151.139 153.694 176.642 1.00 67.23 1021 GLU A O 1
ATOM 6290 N N . ASP A 1 1352 ? 151.632 155.864 176.236 1.00 74.37 1022 ASP A N 1
ATOM 6291 C CA . ASP A 1 1352 ? 152.974 155.779 176.800 1.00 74.37 1022 ASP A CA 1
ATOM 6292 C C . ASP A 1 1352 ? 152.937 155.359 178.262 1.00 74.37 1022 ASP A C 1
ATOM 6293 O O . ASP A 1 1352 ? 153.699 154.483 178.683 1.00 74.37 1022 ASP A O 1
ATOM 6298 N N . ASN A 1 1353 ? 152.059 155.980 179.053 1.00 73.18 1023 ASN A N 1
ATOM 6299 C CA . ASN A 1 1353 ? 151.980 155.654 180.472 1.00 73.18 1023 ASN A CA 1
ATOM 6300 C C . ASN A 1 1353 ? 151.518 154.218 180.687 1.00 73.18 1023 ASN A C 1
ATOM 6301 O O . ASN A 1 1353 ? 152.014 153.527 181.585 1.00 73.18 1023 ASN A O 1
ATOM 6306 N N . GLY A 1 1354 ? 150.566 153.752 179.877 1.00 71.01 1024 GLY A N 1
ATOM 6307 C CA . GLY A 1 1354 ? 150.140 152.366 179.985 1.00 71.01 1024 GLY A CA 1
ATOM 6308 C C . GLY A 1 1354 ? 151.261 151.390 179.684 1.00 71.01 1024 GLY A C 1
ATOM 6309 O O . GLY A 1 1354 ? 151.462 150.410 180.411 1.00 71.01 1024 GLY A O 1
ATOM 6310 N N . VAL A 1 1355 ? 152.018 151.650 178.616 1.00 71.23 1025 VAL A N 1
ATOM 6311 C CA . VAL A 1 1355 ? 153.122 150.748 178.308 1.00 71.23 1025 VAL A CA 1
ATOM 6312 C C . VAL A 1 1355 ? 154.190 150.822 179.393 1.00 71.23 1025 VAL A C 1
ATOM 6313 O O . VAL A 1 1355 ? 154.826 149.812 179.714 1.00 71.23 1025 VAL A O 1
ATOM 6317 N N . LYS A 1 1356 ? 154.405 152.001 179.981 1.00 75.89 1026 LYS A N 1
ATOM 6318 C CA . LYS A 1 1356 ? 155.357 152.110 181.083 1.00 75.89 1026 LYS A CA 1
ATOM 6319 C C . LYS A 1 1356 ? 154.908 151.294 182.289 1.00 75.89 1026 LYS A C 1
ATOM 6320 O O . LYS A 1 1356 ? 155.731 150.657 182.954 1.00 75.89 1026 LYS A O 1
ATOM 6326 N N . LEU A 1 1357 ? 153.608 151.312 182.594 1.00 72.02 1027 LEU A N 1
ATOM 6327 C CA . LEU A 1 1357 ? 153.092 150.470 183.671 1.00 72.02 1027 LEU A CA 1
ATOM 6328 C C . LEU A 1 1357 ? 153.336 148.995 183.376 1.00 72.02 1027 LEU A C 1
ATOM 6329 O O . LEU A 1 1357 ? 153.786 148.238 184.251 1.00 72.02 1027 LEU A O 1
ATOM 6334 N N . LEU A 1 1358 ? 153.053 148.573 182.141 1.00 73.67 1028 LEU A N 1
ATOM 6335 C CA . LEU A 1 1358 ? 153.290 147.182 181.765 1.00 73.67 1028 LEU A CA 1
ATOM 6336 C C . LEU A 1 1358 ? 154.763 146.817 181.901 1.00 73.67 1028 LEU A C 1
ATOM 6337 O O . LEU A 1 1358 ? 155.098 145.735 182.393 1.00 73.67 1028 LEU A O 1
ATOM 6342 N N . CYS A 1 1359 ? 155.656 147.710 181.468 1.00 78.86 1029 CYS A N 1
ATOM 6343 C CA . CYS A 1 1359 ? 157.087 147.434 181.545 1.00 78.86 1029 CYS A CA 1
ATOM 6344 C C . CYS A 1 1359 ? 157.561 147.367 182.989 1.00 78.86 1029 CYS A C 1
ATOM 6345 O O . CYS A 1 1359 ? 158.400 146.527 183.336 1.00 78.86 1029 CYS A O 1
ATOM 6348 N N . GLU A 1 1360 ? 157.041 148.249 183.845 1.00 82.30 1030 GLU A N 1
ATOM 6349 C CA . GLU A 1 1360 ? 157.410 148.215 185.256 1.00 82.30 1030 GLU A CA 1
ATOM 6350 C C . GLU A 1 1360 ? 156.978 146.908 185.901 1.00 82.30 1030 GLU A C 1
ATOM 6351 O O . GLU A 1 1360 ? 157.719 146.328 186.705 1.00 82.30 1030 GLU A O 1
ATOM 6357 N N . VAL A 1 1361 ? 155.779 146.428 185.567 1.00 78.19 1031 VAL A N 1
ATOM 6358 C CA . VAL A 1 1361 ? 155.337 145.145 186.105 1.00 78.19 1031 VAL A CA 1
ATOM 6359 C C . VAL A 1 1361 ? 156.192 144.004 185.563 1.00 78.19 1031 VAL A C 1
ATOM 6360 O O . VAL A 1 1361 ? 156.608 143.113 186.312 1.00 78.19 1031 VAL A O 1
ATOM 6364 N N . MET A 1 1362 ? 156.475 144.014 184.258 1.00 80.23 1032 MET A N 1
ATOM 6365 C CA . MET A 1 1362 ? 157.114 142.875 183.608 1.00 80.23 1032 MET A CA 1
ATOM 6366 C C . MET A 1 1362 ? 158.617 142.805 183.859 1.00 80.23 1032 MET A C 1
ATOM 6367 O O . MET A 1 1362 ? 159.206 141.730 183.706 1.00 80.23 1032 MET A O 1
ATOM 6372 N N . ARG A 1 1363 ? 159.247 143.910 184.264 1.00 86.10 1033 ARG A N 1
ATOM 6373 C CA . ARG A 1 1363 ? 160.668 143.870 184.594 1.00 86.10 1033 ARG A CA 1
ATOM 6374 C C . ARG A 1 1363 ? 160.955 142.999 185.811 1.00 86.10 1033 ARG A C 1
ATOM 6375 O O . ARG A 1 1363 ? 162.098 142.564 185.993 1.00 86.10 1033 ARG A O 1
ATOM 6383 N N . GLU A 1 1364 ? 159.952 142.739 186.643 1.00 87.86 1034 GLU A N 1
ATOM 6384 C CA . GLU A 1 1364 ? 160.164 141.958 187.852 1.00 87.86 1034 GLU A CA 1
ATOM 6385 C C . GLU A 1 1364 ? 160.540 140.521 187.492 1.00 87.86 1034 GLU A C 1
ATOM 6386 O O . GLU A 1 1364 ? 159.966 139.942 186.564 1.00 87.86 1034 GLU A O 1
ATOM 6392 N N . PRO A 1 1365 ? 161.511 139.927 188.194 1.00 85.40 1035 PRO A N 1
ATOM 6393 C CA . PRO A 1 1365 ? 162.002 138.596 187.795 1.00 85.40 1035 PRO A CA 1
ATOM 6394 C C . PRO A 1 1365 ? 160.951 137.497 187.807 1.00 85.40 1035 PRO A C 1
ATOM 6395 O O . PRO A 1 1365 ? 161.041 136.570 186.994 1.00 85.40 1035 PRO A O 1
ATOM 6399 N N . SER A 1 1366 ? 159.964 137.555 188.702 1.00 84.56 1036 SER A N 1
ATOM 6400 C CA . SER A 1 1366 ? 159.020 136.447 188.810 1.00 84.56 1036 SER A CA 1
ATOM 6401 C C . SER A 1 1366 ? 158.081 136.353 187.614 1.00 84.56 1036 SER A C 1
ATOM 6402 O O . SER A 1 1366 ? 157.458 135.304 187.418 1.00 84.56 1036 SER A O 1
ATOM 6405 N N . CYS A 1 1367 ? 157.958 137.412 186.819 1.00 80.34 1037 CYS A N 1
ATOM 6406 C CA . CYS A 1 1367 ? 157.084 137.370 185.654 1.00 80.34 1037 CYS A CA 1
ATOM 6407 C C . CYS A 1 1367 ? 157.645 136.424 184.600 1.00 80.34 1037 CYS A C 1
ATOM 6408 O O . CYS A 1 1367 ? 158.851 136.400 184.342 1.00 80.34 1037 CYS A O 1
ATOM 6411 N N . HIS A 1 1368 ? 156.760 135.640 183.989 1.00 72.89 1038 HIS A N 1
ATOM 6412 C CA . HIS A 1 1368 ? 157.134 134.642 182.995 1.00 72.89 1038 HIS A CA 1
ATOM 6413 C C . HIS A 1 1368 ? 156.402 134.874 181.678 1.00 72.89 1038 HIS A C 1
ATOM 6414 O O . HIS A 1 1368 ? 155.939 133.935 181.029 1.00 72.89 1038 HIS A O 1
ATOM 6421 N N . LEU A 1 1369 ? 156.290 136.134 181.267 1.00 58.04 1039 LEU A N 1
ATOM 6422 C CA . LEU A 1 1369 ? 155.668 136.474 179.994 1.00 58.04 1039 LEU A CA 1
ATOM 6423 C C . LEU A 1 1369 ? 156.706 136.346 178.885 1.00 58.04 1039 LEU A C 1
ATOM 6424 O O . LEU A 1 1369 ? 157.784 136.944 178.968 1.00 58.04 1039 LEU A O 1
ATOM 6429 N N . GLN A 1 1370 ? 156.386 135.569 177.850 1.00 52.55 1040 GLN A N 1
ATOM 6430 C CA . GLN A 1 1370 ? 157.325 135.289 176.768 1.00 52.55 1040 GLN A CA 1
ATOM 6431 C C . GLN A 1 1370 ? 157.039 136.090 175.505 1.00 52.55 1040 GLN A C 1
ATOM 6432 O O . GLN A 1 1370 ? 157.922 136.791 175.006 1.00 52.55 1040 GLN A O 1
ATOM 6438 N N . ASP A 1 1371 ? 155.825 136.001 174.976 1.00 46.78 1041 ASP A N 1
ATOM 6439 C CA . ASP A 1 1371 ? 155.466 136.627 173.711 1.00 46.78 1041 ASP A CA 1
ATOM 6440 C C . ASP A 1 1371 ? 154.446 137.728 173.963 1.00 46.78 1041 ASP A C 1
ATOM 6441 O O . ASP A 1 1371 ? 153.326 137.451 174.403 1.00 46.78 1041 ASP A O 1
ATOM 6446 N N . LEU A 1 1372 ? 154.831 138.970 173.682 1.00 42.50 1042 LEU A N 1
ATOM 6447 C CA . LEU A 1 1372 ? 153.931 140.112 173.801 1.00 42.50 1042 LEU A CA 1
ATOM 6448 C C . LEU A 1 1372 ? 154.025 140.928 172.525 1.00 42.50 1042 LEU A C 1
ATOM 6449 O O . LEU A 1 1372 ? 155.102 141.432 172.195 1.00 42.50 1042 LEU A O 1
ATOM 6454 N N . GLU A 1 1373 ? 152.913 141.062 171.809 1.00 43.37 1043 GLU A N 1
ATOM 6455 C CA . GLU A 1 1373 ? 152.902 141.831 170.575 1.00 43.37 1043 GLU A CA 1
ATOM 6456 C C . GLU A 1 1373 ? 151.816 142.893 170.644 1.00 43.37 1043 GLU A C 1
ATOM 6457 O O . GLU A 1 1373 ? 150.672 142.606 171.007 1.00 43.37 1043 GLU A O 1
ATOM 6463 N N . LEU A 1 1374 ? 152.189 144.126 170.313 1.00 41.24 1044 LEU A N 1
ATOM 6464 C CA . LEU A 1 1374 ? 151.273 145.253 170.361 1.00 41.24 1044 LEU A CA 1
ATOM 6465 C C . LEU A 1 1374 ? 151.451 146.106 169.113 1.00 41.24 1044 LEU A C 1
ATOM 6466 O O . LEU A 1 1374 ? 152.572 146.468 168.750 1.00 41.24 1044 LEU A O 1
ATOM 6471 N N . VAL A 1 1375 ? 150.337 146.408 168.452 1.00 43.98 1045 VAL A N 1
ATOM 6472 C CA . VAL A 1 1375 ? 150.329 147.107 167.172 1.00 43.98 1045 VAL A CA 1
ATOM 6473 C C . VAL A 1 1375 ? 149.306 148.231 167.244 1.00 43.98 1045 VAL A C 1
ATOM 6474 O O . VAL A 1 1375 ? 148.214 148.051 167.793 1.00 43.98 1045 VAL A O 1
ATOM 6478 N N . LYS A 1 1376 ? 149.663 149.395 166.696 1.00 48.73 1046 LYS A N 1
ATOM 6479 C CA . LYS A 1 1376 ? 148.772 150.556 166.655 1.00 48.73 1046 LYS A CA 1
ATOM 6480 C C . LYS A 1 1376 ? 148.393 151.007 168.065 1.00 48.73 1046 LYS A C 1
ATOM 6481 O O . LYS A 1 1376 ? 147.218 151.074 168.429 1.00 48.73 1046 LYS A O 1
ATOM 6487 N N . CYS A 1 1377 ? 149.410 151.315 168.868 1.00 49.97 1047 CYS A N 1
ATOM 6488 C CA . CYS A 1 1377 ? 149.210 151.741 170.245 1.00 49.97 1047 CYS A CA 1
ATOM 6489 C C . CYS A 1 1377 ? 149.779 153.127 170.527 1.00 49.97 1047 CYS A C 1
ATOM 6490 O O . CYS A 1 1377 ? 149.931 153.491 171.696 1.00 49.97 1047 CYS A O 1
ATOM 6493 N N . HIS A 1 1378 ? 150.104 153.901 169.491 1.00 56.03 1048 HIS A N 1
ATOM 6494 C CA . HIS A 1 1378 ? 150.477 155.310 169.632 1.00 56.03 1048 HIS A CA 1
ATOM 6495 C C . HIS A 1 1378 ? 151.670 155.484 170.577 1.00 56.03 1048 HIS A C 1
ATOM 6496 O O . HIS A 1 1378 ? 151.578 156.131 171.621 1.00 56.03 1048 HIS A O 1
ATOM 6503 N N . LEU A 1 1379 ? 152.801 154.902 170.190 1.00 59.52 1049 LEU A N 1
ATOM 6504 C CA . LEU A 1 1379 ? 153.985 154.928 171.035 1.00 59.52 1049 LEU A CA 1
ATOM 6505 C C . LEU A 1 1379 ? 154.919 156.073 170.636 1.00 59.52 1049 LEU A C 1
ATOM 6506 O O . LEU A 1 1379 ? 154.652 156.835 169.705 1.00 59.52 1049 LEU A O 1
ATOM 6511 N N . THR A 1 1380 ? 156.027 156.201 171.362 1.00 70.44 1050 THR A N 1
ATOM 6512 C CA . THR A 1 1380 ? 157.011 157.249 171.111 1.00 70.44 1050 THR A CA 1
ATOM 6513 C C . THR A 1 1380 ? 158.386 156.745 171.547 1.00 70.44 1050 THR A C 1
ATOM 6514 O O . THR A 1 1380 ? 158.588 155.545 171.756 1.00 70.44 1050 THR A O 1
ATOM 6518 N N . ALA A 1 1381 ? 159.338 157.674 171.683 1.00 78.80 1051 ALA A N 1
ATOM 6519 C CA . ALA A 1 1381 ? 160.727 157.299 171.941 1.00 78.80 1051 ALA A CA 1
ATOM 6520 C C . ALA A 1 1381 ? 160.946 156.836 173.380 1.00 78.80 1051 ALA A C 1
ATOM 6521 O O . ALA A 1 1381 ? 161.684 155.871 173.619 1.00 78.80 1051 ALA A O 1
ATOM 6523 N N . ALA A 1 1382 ? 160.338 157.522 174.355 1.00 81.19 1052 ALA A N 1
ATOM 6524 C CA . ALA A 1 1382 ? 160.546 157.160 175.756 1.00 81.19 1052 ALA A CA 1
ATOM 6525 C C . ALA A 1 1382 ? 160.029 155.756 176.044 1.00 81.19 1052 ALA A C 1
ATOM 6526 O O . ALA A 1 1382 ? 160.633 155.003 176.824 1.00 81.19 1052 ALA A O 1
ATOM 6528 N N . CYS A 1 1383 ? 158.895 155.402 175.440 1.00 80.49 1053 CYS A N 1
ATOM 6529 C CA . CYS A 1 1383 ? 158.425 154.024 175.468 1.00 80.49 1053 CYS A CA 1
ATOM 6530 C C . CYS A 1 1383 ? 159.512 153.064 175.006 1.00 80.49 1053 CYS A C 1
ATOM 6531 O O . CYS A 1 1383 ? 159.732 152.015 175.624 1.00 80.49 1053 CYS A O 1
ATOM 6534 N N . CYS A 1 1384 ? 160.213 153.414 173.927 1.00 79.98 1054 CYS A N 1
ATOM 6535 C CA . CYS A 1 1384 ? 161.260 152.542 173.410 1.00 79.98 1054 CYS A CA 1
ATOM 6536 C C . CYS A 1 1384 ? 162.440 152.459 174.368 1.00 79.98 1054 CYS A C 1
ATOM 6537 O O . CYS A 1 1384 ? 163.063 151.403 174.495 1.00 79.98 1054 CYS A O 1
ATOM 6540 N N . GLU A 1 1385 ? 162.772 153.560 175.045 1.00 83.18 1055 GLU A N 1
ATOM 6541 C CA . GLU A 1 1385 ? 163.860 153.511 176.022 1.00 83.18 1055 GLU A CA 1
ATOM 6542 C C . GLU A 1 1385 ? 163.516 152.582 177.183 1.00 83.18 1055 GLU A C 1
ATOM 6543 O O . GLU A 1 1385 ? 164.351 151.773 177.620 1.00 83.18 1055 GLU A O 1
ATOM 6549 N N . SER A 1 1386 ? 162.286 152.679 177.693 1.00 80.19 1056 SER A N 1
ATOM 6550 C CA . SER A 1 1386 ? 161.862 151.772 178.756 1.00 80.19 1056 SER A CA 1
ATOM 6551 C C . SER A 1 1386 ? 161.870 150.325 178.275 1.00 80.19 1056 SER A C 1
ATOM 6552 O O . SER A 1 1386 ? 162.305 149.418 179.000 1.00 80.19 1056 SER A O 1
ATOM 6555 N N . LEU A 1 1387 ? 161.402 150.092 177.046 1.00 78.03 1057 LEU A N 1
ATOM 6556 C CA . LEU A 1 1387 ? 161.415 148.743 176.493 1.00 78.03 1057 LEU A CA 1
ATOM 6557 C C . LEU A 1 1387 ? 162.838 148.222 176.342 1.00 78.03 1057 LEU A C 1
ATOM 6558 O O . LEU A 1 1387 ? 163.091 147.027 176.525 1.00 78.03 1057 LEU A O 1
ATOM 6563 N N . SER A 1 1388 ? 163.779 149.102 175.997 1.00 79.51 1058 SER A N 1
ATOM 6564 C CA . SER A 1 1388 ? 165.176 148.699 175.885 1.00 79.51 1058 SER A CA 1
ATOM 6565 C C . SER A 1 1388 ? 165.738 148.291 177.237 1.00 79.51 1058 SER A C 1
ATOM 6566 O O . SER A 1 1388 ? 166.473 147.300 177.342 1.00 79.51 1058 SER A O 1
ATOM 6569 N N . CYS A 1 1389 ? 165.413 149.054 178.282 1.00 82.85 1059 CYS A N 1
ATOM 6570 C CA . CYS A 1 1389 ? 165.826 148.659 179.626 1.00 82.85 1059 CYS A CA 1
ATOM 6571 C C . CYS A 1 1389 ? 165.260 147.291 179.987 1.00 82.85 1059 CYS A C 1
ATOM 6572 O O . CYS A 1 1389 ? 165.971 146.436 180.532 1.00 82.85 1059 CYS A O 1
ATOM 6575 N N . VAL A 1 1390 ? 163.985 147.060 179.664 1.00 78.42 1060 VAL A N 1
ATOM 6576 C CA . VAL A 1 1390 ? 163.367 145.767 179.953 1.00 78.42 1060 VAL A CA 1
ATOM 6577 C C . VAL A 1 1390 ? 164.072 144.645 179.200 1.00 78.42 1060 VAL A C 1
ATOM 6578 O O . VAL A 1 1390 ? 164.361 143.584 179.766 1.00 78.42 1060 VAL A O 1
ATOM 6582 N N . ILE A 1 1391 ? 164.355 144.856 177.913 1.00 77.18 1061 ILE A N 1
ATOM 6583 C CA . ILE A 1 1391 ? 164.971 143.813 177.094 1.00 77.18 1061 ILE A CA 1
ATOM 6584 C C . ILE A 1 1391 ? 166.366 143.484 177.606 1.00 77.18 1061 ILE A C 1
ATOM 6585 O O . ILE A 1 1391 ? 166.751 142.311 177.694 1.00 77.18 1061 ILE A O 1
ATOM 6590 N N . SER A 1 1392 ? 167.147 144.510 177.950 1.00 82.28 1062 SER A N 1
ATOM 6591 C CA . SER A 1 1392 ? 168.494 144.265 178.455 1.00 82.28 1062 SER A CA 1
ATOM 6592 C C . SER A 1 1392 ? 168.462 143.569 179.810 1.00 82.28 1062 SER A C 1
ATOM 6593 O O . SER A 1 1392 ? 169.310 142.715 180.094 1.00 82.28 1062 SER A O 1
ATOM 6596 N N . ARG A 1 1393 ? 167.493 143.915 180.661 1.00 84.27 1063 ARG A N 1
ATOM 6597 C CA . ARG A 1 1393 ? 167.480 143.366 182.014 1.00 84.27 1063 ARG A CA 1
ATOM 6598 C C . ARG A 1 1393 ? 166.797 142.002 182.074 1.00 84.27 1063 ARG A C 1
ATOM 6599 O O . ARG A 1 1393 ? 167.386 141.028 182.555 1.00 84.27 1063 ARG A O 1
ATOM 6607 N N . SER A 1 1394 ? 165.559 141.911 181.592 1.00 79.07 1064 SER A N 1
ATOM 6608 C CA . SER A 1 1394 ? 164.761 140.705 181.778 1.00 79.07 1064 SER A CA 1
ATOM 6609 C C . SER A 1 1394 ? 165.355 139.521 181.024 1.00 79.07 1064 SER A C 1
ATOM 6610 O O . SER A 1 1394 ? 166.278 139.665 180.219 1.00 79.07 1064 SER A O 1
ATOM 6613 N N . ARG A 1 1395 ? 164.815 138.335 181.303 1.00 75.00 1065 ARG A N 1
ATOM 6614 C CA . ARG A 1 1395 ? 165.320 137.103 180.714 1.00 75.00 1065 ARG A CA 1
ATOM 6615 C C . ARG A 1 1395 ? 164.257 136.289 179.991 1.00 75.00 1065 ARG A C 1
ATOM 6616 O O . ARG A 1 1395 ? 164.574 135.620 179.004 1.00 75.00 1065 ARG A O 1
ATOM 6624 N N . HIS A 1 1396 ? 163.005 136.320 180.448 1.00 69.28 1066 HIS A N 1
ATOM 6625 C CA . HIS A 1 1396 ? 162.021 135.380 179.922 1.00 69.28 1066 HIS A CA 1
ATOM 6626 C C . HIS A 1 1396 ? 161.381 135.867 178.627 1.00 69.28 1066 HIS A C 1
ATOM 6627 O O . HIS A 1 1396 ? 160.718 135.083 177.939 1.00 69.28 1066 HIS A O 1
ATOM 6634 N N . LEU A 1 1397 ? 161.556 137.139 178.276 1.00 53.90 1067 LEU A N 1
ATOM 6635 C CA . LEU A 1 1397 ? 160.932 137.665 177.067 1.00 53.90 1067 LEU A CA 1
ATOM 6636 C C . LEU A 1 1397 ? 161.694 137.202 175.831 1.00 53.90 1067 LEU A C 1
ATOM 6637 O O . LEU A 1 1397 ? 162.915 137.358 175.748 1.00 53.90 1067 LEU A O 1
ATOM 6642 N N . LYS A 1 1398 ? 160.968 136.643 174.865 1.00 43.91 1068 LYS A N 1
ATOM 6643 C CA . LYS A 1 1398 ? 161.560 136.074 173.660 1.00 43.91 1068 LYS A CA 1
ATOM 6644 C C . LYS A 1 1398 ? 161.124 136.759 172.376 1.00 43.91 1068 LYS A C 1
ATOM 6645 O O . LYS A 1 1398 ? 161.875 136.753 171.400 1.00 43.91 1068 LYS A O 1
ATOM 6651 N N . SER A 1 1399 ? 159.931 137.348 172.340 1.00 37.74 1069 SER A N 1
ATOM 6652 C CA . SER A 1 1399 ? 159.394 137.945 171.127 1.00 37.74 1069 SER A CA 1
ATOM 6653 C C . SER A 1 1399 ? 158.827 139.325 171.421 1.00 37.74 1069 SER A C 1
ATOM 6654 O O . SER A 1 1399 ? 158.505 139.654 172.565 1.00 37.74 1069 SER A O 1
ATOM 6657 N N . LEU A 1 1400 ? 158.709 140.131 170.370 1.00 31.27 1070 LEU A N 1
ATOM 6658 C CA . LEU A 1 1400 ? 158.184 141.483 170.479 1.00 31.27 1070 LEU A CA 1
ATOM 6659 C C . LEU A 1 1400 ? 157.719 141.920 169.097 1.00 31.27 1070 LEU A C 1
ATOM 6660 O O . LEU A 1 1400 ? 158.074 141.304 168.090 1.00 31.27 1070 LEU A O 1
ATOM 6665 N N . ASP A 1 1401 ? 156.910 142.977 169.053 1.00 34.46 1071 ASP A N 1
ATOM 6666 C CA . ASP A 1 1401 ? 156.319 143.436 167.802 1.00 34.46 1071 ASP A CA 1
ATOM 6667 C C . ASP A 1 1401 ? 155.941 144.900 167.948 1.00 34.46 1071 ASP A C 1
ATOM 6668 O O . ASP A 1 1401 ? 155.293 145.279 168.926 1.00 34.46 1071 ASP A O 1
ATOM 6673 N N . LEU A 1 1402 ? 156.337 145.719 166.973 1.00 34.54 1072 LEU A N 1
ATOM 6674 C CA . LEU A 1 1402 ? 156.008 147.145 166.963 1.00 34.54 1072 LEU A CA 1
ATOM 6675 C C . LEU A 1 1402 ? 155.732 147.557 165.520 1.00 34.54 1072 LEU A C 1
ATOM 6676 O O . LEU A 1 1402 ? 156.641 147.990 164.809 1.00 34.54 1072 LEU A O 1
ATOM 6681 N N . THR A 1 1403 ? 154.478 147.448 165.099 1.00 40.44 1073 THR A N 1
ATOM 6682 C CA . THR A 1 1403 ? 154.071 147.783 163.743 1.00 40.44 1073 THR A CA 1
ATOM 6683 C C . THR A 1 1403 ? 153.132 148.982 163.776 1.00 40.44 1073 THR A C 1
ATOM 6684 O O . THR A 1 1403 ? 152.290 149.095 164.672 1.00 40.44 1073 THR A O 1
ATOM 6688 N N . ASP A 1 1404 ? 153.295 149.881 162.803 1.00 44.05 1074 ASP A N 1
ATOM 6689 C CA . ASP A 1 1404 ? 152.450 151.064 162.645 1.00 44.05 1074 ASP A CA 1
ATOM 6690 C C . ASP A 1 1404 ? 152.572 152.030 163.820 1.00 44.05 1074 ASP A C 1
ATOM 6691 O O . ASP A 1 1404 ? 151.591 152.664 164.210 1.00 44.05 1074 ASP A O 1
ATOM 6696 N N . ASN A 1 1405 ? 153.764 152.157 164.392 1.00 45.59 1075 ASN A N 1
ATOM 6697 C CA . ASN A 1 1405 ? 154.030 153.129 165.442 1.00 45.59 1075 ASN A CA 1
ATOM 6698 C C . ASN A 1 1405 ? 155.155 154.056 165.004 1.00 45.59 1075 ASN A C 1
ATOM 6699 O O . ASN A 1 1405 ? 156.067 153.641 164.285 1.00 45.59 1075 ASN A O 1
ATOM 6704 N N . ALA A 1 1406 ? 155.084 155.314 165.435 1.00 48.41 1076 ALA A N 1
ATOM 6705 C CA . ALA A 1 1406 ? 156.051 156.330 165.020 1.00 48.41 1076 ALA A CA 1
ATOM 6706 C C . ALA A 1 1406 ? 157.158 156.456 166.068 1.00 48.41 1076 ALA A C 1
ATOM 6707 O O . ALA A 1 1406 ? 157.296 157.461 166.767 1.00 48.41 1076 ALA A O 1
ATOM 6709 N N . LEU A 1 1407 ? 157.967 155.400 166.155 1.00 57.54 1077 LEU A N 1
ATOM 6710 C CA . LEU A 1 1407 ? 159.074 155.394 167.106 1.00 57.54 1077 LEU A CA 1
ATOM 6711 C C . LEU A 1 1407 ? 160.117 156.450 166.756 1.00 57.54 1077 LEU A C 1
ATOM 6712 O O . LEU A 1 1407 ? 160.682 157.090 167.649 1.00 57.54 1077 LEU A O 1
ATOM 6717 N N . GLY A 1 1408 ? 160.390 156.642 165.469 1.00 65.58 1078 GLY A N 1
ATOM 6718 C CA . GLY A 1 1408 ? 161.369 157.622 165.051 1.00 65.58 1078 GLY A CA 1
ATOM 6719 C C . GLY A 1 1408 ? 162.787 157.094 165.128 1.00 65.58 1078 GLY A C 1
ATOM 6720 O O . GLY A 1 1408 ? 163.045 155.892 165.180 1.00 65.58 1078 GLY A O 1
ATOM 6721 N N . ASP A 1 1409 ? 163.735 158.033 165.121 1.00 73.88 1079 ASP A N 1
ATOM 6722 C CA . ASP A 1 1409 ? 165.143 157.657 165.182 1.00 73.88 1079 ASP A CA 1
ATOM 6723 C C . ASP A 1 1409 ? 165.602 157.437 166.619 1.00 73.88 1079 ASP A C 1
ATOM 6724 O O . ASP A 1 1409 ? 166.359 156.498 166.898 1.00 73.88 1079 ASP A O 1
ATOM 6729 N N . GLY A 1 1410 ? 165.160 158.293 167.543 1.00 74.96 1080 GLY A N 1
ATOM 6730 C CA . GLY A 1 1410 ? 165.606 158.173 168.923 1.00 74.96 1080 GLY A CA 1
ATOM 6731 C C . GLY A 1 1410 ? 165.150 156.886 169.583 1.00 74.96 1080 GLY A C 1
ATOM 6732 O O . GLY A 1 1410 ? 165.904 156.257 170.331 1.00 74.96 1080 GLY A O 1
ATOM 6733 N N . GLY A 1 1411 ? 163.907 156.480 169.323 1.00 76.87 1081 GLY A N 1
ATOM 6734 C CA . GLY A 1 1411 ? 163.417 155.238 169.895 1.00 76.87 1081 GLY A CA 1
ATOM 6735 C C . GLY A 1 1411 ? 164.187 154.028 169.404 1.00 76.87 1081 GLY A C 1
ATOM 6736 O O . GLY A 1 1411 ? 164.526 153.133 170.185 1.00 76.87 1081 GLY A O 1
ATOM 6737 N N . VAL A 1 1412 ? 164.478 153.985 168.105 1.00 71.70 1082 VAL A N 1
ATOM 6738 C CA . VAL A 1 1412 ? 165.249 152.873 167.561 1.00 71.70 1082 VAL A CA 1
ATOM 6739 C C . VAL A 1 1412 ? 166.676 152.902 168.092 1.00 71.70 1082 VAL A C 1
ATOM 6740 O O . VAL A 1 1412 ? 167.281 151.852 168.325 1.00 71.70 1082 VAL A O 1
ATOM 6744 N N . ALA A 1 1413 ? 167.237 154.095 168.302 1.00 75.44 1083 ALA A N 1
ATOM 6745 C CA . ALA A 1 1413 ? 168.564 154.179 168.908 1.00 75.44 1083 ALA A CA 1
ATOM 6746 C C . ALA A 1 1413 ? 168.559 153.634 170.334 1.00 75.44 1083 ALA A C 1
ATOM 6747 O O . ALA A 1 1413 ? 169.494 152.936 170.748 1.00 75.44 1083 ALA A O 1
ATOM 6749 N N . ALA A 1 1414 ? 167.517 153.952 171.104 1.00 77.09 1084 ALA A N 1
ATOM 6750 C CA . ALA A 1 1414 ? 167.410 153.410 172.456 1.00 77.09 1084 ALA A CA 1
ATOM 6751 C C . ALA A 1 1414 ? 167.275 151.892 172.432 1.00 77.09 1084 ALA A C 1
ATOM 6752 O O . ALA A 1 1414 ? 167.925 151.188 173.216 1.00 77.09 1084 ALA A O 1
ATOM 6754 N N . LEU A 1 1415 ? 166.435 151.370 171.534 1.00 76.24 1085 LEU A N 1
ATOM 6755 C CA . LEU A 1 1415 ? 166.299 149.922 171.400 1.00 76.24 1085 LEU A CA 1
ATOM 6756 C C . LEU A 1 1415 ? 167.620 149.282 170.988 1.00 76.24 1085 LEU A C 1
ATOM 6757 O O . LEU A 1 1415 ? 167.948 148.175 171.427 1.00 76.24 1085 LEU A O 1
ATOM 6762 N N . CYS A 1 1416 ? 168.381 149.965 170.131 1.00 82.83 1086 CYS A N 1
ATOM 6763 C CA . CYS A 1 1416 ? 169.730 149.533 169.783 1.00 82.83 1086 CYS A CA 1
ATOM 6764 C C . CYS A 1 1416 ? 170.614 149.412 171.014 1.00 82.83 1086 CYS A C 1
ATOM 6765 O O . CYS A 1 1416 ? 171.280 148.388 171.216 1.00 82.83 1086 CYS A O 1
ATOM 6768 N N . GLU A 1 1417 ? 170.645 150.461 171.838 1.00 85.98 1087 GLU A N 1
ATOM 6769 C CA . GLU A 1 1417 ? 171.464 150.429 173.045 1.00 85.98 1087 GLU A CA 1
ATOM 6770 C C . GLU A 1 1417 ? 171.039 149.286 173.957 1.00 85.98 1087 GLU A C 1
ATOM 6771 O O . GLU A 1 1417 ? 171.878 148.651 174.607 1.00 85.98 1087 GLU A O 1
ATOM 6777 N N . GLY A 1 1418 ? 169.736 149.010 174.016 1.00 81.98 1088 GLY A N 1
ATOM 6778 C CA . GLY A 1 1418 ? 169.264 147.884 174.805 1.00 81.98 1088 GLY A CA 1
ATOM 6779 C C . GLY A 1 1418 ? 169.707 146.542 174.250 1.00 81.98 1088 GLY A C 1
ATOM 6780 O O . GLY A 1 1418 ? 170.119 145.655 175.003 1.00 81.98 1088 GLY A O 1
ATOM 6781 N N . LEU A 1 1419 ? 169.629 146.373 172.928 1.00 82.87 1089 LEU A N 1
ATOM 6782 C CA . LEU A 1 1419 ? 169.972 145.097 172.307 1.00 82.87 1089 LEU A CA 1
ATOM 6783 C C . LEU A 1 1419 ? 171.474 144.871 172.210 1.00 82.87 1089 LEU A C 1
ATOM 6784 O O . LEU A 1 1419 ? 171.899 143.746 171.925 1.00 82.87 1089 LEU A O 1
ATOM 6789 N N . LYS A 1 1420 ? 172.284 145.910 172.422 1.00 89.44 1090 LYS A N 1
ATOM 6790 C CA . LYS A 1 1420 ? 173.731 145.733 172.354 1.00 89.44 1090 LYS A CA 1
ATOM 6791 C C . LYS A 1 1420 ? 174.244 144.806 173.453 1.00 89.44 1090 LYS A C 1
ATOM 6792 O O . LYS A 1 1420 ? 175.280 144.155 173.277 1.00 89.44 1090 LYS A O 1
ATOM 6798 N N . GLN A 1 1421 ? 173.539 144.728 174.579 1.00 90.64 1091 GLN A N 1
ATOM 6799 C CA . GLN A 1 1421 ? 173.995 143.914 175.699 1.00 90.64 1091 GLN A CA 1
ATOM 6800 C C . GLN A 1 1421 ? 173.969 142.432 175.348 1.00 90.64 1091 GLN A C 1
ATOM 6801 O O . GLN A 1 1421 ? 173.069 141.954 174.651 1.00 90.64 1091 GLN A O 1
ATOM 6807 N N . LYS A 1 1422 ? 174.968 141.701 175.847 1.00 96.81 1092 LYS A N 1
ATOM 6808 C CA . LYS A 1 1422 ? 175.072 140.273 175.575 1.00 96.81 1092 LYS A CA 1
ATOM 6809 C C . LYS A 1 1422 ? 174.077 139.447 176.378 1.00 96.81 1092 LYS A C 1
ATOM 6810 O O . LYS A 1 1422 ? 173.823 138.291 176.024 1.00 96.81 1092 LYS A O 1
ATOM 6816 N N . ASN A 1 1423 ? 173.513 140.007 177.451 1.00 89.20 1093 ASN A N 1
ATOM 6817 C CA . ASN A 1 1423 ? 172.589 139.244 178.284 1.00 89.20 1093 ASN A CA 1
ATOM 6818 C C . ASN A 1 1423 ? 171.250 139.045 177.583 1.00 89.20 1093 ASN A C 1
ATOM 6819 O O . ASN A 1 1423 ? 170.562 138.049 177.833 1.00 89.20 1093 ASN A O 1
ATOM 6824 N N . SER A 1 1424 ? 170.879 139.960 176.687 1.00 74.44 1094 SER A N 1
ATOM 6825 C CA . SER A 1 1424 ? 169.579 139.894 176.034 1.00 74.44 1094 SER A CA 1
ATOM 6826 C C . SER A 1 1424 ? 169.432 138.601 175.242 1.00 74.44 1094 SER A C 1
ATOM 6827 O O . SER A 1 1424 ? 170.393 138.096 174.657 1.00 74.44 1094 SER A O 1
ATOM 6830 N N . VAL A 1 1425 ? 168.216 138.058 175.238 1.00 56.29 1095 VAL A N 1
ATOM 6831 C CA . VAL A 1 1425 ? 167.946 136.772 174.607 1.00 56.29 1095 VAL A CA 1
ATOM 6832 C C . VAL A 1 1425 ? 166.748 136.932 173.675 1.00 56.29 1095 VAL A C 1
ATOM 6833 O O . VAL A 1 1425 ? 166.055 135.961 173.351 1.00 56.29 1095 VAL A O 1
ATOM 6837 N N . LEU A 1 1426 ? 166.500 138.162 173.229 1.00 46.09 1096 LEU A N 1
ATOM 6838 C CA . LEU A 1 1426 ? 165.363 138.421 172.354 1.00 46.09 1096 LEU A CA 1
ATOM 6839 C C . LEU A 1 1426 ? 165.548 137.710 171.019 1.00 46.09 1096 LEU A C 1
ATOM 6840 O O . LEU A 1 1426 ? 166.604 137.812 170.390 1.00 46.09 1096 LEU A O 1
ATOM 6845 N N . ALA A 1 1427 ? 164.510 136.993 170.585 1.00 37.09 1097 ALA A N 1
ATOM 6846 C CA . ALA A 1 1427 ? 164.602 136.155 169.393 1.00 37.09 1097 ALA A CA 1
ATOM 6847 C C . ALA A 1 1427 ? 164.178 136.897 168.128 1.00 37.09 1097 ALA A C 1
ATOM 6848 O O . ALA A 1 1427 ? 164.977 137.052 167.200 1.00 37.09 1097 ALA A O 1
ATOM 6850 N N . ARG A 1 1428 ? 162.930 137.358 168.071 1.00 33.20 1098 ARG A N 1
ATOM 6851 C CA . ARG A 1 1428 ? 162.418 138.037 166.889 1.00 33.20 1098 ARG A CA 1
ATOM 6852 C C . ARG A 1 1428 ? 161.914 139.420 167.254 1.00 33.20 1098 ARG A C 1
ATOM 6853 O O . ARG A 1 1428 ? 161.323 139.619 168.317 1.00 33.20 1098 ARG A O 1
ATOM 6861 N N . LEU A 1 1429 ? 162.160 140.371 166.362 1.00 27.22 1099 LEU A N 1
ATOM 6862 C CA . LEU A 1 1429 ? 161.738 141.752 166.521 1.00 27.22 1099 LEU A CA 1
ATOM 6863 C C . LEU A 1 1429 ? 161.060 142.197 165.236 1.00 27.22 1099 LEU A C 1
ATOM 6864 O O . LEU A 1 1429 ? 161.546 141.911 164.140 1.00 27.22 1099 LEU A O 1
ATOM 6869 N N . GLY A 1 1430 ? 159.932 142.884 165.371 1.00 27.48 1100 GLY A N 1
ATOM 6870 C CA . GLY A 1 1430 ? 159.182 143.299 164.204 1.00 27.48 1100 GLY A CA 1
ATOM 6871 C C . GLY A 1 1430 ? 159.003 144.797 164.098 1.00 27.48 1100 GLY A C 1
ATOM 6872 O O . GLY A 1 1430 ? 158.315 145.405 164.920 1.00 27.48 1100 GLY A O 1
ATOM 6873 N N . LEU A 1 1431 ? 159.617 145.402 163.086 1.00 27.96 1101 LEU A N 1
ATOM 6874 C CA . LEU A 1 1431 ? 159.506 146.830 162.829 1.00 27.96 1101 LEU A CA 1
ATOM 6875 C C . LEU A 1 1431 ? 158.931 147.039 161.438 1.00 27.96 1101 LEU A C 1
ATOM 6876 O O . LEU A 1 1431 ? 159.284 146.316 160.502 1.00 27.96 1101 LEU A O 1
ATOM 6881 N N . LYS A 1 1432 ? 158.039 148.015 161.308 1.00 31.50 1102 LYS A N 1
ATOM 6882 C CA . LYS A 1 1432 ? 157.415 148.318 160.030 1.00 31.50 1102 LYS A CA 1
ATOM 6883 C C . LYS A 1 1432 ? 156.691 149.648 160.151 1.00 31.50 1102 LYS A C 1
ATOM 6884 O O . LYS A 1 1432 ? 156.019 149.903 161.152 1.00 31.50 1102 LYS A O 1
ATOM 6890 N N . ALA A 1 1433 ? 156.838 150.487 159.128 1.00 34.54 1103 ALA A N 1
ATOM 6891 C CA . ALA A 1 1433 ? 156.200 151.801 159.086 1.00 34.54 1103 ALA A CA 1
ATOM 6892 C C . ALA A 1 1433 ? 156.559 152.639 160.310 1.00 34.54 1103 ALA A C 1
ATOM 6893 O O . ALA A 1 1433 ? 155.714 153.326 160.883 1.00 34.54 1103 ALA A O 1
ATOM 6895 N N . CYS A 1 1434 ? 157.826 152.582 160.717 1.00 40.70 1104 CYS A N 1
ATOM 6896 C CA . CYS A 1 1434 ? 158.305 153.327 161.872 1.00 40.70 1104 CYS A CA 1
ATOM 6897 C C . CYS A 1 1434 ? 159.101 154.569 161.489 1.00 40.70 1104 CYS A C 1
ATOM 6898 O O . CYS A 1 1434 ? 159.686 155.209 162.367 1.00 40.70 1104 CYS A O 1
ATOM 6901 N N . GLY A 1 1435 ? 159.135 154.925 160.207 1.00 47.82 1105 GLY A N 1
ATOM 6902 C CA . GLY A 1 1435 ? 159.804 156.138 159.773 1.00 47.82 1105 GLY A CA 1
ATOM 6903 C C . GLY A 1 1435 ? 161.303 156.150 159.993 1.00 47.82 1105 GLY A C 1
ATOM 6904 O O . GLY A 1 1435 ? 161.838 157.095 160.580 1.00 47.82 1105 GLY A O 1
ATOM 6905 N N . LEU A 1 1436 ? 161.991 155.110 159.533 1.00 51.32 1106 LEU A N 1
ATOM 6906 C CA . LEU A 1 1436 ? 163.420 154.985 159.775 1.00 51.32 1106 LEU A CA 1
ATOM 6907 C C . LEU A 1 1436 ? 164.227 155.718 158.704 1.00 51.32 1106 LEU A C 1
ATOM 6908 O O . LEU A 1 1436 ? 163.765 155.949 157.584 1.00 51.32 1106 LEU A O 1
ATOM 6913 N N . THR A 1 1437 ? 165.458 156.078 159.067 1.00 68.54 1107 THR A N 1
ATOM 6914 C CA . THR A 1 1437 ? 166.343 156.878 158.223 1.00 68.54 1107 THR A CA 1
ATOM 6915 C C . THR A 1 1437 ? 167.757 156.308 158.317 1.00 68.54 1107 THR A C 1
ATOM 6916 O O . THR A 1 1437 ? 167.963 155.158 158.717 1.00 68.54 1107 THR A O 1
ATOM 6920 N N . SER A 1 1438 ? 168.740 157.121 157.919 1.00 81.47 1108 SER A N 1
ATOM 6921 C CA . SER A 1 1438 ? 170.114 156.640 157.785 1.00 81.47 1108 SER A CA 1
ATOM 6922 C C . SER A 1 1438 ? 170.784 156.414 159.140 1.00 81.47 1108 SER A C 1
ATOM 6923 O O . SER A 1 1438 ? 171.464 155.401 159.345 1.00 81.47 1108 SER A O 1
ATOM 6926 N N . ASP A 1 1439 ? 170.632 157.359 160.072 1.00 83.96 1109 ASP A N 1
ATOM 6927 C CA . ASP A 1 1439 ? 171.351 157.253 161.341 1.00 83.96 1109 ASP A CA 1
ATOM 6928 C C . ASP A 1 1439 ? 170.878 156.055 162.156 1.00 83.96 1109 ASP A C 1
ATOM 6929 O O . ASP A 1 1439 ? 171.696 155.291 162.693 1.00 83.96 1109 ASP A O 1
ATOM 6934 N N . CYS A 1 1440 ? 169.560 155.877 162.261 1.00 79.35 1110 CYS A N 1
ATOM 6935 C CA . CYS A 1 1440 ? 169.028 154.757 163.025 1.00 79.35 1110 CYS A CA 1
ATOM 6936 C C . CYS A 1 1440 ? 169.429 153.430 162.401 1.00 79.35 1110 CYS A C 1
ATOM 6937 O O . CYS A 1 1440 ? 169.722 152.464 163.115 1.00 79.35 1110 CYS A O 1
ATOM 6940 N N . CYS A 1 1441 ? 169.455 153.359 161.069 1.00 77.72 1111 CYS A N 1
ATOM 6941 C CA . CYS A 1 1441 ? 169.843 152.110 160.424 1.00 77.72 1111 CYS A CA 1
ATOM 6942 C C . CYS A 1 1441 ? 171.330 151.826 160.606 1.00 77.72 1111 CYS A C 1
ATOM 6943 O O . CYS A 1 1441 ? 171.721 150.662 160.738 1.00 77.72 1111 CYS A O 1
ATOM 6946 N N . GLU A 1 1442 ? 172.169 152.865 160.638 1.00 77.15 1112 GLU A N 1
ATOM 6947 C CA . GLU A 1 1442 ? 173.576 152.663 160.976 1.00 77.15 1112 GLU A CA 1
ATOM 6948 C C . GLU A 1 1442 ? 173.727 152.099 162.386 1.00 77.15 1112 GLU A C 1
ATOM 6949 O O . GLU A 1 1442 ? 174.494 151.150 162.619 1.00 77.15 1112 GLU A O 1
ATOM 6955 N N . ALA A 1 1443 ? 173.003 152.681 163.345 1.00 73.49 1113 ALA A N 1
ATOM 6956 C CA . ALA A 1 1443 ? 173.069 152.179 164.715 1.00 73.49 1113 ALA A CA 1
ATOM 6957 C C . ALA A 1 1443 ? 172.592 150.735 164.791 1.00 73.49 1113 ALA A C 1
ATOM 6958 O O . ALA A 1 1443 ? 173.207 149.903 165.468 1.00 73.49 1113 ALA A O 1
ATOM 6960 N N . LEU A 1 1444 ? 171.503 150.418 164.090 1.00 70.91 1114 LEU A N 1
ATOM 6961 C CA . LEU A 1 1444 ? 170.988 149.054 164.082 1.00 70.91 1114 LEU A CA 1
ATOM 6962 C C . LEU A 1 1444 ? 171.997 148.097 163.459 1.00 70.91 1114 LEU A C 1
ATOM 6963 O O . LEU A 1 1444 ? 172.128 146.947 163.897 1.00 70.91 1114 LEU A O 1
ATOM 6968 N N . SER A 1 1445 ? 172.712 148.552 162.428 1.00 72.40 1115 SER A N 1
ATOM 6969 C CA . SER A 1 1445 ? 173.762 147.736 161.829 1.00 72.40 1115 SER A CA 1
ATOM 6970 C C . SER A 1 1445 ? 174.848 147.413 162.843 1.00 72.40 1115 SER A C 1
ATOM 6971 O O . SER A 1 1445 ? 175.284 146.259 162.957 1.00 72.40 1115 SER A O 1
ATOM 6974 N N . LEU A 1 1446 ? 175.286 148.418 163.602 1.00 73.93 1116 LEU A N 1
ATOM 6975 C CA . LEU A 1 1446 ? 176.286 148.161 164.637 1.00 73.93 1116 LEU A CA 1
ATOM 6976 C C . LEU A 1 1446 ? 175.754 147.188 165.686 1.00 73.93 1116 LEU A C 1
ATOM 6977 O O . LEU A 1 1446 ? 176.481 146.301 166.156 1.00 73.93 1116 LEU A O 1
ATOM 6982 N N . ALA A 1 1447 ? 174.480 147.337 166.060 1.00 72.77 1117 ALA A N 1
ATOM 6983 C CA . ALA A 1 1447 ? 173.887 146.440 167.048 1.00 72.77 1117 ALA A CA 1
ATOM 6984 C C . ALA A 1 1447 ? 173.888 144.997 166.565 1.00 72.77 1117 ALA A C 1
ATOM 6985 O O . ALA A 1 1447 ? 174.284 144.090 167.304 1.00 72.77 1117 ALA A O 1
ATOM 6987 N N . LEU A 1 1448 ? 173.440 144.761 165.329 1.00 73.63 1118 LEU A N 1
ATOM 6988 C CA . LEU A 1 1448 ? 173.472 143.399 164.803 1.00 73.63 1118 LEU A CA 1
ATOM 6989 C C . LEU A 1 1448 ? 174.898 142.894 164.655 1.00 73.63 1118 LEU A C 1
ATOM 6990 O O . LEU A 1 1448 ? 175.136 141.684 164.724 1.00 73.63 1118 LEU A O 1
ATOM 6995 N N . SER A 1 1449 ? 175.857 143.798 164.448 1.00 77.90 1119 SER A N 1
ATOM 6996 C CA . SER A 1 1449 ? 177.255 143.385 164.457 1.00 77.90 1119 SER A CA 1
ATOM 6997 C C . SER A 1 1449 ? 177.665 142.871 165.832 1.00 77.90 1119 SER A C 1
ATOM 6998 O O . SER A 1 1449 ? 178.419 141.897 165.940 1.00 77.90 1119 SER A O 1
ATOM 7001 N N . CYS A 1 1450 ? 177.174 143.512 166.897 1.00 76.54 1120 CYS A N 1
ATOM 7002 C CA . CYS A 1 1450 ? 177.589 143.130 168.246 1.00 76.54 1120 CYS A CA 1
ATOM 7003 C C . CYS A 1 1450 ? 176.769 141.969 168.811 1.00 76.54 1120 CYS A C 1
ATOM 7004 O O . CYS A 1 1450 ? 177.302 141.144 169.560 1.00 76.54 1120 CYS A O 1
ATOM 7007 N N . ASN A 1 1451 ? 175.486 141.885 168.473 1.00 71.94 1121 ASN A N 1
ATOM 7008 C CA . ASN A 1 1451 ? 174.563 140.933 169.076 1.00 71.94 1121 ASN A CA 1
ATOM 7009 C C . ASN A 1 1451 ? 174.606 139.603 168.330 1.00 71.94 1121 ASN A C 1
ATOM 7010 O O . ASN A 1 1451 ? 174.996 139.545 167.161 1.00 71.94 1121 ASN A O 1
ATOM 7015 N N . ARG A 1 1452 ? 174.214 138.524 169.019 1.00 73.64 1122 ARG A N 1
ATOM 7016 C CA . ARG A 1 1452 ? 174.166 137.202 168.408 1.00 73.64 1122 ARG A CA 1
ATOM 7017 C C . ARG A 1 1452 ? 172.802 136.526 168.479 1.00 73.64 1122 ARG A C 1
ATOM 7018 O O . ARG A 1 1452 ? 172.389 135.913 167.491 1.00 73.64 1122 ARG A O 1
ATOM 7026 N N . HIS A 1 1453 ? 172.101 136.611 169.614 1.00 64.72 1123 HIS A N 1
ATOM 7027 C CA . HIS A 1 1453 ? 170.935 135.757 169.837 1.00 64.72 1123 HIS A CA 1
ATOM 7028 C C . HIS A 1 1453 ? 169.781 136.077 168.893 1.00 64.72 1123 HIS A C 1
ATOM 7029 O O . HIS A 1 1453 ? 168.923 135.218 168.660 1.00 64.72 1123 HIS A O 1
ATOM 7036 N N . LEU A 1 1454 ? 169.732 137.291 168.349 1.00 48.89 1124 LEU A N 1
ATOM 7037 C CA . LEU A 1 1454 ? 168.621 137.681 167.490 1.00 48.89 1124 LEU A CA 1
ATOM 7038 C C . LEU A 1 1454 ? 168.658 136.897 166.184 1.00 48.89 1124 LEU A C 1
ATOM 7039 O O . LEU A 1 1454 ? 169.703 136.801 165.536 1.00 48.89 1124 LEU A O 1
ATOM 7044 N N . THR A 1 1455 ? 167.512 136.337 165.797 1.00 41.65 1125 THR A N 1
ATOM 7045 C CA . THR A 1 1455 ? 167.403 135.518 164.597 1.00 41.65 1125 THR A CA 1
ATOM 7046 C C . THR A 1 1455 ? 166.574 136.171 163.501 1.00 41.65 1125 THR A C 1
ATOM 7047 O O . THR A 1 1455 ? 167.050 136.313 162.373 1.00 41.65 1125 THR A O 1
ATOM 7051 N N . SER A 1 1456 ? 165.341 136.568 163.796 1.00 31.43 1126 SER A N 1
ATOM 7052 C CA . SER A 1 1456 ? 164.431 137.114 162.800 1.00 31.43 1126 SER A CA 1
ATOM 7053 C C . SER A 1 1456 ? 164.348 138.629 162.926 1.00 31.43 1126 SER A C 1
ATOM 7054 O O . SER A 1 1456 ? 164.685 139.202 163.964 1.00 31.43 1126 SER A O 1
ATOM 7057 N N . LEU A 1 1457 ? 163.900 139.273 161.850 1.00 28.08 1127 LEU A N 1
ATOM 7058 C CA . LEU A 1 1457 ? 163.808 140.725 161.802 1.00 28.08 1127 LEU A CA 1
ATOM 7059 C C . LEU A 1 1457 ? 162.859 141.115 160.677 1.00 28.08 1127 LEU A C 1
ATOM 7060 O O . LEU A 1 1457 ? 162.484 140.288 159.844 1.00 28.08 1127 LEU A O 1
ATOM 7065 N N . ASN A 1 1458 ? 162.458 142.385 160.670 1.00 28.14 1128 ASN A N 1
ATOM 7066 C CA . ASN A 1 1458 ? 161.546 142.894 159.653 1.00 28.14 1128 ASN A CA 1
ATOM 7067 C C . ASN A 1 1458 ? 161.741 144.395 159.511 1.00 28.14 1128 ASN A C 1
ATOM 7068 O O . ASN A 1 1458 ? 161.759 145.111 160.515 1.00 28.14 1128 ASN A O 1
ATOM 7073 N N . LEU A 1 1459 ? 161.895 144.865 158.269 1.00 30.47 1129 LEU A N 1
ATOM 7074 C CA . LEU A 1 1459 ? 162.038 146.298 157.990 1.00 30.47 1129 LEU A CA 1
ATOM 7075 C C . LEU A 1 1459 ? 161.405 146.568 156.623 1.00 30.47 1129 LEU A C 1
ATOM 7076 O O . LEU A 1 1459 ? 162.074 146.490 155.592 1.00 30.47 1129 LEU A O 1
ATOM 7081 N N . VAL A 1 1460 ? 160.118 146.908 156.630 1.00 29.24 1130 VAL A N 1
ATOM 7082 C CA . VAL A 1 1460 ? 159.386 147.221 155.412 1.00 29.24 1130 VAL A CA 1
ATOM 7083 C C . VAL A 1 1460 ? 158.691 148.561 155.623 1.00 29.24 1130 VAL A C 1
ATOM 7084 O O . VAL A 1 1460 ? 158.478 149.002 156.754 1.00 29.24 1130 VAL A O 1
ATOM 7088 N N . GLN A 1 1461 ? 158.360 149.220 154.511 1.00 30.80 1131 GLN A N 1
ATOM 7089 C CA . GLN A 1 1461 ? 157.717 150.536 154.519 1.00 30.80 1131 GLN A CA 1
ATOM 7090 C C . GLN A 1 1461 ? 158.567 151.569 155.254 1.00 30.80 1131 GLN A C 1
ATOM 7091 O O . GLN A 1 1461 ? 158.050 152.448 155.944 1.00 30.80 1131 GLN A O 1
ATOM 7097 N N . ASN A 1 1462 ? 159.883 151.465 155.100 1.00 38.47 1132 ASN A N 1
ATOM 7098 C CA . ASN A 1 1462 ? 160.819 152.436 155.645 1.00 38.47 1132 ASN A CA 1
ATOM 7099 C C . ASN A 1 1462 ? 161.636 153.025 154.505 1.00 38.47 1132 ASN A C 1
ATOM 7100 O O . ASN A 1 1462 ? 161.812 152.394 153.460 1.00 38.47 1132 ASN A O 1
ATOM 7105 N N . ASN A 1 1463 ? 162.132 154.242 154.710 1.00 44.22 1133 ASN A N 1
ATOM 7106 C CA . ASN A 1 1463 ? 162.829 154.992 153.670 1.00 44.22 1133 ASN A CA 1
ATOM 7107 C C . ASN A 1 1463 ? 164.329 154.923 153.935 1.00 44.22 1133 ASN A C 1
ATOM 7108 O O . ASN A 1 1463 ? 164.839 155.608 154.827 1.00 44.22 1133 ASN A O 1
ATOM 7113 N N . PHE A 1 1464 ? 165.034 154.113 153.148 1.00 46.77 1134 PHE A N 1
ATOM 7114 C CA . PHE A 1 1464 ? 166.458 153.864 153.335 1.00 46.77 1134 PHE A CA 1
ATOM 7115 C C . PHE A 1 1464 ? 167.249 154.442 152.170 1.00 46.77 1134 PHE A C 1
ATOM 7116 O O . PHE A 1 1464 ? 166.976 154.121 151.008 1.00 46.77 1134 PHE A O 1
ATOM 7124 N N . SER A 1 1465 ? 168.230 155.284 152.485 1.00 60.31 1135 SER A N 1
ATOM 7125 C CA . SER A 1 1465 ? 169.136 155.807 151.479 1.00 60.31 1135 SER A CA 1
ATOM 7126 C C . SER A 1 1465 ? 170.128 154.724 151.057 1.00 60.31 1135 SER A C 1
ATOM 7127 O O . SER A 1 1465 ? 170.316 153.734 151.768 1.00 60.31 1135 SER A O 1
ATOM 7130 N N . PRO A 1 1466 ? 170.759 154.875 149.885 1.00 60.92 1136 PRO A N 1
ATOM 7131 C CA . PRO A 1 1466 ? 171.727 153.852 149.448 1.00 60.92 1136 PRO A CA 1
ATOM 7132 C C . PRO A 1 1466 ? 172.868 153.618 150.426 1.00 60.92 1136 PRO A C 1
ATOM 7133 O O . PRO A 1 1466 ? 173.285 152.470 150.618 1.00 60.92 1136 PRO A O 1
ATOM 7137 N N . LYS A 1 1467 ? 173.385 154.676 151.054 1.00 65.09 1137 LYS A N 1
ATOM 7138 C CA . LYS A 1 1467 ? 174.476 154.518 152.012 1.00 65.09 1137 LYS A CA 1
ATOM 7139 C C . LYS A 1 1467 ? 174.033 153.696 153.218 1.00 65.09 1137 LYS A C 1
ATOM 7140 O O . LYS A 1 1467 ? 174.775 152.831 153.709 1.00 65.09 1137 LYS A O 1
ATOM 7146 N N . GLY A 1 1468 ? 172.826 153.961 153.715 1.00 62.99 1138 GLY A N 1
ATOM 7147 C CA . GLY A 1 1468 ? 172.318 153.190 154.834 1.00 62.99 1138 GLY A CA 1
ATOM 7148 C C . GLY A 1 1468 ? 172.166 151.720 154.502 1.00 62.99 1138 GLY A C 1
ATOM 7149 O O . GLY A 1 1468 ? 172.468 150.853 155.325 1.00 62.99 1138 GLY A O 1
ATOM 7150 N N . MET A 1 1469 ? 171.700 151.416 153.292 1.00 57.28 1139 MET A N 1
ATOM 7151 C CA . MET A 1 1469 ? 171.579 150.018 152.901 1.00 57.28 1139 MET A CA 1
ATOM 7152 C C . MET A 1 1469 ? 172.949 149.384 152.687 1.00 57.28 1139 MET A C 1
ATOM 7153 O O . MET A 1 1469 ? 173.124 148.183 152.912 1.00 57.28 1139 MET A O 1
ATOM 7158 N N . MET A 1 1470 ? 173.941 150.178 152.277 1.00 62.40 1140 MET A N 1
ATOM 7159 C CA . MET A 1 1470 ? 175.314 149.678 152.250 1.00 62.40 1140 MET A CA 1
ATOM 7160 C C . MET A 1 1470 ? 175.771 149.262 153.643 1.00 62.40 1140 MET A C 1
ATOM 7161 O O . MET A 1 1470 ? 176.356 148.184 153.824 1.00 62.40 1140 MET A O 1
ATOM 7166 N N . LYS A 1 1471 ? 175.498 150.104 154.642 1.00 61.14 1141 LYS A N 1
ATOM 7167 C CA . LYS A 1 1471 ? 175.844 149.758 156.019 1.00 61.14 1141 LYS A CA 1
ATOM 7168 C C . LYS A 1 1471 ? 175.104 148.507 156.476 1.00 61.14 1141 LYS A C 1
ATOM 7169 O O . LYS A 1 1471 ? 175.684 147.632 157.132 1.00 61.14 1141 LYS A O 1
ATOM 7175 N N . LEU A 1 1472 ? 173.814 148.413 156.146 1.00 60.44 1142 LEU A N 1
ATOM 7176 C CA . LEU A 1 1472 ? 173.023 147.256 156.553 1.00 60.44 1142 LEU A CA 1
ATOM 7177 C C . LEU A 1 1472 ? 173.551 145.975 155.926 1.00 60.44 1142 LEU A C 1
ATOM 7178 O O . LEU A 1 1472 ? 173.615 144.936 156.588 1.00 60.44 1142 LEU A O 1
ATOM 7183 N N . CYS A 1 1473 ? 173.929 146.025 154.648 1.00 60.56 1143 CYS A N 1
ATOM 7184 C CA . CYS A 1 1473 ? 174.512 144.853 154.003 1.00 60.56 1143 CYS A CA 1
ATOM 7185 C C . CYS A 1 1473 ? 175.843 144.476 154.640 1.00 60.56 1143 CYS A C 1
ATOM 7186 O O . CYS A 1 1473 ? 176.128 143.288 154.846 1.00 60.56 1143 CYS A O 1
ATOM 7189 N N . SER A 1 1474 ? 176.674 145.474 154.955 1.00 65.25 1144 SER A N 1
ATOM 7190 C CA . SER A 1 1474 ? 177.951 145.185 155.600 1.00 65.25 1144 SER A CA 1
ATOM 7191 C C . SER A 1 1474 ? 177.745 144.496 156.942 1.00 65.25 1144 SER A C 1
ATOM 7192 O O . SER A 1 1474 ? 178.466 143.550 157.281 1.00 65.25 1144 SER A O 1
ATOM 7195 N N . ALA A 1 1475 ? 176.764 144.956 157.721 1.00 64.26 1145 ALA A N 1
ATOM 7196 C CA . ALA A 1 1475 ? 176.463 144.295 158.989 1.00 64.26 1145 ALA A CA 1
ATOM 7197 C C . ALA A 1 1475 ? 175.884 142.903 158.768 1.00 64.26 1145 ALA A C 1
ATOM 7198 O O . ALA A 1 1475 ? 176.181 141.971 159.524 1.00 64.26 1145 ALA A O 1
ATOM 7200 N N . PHE A 1 1476 ? 175.045 142.746 157.741 1.00 64.84 1146 PHE A N 1
ATOM 7201 C CA . PHE A 1 1476 ? 174.419 141.458 157.462 1.00 64.84 1146 PHE A CA 1
ATOM 7202 C C . PHE A 1 1476 ? 175.460 140.401 157.122 1.00 64.84 1146 PHE A C 1
ATOM 7203 O O . PHE A 1 1476 ? 175.347 139.247 157.550 1.00 64.84 1146 PHE A O 1
ATOM 7211 N N . ALA A 1 1477 ? 176.478 140.775 156.344 1.00 70.91 1147 ALA A N 1
ATOM 7212 C CA . ALA A 1 1477 ? 177.467 139.807 155.884 1.00 70.91 1147 ALA A CA 1
ATOM 7213 C C . ALA A 1 1477 ? 178.463 139.399 156.964 1.00 70.91 1147 ALA A C 1
ATOM 7214 O O . ALA A 1 1477 ? 179.181 138.412 156.769 1.00 70.91 1147 ALA A O 1
ATOM 7216 N N . CYS A 1 1478 ? 178.525 140.118 158.079 1.00 75.29 1148 CYS A N 1
ATOM 7217 C CA . CYS A 1 1478 ? 179.514 139.822 159.108 1.00 75.29 1148 CYS A CA 1
ATOM 7218 C C . CYS A 1 1478 ? 179.250 138.449 159.722 1.00 75.29 1148 CYS A C 1
ATOM 7219 O O . CYS A 1 1478 ? 178.099 138.135 160.054 1.00 75.29 1148 CYS A O 1
ATOM 7222 N N . PRO A 1 1479 ? 180.277 137.611 159.892 1.00 78.53 1149 PRO A N 1
ATOM 7223 C CA . PRO A 1 1479 ? 180.051 136.275 160.472 1.00 78.53 1149 PRO A CA 1
ATOM 7224 C C . PRO A 1 1479 ? 179.569 136.299 161.913 1.00 78.53 1149 PRO A C 1
ATOM 7225 O O . PRO A 1 1479 ? 179.028 135.290 162.382 1.00 78.53 1149 PRO A O 1
ATOM 7229 N N . THR A 1 1480 ? 179.759 137.407 162.634 1.00 79.81 1150 THR A N 1
ATOM 7230 C CA . THR A 1 1480 ? 179.308 137.474 164.021 1.00 79.81 1150 THR A CA 1
ATOM 7231 C C . THR A 1 1480 ? 177.789 137.383 164.117 1.00 79.81 1150 THR A C 1
ATOM 7232 O O . THR A 1 1480 ? 177.254 136.713 165.008 1.00 79.81 1150 THR A O 1
ATOM 7236 N N . SER A 1 1481 ? 177.080 138.048 163.209 1.00 75.75 1151 SER A N 1
ATOM 7237 C CA . SER A 1 1481 ? 175.624 138.048 163.221 1.00 75.75 1151 SER A CA 1
ATOM 7238 C C . SER A 1 1481 ? 175.080 136.849 162.454 1.00 75.75 1151 SER A C 1
ATOM 7239 O O . SER A 1 1481 ? 175.548 136.541 161.353 1.00 75.75 1151 SER A O 1
ATOM 7242 N N . ASN A 1 1482 ? 174.093 136.171 163.036 1.00 60.86 1152 ASN A N 1
ATOM 7243 C CA . ASN A 1 1482 ? 173.402 135.058 162.386 1.00 60.86 1152 ASN A CA 1
ATOM 7244 C C . ASN A 1 1482 ? 171.889 135.302 162.349 1.00 60.86 1152 ASN A C 1
ATOM 7245 O O . ASN A 1 1482 ? 171.126 134.819 163.187 1.00 60.86 1152 ASN A O 1
ATOM 7250 N N . LEU A 1 1483 ? 171.449 136.027 161.326 1.00 48.80 1153 LEU A N 1
ATOM 7251 C CA . LEU A 1 1483 ? 170.034 136.283 161.092 1.00 48.80 1153 LEU A CA 1
ATOM 7252 C C . LEU A 1 1483 ? 169.531 135.288 160.053 1.00 48.80 1153 LEU A C 1
ATOM 7253 O O . LEU A 1 1483 ? 170.062 135.230 158.940 1.00 48.80 1153 LEU A O 1
ATOM 7258 N N . GLN A 1 1484 ? 168.509 134.513 160.414 1.00 46.65 1154 GLN A N 1
ATOM 7259 C CA . GLN A 1 1484 ? 168.017 133.466 159.528 1.00 46.65 1154 GLN A CA 1
ATOM 7260 C C . GLN A 1 1484 ? 166.812 133.889 158.703 1.00 46.65 1154 GLN A C 1
ATOM 7261 O O . GLN A 1 1484 ? 166.522 133.251 157.685 1.00 46.65 1154 GLN A O 1
ATOM 7267 N N . ILE A 1 1485 ? 166.092 134.930 159.115 1.00 40.51 1155 ILE A N 1
ATOM 7268 C CA . ILE A 1 1485 ? 164.981 135.471 158.341 1.00 40.51 1155 ILE A CA 1
ATOM 7269 C C . ILE A 1 1485 ? 165.063 136.988 158.370 1.00 40.51 1155 ILE A C 1
ATOM 7270 O O . ILE A 1 1485 ? 165.200 137.585 159.442 1.00 40.51 1155 ILE A O 1
ATOM 7275 N N . ILE A 1 1486 ? 164.982 137.609 157.194 1.00 36.49 1156 ILE A N 1
ATOM 7276 C CA . ILE A 1 1486 ? 165.068 139.057 157.048 1.00 36.49 1156 ILE A CA 1
ATOM 7277 C C . ILE A 1 1486 ? 163.921 139.528 156.167 1.00 36.49 1156 ILE A C 1
ATOM 7278 O O . ILE A 1 1486 ? 163.568 138.866 155.185 1.00 36.49 1156 ILE A O 1
ATOM 7283 N N . GLY A 1 1487 ? 163.335 140.669 156.521 1.00 32.54 1157 GLY A N 1
ATOM 7284 C CA . GLY A 1 1487 ? 162.233 141.217 155.757 1.00 32.54 1157 GLY A CA 1
ATOM 7285 C C . GLY A 1 1487 ? 162.612 142.437 154.944 1.00 32.54 1157 GLY A C 1
ATOM 7286 O O . GLY A 1 1487 ? 162.795 143.525 155.495 1.00 32.54 1157 GLY A O 1
ATOM 7287 N N . LEU A 1 1488 ? 162.733 142.263 153.630 1.00 28.43 1158 LEU A N 1
ATOM 7288 C CA . LEU A 1 1488 ? 163.043 143.352 152.716 1.00 28.43 1158 LEU A CA 1
ATOM 7289 C C . LEU A 1 1488 ? 162.556 142.971 151.328 1.00 28.43 1158 LEU A C 1
ATOM 7290 O O . LEU A 1 1488 ? 162.534 141.791 150.970 1.00 28.43 1158 LEU A O 1
ATOM 7295 N N . TRP A 1 1489 ? 162.170 143.981 150.552 1.00 29.79 1159 TRP A N 1
ATOM 7296 C CA . TRP A 1 1489 ? 161.818 143.798 149.149 1.00 29.79 1159 TRP A CA 1
ATOM 7297 C C . TRP A 1 1489 ? 163.060 144.049 148.304 1.00 29.79 1159 TRP A C 1
ATOM 7298 O O . TRP A 1 1489 ? 163.666 145.121 148.391 1.00 29.79 1159 TRP A O 1
ATOM 7309 N N . LYS A 1 1490 ? 163.441 143.060 147.492 1.00 36.36 1160 LYS A N 1
ATOM 7310 C CA . LYS A 1 1490 ? 164.667 143.182 146.708 1.00 36.36 1160 LYS A CA 1
ATOM 7311 C C . LYS A 1 1490 ? 164.512 144.167 145.554 1.00 36.36 1160 LYS A C 1
ATOM 7312 O O . LYS A 1 1490 ? 165.386 145.012 145.333 1.00 36.36 1160 LYS A O 1
ATOM 7318 N N . TRP A 1 1491 ? 163.407 144.081 144.810 1.00 34.97 1161 TRP A N 1
ATOM 7319 C CA . TRP A 1 1491 ? 163.289 144.840 143.570 1.00 34.97 1161 TRP A CA 1
ATOM 7320 C C . TRP A 1 1491 ? 163.118 146.334 143.797 1.00 34.97 1161 TRP A C 1
ATOM 7321 O O . TRP A 1 1491 ? 163.283 147.112 142.853 1.00 34.97 1161 TRP A O 1
ATOM 7332 N N . GLN A 1 1492 ? 162.797 146.754 145.018 1.00 32.60 1162 GLN A N 1
ATOM 7333 C CA . GLN A 1 1492 ? 162.617 148.170 145.308 1.00 32.60 1162 GLN A CA 1
ATOM 7334 C C . GLN A 1 1492 ? 163.926 148.952 145.217 1.00 32.60 1162 GLN A C 1
ATOM 7335 O O . GLN A 1 1492 ? 163.900 150.186 145.176 1.00 32.60 1162 GLN A O 1
ATOM 7341 N N . TYR A 1 1493 ? 165.058 148.273 145.149 1.00 37.66 1163 TYR A N 1
ATOM 7342 C CA . TYR A 1 1493 ? 166.347 148.934 145.255 1.00 37.66 1163 TYR A CA 1
ATOM 7343 C C . TYR A 1 1493 ? 167.076 148.934 143.919 1.00 37.66 1163 TYR A C 1
ATOM 7344 O O . TYR A 1 1493 ? 166.774 148.130 143.033 1.00 37.66 1163 TYR A O 1
ATOM 7353 N N . PRO A 1 1494 ? 168.042 149.850 143.731 1.00 41.76 1164 PRO A N 1
ATOM 7354 C CA . PRO A 1 1494 ? 168.800 149.887 142.471 1.00 41.76 1164 PRO A CA 1
ATOM 7355 C C . PRO A 1 1494 ? 169.560 148.601 142.178 1.00 41.76 1164 PRO A C 1
ATOM 7356 O O . PRO A 1 1494 ? 169.627 147.701 143.020 1.00 41.76 1164 PRO A O 1
ATOM 7360 N N . VAL A 1 1495 ? 170.144 148.513 140.980 1.00 46.90 1165 VAL A N 1
ATOM 7361 C CA . VAL A 1 1495 ? 170.795 147.277 140.552 1.00 46.90 1165 VAL A CA 1
ATOM 7362 C C . VAL A 1 1495 ? 172.032 146.989 141.397 1.00 46.90 1165 VAL A C 1
ATOM 7363 O O . VAL A 1 1495 ? 172.353 145.826 141.675 1.00 46.90 1165 VAL A O 1
ATOM 7367 N N . GLN A 1 1496 ? 172.748 148.035 141.817 1.00 50.16 1166 GLN A N 1
ATOM 7368 C CA . GLN A 1 1496 ? 173.910 147.835 142.676 1.00 50.16 1166 GLN A CA 1
ATOM 7369 C C . GLN A 1 1496 ? 173.505 147.200 144.000 1.00 50.16 1166 GLN A C 1
ATOM 7370 O O . GLN A 1 1496 ? 174.143 146.249 144.467 1.00 50.16 1166 GLN A O 1
ATOM 7376 N N . ILE A 1 1497 ? 172.428 147.697 144.605 1.00 46.51 1167 ILE A N 1
ATOM 7377 C CA . ILE A 1 1497 ? 171.955 147.120 145.855 1.00 46.51 1167 ILE A CA 1
ATOM 7378 C C . ILE A 1 1497 ? 171.435 145.705 145.629 1.00 46.51 1167 ILE A C 1
ATOM 7379 O O . ILE A 1 1497 ? 171.599 144.829 146.483 1.00 46.51 1167 ILE A O 1
ATOM 7384 N N . ARG A 1 1498 ? 170.812 14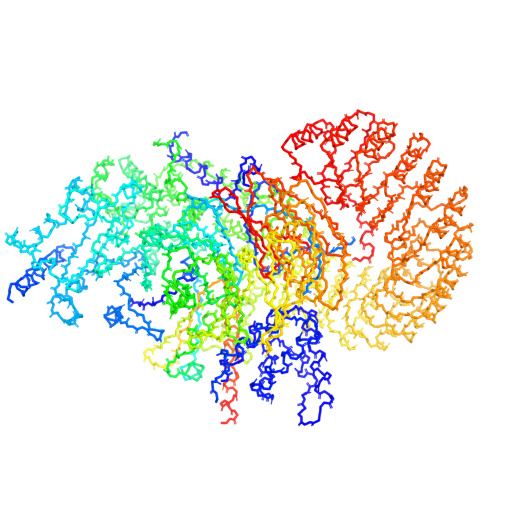5.452 144.477 1.00 46.52 1168 ARG A N 1
ATOM 7385 C CA . ARG A 1 1498 ? 170.336 144.101 144.193 1.00 46.52 1168 ARG A CA 1
ATOM 7386 C C . ARG A 1 1498 ? 171.488 143.108 144.114 1.00 46.52 1168 ARG A C 1
ATOM 7387 O O . ARG A 1 1498 ? 171.426 142.025 144.711 1.00 46.52 1168 ARG A O 1
ATOM 7395 N N . LYS A 1 1499 ? 172.561 143.459 143.399 1.00 51.32 1169 LYS A N 1
ATOM 7396 C CA . LYS A 1 1499 ? 173.700 142.548 143.336 1.00 51.32 1169 LYS A CA 1
ATOM 7397 C C . LYS A 1 1499 ? 174.397 142.434 144.687 1.00 51.32 1169 LYS A C 1
ATOM 7398 O O . LYS A 1 1499 ? 174.940 141.374 145.015 1.00 51.32 1169 LYS A O 1
ATOM 7404 N N . LEU A 1 1500 ? 174.386 143.503 145.487 1.00 50.80 1170 LEU A N 1
ATOM 7405 C CA . LEU A 1 1500 ? 174.998 143.434 146.809 1.00 50.80 1170 LEU A CA 1
ATOM 7406 C C . LEU A 1 1500 ? 174.231 142.485 147.726 1.00 50.80 1170 LEU A C 1
ATOM 7407 O O . LEU A 1 1500 ? 174.837 141.700 148.465 1.00 50.80 1170 LEU A O 1
ATOM 7412 N N . LEU A 1 1501 ? 172.896 142.533 147.685 1.00 50.74 1171 LEU A N 1
ATOM 7413 C CA . LEU A 1 1501 ? 172.103 141.560 148.432 1.00 50.74 1171 LEU A CA 1
ATOM 7414 C C . LEU A 1 1501 ? 172.285 140.152 147.883 1.00 50.74 1171 LEU A C 1
ATOM 7415 O O . LEU A 1 1501 ? 172.249 139.181 148.642 1.00 50.74 1171 LEU A O 1
ATOM 7420 N N . GLU A 1 1502 ? 172.477 140.011 146.570 1.00 56.31 1172 GLU A N 1
ATOM 7421 C CA . GLU A 1 1502 ? 172.754 138.685 146.023 1.00 56.31 1172 GLU A CA 1
ATOM 7422 C C . GLU A 1 1502 ? 174.080 138.138 146.548 1.00 56.31 1172 GLU A C 1
ATOM 7423 O O . GLU A 1 1502 ? 174.198 136.941 146.838 1.00 56.31 1172 GLU A O 1
ATOM 7429 N N . GLU A 1 1503 ? 175.088 139.002 146.674 1.00 59.54 1173 GLU A N 1
ATOM 7430 C CA . GLU A 1 1503 ? 176.355 138.596 147.280 1.00 59.54 1173 GLU A CA 1
ATOM 7431 C C . GLU A 1 1503 ? 176.165 138.195 148.739 1.00 59.54 1173 GLU A C 1
ATOM 7432 O O . GLU A 1 1503 ? 176.666 137.154 149.189 1.00 59.54 1173 GLU A O 1
ATOM 7438 N N . VAL A 1 1504 ? 175.438 139.019 149.498 1.00 60.33 1174 VAL A N 1
ATOM 7439 C CA . VAL A 1 1504 ? 175.175 138.712 150.901 1.00 60.33 1174 VAL A CA 1
ATOM 7440 C C . VAL A 1 1504 ? 174.403 137.406 151.027 1.00 60.33 1174 VAL A C 1
ATOM 7441 O O . VAL A 1 1504 ? 174.534 136.690 152.025 1.00 60.33 1174 VAL A O 1
ATOM 7445 N N . GLN A 1 1505 ? 173.590 137.073 150.025 1.00 60.83 1175 GLN A N 1
ATOM 7446 C CA . GLN A 1 1505 ? 172.860 135.812 150.025 1.00 60.83 1175 GLN A CA 1
ATOM 7447 C C . GLN A 1 1505 ? 173.765 134.630 149.701 1.00 60.83 1175 GLN A C 1
ATOM 7448 O O . GLN A 1 1505 ? 173.641 133.569 150.322 1.00 60.83 1175 GLN A O 1
ATOM 7454 N N . LEU A 1 1506 ? 174.669 134.782 148.726 1.00 63.54 1176 LEU A N 1
ATOM 7455 C CA . LEU A 1 1506 ? 175.560 133.673 148.386 1.00 63.54 1176 LEU A CA 1
ATOM 7456 C C . LEU A 1 1506 ? 176.497 133.356 149.544 1.00 63.54 1176 LEU A C 1
ATOM 7457 O O . LEU A 1 1506 ? 176.793 132.185 149.810 1.00 63.54 1176 LEU A O 1
ATOM 7462 N N . LEU A 1 1507 ? 176.982 134.381 150.240 1.00 67.03 1177 LEU A N 1
ATOM 7463 C CA . LEU A 1 1507 ? 177.575 134.141 151.547 1.00 67.03 1177 LEU A CA 1
ATOM 7464 C C . LEU A 1 1507 ? 176.478 133.784 152.545 1.00 67.03 1177 LEU A C 1
ATOM 7465 O O . LEU A 1 1507 ? 175.351 134.273 152.453 1.00 67.03 1177 LEU A O 1
ATOM 7470 N N . LYS A 1 1508 ? 176.811 132.914 153.499 1.00 65.86 1178 LYS A N 1
ATOM 7471 C CA . LYS A 1 1508 ? 175.841 132.451 154.488 1.00 65.86 1178 LYS A CA 1
ATOM 7472 C C . LYS A 1 1508 ? 174.583 131.917 153.810 1.00 65.86 1178 LYS A C 1
ATOM 7473 O O . LYS A 1 1508 ? 173.527 132.556 153.884 1.00 65.86 1178 LYS A O 1
ATOM 7479 N N . PRO A 1 1509 ? 174.645 130.758 153.147 1.00 64.70 1179 PRO A N 1
ATOM 7480 C CA . PRO A 1 1509 ? 173.482 130.284 152.376 1.00 64.70 1179 PRO A CA 1
ATOM 7481 C C . PRO A 1 1509 ? 172.249 129.988 153.216 1.00 64.70 1179 PRO A C 1
ATOM 7482 O O . PRO A 1 1509 ? 171.202 129.666 152.641 1.00 64.70 1179 PRO A O 1
ATOM 7486 N N . ARG A 1 1510 ? 172.334 130.075 154.545 1.00 60.78 1180 ARG A N 1
ATOM 7487 C CA . ARG A 1 1510 ? 171.166 129.809 155.378 1.00 60.78 1180 ARG A CA 1
ATOM 7488 C C . ARG A 1 1510 ? 170.165 130.957 155.339 1.00 60.78 1180 ARG A C 1
ATOM 7489 O O . ARG A 1 1510 ? 168.963 130.734 155.520 1.00 60.78 1180 ARG A O 1
ATOM 7497 N N . VAL A 1 1511 ? 170.637 132.183 155.104 1.00 51.80 1181 VAL A N 1
ATOM 7498 C CA . VAL A 1 1511 ? 169.780 133.357 155.208 1.00 51.80 1181 VAL A CA 1
ATOM 7499 C C . VAL A 1 1511 ? 168.703 133.315 154.133 1.00 51.80 1181 VAL A C 1
ATOM 7500 O O . VAL A 1 1511 ? 168.912 132.791 153.031 1.00 51.80 1181 VAL A O 1
ATOM 7504 N N . VAL A 1 1512 ? 167.528 133.845 154.465 1.00 42.53 1182 VAL A N 1
ATOM 7505 C CA . VAL A 1 1512 ? 166.408 133.951 153.538 1.00 42.53 1182 VAL A CA 1
ATOM 7506 C C . VAL A 1 1512 ? 165.896 135.382 153.586 1.00 42.53 1182 VAL A C 1
ATOM 7507 O O . VAL A 1 1512 ? 165.473 135.854 154.647 1.00 42.53 1182 VAL A O 1
ATOM 7511 N N . ILE A 1 1513 ? 165.930 136.067 152.448 1.00 38.57 1183 ILE A N 1
ATOM 7512 C CA . ILE A 1 1513 ? 165.414 137.426 152.328 1.00 38.57 1183 ILE A CA 1
ATOM 7513 C C . ILE A 1 1513 ? 164.091 137.361 151.580 1.00 38.57 1183 ILE A C 1
ATOM 7514 O O . ILE A 1 1513 ? 164.050 136.985 150.403 1.00 38.57 1183 ILE A O 1
ATOM 7519 N N . ASP A 1 1514 ? 163.010 137.719 152.267 1.00 40.53 1184 ASP A N 1
ATOM 7520 C CA . ASP A 1 1514 ? 161.681 137.762 151.679 1.00 40.53 1184 ASP A CA 1
ATOM 7521 C C . ASP A 1 1514 ? 160.942 138.969 152.233 1.00 40.53 1184 ASP A C 1
ATOM 7522 O O . ASP A 1 1514 ? 160.949 139.206 153.443 1.00 40.53 1184 ASP A O 1
ATOM 7527 N N . GLY A 1 1515 ? 160.310 139.730 151.341 1.00 33.61 1185 GLY A N 1
ATOM 7528 C CA . GLY A 1 1515 ? 159.626 140.938 151.773 1.00 33.61 1185 GLY A CA 1
ATOM 7529 C C . GLY A 1 1515 ? 158.429 140.656 152.659 1.00 33.61 1185 GLY A C 1
ATOM 7530 O O . GLY A 1 1515 ? 158.208 141.345 153.657 1.00 33.61 1185 GLY A O 1
ATOM 7531 N N . SER A 1 1516 ? 157.638 139.649 152.307 1.00 39.17 1186 SER A N 1
ATOM 7532 C CA . SER A 1 1516 ? 156.468 139.301 153.098 1.00 39.17 1186 SER A CA 1
ATOM 7533 C C . SER A 1 1516 ? 156.922 138.568 154.350 1.00 39.17 1186 SER A C 1
ATOM 7534 O O . SER A 1 1516 ? 157.355 137.413 154.278 1.00 39.17 1186 SER A O 1
ATOM 7537 N N . TRP A 1 1517 ? 156.811 139.230 155.497 1.00 41.45 1187 TRP A N 1
ATOM 7538 C CA . TRP A 1 1517 ? 157.250 138.638 156.748 1.00 41.45 1187 TRP A CA 1
ATOM 7539 C C . TRP A 1 1517 ? 156.160 137.690 157.247 1.00 41.45 1187 TRP A C 1
ATOM 7540 O O . TRP A 1 1517 ? 155.092 137.560 156.643 1.00 41.45 1187 TRP A O 1
ATOM 7551 N N . HIS A 1 1518 ? 156.438 136.997 158.348 1.00 55.63 1188 HIS A N 1
ATOM 7552 C CA . HIS A 1 1518 ? 155.745 135.783 158.776 1.00 55.63 1188 HIS A CA 1
ATOM 7553 C C . HIS A 1 1518 ? 156.096 134.597 157.885 1.00 55.63 1188 HIS A C 1
ATOM 7554 O O . HIS A 1 1518 ? 155.307 133.656 157.756 1.00 55.63 1188 HIS A O 1
ATOM 7561 N N . SER A 1 1519 ? 157.266 134.639 157.252 1.00 64.88 1189 SER A N 1
ATOM 7562 C CA . SER A 1 1519 ? 157.699 133.544 156.397 1.00 64.88 1189 SER A CA 1
ATOM 7563 C C . SER A 1 1519 ? 158.310 132.439 157.245 1.00 64.88 1189 SER A C 1
ATOM 7564 O O . SER A 1 1519 ? 159.153 132.701 158.109 1.00 64.88 1189 SER A O 1
ATOM 7567 N N . PHE A 1 1520 ? 157.869 131.203 157.007 1.00 74.14 1190 PHE A N 1
ATOM 7568 C CA . PHE A 1 1520 ? 158.337 130.034 157.752 1.00 74.14 1190 PHE A CA 1
ATOM 7569 C C . PHE A 1 1520 ? 158.084 130.179 159.251 1.00 74.14 1190 PHE A C 1
ATOM 7570 O O . PHE A 1 1520 ? 158.744 129.533 160.068 1.00 74.14 1190 PHE A O 1
ATOM 7572 N N . ASP A 1 1521 ? 157.129 131.028 159.621 1.00 74.85 1191 ASP A N 1
ATOM 7573 C CA . ASP A 1 1521 ? 156.764 131.187 161.018 1.00 74.85 1191 ASP A CA 1
ATOM 7574 C C . ASP A 1 1521 ? 155.994 129.964 161.505 1.00 74.85 1191 ASP A C 1
ATOM 7575 O O . ASP A 1 1521 ? 155.422 129.203 160.719 1.00 74.85 1191 ASP A O 1
ATOM 7577 N N . GLU A 1 1522 ? 155.997 129.775 162.823 1.00 81.13 1192 GLU A N 1
ATOM 7578 C CA . GLU A 1 1522 ? 155.298 128.643 163.415 1.00 81.13 1192 GLU A CA 1
ATOM 7579 C C . GLU A 1 1522 ? 153.818 128.685 163.056 1.00 81.13 1192 GLU A C 1
ATOM 7580 O O . GLU A 1 1522 ? 153.182 129.741 163.090 1.00 81.13 1192 GLU A O 1
ATOM 7582 N N . ASP A 1 1523 ? 153.273 127.523 162.701 1.00 80.89 1193 ASP A N 1
ATOM 7583 C CA . ASP A 1 1523 ? 151.891 127.453 162.246 1.00 80.89 1193 ASP A CA 1
ATOM 7584 C C . ASP A 1 1523 ? 150.882 127.597 163.377 1.00 80.89 1193 ASP A C 1
ATOM 7585 O O . ASP A 1 1523 ? 149.731 127.958 163.113 1.00 80.89 1193 ASP A O 1
ATOM 7590 N N . ASP A 1 1524 ? 151.282 127.325 164.622 1.00 71.44 1194 ASP A N 1
ATOM 7591 C CA . ASP A 1 1524 ? 150.330 127.347 165.728 1.00 71.44 1194 ASP A CA 1
ATOM 7592 C C . ASP A 1 1524 ? 149.805 128.752 165.990 1.00 71.44 1194 ASP A C 1
ATOM 7593 O O . ASP A 1 1524 ? 148.607 128.936 166.238 1.00 71.44 1194 ASP A O 1
ATOM 7598 N N . ARG A 1 1525 ? 150.683 129.756 165.931 1.00 60.80 1195 ARG A N 1
ATOM 7599 C CA . ARG A 1 1525 ? 150.298 131.112 166.315 1.00 60.80 1195 ARG A CA 1
ATOM 7600 C C . ARG A 1 1525 ? 149.137 131.621 165.469 1.00 60.80 1195 ARG A C 1
ATOM 7601 O O . ARG A 1 1525 ? 148.167 132.177 165.994 1.00 60.80 1195 ARG A O 1
ATOM 7609 N N . TYR A 1 1526 ? 149.210 131.425 164.154 1.00 71.44 1196 TYR A N 1
ATOM 7610 C CA . TYR A 1 1526 ? 148.133 131.877 163.281 1.00 71.44 1196 TYR A CA 1
ATOM 7611 C C . TYR A 1 1526 ? 147.033 130.834 163.142 1.00 71.44 1196 TYR A C 1
ATOM 7612 O O . TYR A 1 1526 ? 145.894 131.183 162.815 1.00 71.44 1196 TYR A O 1
ATOM 7621 N N . TRP A 1 1527 ? 147.347 129.559 163.376 1.00 74.37 1197 TRP A N 1
ATOM 7622 C CA . TRP A 1 1527 ? 146.345 128.511 163.222 1.00 74.37 1197 TRP A CA 1
ATOM 7623 C C . TRP A 1 1527 ? 145.327 128.548 164.352 1.00 74.37 1197 TRP A C 1
ATOM 7624 O O . TRP A 1 1527 ? 144.136 128.311 164.126 1.00 74.37 1197 TRP A O 1
ATOM 7635 N N . TRP A 1 1528 ? 145.774 128.834 165.576 1.00 54.23 1198 TRP A N 1
ATOM 7636 C CA . TRP A 1 1528 ? 144.831 129.011 166.674 1.00 54.23 1198 TRP A CA 1
ATOM 7637 C C . TRP A 1 1528 ? 143.830 130.126 166.411 1.00 54.23 1198 TRP A C 1
ATOM 7638 O O . TRP A 1 1528 ? 142.617 129.914 166.520 1.00 54.23 1198 TRP A O 1
ATOM 7649 N N . LYS A 1 1529 ? 144.317 131.321 166.075 1.00 62.49 1199 LYS A N 1
ATOM 7650 C CA . LYS A 1 1529 ? 143.445 132.491 166.042 1.00 62.49 1199 LYS A CA 1
ATOM 7651 C C . LYS A 1 1529 ? 142.234 132.244 165.152 1.00 62.49 1199 LYS A C 1
ATOM 7652 O O . LYS A 1 1529 ? 141.092 132.484 165.558 1.00 62.49 1199 LYS A O 1
ATOM 7658 N N . ASN A 1 1530 ? 142.469 131.732 163.947 1.00 71.59 1200 ASN A N 1
ATOM 7659 C CA . ASN A 1 1530 ? 141.417 131.258 163.051 1.00 71.59 1200 ASN A CA 1
ATOM 7660 C C . ASN A 1 1530 ? 142.042 130.618 161.816 1.00 71.59 1200 ASN A C 1
ATOM 7661 O O . ASN A 1 1530 ? 141.449 129.755 161.171 1.00 71.59 1200 ASN A O 1
ATOM 7667 N N . PRO B 2 32 ? 128.582 126.874 103.789 1.00 82.42 32 PRO B N 1
ATOM 7668 C CA . PRO B 2 32 ? 129.325 128.096 104.119 1.00 82.42 32 PRO B CA 1
ATOM 7669 C C . PRO B 2 32 ? 128.413 129.215 104.611 1.00 82.42 32 PRO B C 1
ATOM 7670 O O . PRO B 2 32 ? 127.479 129.601 103.911 1.00 82.42 32 PRO B O 1
ATOM 7674 N N . GLN B 2 33 ? 128.685 129.721 105.810 1.00 74.67 33 GLN B N 1
ATOM 7675 C CA . GLN B 2 33 ? 127.922 130.811 106.401 1.00 74.67 33 GLN B CA 1
ATOM 7676 C C . GLN B 2 33 ? 128.878 131.931 106.779 1.00 74.67 33 GLN B C 1
ATOM 7677 O O . GLN B 2 33 ? 129.903 131.686 107.423 1.00 74.67 33 GLN B O 1
ATOM 7683 N N . ILE B 2 34 ? 128.540 133.155 106.386 1.00 59.36 34 ILE B N 1
ATOM 7684 C CA . ILE B 2 34 ? 129.402 134.314 106.576 1.00 59.36 34 ILE B CA 1
ATOM 7685 C C . ILE B 2 34 ? 128.749 135.245 107.586 1.00 59.36 34 ILE B C 1
ATOM 7686 O O . ILE B 2 34 ? 127.563 135.572 107.461 1.00 59.36 34 ILE B O 1
ATOM 7691 N N . ARG B 2 35 ? 129.523 135.666 108.582 1.00 45.84 35 ARG B N 1
ATOM 7692 C CA . ARG B 2 35 ? 129.033 136.504 109.664 1.00 45.84 35 ARG B CA 1
ATOM 7693 C C . ARG B 2 35 ? 130.006 137.647 109.915 1.00 45.84 35 ARG B C 1
ATOM 7694 O O . ARG B 2 35 ? 131.224 137.489 109.816 1.00 45.84 35 ARG B O 1
ATOM 7702 N N . ILE B 2 36 ? 129.450 138.803 110.245 1.00 35.39 36 ILE B N 1
ATOM 7703 C CA . ILE B 2 36 ? 130.231 139.954 110.680 1.00 35.39 36 ILE B CA 1
ATOM 7704 C C . ILE B 2 36 ? 130.795 139.664 112.064 1.00 35.39 36 ILE B C 1
ATOM 7705 O O . ILE B 2 36 ? 130.130 139.037 112.896 1.00 35.39 36 ILE B O 1
ATOM 7710 N N . ARG B 2 37 ? 132.035 140.083 112.305 1.00 29.46 37 ARG B N 1
ATOM 7711 C CA . ARG B 2 37 ? 132.523 140.034 113.670 1.00 29.46 37 ARG B CA 1
ATOM 7712 C C . ARG B 2 37 ? 133.138 141.374 114.051 1.00 29.46 37 ARG B C 1
ATOM 7713 O O . ARG B 2 37 ? 133.797 142.011 113.224 1.00 29.46 37 ARG B O 1
ATOM 7721 N N . PRO B 2 38 ? 132.934 141.828 115.282 1.00 23.38 38 PRO B N 1
ATOM 7722 C CA . PRO B 2 38 ? 133.436 143.146 115.679 1.00 23.38 38 PRO B CA 1
ATOM 7723 C C . PRO B 2 38 ? 134.949 143.154 115.807 1.00 23.38 38 PRO B C 1
ATOM 7724 O O . PRO B 2 38 ? 135.613 142.120 115.843 1.00 23.38 38 PRO B O 1
ATOM 7728 N N . TRP B 2 39 ? 135.496 144.366 115.873 1.00 20.22 39 TRP B N 1
ATOM 7729 C CA . TRP B 2 39 ? 136.942 144.511 115.962 1.00 20.22 39 TRP B CA 1
ATOM 7730 C C . TRP B 2 39 ? 137.466 144.200 117.358 1.00 20.22 39 TRP B C 1
ATOM 7731 O O . TRP B 2 39 ? 138.654 143.902 117.515 1.00 20.22 39 TRP B O 1
ATOM 7742 N N . TRP B 2 40 ? 136.613 144.273 118.384 1.00 29.61 40 TRP B N 1
ATOM 7743 C CA . TRP B 2 40 ? 137.086 144.072 119.750 1.00 29.61 40 TRP B CA 1
ATOM 7744 C C . TRP B 2 40 ? 137.084 142.612 120.178 1.00 29.61 40 TRP B C 1
ATOM 7745 O O . TRP B 2 40 ? 137.721 142.281 121.182 1.00 29.61 40 TRP B O 1
ATOM 7756 N N . PHE B 2 41 ? 136.397 141.738 119.457 1.00 30.25 41 PHE B N 1
ATOM 7757 C CA . PHE B 2 41 ? 136.426 140.320 119.785 1.00 30.25 41 PHE B CA 1
ATOM 7758 C C . PHE B 2 41 ? 137.639 139.677 119.129 1.00 30.25 41 PHE B C 1
ATOM 7759 O O . PHE B 2 41 ? 137.692 139.600 117.897 1.00 30.25 41 PHE B O 1
ATOM 7767 N N . PRO B 2 42 ? 138.621 139.205 119.894 1.00 36.88 42 PRO B N 1
ATOM 7768 C CA . PRO B 2 42 ? 139.831 138.650 119.283 1.00 36.88 42 PRO B CA 1
ATOM 7769 C C . PRO B 2 42 ? 139.540 137.364 118.527 1.00 36.88 42 PRO B C 1
ATOM 7770 O O . PRO B 2 42 ? 138.582 136.641 118.808 1.00 36.88 42 PRO B O 1
ATOM 7774 N N . VAL B 2 43 ? 140.390 137.092 117.535 1.00 42.87 43 VAL B N 1
ATOM 7775 C CA . VAL B 2 43 ? 140.216 135.903 116.708 1.00 42.87 43 VAL B CA 1
ATOM 7776 C C . VAL B 2 43 ? 140.498 134.638 117.510 1.00 42.87 43 VAL B C 1
ATOM 7777 O O . VAL B 2 43 ? 139.995 133.558 117.177 1.00 42.87 43 VAL B O 1
ATOM 7781 N N . GLN B 2 44 ? 141.287 134.749 118.581 1.00 47.32 44 GLN B N 1
ATOM 7782 C CA . GLN B 2 44 ? 141.683 133.571 119.347 1.00 47.32 44 GLN B CA 1
ATOM 7783 C C . GLN B 2 44 ? 140.481 132.886 119.986 1.00 47.32 44 GLN B C 1
ATOM 7784 O O . GLN B 2 44 ? 140.401 131.653 120.010 1.00 47.32 44 GLN B O 1
ATOM 7790 N N . GLU B 2 45 ? 139.535 133.669 120.507 1.00 45.55 45 GLU B N 1
ATOM 7791 C CA . GLU B 2 45 ? 138.410 133.119 121.255 1.00 45.55 45 GLU B CA 1
ATOM 7792 C C . GLU B 2 45 ? 137.422 132.358 120.384 1.00 45.55 45 GLU B C 1
ATOM 7793 O O . GLU B 2 45 ? 136.517 131.717 120.926 1.00 45.55 45 GLU B O 1
ATOM 7799 N N . LEU B 2 46 ? 137.563 132.412 119.059 1.00 50.00 46 LEU B N 1
ATOM 7800 C CA . LEU B 2 46 ? 136.617 131.736 118.179 1.00 50.00 46 LEU B CA 1
ATOM 7801 C C . LEU B 2 46 ? 136.693 130.219 118.302 1.00 50.00 46 LEU B C 1
ATOM 7802 O O . LEU B 2 46 ? 135.792 129.524 117.821 1.00 50.00 46 LEU B O 1
ATOM 7807 N N . ARG B 2 47 ? 137.740 129.696 118.932 1.00 64.15 47 ARG B N 1
ATOM 7808 C CA . ARG B 2 47 ? 137.919 128.261 119.085 1.00 64.15 47 ARG B CA 1
ATOM 7809 C C . ARG B 2 47 ? 136.980 127.703 120.156 1.00 64.15 47 ARG B C 1
ATOM 7810 O O . ARG B 2 47 ? 136.638 128.374 121.134 1.00 64.15 47 ARG B O 1
ATOM 7818 N N . ASP B 2 48 ? 136.560 126.447 119.952 1.00 65.87 48 ASP B N 1
ATOM 7819 C CA . ASP B 2 48 ? 135.739 125.681 120.889 1.00 65.87 48 ASP B CA 1
ATOM 7820 C C . ASP B 2 48 ? 134.394 126.341 121.176 1.00 65.87 48 ASP B C 1
ATOM 7821 O O . ASP B 2 48 ? 134.186 126.870 122.275 1.00 65.87 48 ASP B O 1
ATOM 7826 N N . PRO B 2 49 ? 133.461 126.333 120.227 1.00 61.30 49 PRO B N 1
ATOM 7827 C CA . PRO B 2 49 ? 132.133 126.896 120.493 1.00 61.30 49 PRO B CA 1
ATOM 7828 C C . PRO B 2 49 ? 131.255 125.933 121.279 1.00 61.30 49 PRO B C 1
ATOM 7829 O O . PRO B 2 49 ? 131.546 124.742 121.414 1.00 61.30 49 PRO B O 1
ATOM 7833 N N . LEU B 2 50 ? 130.155 126.474 121.800 1.00 53.03 50 LEU B N 1
ATOM 7834 C CA . LEU B 2 50 ? 129.182 125.720 122.581 1.00 53.03 50 LEU B CA 1
ATOM 7835 C C . LEU B 2 50 ? 127.846 125.724 121.851 1.00 53.03 50 LEU B C 1
ATOM 7836 O O . LEU B 2 50 ? 127.406 126.764 121.357 1.00 53.03 50 LEU B O 1
ATOM 7841 N N . VAL B 2 51 ? 127.200 124.562 121.786 1.00 56.26 51 VAL B N 1
ATOM 7842 C CA . VAL B 2 51 ? 125.991 124.379 120.990 1.00 56.26 51 VAL B CA 1
ATOM 7843 C C . VAL B 2 51 ? 124.894 123.775 121.857 1.00 56.26 51 VAL B C 1
ATOM 7844 O O . VAL B 2 51 ? 125.123 122.795 122.572 1.00 56.26 51 VAL B O 1
ATOM 7848 N N . PHE B 2 52 ? 123.701 124.364 121.788 1.00 62.53 52 PHE B N 1
ATOM 7849 C CA . PHE B 2 52 ? 122.513 123.810 122.423 1.00 62.53 52 PHE B CA 1
ATOM 7850 C C . PHE B 2 52 ? 121.294 124.275 121.639 1.00 62.53 52 PHE B C 1
ATOM 7851 O O . PHE B 2 52 ? 121.323 125.329 121.000 1.00 62.53 52 PHE B O 1
ATOM 7859 N N . TYR B 2 53 ? 120.226 123.482 121.692 1.00 74.68 53 TYR B N 1
ATOM 7860 C CA . TYR B 2 53 ? 119.032 123.732 120.896 1.00 74.68 53 TYR B CA 1
ATOM 7861 C C . TYR B 2 53 ? 117.870 124.157 121.785 1.00 74.68 53 TYR B C 1
ATOM 7862 O O . TYR B 2 53 ? 117.793 123.768 122.954 1.00 74.68 53 TYR B O 1
ATOM 7871 N N . LEU B 2 54 ? 116.969 124.959 121.219 1.00 80.93 54 LEU B N 1
ATOM 7872 C CA . LEU B 2 54 ? 115.726 125.366 121.857 1.00 80.93 54 LEU B CA 1
ATOM 7873 C C . LEU B 2 54 ? 114.600 125.315 120.834 1.00 80.93 54 LEU B C 1
ATOM 7874 O O . LEU B 2 54 ? 114.821 125.078 119.643 1.00 80.93 54 LEU B O 1
ATOM 7879 N N . GLU B 2 55 ? 113.380 125.542 121.310 1.00 86.19 55 GLU B N 1
ATOM 7880 C CA . GLU B 2 55 ? 112.220 125.544 120.431 1.00 86.19 55 GLU B CA 1
ATOM 7881 C C . GLU B 2 55 ? 112.219 126.781 119.540 1.00 86.19 55 GLU B C 1
ATOM 7882 O O . GLU B 2 55 ? 112.820 127.809 119.862 1.00 86.19 55 GLU B O 1
ATOM 7888 N N . ALA B 2 56 ? 111.531 126.670 118.400 1.00 85.48 56 ALA B N 1
ATOM 7889 C CA . ALA B 2 56 ? 111.529 127.757 117.426 1.00 85.48 56 ALA B CA 1
ATOM 7890 C C . ALA B 2 56 ? 110.719 128.949 117.921 1.00 85.48 56 ALA B C 1
ATOM 7891 O O . ALA B 2 56 ? 111.220 130.081 117.968 1.00 85.48 56 ALA B O 1
ATOM 7893 N N . TRP B 2 57 ? 109.461 128.715 118.302 1.00 84.62 57 TRP B N 1
ATOM 7894 C CA . TRP B 2 57 ? 108.620 129.808 118.777 1.00 84.62 57 TRP B CA 1
ATOM 7895 C C . TRP B 2 57 ? 109.210 130.449 120.024 1.00 84.62 57 TRP B C 1
ATOM 7896 O O . TRP B 2 57 ? 109.144 131.672 120.191 1.00 84.62 57 TRP B O 1
ATOM 7907 N N . LEU B 2 58 ? 109.788 129.636 120.908 1.00 80.61 58 LEU B N 1
ATOM 7908 C CA . LEU B 2 58 ? 110.365 130.151 122.146 1.00 80.61 58 LEU B CA 1
ATOM 7909 C C . LEU B 2 58 ? 111.524 131.101 121.859 1.00 80.61 58 LEU B C 1
ATOM 7910 O O . LEU B 2 58 ? 111.618 132.188 122.448 1.00 80.61 58 LEU B O 1
ATOM 7915 N N . ALA B 2 59 ? 112.402 130.719 120.930 1.00 74.39 59 ALA B N 1
ATOM 7916 C CA . ALA B 2 59 ? 113.416 131.652 120.457 1.00 74.39 59 ALA B CA 1
ATOM 7917 C C . ALA B 2 59 ? 112.779 132.880 119.826 1.00 74.39 59 ALA B C 1
ATOM 7918 O O . ALA B 2 59 ? 113.340 133.980 119.900 1.00 74.39 59 ALA B O 1
ATOM 7920 N N . ASP B 2 60 ? 111.604 132.714 119.210 1.00 77.28 60 ASP B N 1
ATOM 7921 C CA . ASP B 2 60 ? 110.928 133.857 118.608 1.00 77.28 60 ASP B CA 1
ATOM 7922 C C . ASP B 2 60 ? 110.531 134.894 119.654 1.00 77.28 60 ASP B C 1
ATOM 7923 O O . ASP B 2 60 ? 110.719 136.094 119.431 1.00 77.28 60 ASP B O 1
ATOM 7928 N N . GLU B 2 61 ? 109.971 134.472 120.796 1.00 77.42 61 GLU B N 1
ATOM 7929 C CA . GLU B 2 61 ? 109.662 135.537 121.760 1.00 77.42 61 GLU B CA 1
ATOM 7930 C C . GLU B 2 61 ? 110.912 136.008 122.492 1.00 77.42 61 GLU B C 1
ATOM 7931 O O . GLU B 2 61 ? 110.960 137.158 122.944 1.00 77.42 61 GLU B O 1
ATOM 7937 N N . LEU B 2 62 ? 111.927 135.151 122.648 1.00 69.22 62 LEU B N 1
ATOM 7938 C CA . LEU B 2 62 ? 113.139 135.614 123.321 1.00 69.22 62 LEU B CA 1
ATOM 7939 C C . LEU B 2 62 ? 113.827 136.717 122.529 1.00 69.22 62 LEU B C 1
ATOM 7940 O O . LEU B 2 62 ? 114.121 137.791 123.065 1.00 69.22 62 LEU B O 1
ATOM 7945 N N . PHE B 2 63 ? 114.090 136.472 121.247 1.00 63.29 63 PHE B N 1
ATOM 7946 C CA . PHE B 2 63 ? 114.889 137.408 120.467 1.00 63.29 63 PHE B CA 1
ATOM 7947 C C . PHE B 2 63 ? 114.048 138.357 119.628 1.00 63.29 63 PHE B C 1
ATOM 7948 O O . PHE B 2 63 ? 114.548 139.406 119.205 1.00 63.29 63 PHE B O 1
ATOM 7956 N N . GLY B 2 64 ? 112.785 138.024 119.382 1.00 69.33 64 GLY B N 1
ATOM 7957 C CA . GLY B 2 64 ? 111.954 138.809 118.505 1.00 69.33 64 GLY B CA 1
ATOM 7958 C C . GLY B 2 64 ? 112.119 138.365 117.068 1.00 69.33 64 GLY B C 1
ATOM 7959 O O . GLY B 2 64 ? 113.137 137.778 116.692 1.00 69.33 64 GLY B O 1
ATOM 7960 N N . PRO B 2 65 ? 111.108 138.619 116.235 1.00 70.26 65 PRO B N 1
ATOM 7961 C CA . PRO B 2 65 ? 111.240 138.277 114.810 1.00 70.26 65 PRO B CA 1
ATOM 7962 C C . PRO B 2 65 ? 112.361 139.027 114.112 1.00 70.26 65 PRO B C 1
ATOM 7963 O O . PRO B 2 65 ? 112.864 138.556 113.085 1.00 70.26 65 PRO B O 1
ATOM 7967 N N . ASP B 2 66 ? 112.767 140.182 114.639 1.00 69.98 66 ASP B N 1
ATOM 7968 C CA . ASP B 2 66 ? 113.767 141.018 113.988 1.00 69.98 66 ASP B CA 1
ATOM 7969 C C . ASP B 2 66 ? 115.185 140.761 114.484 1.00 69.98 66 ASP B C 1
ATOM 7970 O O . ASP B 2 66 ? 116.142 141.052 113.758 1.00 69.98 66 ASP B O 1
ATOM 7975 N N . ARG B 2 67 ? 115.342 140.219 115.694 1.00 60.53 67 ARG B N 1
ATOM 7976 C CA . ARG B 2 67 ? 116.655 139.973 116.298 1.00 60.53 67 ARG B CA 1
ATOM 7977 C C . ARG B 2 67 ? 117.465 141.259 116.443 1.00 60.53 67 ARG B C 1
ATOM 7978 O O . ARG B 2 67 ? 118.682 141.262 116.244 1.00 60.53 67 ARG B O 1
ATOM 7986 N N . ALA B 2 68 ? 116.803 142.360 116.796 1.00 51.99 68 ALA B N 1
ATOM 7987 C CA . ALA B 2 68 ? 117.455 143.663 116.853 1.00 51.99 68 ALA B CA 1
ATOM 7988 C C . ALA B 2 68 ? 118.210 143.913 118.153 1.00 51.99 68 ALA B C 1
ATOM 7989 O O . ALA B 2 68 ? 118.895 144.936 118.260 1.00 51.99 68 ALA B O 1
ATOM 7991 N N . ILE B 2 69 ? 118.099 143.018 119.140 1.00 44.04 69 ILE B N 1
ATOM 7992 C CA . ILE B 2 69 ? 118.740 143.214 120.440 1.00 44.04 69 ILE B CA 1
ATOM 7993 C C . ILE B 2 69 ? 120.065 142.476 120.569 1.00 44.04 69 ILE B C 1
ATOM 7994 O O . ILE B 2 69 ? 120.804 142.704 121.547 1.00 44.04 69 ILE B O 1
ATOM 7999 N N . ILE B 2 70 ? 120.392 141.606 119.612 1.00 39.35 70 ILE B N 1
ATOM 8000 C CA . ILE B 2 70 ? 121.601 140.792 119.724 1.00 39.35 70 ILE B CA 1
ATOM 8001 C C . ILE B 2 70 ? 122.869 141.634 119.818 1.00 39.35 70 ILE B C 1
ATOM 8002 O O . ILE B 2 70 ? 123.762 141.271 120.599 1.00 39.35 70 ILE B O 1
ATOM 8007 N N . PRO B 2 71 ? 123.050 142.707 119.036 1.00 36.67 71 PRO B N 1
ATOM 8008 C CA . PRO B 2 71 ? 124.265 143.521 119.224 1.00 36.67 71 PRO B CA 1
ATOM 8009 C C . PRO B 2 71 ? 124.417 144.081 120.628 1.00 36.67 71 PRO B C 1
ATOM 8010 O O . PRO B 2 71 ? 125.528 144.079 121.177 1.00 36.67 71 PRO B O 1
ATOM 8014 N N . GLU B 2 72 ? 123.326 144.553 121.235 1.00 37.83 72 GLU B N 1
ATOM 8015 C CA . GLU B 2 72 ? 123.416 145.076 122.594 1.00 37.83 72 GLU B CA 1
ATOM 8016 C C . GLU B 2 72 ? 123.764 143.973 123.584 1.00 37.83 72 GLU B C 1
ATOM 8017 O O . GLU B 2 72 ? 124.601 144.172 124.477 1.00 37.83 72 GLU B O 1
ATOM 8023 N N . MET B 2 73 ? 123.139 142.801 123.440 1.00 35.36 73 MET B N 1
ATOM 8024 C CA . MET B 2 73 ? 123.476 141.699 124.337 1.00 35.36 73 MET B CA 1
ATOM 8025 C C . MET B 2 73 ? 124.932 141.279 124.164 1.00 35.36 73 MET B C 1
ATOM 8026 O O . MET B 2 73 ? 125.620 140.972 125.144 1.00 35.36 73 MET B O 1
ATOM 8031 N N . GLU B 2 74 ? 125.419 141.266 122.922 1.00 32.34 74 GLU B N 1
ATOM 8032 C CA . GLU B 2 74 ? 126.809 140.905 122.673 1.00 32.34 74 GLU B CA 1
ATOM 8033 C C . GLU B 2 74 ? 127.758 141.893 123.330 1.00 32.34 74 GLU B C 1
ATOM 8034 O O . GLU B 2 74 ? 128.757 141.492 123.936 1.00 32.34 74 GLU B O 1
ATOM 8040 N N . TRP B 2 75 ? 127.477 143.191 123.215 1.00 28.73 75 TRP B N 1
ATOM 8041 C CA . TRP B 2 75 ? 128.381 144.157 123.827 1.00 28.73 75 TRP B CA 1
ATOM 8042 C C . TRP B 2 75 ? 128.359 144.049 125.341 1.00 28.73 75 TRP B C 1
ATOM 8043 O O . TRP B 2 75 ? 129.411 144.125 125.985 1.00 28.73 75 TRP B O 1
ATOM 8054 N N . THR B 2 76 ? 127.175 143.877 125.936 1.00 31.18 76 THR B N 1
ATOM 8055 C CA . THR B 2 76 ? 127.128 143.831 127.395 1.00 31.18 76 THR B CA 1
ATOM 8056 C C . THR B 2 76 ? 127.761 142.556 127.939 1.00 31.18 76 THR B C 1
ATOM 8057 O O . THR B 2 76 ? 128.358 142.580 129.020 1.00 31.18 76 THR B O 1
ATOM 8061 N N . SER B 2 77 ? 127.666 141.446 127.206 1.00 30.20 77 SER B N 1
ATOM 8062 C CA . SER B 2 77 ? 128.226 140.185 127.666 1.00 30.20 77 SER B CA 1
ATOM 8063 C C . SER B 2 77 ? 129.616 139.894 127.117 1.00 30.20 77 SER B C 1
ATOM 8064 O O . SER B 2 77 ? 130.235 138.919 127.552 1.00 30.20 77 SER B O 1
ATOM 8067 N N . GLN B 2 78 ? 130.115 140.701 126.176 1.00 27.18 78 GLN B N 1
ATOM 8068 C CA . GLN B 2 78 ? 131.413 140.466 125.536 1.00 27.18 78 GLN B CA 1
ATOM 8069 C C . GLN B 2 78 ? 131.514 139.053 124.964 1.00 27.18 78 GLN B C 1
ATOM 8070 O O . GLN B 2 78 ? 132.530 138.371 125.104 1.00 27.18 78 GLN B O 1
ATOM 8076 N N . ALA B 2 79 ? 130.444 138.610 124.309 1.00 31.21 79 ALA B N 1
ATOM 8077 C CA . ALA B 2 79 ? 130.405 137.298 123.684 1.00 31.21 79 ALA B CA 1
ATOM 8078 C C . ALA B 2 79 ? 129.470 137.349 122.485 1.00 31.21 79 ALA B C 1
ATOM 8079 O O . ALA B 2 79 ? 128.480 138.082 122.489 1.00 31.21 79 ALA B O 1
ATOM 8081 N N . LEU B 2 80 ? 129.781 136.553 121.465 1.00 35.40 80 LEU B N 1
ATOM 8082 C CA . LEU B 2 80 ? 129.025 136.560 120.220 1.00 35.40 80 LEU B CA 1
ATOM 8083 C C . LEU B 2 80 ? 128.081 135.367 120.154 1.00 35.40 80 LEU B C 1
ATOM 8084 O O . LEU B 2 80 ? 128.473 134.234 120.444 1.00 35.40 80 LEU B O 1
ATOM 8089 N N . LEU B 2 81 ? 126.836 135.631 119.768 1.00 40.10 81 LEU B N 1
ATOM 8090 C CA . LEU B 2 81 ? 125.809 134.610 119.629 1.00 40.10 81 LEU B CA 1
ATOM 8091 C C . LEU B 2 81 ? 125.468 134.416 118.159 1.00 40.10 81 LEU B C 1
ATOM 8092 O O . LEU B 2 81 ? 125.855 135.217 117.303 1.00 40.10 81 LEU B O 1
ATOM 8097 N N . THR B 2 82 ? 124.739 133.339 117.871 1.00 46.22 82 THR B N 1
ATOM 8098 C CA . THR B 2 82 ? 124.256 133.062 116.525 1.00 46.22 82 THR B CA 1
ATOM 8099 C C . THR B 2 82 ? 123.000 132.210 116.618 1.00 46.22 82 THR B C 1
ATOM 8100 O O . THR B 2 82 ? 122.997 131.179 117.296 1.00 46.22 82 THR B O 1
ATOM 8104 N N . VAL B 2 83 ? 121.941 132.642 115.940 1.00 56.43 83 VAL B N 1
ATOM 8105 C CA . VAL B 2 83 ? 120.644 131.977 115.975 1.00 56.43 83 VAL B CA 1
ATOM 8106 C C . VAL B 2 83 ? 120.301 131.509 114.569 1.00 56.43 83 VAL B C 1
ATOM 8107 O O . VAL B 2 83 ? 120.319 132.305 113.623 1.00 56.43 83 VAL B O 1
ATOM 8111 N N . ASP B 2 84 ? 119.985 130.224 114.434 1.00 67.79 84 ASP B N 1
ATOM 8112 C CA . ASP B 2 84 ? 119.625 129.630 113.155 1.00 67.79 84 ASP B CA 1
ATOM 8113 C C . ASP B 2 84 ? 118.389 128.762 113.328 1.00 67.79 84 ASP B C 1
ATOM 8114 O O . ASP B 2 84 ? 118.087 128.302 114.430 1.00 67.79 84 ASP B O 1
ATOM 8119 N N . ILE B 2 85 ? 117.677 128.539 112.228 1.00 77.87 85 ILE B N 1
ATOM 8120 C CA . ILE B 2 85 ? 116.436 127.775 112.232 1.00 77.87 85 ILE B CA 1
ATOM 8121 C C . ILE B 2 85 ? 116.607 126.568 111.324 1.00 77.87 85 ILE B C 1
ATOM 8122 O O . ILE B 2 85 ? 117.045 126.706 110.176 1.00 77.87 85 ILE B O 1
ATOM 8127 N N . VAL B 2 86 ? 116.268 125.386 111.841 1.00 87.53 86 VAL B N 1
ATOM 8128 C CA . VAL B 2 86 ? 116.272 124.185 111.018 1.00 87.53 86 VAL B CA 1
ATOM 8129 C C . VAL B 2 86 ? 115.205 124.317 109.935 1.00 87.53 86 VAL B C 1
ATOM 8130 O O . VAL B 2 86 ? 114.231 125.070 110.076 1.00 87.53 86 VAL B O 1
ATOM 8134 N N . ASP B 2 87 ? 115.397 123.591 108.830 1.00 93.59 87 ASP B N 1
ATOM 8135 C CA . ASP B 2 87 ? 114.466 123.690 107.710 1.00 93.59 87 ASP B CA 1
ATOM 8136 C C . ASP B 2 87 ? 113.061 123.264 108.119 1.00 93.59 87 ASP B C 1
ATOM 8137 O O . ASP B 2 87 ? 112.071 123.869 107.689 1.00 93.59 87 ASP B O 1
ATOM 8142 N N . SER B 2 88 ? 112.954 122.224 108.949 1.00 92.02 88 SER B N 1
ATOM 8143 C CA . SER B 2 88 ? 111.650 121.783 109.428 1.00 92.02 88 SER B CA 1
ATOM 8144 C C . SER B 2 88 ? 110.967 122.832 110.295 1.00 92.02 88 SER B C 1
ATOM 8145 O O . SER B 2 88 ? 109.741 122.787 110.447 1.00 92.02 88 SER B O 1
ATOM 8148 N N . GLY B 2 89 ? 111.724 123.770 110.858 1.00 92.03 89 GLY B N 1
ATOM 8149 C CA . GLY B 2 89 ? 111.141 124.819 111.669 1.00 92.03 89 GLY B CA 1
ATOM 8150 C C . GLY B 2 89 ? 110.804 124.424 113.086 1.00 92.03 89 GLY B C 1
ATOM 8151 O O . GLY B 2 89 ? 110.029 125.124 113.742 1.00 92.03 89 GLY B O 1
ATOM 8152 N N . ASN B 2 90 ? 111.362 123.320 113.583 1.00 90.73 90 ASN B N 1
ATOM 8153 C CA . ASN B 2 90 ? 111.050 122.859 114.930 1.00 90.73 90 ASN B CA 1
ATOM 8154 C C . ASN B 2 90 ? 112.132 123.219 115.941 1.00 90.73 90 ASN B C 1
ATOM 8155 O O . ASN B 2 90 ? 111.815 123.576 117.080 1.00 90.73 90 ASN B O 1
ATOM 8160 N N . LEU B 2 91 ? 113.400 123.138 115.553 1.00 81.08 91 LEU B N 1
ATOM 8161 C CA . LEU B 2 91 ? 114.507 123.376 116.465 1.00 81.08 91 LEU B CA 1
ATOM 8162 C C . LEU B 2 91 ? 115.308 124.591 116.021 1.00 81.08 91 LEU B C 1
ATOM 8163 O O . LEU B 2 91 ? 115.355 124.929 114.835 1.00 81.08 91 LEU B O 1
ATOM 8168 N N . VAL B 2 92 ? 115.933 125.248 116.994 1.00 70.88 92 VAL B N 1
ATOM 8169 C CA . VAL B 2 92 ? 116.786 126.406 116.765 1.00 70.88 92 VAL B CA 1
ATOM 8170 C C . VAL B 2 92 ? 118.144 126.121 117.387 1.00 70.88 92 VAL B C 1
ATOM 8171 O O . VAL B 2 92 ? 118.223 125.733 118.557 1.00 70.88 92 VAL B O 1
ATOM 8175 N N . GLU B 2 93 ? 119.206 126.310 116.612 1.00 63.06 93 GLU B N 1
ATOM 8176 C CA . GLU B 2 93 ? 120.563 126.033 117.061 1.00 63.06 93 GLU B CA 1
ATOM 8177 C C . GLU B 2 93 ? 121.235 127.329 117.492 1.00 63.06 93 GLU B C 1
ATOM 8178 O O . GLU B 2 93 ? 121.297 128.288 116.716 1.00 63.06 93 GLU B O 1
ATOM 8184 N N . ILE B 2 94 ? 121.741 127.354 118.723 1.00 55.30 94 ILE B N 1
ATOM 8185 C CA . ILE B 2 94 ? 122.371 128.537 119.299 1.00 55.30 94 ILE B CA 1
ATOM 8186 C C . ILE B 2 94 ? 123.822 128.203 119.607 1.00 55.30 94 ILE B C 1
ATOM 8187 O O . ILE B 2 94 ? 124.104 127.190 120.257 1.00 55.30 94 ILE B O 1
ATOM 8192 N N . THR B 2 95 ? 124.738 129.049 119.142 1.00 47.95 95 THR B N 1
ATOM 8193 C CA . THR B 2 95 ? 126.163 128.885 119.391 1.00 47.95 95 THR B CA 1
ATOM 8194 C C . THR B 2 95 ? 126.696 130.109 120.120 1.00 47.95 95 THR B C 1
ATOM 8195 O O . THR B 2 95 ? 126.295 131.239 119.827 1.00 47.95 95 THR B O 1
ATOM 8199 N N . VAL B 2 96 ? 127.600 129.883 121.069 1.00 41.05 96 VAL B N 1
ATOM 8200 C CA . VAL B 2 96 ? 128.174 130.947 121.882 1.00 41.05 96 VAL B CA 1
ATOM 8201 C C . VAL B 2 96 ? 129.687 130.925 121.724 1.00 41.05 96 VAL B C 1
ATOM 8202 O O . VAL B 2 96 ? 130.309 129.859 121.764 1.00 41.05 96 VAL B O 1
ATOM 8206 N N . PHE B 2 97 ? 130.273 132.103 121.542 1.00 40.02 97 PHE B N 1
ATOM 8207 C CA . PHE B 2 97 ? 131.713 132.268 121.401 1.00 40.02 97 PHE B CA 1
ATOM 8208 C C . PHE B 2 97 ? 132.254 132.997 122.621 1.00 40.02 97 PHE B C 1
ATOM 8209 O O . PHE B 2 97 ? 131.732 134.049 123.000 1.00 40.02 97 PHE B O 1
ATOM 8217 N N . GLY B 2 98 ? 133.289 132.445 123.229 1.00 43.77 98 GLY B N 1
ATOM 8218 C CA . GLY B 2 98 ? 133.929 133.079 124.360 1.00 43.77 98 GLY B CA 1
ATOM 8219 C C . GLY B 2 98 ? 134.573 132.045 125.260 1.00 43.77 98 GLY B C 1
ATOM 8220 O O . GLY B 2 98 ? 134.569 130.853 124.970 1.00 43.77 98 GLY B O 1
ATOM 8221 N N . ARG B 2 99 ? 135.129 132.536 126.363 1.00 48.50 99 ARG B N 1
ATOM 8222 C CA . ARG B 2 99 ? 135.768 131.667 127.333 1.00 48.50 99 ARG B CA 1
ATOM 8223 C C . ARG B 2 99 ? 134.727 130.756 127.986 1.00 48.50 99 ARG B C 1
ATOM 8224 O O . ARG B 2 99 ? 133.559 131.131 128.108 1.00 48.50 99 ARG B O 1
ATOM 8232 N N . PRO B 2 100 ? 135.127 129.548 128.406 1.00 50.38 100 PRO B N 1
ATOM 8233 C CA . PRO B 2 100 ? 134.122 128.539 128.797 1.00 50.38 100 PRO B CA 1
ATOM 8234 C C . PRO B 2 100 ? 133.204 128.964 129.932 1.00 50.38 100 PRO B C 1
ATOM 8235 O O . PRO B 2 100 ? 132.015 128.612 129.922 1.00 50.38 100 PRO B O 1
ATOM 8239 N N . ARG B 2 101 ? 133.711 129.710 130.915 1.00 49.77 101 ARG B N 1
ATOM 8240 C CA . ARG B 2 101 ? 132.839 130.164 131.993 1.00 49.77 101 ARG B CA 1
ATOM 8241 C C . ARG B 2 101 ? 131.777 131.125 131.473 1.00 49.77 101 ARG B C 1
ATOM 8242 O O . ARG B 2 101 ? 130.616 131.068 131.899 1.00 49.77 101 ARG B O 1
ATOM 8250 N N . VAL B 2 102 ? 132.151 132.002 130.538 1.00 45.33 102 VAL B N 1
ATOM 8251 C CA . VAL B 2 102 ? 131.188 132.920 129.940 1.00 45.33 102 VAL B CA 1
ATOM 8252 C C . VAL B 2 102 ? 130.114 132.145 129.188 1.00 45.33 102 VAL B C 1
ATOM 8253 O O . VAL B 2 102 ? 128.921 132.465 129.269 1.00 45.33 102 VAL B O 1
ATOM 8257 N N . GLN B 2 103 ? 130.519 131.114 128.446 1.00 43.43 103 GLN B N 1
ATOM 8258 C CA . GLN B 2 103 ? 129.554 130.308 127.707 1.00 43.43 103 GLN B CA 1
ATOM 8259 C C . GLN B 2 103 ? 128.582 129.610 128.649 1.00 43.43 103 GLN B C 1
ATOM 8260 O O . GLN B 2 103 ? 127.368 129.603 128.412 1.00 43.43 103 GLN B O 1
ATOM 8266 N N . ASN B 2 104 ? 129.098 129.017 129.731 1.00 45.91 104 ASN B N 1
ATOM 8267 C CA . ASN B 2 104 ? 128.224 128.338 130.687 1.00 45.91 104 ASN B CA 1
ATOM 8268 C C . ASN B 2 104 ? 127.253 129.316 131.338 1.00 45.91 104 ASN B C 1
ATOM 8269 O O . ASN B 2 104 ? 126.061 129.015 131.498 1.00 45.91 104 ASN B O 1
ATOM 8274 N N . ARG B 2 105 ? 127.749 130.493 131.718 1.00 46.71 105 ARG B N 1
ATOM 8275 C CA . ARG B 2 105 ? 126.905 131.506 132.337 1.00 46.71 105 ARG B CA 1
ATOM 8276 C C . ARG B 2 105 ? 125.784 131.944 131.399 1.00 46.71 105 ARG B C 1
ATOM 8277 O O . ARG B 2 105 ? 124.613 132.021 131.800 1.00 46.71 105 ARG B O 1
ATOM 8285 N N . VAL B 2 106 ? 126.122 132.212 130.135 1.00 47.11 106 VAL B N 1
ATOM 8286 C CA . VAL B 2 106 ? 125.117 132.650 129.171 1.00 47.11 106 VAL B CA 1
ATOM 8287 C C . VAL B 2 106 ? 124.102 131.542 128.917 1.00 47.11 106 VAL B C 1
ATOM 8288 O O . VAL B 2 106 ? 122.895 131.797 128.798 1.00 47.11 106 VAL B O 1
ATOM 8292 N N . LYS B 2 107 ? 124.570 130.295 128.837 1.00 51.23 107 LYS B N 1
ATOM 8293 C CA . LYS B 2 107 ? 123.654 129.178 128.638 1.00 51.23 107 LYS B CA 1
ATOM 8294 C C . LYS B 2 107 ? 122.661 129.070 129.786 1.00 51.23 107 LYS B C 1
ATOM 8295 O O . LYS B 2 107 ? 121.459 128.880 129.562 1.00 51.23 107 LYS B O 1
ATOM 8301 N N . SER B 2 108 ? 123.141 129.203 131.025 1.00 56.10 108 SER B N 1
ATOM 8302 C CA . SER B 2 108 ? 122.241 129.121 132.173 1.00 56.10 108 SER B CA 1
ATOM 8303 C C . SER B 2 108 ? 121.219 130.252 132.154 1.00 56.10 108 SER B C 1
ATOM 8304 O O . SER B 2 108 ? 120.027 130.035 132.411 1.00 56.10 108 SER B O 1
ATOM 8307 N N . MET B 2 109 ? 121.672 131.472 131.851 1.00 51.16 109 MET B N 1
ATOM 8308 C CA . MET B 2 109 ? 120.761 132.615 131.800 1.00 51.16 109 MET B CA 1
ATOM 8309 C C . MET B 2 109 ? 119.658 132.394 130.768 1.00 51.16 109 MET B C 1
ATOM 8310 O O . MET B 2 109 ? 118.466 132.601 131.048 1.00 51.16 109 MET B O 1
ATOM 8315 N N . LEU B 2 110 ? 120.041 131.952 129.567 1.00 57.51 110 LEU B N 1
ATOM 8316 C CA . LEU B 2 110 ? 119.058 131.744 128.508 1.00 57.51 110 LEU B CA 1
ATOM 8317 C C . LEU B 2 110 ? 118.099 130.609 128.847 1.00 57.51 110 LEU B C 1
ATOM 8318 O O . LEU B 2 110 ? 116.902 130.696 128.553 1.00 57.51 110 LEU B O 1
ATOM 8323 N N . LEU B 2 111 ? 118.598 129.533 129.464 1.00 65.99 111 LEU B N 1
ATOM 8324 C CA . LEU B 2 111 ? 117.709 128.444 129.862 1.00 65.99 111 LEU B CA 1
ATOM 8325 C C . LEU B 2 111 ? 116.698 128.902 130.908 1.00 65.99 111 LEU B C 1
ATOM 8326 O O . LEU B 2 111 ? 115.523 128.511 130.861 1.00 65.99 111 LEU B O 1
ATOM 8331 N N . CYS B 2 112 ? 117.136 129.724 131.867 1.00 68.17 112 CYS B N 1
ATOM 8332 C CA . CYS B 2 112 ? 116.204 130.240 132.867 1.00 68.17 112 CYS B CA 1
ATOM 8333 C C . CYS B 2 112 ? 115.120 131.099 132.224 1.00 68.17 112 CYS B C 1
ATOM 8334 O O . CYS B 2 112 ? 113.930 130.962 132.546 1.00 68.17 112 CYS B O 1
ATOM 8337 N N . LEU B 2 113 ? 115.511 131.988 131.304 1.00 65.76 113 LEU B N 1
ATOM 8338 C CA . LEU B 2 113 ? 114.511 132.803 130.616 1.00 65.76 113 LEU B CA 1
ATOM 8339 C C . LEU B 2 113 ? 113.560 131.936 129.798 1.00 65.76 113 LEU B C 1
ATOM 8340 O O . LEU B 2 113 ? 112.354 132.212 129.725 1.00 65.76 113 LEU B O 1
ATOM 8345 N N . ALA B 2 114 ? 114.086 130.879 129.175 1.00 76.33 114 ALA B N 1
ATOM 8346 C CA . ALA B 2 114 ? 113.244 129.965 128.414 1.00 76.33 114 ALA B CA 1
ATOM 8347 C C . ALA B 2 114 ? 112.208 129.295 129.305 1.00 76.33 114 ALA B C 1
ATOM 8348 O O . ALA B 2 114 ? 111.043 129.156 128.916 1.00 76.33 114 ALA B O 1
ATOM 8350 N N . TRP B 2 115 ? 112.616 128.859 130.500 1.00 89.91 115 TRP B N 1
ATOM 8351 C CA . TRP B 2 115 ? 111.644 128.280 131.425 1.00 89.91 115 TRP B CA 1
ATOM 8352 C C . TRP B 2 115 ? 110.597 129.295 131.855 1.00 89.91 115 TRP B C 1
ATOM 8353 O O . TRP B 2 115 ? 109.414 128.953 131.986 1.00 89.91 115 TRP B O 1
ATOM 8364 N N . PHE B 2 116 ? 111.009 130.538 132.112 1.00 86.94 116 PHE B N 1
ATOM 8365 C CA . PHE B 2 116 ? 110.016 131.548 132.468 1.00 86.94 116 PHE B CA 1
ATOM 8366 C C . PHE B 2 116 ? 108.986 131.696 131.359 1.00 86.94 116 PHE B C 1
ATOM 8367 O O . PHE B 2 116 ? 107.780 131.731 131.624 1.00 86.94 116 PHE B O 1
ATOM 8375 N N . HIS B 2 117 ? 109.439 131.771 130.108 1.00 85.22 117 HIS B N 1
ATOM 8376 C CA . HIS B 2 117 ? 108.488 131.951 129.015 1.00 85.22 117 HIS B CA 1
ATOM 8377 C C . HIS B 2 117 ? 107.603 130.722 128.836 1.00 85.22 117 HIS B C 1
ATOM 8378 O O . HIS B 2 117 ? 106.406 130.850 128.553 1.00 85.22 117 HIS B O 1
ATOM 8385 N N . ARG B 2 118 ? 108.165 129.523 129.012 1.00 94.32 118 ARG B N 1
ATOM 8386 C CA . ARG B 2 118 ? 107.357 128.311 128.900 1.00 94.32 118 ARG B CA 1
ATOM 8387 C C . ARG B 2 118 ? 106.268 128.267 129.966 1.00 94.32 118 ARG B C 1
ATOM 8388 O O . ARG B 2 118 ? 105.106 127.964 129.667 1.00 94.32 118 ARG B O 1
ATOM 8396 N N . GLU B 2 119 ? 106.620 128.575 131.217 1.00 102.39 119 GLU B N 1
ATOM 8397 C CA . GLU B 2 119 ? 105.615 128.551 132.275 1.00 102.39 119 GLU B CA 1
ATOM 8398 C C . GLU B 2 119 ? 104.603 129.677 132.108 1.00 102.39 119 GLU B C 1
ATOM 8399 O O . GLU B 2 119 ? 103.430 129.507 132.456 1.00 102.39 119 GLU B O 1
ATOM 8405 N N . HIS B 2 120 ? 105.030 130.828 131.581 1.00 107.14 120 HIS B N 1
ATOM 8406 C CA . HIS B 2 120 ? 104.087 131.904 131.295 1.00 107.14 120 HIS B CA 1
ATOM 8407 C C . HIS B 2 120 ? 103.082 131.476 130.234 1.00 107.14 120 HIS B C 1
ATOM 8408 O O . HIS B 2 120 ? 101.884 131.759 130.352 1.00 107.14 120 HIS B O 1
ATOM 8415 N N . ARG B 2 121 ? 103.553 130.792 129.188 1.00 107.74 121 ARG B N 1
ATOM 8416 C CA . ARG B 2 121 ? 102.636 130.253 128.188 1.00 107.74 121 ARG B CA 1
ATOM 8417 C C . ARG B 2 121 ? 101.687 129.236 128.807 1.00 107.74 121 ARG B C 1
ATOM 8418 O O . ARG B 2 121 ? 100.492 129.214 128.488 1.00 107.74 121 ARG B O 1
ATOM 8426 N N . ALA B 2 122 ? 102.205 128.379 129.690 1.00 110.57 122 ALA B N 1
ATOM 8427 C CA . ALA B 2 122 ? 101.353 127.393 130.350 1.00 110.57 122 ALA B CA 1
ATOM 8428 C C . ALA B 2 122 ? 100.278 128.067 131.195 1.00 110.57 122 ALA B C 1
ATOM 8429 O O . ALA B 2 122 ? 99.142 127.584 131.271 1.00 110.57 122 ALA B O 1
ATOM 8431 N N . ARG B 2 123 ? 100.623 129.182 131.846 1.00 112.78 123 ARG B N 1
ATOM 8432 C CA . ARG B 2 123 ? 99.652 129.902 132.665 1.00 112.78 123 ARG B CA 1
ATOM 8433 C C . ARG B 2 123 ? 98.500 130.436 131.823 1.00 112.78 123 ARG B C 1
ATOM 8434 O O . ARG B 2 123 ? 97.333 130.342 132.223 1.00 112.78 123 ARG B O 1
ATOM 8442 N N . ALA B 2 124 ? 98.804 131.001 130.659 1.00 115.78 124 ALA B N 1
ATOM 8443 C CA . ALA B 2 124 ? 97.776 131.560 129.789 1.00 115.78 124 ALA B CA 1
ATOM 8444 C C . ALA B 2 124 ? 97.542 130.665 128.577 1.00 115.78 124 ALA B C 1
ATOM 8445 O O . ALA B 2 124 ? 97.154 129.505 128.715 1.00 115.78 124 ALA B O 1
ATOM 8447 N N . LEU C 3 110 ? 160.551 140.627 133.007 1.00 56.39 146 LEU C N 1
ATOM 8448 C CA . LEU C 3 110 ? 160.940 141.125 131.692 1.00 56.39 146 LEU C CA 1
ATOM 8449 C C . LEU C 3 110 ? 162.353 141.694 131.698 1.00 56.39 146 LEU C C 1
ATOM 8450 O O . LEU C 3 110 ? 163.327 140.957 131.845 1.00 56.39 146 LEU C O 1
ATOM 8455 N N . PHE C 3 111 ? 162.457 143.012 131.525 1.00 63.53 147 PHE C N 1
ATOM 8456 C CA . PHE C 3 111 ? 163.770 143.647 131.491 1.00 63.53 147 PHE C CA 1
ATOM 8457 C C . PHE C 3 111 ? 164.489 143.500 132.826 1.00 63.53 147 PHE C C 1
ATOM 8458 O O . PHE C 3 111 ? 165.705 143.281 132.862 1.00 63.53 147 PHE C O 1
ATOM 8466 N N . TRP C 3 112 ? 163.755 143.625 133.934 1.00 65.83 148 TRP C N 1
ATOM 8467 C CA . TRP C 3 112 ? 164.378 143.513 135.250 1.00 65.83 148 TRP C CA 1
ATOM 8468 C C . TRP C 3 112 ? 164.979 142.130 135.465 1.00 65.83 148 TRP C C 1
ATOM 8469 O O . TRP C 3 112 ? 166.107 142.004 135.955 1.00 65.83 148 TRP C O 1
ATOM 8480 N N . ASP C 3 113 ? 164.243 141.083 135.106 1.00 72.25 149 ASP C N 1
ATOM 8481 C CA . ASP C 3 113 ? 164.771 139.734 135.212 1.00 72.25 149 ASP C CA 1
ATOM 8482 C C . ASP C 3 113 ? 165.866 139.508 134.175 1.00 72.25 149 ASP C C 1
ATOM 8483 O O . ASP C 3 113 ? 165.972 140.223 133.174 1.00 72.25 149 ASP C O 1
ATOM 8488 N N . LYS C 3 114 ? 166.698 138.499 134.435 1.00 76.20 150 LYS C N 1
ATOM 8489 C CA . LYS C 3 114 ? 167.746 138.151 133.483 1.00 76.20 150 LYS C CA 1
ATOM 8490 C C . LYS C 3 114 ? 167.153 137.704 132.153 1.00 76.20 150 LYS C C 1
ATOM 8491 O O . LYS C 3 114 ? 167.632 138.104 131.085 1.00 76.20 150 LYS C O 1
ATOM 8493 N N . GLU C 3 115 ? 166.105 136.884 132.197 1.00 70.44 151 GLU C N 1
ATOM 8494 C CA . GLU C 3 115 ? 165.463 136.391 130.986 1.00 70.44 151 GLU C CA 1
ATOM 8495 C C . GLU C 3 115 ? 164.062 135.887 131.306 1.00 70.44 151 GLU C C 1
ATOM 8496 O O . GLU C 3 115 ? 163.896 135.021 132.174 1.00 70.44 151 GLU C O 1
ATOM 8502 N N . PRO C 3 116 ? 163.031 136.402 130.637 1.00 61.19 152 PRO C N 1
ATOM 8503 C CA . PRO C 3 116 ? 161.667 135.922 130.898 1.00 61.19 152 PRO C CA 1
ATOM 8504 C C . PRO C 3 116 ? 161.284 134.731 130.033 1.00 61.19 152 PRO C C 1
ATOM 8505 O O . PRO C 3 116 ? 161.352 134.799 128.803 1.00 61.19 152 PRO C O 1
ATOM 8509 N N . TRP C 3 117 ? 160.868 133.639 130.670 1.00 48.80 153 TRP C N 1
ATOM 8510 C CA . TRP C 3 117 ? 160.533 132.403 129.981 1.00 48.80 153 TRP C CA 1
ATOM 8511 C C . TRP C 3 117 ? 159.136 131.957 130.380 1.00 48.80 153 TRP C C 1
ATOM 8512 O O . TRP C 3 117 ? 158.619 132.344 131.429 1.00 48.80 153 TRP C O 1
ATOM 8523 N N . PHE C 3 118 ? 158.531 131.140 129.530 1.00 42.48 154 PHE C N 1
ATOM 8524 C CA . PHE C 3 118 ? 157.250 130.505 129.796 1.00 42.48 154 PHE C CA 1
ATOM 8525 C C . PHE C 3 118 ? 157.445 128.993 129.869 1.00 42.48 154 PHE C C 1
ATOM 8526 O O . PHE C 3 118 ? 158.564 128.484 129.799 1.00 42.48 154 PHE C O 1
ATOM 8534 N N . TRP C 3 119 ? 156.337 128.267 130.020 1.00 38.88 155 TRP C N 1
ATOM 8535 C CA . TRP C 3 119 ? 156.436 126.827 130.231 1.00 38.88 155 TRP C CA 1
ATOM 8536 C C . TRP C 3 119 ? 156.527 126.058 128.915 1.00 38.88 155 TRP C C 1
ATOM 8537 O O . TRP C 3 119 ? 157.249 125.058 128.832 1.00 38.88 155 TRP C O 1
ATOM 8548 N N . HIS C 3 120 ? 155.799 126.491 127.883 1.00 40.01 156 HIS C N 1
ATOM 8549 C CA . HIS C 3 120 ? 155.898 125.843 126.579 1.00 40.01 156 HIS C CA 1
ATOM 8550 C C . HIS C 3 120 ? 157.090 126.337 125.773 1.00 40.01 156 HIS C C 1
ATOM 8551 O O . HIS C 3 120 ? 157.474 125.694 124.786 1.00 40.01 156 HIS C O 1
ATOM 8558 N N . ASP C 3 121 ? 157.682 127.458 126.182 1.00 46.03 157 ASP C N 1
ATOM 8559 C CA . ASP C 3 121 ? 158.776 128.052 125.426 1.00 46.03 157 ASP C CA 1
ATOM 8560 C C . ASP C 3 121 ? 160.011 127.157 125.444 1.00 46.03 157 ASP C C 1
ATOM 8561 O O . ASP C 3 121 ? 160.722 127.050 124.437 1.00 46.03 157 ASP C O 1
ATOM 8566 N N . THR C 3 122 ? 160.273 126.493 126.572 1.00 41.56 158 THR C N 1
ATOM 8567 C CA . THR C 3 122 ? 161.429 125.605 126.655 1.00 41.56 158 THR C CA 1
ATOM 8568 C C . THR C 3 122 ? 161.254 124.367 125.779 1.00 41.56 158 THR C C 1
ATOM 8569 O O . THR C 3 122 ? 162.210 123.919 125.132 1.00 41.56 158 THR C O 1
ATOM 8573 N N . LEU C 3 123 ? 160.045 123.802 125.732 1.00 36.96 159 LEU C N 1
ATOM 8574 C CA . LEU C 3 123 ? 159.807 122.670 124.845 1.00 36.96 159 LEU C CA 1
ATOM 8575 C C . LEU C 3 123 ? 159.929 123.088 123.387 1.00 36.96 159 LEU C C 1
ATOM 8576 O O . LEU C 3 123 ? 160.477 122.344 122.563 1.00 36.96 159 LEU C O 1
ATOM 8581 N N . THR C 3 124 ? 159.430 124.279 123.051 1.00 48.22 160 THR C N 1
ATOM 8582 C CA . THR C 3 124 ? 159.593 124.778 121.690 1.00 48.22 160 THR C CA 1
ATOM 8583 C C . THR C 3 124 ? 161.067 124.930 121.336 1.00 48.22 160 THR C C 1
ATOM 8584 O O . THR C 3 124 ? 161.492 124.549 120.239 1.00 48.22 160 THR C O 1
ATOM 8588 N N . GLU C 3 125 ? 161.866 125.468 122.260 1.00 51.59 161 GLU C N 1
ATOM 8589 C CA . GLU C 3 125 ? 163.299 125.611 122.015 1.00 51.59 161 GLU C CA 1
ATOM 8590 C C . GLU C 3 125 ? 163.971 124.258 121.806 1.00 51.59 161 GLU C C 1
ATOM 8591 O O . GLU C 3 125 ? 164.795 124.099 120.896 1.00 51.59 161 GLU C O 1
ATOM 8597 N N . GLN C 3 126 ? 163.639 123.271 122.642 1.00 51.41 162 GLN C N 1
ATOM 8598 C CA . GLN C 3 126 ? 164.243 121.951 122.488 1.00 51.41 162 GLN C CA 1
ATOM 8599 C C . GLN C 3 126 ? 163.875 121.326 121.147 1.00 51.41 162 GLN C C 1
ATOM 8600 O O . GLN C 3 126 ? 164.731 120.746 120.466 1.00 51.41 162 GLN C O 1
ATOM 8606 N N . LEU C 3 127 ? 162.606 121.437 120.747 1.00 51.97 163 LEU C N 1
ATOM 8607 C CA . LEU C 3 127 ? 162.188 120.853 119.476 1.00 51.97 163 LEU C CA 1
ATOM 8608 C C . LEU C 3 127 ? 162.842 121.569 118.300 1.00 51.97 163 LEU C C 1
ATOM 8609 O O . LEU C 3 127 ? 163.179 120.941 117.288 1.00 51.97 163 LEU C O 1
ATOM 8614 N N . TRP C 3 128 ? 163.040 122.885 118.418 1.00 62.59 164 TRP C N 1
ATOM 8615 C CA . TRP C 3 128 ? 163.754 123.617 117.378 1.00 62.59 164 TRP C CA 1
ATOM 8616 C C . TRP C 3 128 ? 165.200 123.154 117.271 1.00 62.59 164 TRP C C 1
ATOM 8617 O O . TRP C 3 128 ? 165.737 123.023 116.166 1.00 62.59 164 TRP C O 1
ATOM 8628 N N . ARG C 3 129 ? 165.855 122.921 118.412 1.00 58.82 165 ARG C N 1
ATOM 8629 C CA . ARG C 3 129 ? 167.219 122.399 118.377 1.00 58.82 165 ARG C CA 1
ATOM 8630 C C . ARG C 3 129 ? 167.270 121.026 117.721 1.00 58.82 165 ARG C C 1
ATOM 8631 O O . ARG C 3 129 ? 168.202 120.726 116.966 1.00 58.82 165 ARG C O 1
ATOM 8639 N N . ILE C 3 130 ? 166.286 120.173 118.009 1.00 57.66 166 ILE C N 1
ATOM 8640 C CA . ILE C 3 130 ? 166.253 118.853 117.382 1.00 57.66 166 ILE C CA 1
ATOM 8641 C C . ILE C 3 130 ? 166.080 118.977 115.873 1.00 57.66 166 ILE C C 1
ATOM 8642 O O . ILE C 3 130 ? 166.742 118.276 115.099 1.00 57.66 166 ILE C O 1
ATOM 8647 N N . PHE C 3 131 ? 165.188 119.867 115.430 1.00 64.47 167 PHE C N 1
ATOM 8648 C CA . PHE C 3 131 ? 164.921 119.997 113.998 1.00 64.47 167 PHE C CA 1
ATOM 8649 C C . PHE C 3 131 ? 166.108 120.599 113.252 1.00 64.47 167 PHE C C 1
ATOM 8650 O O . PHE C 3 131 ? 166.509 120.094 112.198 1.00 64.47 167 PHE C O 1
ATOM 8658 N N . ALA C 3 132 ? 166.682 121.683 113.781 1.00 66.20 168 ALA C N 1
ATOM 8659 C CA . ALA C 3 132 ? 167.702 122.425 113.048 1.00 66.20 168 ALA C CA 1
ATOM 8660 C C . ALA C 3 132 ? 168.994 121.639 112.866 1.00 66.20 168 ALA C C 1
ATOM 8661 O O . ALA C 3 132 ? 169.848 122.056 112.077 1.00 66.20 168 ALA C O 1
ATOM 8663 N N . GLY C 3 133 ? 169.165 120.529 113.579 1.00 72.85 169 GLY C N 1
ATOM 8664 C CA . GLY C 3 133 ? 170.334 119.692 113.416 1.00 72.85 169 GLY C CA 1
ATOM 8665 C C . GLY C 3 133 ? 171.578 120.164 114.135 1.00 72.85 169 GLY C C 1
ATOM 8666 O O . GLY C 3 133 ? 172.637 119.546 113.969 1.00 72.85 169 GLY C O 1
ATOM 8667 N N . VAL C 3 134 ? 171.493 121.229 114.924 1.00 78.80 170 VAL C N 1
ATOM 8668 C CA . VAL C 3 134 ? 172.651 121.730 115.652 1.00 78.80 170 VAL C CA 1
ATOM 8669 C C . VAL C 3 134 ? 172.778 121.024 116.998 1.00 78.80 170 VAL C C 1
ATOM 8670 O O . VAL C 3 134 ? 171.811 120.456 117.507 1.00 78.80 170 VAL C O 1
ATOM 8674 N N . SER C 3 205 ? 158.842 133.201 140.701 1.00 72.89 241 SER C N 1
ATOM 8675 C CA . SER C 3 205 ? 159.564 131.941 140.577 1.00 72.89 241 SER C CA 1
ATOM 8676 C C . SER C 3 205 ? 160.430 131.928 139.323 1.00 72.89 241 SER C C 1
ATOM 8677 O O . SER C 3 205 ? 161.066 132.925 138.986 1.00 72.89 241 SER C O 1
ATOM 8680 N N . ARG C 3 206 ? 160.453 130.784 138.635 1.00 71.98 242 ARG C N 1
ATOM 8681 C CA . ARG C 3 206 ? 161.261 130.669 137.426 1.00 71.98 242 ARG C CA 1
ATOM 8682 C C . ARG C 3 206 ? 160.467 131.047 136.182 1.00 71.98 242 ARG C C 1
ATOM 8683 O O . ARG C 3 206 ? 160.977 131.752 135.304 1.00 71.98 242 ARG C O 1
ATOM 8691 N N . PHE C 3 207 ? 159.225 130.591 136.084 1.00 57.57 243 PHE C N 1
ATOM 8692 C CA . PHE C 3 207 ? 158.427 130.769 134.881 1.00 57.57 243 PHE C CA 1
ATOM 8693 C C . PHE C 3 207 ? 157.499 131.963 135.043 1.00 57.57 243 PHE C C 1
ATOM 8694 O O . PHE C 3 207 ? 156.741 132.041 136.015 1.00 57.57 243 PHE C O 1
ATOM 8702 N N . LEU C 3 208 ? 157.567 132.887 134.090 1.00 50.00 244 LEU C N 1
ATOM 8703 C CA . LEU C 3 208 ? 156.691 134.048 134.098 1.00 50.00 244 LEU C CA 1
ATOM 8704 C C . LEU C 3 208 ? 155.255 133.623 133.819 1.00 50.00 244 LEU C C 1
ATOM 8705 O O . LEU C 3 208 ? 155.001 132.722 133.015 1.00 50.00 244 LEU C O 1
ATOM 8710 N N . GLN C 3 209 ? 154.313 134.271 134.498 1.00 53.45 245 GLN C N 1
ATOM 8711 C CA . GLN C 3 209 ? 152.900 133.939 134.406 1.00 53.45 245 GLN C CA 1
ATOM 8712 C C . GLN C 3 209 ? 152.173 134.986 133.575 1.00 53.45 245 GLN C C 1
ATOM 8713 O O . GLN C 3 209 ? 152.689 136.082 133.336 1.00 53.45 245 GLN C O 1
ATOM 8719 N N . SER C 3 210 ? 150.974 134.633 133.125 1.00 51.71 246 SER C N 1
ATOM 8720 C CA . SER C 3 210 ? 150.115 135.581 132.437 1.00 51.71 246 SER C CA 1
ATOM 8721 C C . SER C 3 210 ? 149.165 136.248 133.430 1.00 51.71 246 SER C C 1
ATOM 8722 O O . SER C 3 210 ? 148.945 135.764 134.543 1.00 51.71 246 SER C O 1
ATOM 8725 N N . ILE C 3 211 ? 148.604 137.381 133.019 1.00 46.55 247 ILE C N 1
ATOM 8726 C CA . ILE C 3 211 ? 147.715 138.146 133.885 1.00 46.55 247 ILE C CA 1
ATOM 8727 C C . ILE C 3 211 ? 146.369 137.441 133.985 1.00 46.55 247 ILE C C 1
ATOM 8728 O O . ILE C 3 211 ? 145.971 136.680 133.097 1.00 46.55 247 ILE C O 1
ATOM 8733 N N . SER C 3 212 ? 145.664 137.688 135.087 1.00 48.81 248 SER C N 1
ATOM 8734 C CA . SER C 3 212 ? 144.442 136.972 135.421 1.00 48.81 248 SER C CA 1
ATOM 8735 C C . SER C 3 212 ? 143.289 137.947 135.605 1.00 48.81 248 SER C C 1
ATOM 8736 O O . SER C 3 212 ? 143.485 139.083 136.050 1.00 48.81 248 SER C O 1
ATOM 8739 N N . TRP C 3 213 ? 142.085 137.493 135.264 1.00 49.37 249 TRP C N 1
ATOM 8740 C CA . TRP C 3 213 ? 140.883 138.316 135.297 1.00 49.37 249 TRP C CA 1
ATOM 8741 C C . TRP C 3 213 ? 139.829 137.822 136.273 1.00 49.37 249 TRP C C 1
ATOM 8742 O O . TRP C 3 213 ? 139.175 138.637 136.926 1.00 49.37 249 TRP C O 1
ATOM 8753 N N . ASP C 3 214 ? 139.643 136.513 136.383 1.00 58.55 250 ASP C N 1
ATOM 8754 C CA . ASP C 3 214 ? 138.581 135.976 137.226 1.00 58.55 250 ASP C CA 1
ATOM 8755 C C . ASP C 3 214 ? 138.871 136.272 138.693 1.00 58.55 250 ASP C C 1
ATOM 8756 O O . ASP C 3 214 ? 139.997 136.052 139.154 1.00 58.55 250 ASP C O 1
ATOM 8761 N N . PRO C 3 215 ? 137.897 136.780 139.452 1.00 57.56 251 PRO C N 1
ATOM 8762 C CA . PRO C 3 215 ? 138.141 137.034 140.881 1.00 57.56 251 PRO C CA 1
ATOM 8763 C C . PRO C 3 215 ? 138.460 135.780 141.675 1.00 57.56 251 PRO C C 1
ATOM 8764 O O . PRO C 3 215 ? 139.207 135.854 142.658 1.00 57.56 251 PRO C O 1
ATOM 8768 N N . GLU C 3 216 ? 137.911 134.628 141.281 1.00 63.36 252 GLU C N 1
ATOM 8769 C CA . GLU C 3 216 ? 138.176 133.395 142.015 1.00 63.36 252 GLU C CA 1
ATOM 8770 C C . GLU C 3 216 ? 139.630 132.960 141.887 1.00 63.36 252 GLU C C 1
ATOM 8771 O O . GLU C 3 216 ? 140.172 132.345 142.810 1.00 63.36 252 GLU C O 1
ATOM 8777 N N . ASP C 3 217 ? 140.271 133.253 140.757 1.00 64.84 253 ASP C N 1
ATOM 8778 C CA . ASP C 3 217 ? 141.672 132.908 140.572 1.00 64.84 253 ASP C CA 1
ATOM 8779 C C . ASP C 3 217 ? 142.620 133.949 141.150 1.00 64.84 253 ASP C C 1
ATOM 8780 O O . ASP C 3 217 ? 143.835 133.726 141.141 1.00 64.84 253 ASP C O 1
ATOM 8785 N N . PHE C 3 218 ? 142.099 135.075 141.640 1.00 65.56 254 PHE C N 1
ATOM 8786 C CA . PHE C 3 218 ? 142.963 136.109 142.199 1.00 65.56 254 PHE C CA 1
ATOM 8787 C C . PHE C 3 218 ? 143.642 135.613 143.470 1.00 65.56 254 PHE C C 1
ATOM 8788 O O . PHE C 3 218 ? 144.866 135.713 143.610 1.00 65.56 254 PHE C O 1
ATOM 8796 N N . GLU C 3 219 ? 142.854 135.068 144.400 1.00 73.36 255 GLU C N 1
ATOM 8797 C CA . GLU C 3 219 ? 143.344 134.266 145.525 1.00 73.36 255 GLU C CA 1
ATOM 8798 C C . GLU C 3 219 ? 144.484 134.946 146.281 1.00 73.36 255 GLU C C 1
ATOM 8799 O O . GLU C 3 219 ? 145.611 134.450 146.340 1.00 73.36 255 GLU C O 1
ATOM 8805 N N . ASP C 3 220 ? 144.181 136.099 146.864 1.00 73.82 256 ASP C N 1
ATOM 8806 C CA . ASP C 3 220 ? 145.116 136.748 147.769 1.00 73.82 256 ASP C CA 1
ATOM 8807 C C . ASP C 3 220 ? 144.725 136.434 149.207 1.00 73.82 256 ASP C C 1
ATOM 8808 O O . ASP C 3 220 ? 143.584 136.673 149.616 1.00 73.82 256 ASP C O 1
ATOM 8813 N N . ALA C 3 221 ? 145.673 135.890 149.967 1.00 98.25 257 ALA C N 1
ATOM 8814 C CA . ALA C 3 221 ? 145.384 135.405 151.308 1.00 98.25 257 ALA C CA 1
ATOM 8815 C C . ALA C 3 221 ? 144.928 136.541 152.216 1.00 98.25 257 ALA C C 1
ATOM 8816 O O . ALA C 3 221 ? 145.392 137.679 152.111 1.00 98.25 257 ALA C O 1
ATOM 8818 N N . TRP C 3 222 ? 143.998 136.216 153.109 1.00 105.79 258 TRP C N 1
ATOM 8819 C CA . TRP C 3 222 ? 143.464 137.202 154.037 1.00 105.79 258 TRP C CA 1
ATOM 8820 C C . TRP C 3 222 ? 144.555 137.715 154.969 1.00 105.79 258 TRP C C 1
ATOM 8821 O O . TRP C 3 222 ? 145.391 136.949 155.457 1.00 105.79 258 TRP C O 1
ATOM 8832 N N . LYS C 3 223 ? 144.541 139.023 155.211 1.00 109.82 259 LYS C N 1
ATOM 8833 C CA . LYS C 3 223 ? 145.542 139.642 156.067 1.00 109.82 259 LYS C CA 1
ATOM 8834 C C . LYS C 3 223 ? 145.380 139.176 157.508 1.00 109.82 259 LYS C C 1
ATOM 8835 O O . LYS C 3 223 ? 144.262 139.020 158.008 1.00 109.82 259 LYS C O 1
ATOM 8841 N N . ARG C 3 224 ? 146.508 138.952 158.175 1.00 103.45 260 ARG C N 1
ATOM 8842 C CA . ARG C 3 224 ? 146.509 138.540 159.573 1.00 103.45 260 ARG C CA 1
ATOM 8843 C C . ARG C 3 224 ? 147.636 139.229 160.334 1.00 103.45 260 ARG C C 1
ATOM 8844 O O . ARG C 3 224 ? 148.480 139.897 159.738 1.00 103.45 260 ARG C O 1
ATOM 8852 N N . LYS C 3 233 ? 134.365 147.710 146.588 1.00 64.41 269 LYS C N 1
ATOM 8853 C CA . LYS C 3 233 ? 134.231 146.351 147.097 1.00 64.41 269 LYS C CA 1
ATOM 8854 C C . LYS C 3 233 ? 135.183 146.099 148.260 1.00 64.41 269 LYS C C 1
ATOM 8855 O O . LYS C 3 233 ? 134.792 145.539 149.283 1.00 64.41 269 LYS C O 1
ATOM 8861 N N . ARG C 3 234 ? 136.437 146.510 148.098 1.00 59.47 270 ARG C N 1
ATOM 8862 C CA . ARG C 3 234 ? 137.448 146.353 149.132 1.00 59.47 270 ARG C CA 1
ATOM 8863 C C . ARG C 3 234 ? 138.317 147.598 149.182 1.00 59.47 270 ARG C C 1
ATOM 8864 O O . ARG C 3 234 ? 138.673 148.159 148.142 1.00 59.47 270 ARG C O 1
ATOM 8872 N N . LEU C 3 235 ? 138.659 148.025 150.397 1.00 46.13 271 LEU C N 1
ATOM 8873 C CA . LEU C 3 235 ? 139.451 149.228 150.616 1.00 46.13 271 LEU C CA 1
ATOM 8874 C C . LEU C 3 235 ? 140.864 148.911 151.091 1.00 46.13 271 LEU C C 1
ATOM 8875 O O . LEU C 3 235 ? 141.464 149.712 151.812 1.00 46.13 271 LEU C O 1
ATOM 8880 N N . ALA C 3 236 ? 141.407 147.762 150.700 1.00 41.44 272 ALA C N 1
ATOM 8881 C CA . ALA C 3 236 ? 142.718 147.341 151.170 1.00 41.44 272 ALA C CA 1
ATOM 8882 C C . ALA C 3 236 ? 143.831 148.045 150.405 1.00 41.44 272 ALA C C 1
ATOM 8883 O O . ALA C 3 236 ? 143.774 148.184 149.180 1.00 41.44 272 ALA C O 1
ATOM 8885 N N . VAL C 3 237 ? 144.843 148.489 151.137 1.00 33.88 273 VAL C N 1
ATOM 8886 C CA . VAL C 3 237 ? 146.034 149.092 150.525 1.00 33.88 273 VAL C CA 1
ATOM 8887 C C . VAL C 3 237 ? 146.897 147.985 149.922 1.00 33.88 273 VAL C C 1
ATOM 8888 O O . VAL C 3 237 ? 147.092 146.940 150.565 1.00 33.88 273 VAL C O 1
ATOM 8892 N N . PRO C 3 238 ? 147.419 148.148 148.707 1.00 33.68 274 PRO C N 1
ATOM 8893 C CA . PRO C 3 238 ? 148.175 147.067 148.067 1.00 33.68 274 PRO C CA 1
ATOM 8894 C C . PRO C 3 238 ? 149.528 146.840 148.729 1.00 33.68 274 PRO C C 1
ATOM 8895 O O . PRO C 3 238 ? 150.012 147.645 149.523 1.00 33.68 274 PRO C O 1
ATOM 8899 N N . CYS C 3 239 ? 150.136 145.704 148.384 1.00 35.66 275 CYS C N 1
ATOM 8900 C CA . CYS C 3 239 ? 151.406 145.326 148.993 1.00 35.66 275 CYS C CA 1
ATOM 8901 C C . CYS C 3 239 ? 152.446 144.749 148.043 1.00 35.66 275 CYS C C 1
ATOM 8902 O O . CYS C 3 239 ? 153.549 144.450 148.508 1.00 35.66 275 CYS C O 1
ATOM 8905 N N . LYS C 3 240 ? 152.164 144.583 146.751 1.00 33.94 276 LYS C N 1
ATOM 8906 C CA . LYS C 3 240 ? 153.086 143.891 145.860 1.00 33.94 276 LYS C CA 1
ATOM 8907 C C . LYS C 3 240 ? 152.897 144.370 144.426 1.00 33.94 276 LYS C C 1
ATOM 8908 O O . LYS C 3 240 ? 151.814 144.818 144.043 1.00 33.94 276 LYS C O 1
ATOM 8914 N N . LEU C 3 241 ? 153.976 144.280 143.639 1.00 33.22 277 LEU C N 1
ATOM 8915 C CA . LEU C 3 241 ? 153.976 144.606 142.218 1.00 33.22 277 LEU C CA 1
ATOM 8916 C C . LEU C 3 241 ? 154.816 143.596 141.448 1.00 33.22 277 LEU C C 1
ATOM 8917 O O . LEU C 3 241 ? 155.788 143.048 141.972 1.00 33.22 277 LEU C O 1
ATOM 8922 N N . GLU C 3 242 ? 154.440 143.368 140.190 1.00 35.25 278 GLU C N 1
ATOM 8923 C CA . GLU C 3 242 ? 155.256 142.575 139.279 1.00 35.25 278 GLU C CA 1
ATOM 8924 C C . GLU C 3 242 ? 154.944 142.969 137.841 1.00 35.25 278 GLU C C 1
ATOM 8925 O O . GLU C 3 242 ? 153.776 143.028 137.449 1.00 35.25 278 GLU C O 1
ATOM 8931 N N . LYS C 3 243 ? 155.992 143.259 137.071 1.00 35.46 279 LYS C N 1
ATOM 8932 C CA . LYS C 3 243 ? 155.863 143.622 135.665 1.00 35.46 279 LYS C CA 1
ATOM 8933 C C . LYS C 3 243 ? 155.590 142.380 134.832 1.00 35.46 279 LYS C C 1
ATOM 8934 O O . LYS C 3 243 ? 156.175 141.322 135.074 1.00 35.46 279 LYS C O 1
ATOM 8940 N N . MET C 3 244 ? 154.692 142.505 133.852 1.00 35.33 280 MET C N 1
ATOM 8941 C CA . MET C 3 244 ? 154.249 141.324 133.125 1.00 35.33 280 MET C CA 1
ATOM 8942 C C . MET C 3 244 ? 154.121 141.499 131.615 1.00 35.33 280 MET C C 1
ATOM 8943 O O . MET C 3 244 ? 153.772 140.527 130.938 1.00 35.33 280 MET C O 1
ATOM 8948 N N . ARG C 3 245 ? 154.390 142.684 131.064 1.00 28.91 281 ARG C N 1
ATOM 8949 C CA . ARG C 3 245 ? 154.419 142.869 129.616 1.00 28.91 281 ARG C CA 1
ATOM 8950 C C . ARG C 3 245 ? 155.101 144.189 129.285 1.00 28.91 281 ARG C C 1
ATOM 8951 O O . ARG C 3 245 ? 155.197 145.081 130.130 1.00 28.91 281 ARG C O 1
ATOM 8959 N N . ILE C 3 246 ? 155.574 144.296 128.044 1.00 32.10 282 ILE C N 1
ATOM 8960 C CA . ILE C 3 246 ? 156.204 145.502 127.517 1.00 32.10 282 ILE C CA 1
ATOM 8961 C C . ILE C 3 246 ? 155.608 145.798 126.148 1.00 32.10 282 ILE C C 1
ATOM 8962 O O . ILE C 3 246 ? 155.418 144.887 125.336 1.00 32.10 282 ILE C O 1
ATOM 8967 N N . LEU C 3 247 ? 155.302 147.070 125.894 1.00 27.64 283 LEU C N 1
ATOM 8968 C CA . LEU C 3 247 ? 154.700 147.509 124.641 1.00 27.64 283 LEU C CA 1
ATOM 8969 C C . LEU C 3 247 ? 155.635 148.487 123.943 1.00 27.64 283 LEU C C 1
ATOM 8970 O O . LEU C 3 247 ? 156.017 149.508 124.522 1.00 27.64 283 LEU C O 1
ATOM 8975 N N . ALA C 3 248 ? 155.987 148.181 122.696 1.00 32.66 284 ALA C N 1
ATOM 8976 C CA . ALA C 3 248 ? 156.902 148.993 121.901 1.00 32.66 284 ALA C CA 1
ATOM 8977 C C . ALA C 3 248 ? 156.098 149.844 120.927 1.00 32.66 284 ALA C C 1
ATOM 8978 O O . ALA C 3 248 ? 155.338 149.311 120.112 1.00 32.66 284 ALA C O 1
ATOM 8980 N N . HIS C 3 249 ? 156.281 151.163 120.998 1.00 29.15 285 HIS C N 1
ATOM 8981 C CA . HIS C 3 249 ? 155.475 152.093 120.222 1.00 29.15 285 HIS C CA 1
ATOM 8982 C C . HIS C 3 249 ? 156.214 152.723 119.050 1.00 29.15 285 HIS C C 1
ATOM 8983 O O . HIS C 3 249 ? 155.561 153.257 118.149 1.00 29.15 285 HIS C O 1
ATOM 8990 N N . GLY C 3 250 ? 157.542 152.674 119.032 1.00 34.35 286 GLY C N 1
ATOM 8991 C CA . GLY C 3 250 ? 158.308 153.199 117.923 1.00 34.35 286 GLY C CA 1
ATOM 8992 C C . GLY C 3 250 ? 158.613 154.679 117.986 1.00 34.35 286 GLY C C 1
ATOM 8993 O O . GLY C 3 250 ? 159.343 155.181 117.122 1.00 34.35 286 GLY C O 1
ATOM 8994 N N . GLU C 3 251 ? 158.086 155.391 118.975 1.00 35.13 287 GLU C N 1
ATOM 8995 C CA . GLU C 3 251 ? 158.347 156.814 119.147 1.00 35.13 287 GLU C CA 1
ATOM 8996 C C . GLU C 3 251 ? 158.009 157.178 120.585 1.00 35.13 287 GLU C C 1
ATOM 8997 O O . GLU C 3 251 ? 157.544 156.341 121.362 1.00 35.13 287 GLU C O 1
ATOM 9003 N N . LEU C 3 252 ? 158.245 158.438 120.936 1.00 34.39 288 LEU C N 1
ATOM 9004 C CA . LEU C 3 252 ? 157.960 158.893 122.289 1.00 34.39 288 LEU C CA 1
ATOM 9005 C C . LEU C 3 252 ? 156.484 158.703 122.609 1.00 34.39 288 LEU C C 1
ATOM 9006 O O . LEU C 3 252 ? 155.622 158.832 121.738 1.00 34.39 288 LEU C O 1
ATOM 9011 N N . VAL C 3 253 ? 156.199 158.373 123.864 1.00 31.43 289 VAL C N 1
ATOM 9012 C CA . VAL C 3 253 ? 154.835 158.161 124.331 1.00 31.43 289 VAL C CA 1
ATOM 9013 C C . VAL C 3 253 ? 154.411 159.387 125.126 1.00 31.43 289 VAL C C 1
ATOM 9014 O O . VAL C 3 253 ? 155.122 159.821 126.039 1.00 31.43 289 VAL C O 1
ATOM 9018 N N . LEU C 3 254 ? 153.256 159.951 124.774 1.00 28.23 290 LEU C N 1
ATOM 9019 C CA . LEU C 3 254 ? 152.746 161.169 125.392 1.00 28.23 290 LEU C CA 1
ATOM 9020 C C . LEU C 3 254 ? 151.630 160.913 126.396 1.00 28.23 290 LEU C C 1
ATOM 9021 O O . LEU C 3 254 ? 151.524 161.636 127.389 1.00 28.23 290 LEU C O 1
ATOM 9026 N N . ALA C 3 255 ? 150.789 159.910 126.156 1.00 25.28 291 ALA C N 1
ATOM 9027 C CA . ALA C 3 255 ? 149.669 159.625 127.038 1.00 25.28 291 ALA C CA 1
ATOM 9028 C C . ALA C 3 255 ? 149.269 158.168 126.882 1.00 25.28 291 ALA C C 1
ATOM 9029 O O . ALA C 3 255 ? 149.499 157.548 125.843 1.00 25.28 291 ALA C O 1
ATOM 9031 N N . THR C 3 256 ? 148.660 157.627 127.935 1.00 24.81 292 THR C N 1
ATOM 9032 C CA . THR C 3 256 ? 148.218 156.241 127.957 1.00 24.81 292 THR C CA 1
ATOM 9033 C C . THR C 3 256 ? 146.843 156.161 128.602 1.00 24.81 292 THR C C 1
ATOM 9034 O O . THR C 3 256 ? 146.410 157.071 129.310 1.00 24.81 292 THR C O 1
ATOM 9038 N N . ALA C 3 257 ? 146.159 155.052 128.337 1.00 19.61 293 ALA C N 1
ATOM 9039 C CA . ALA C 3 257 ? 144.855 154.781 128.919 1.00 19.61 293 ALA C CA 1
ATOM 9040 C C . ALA C 3 257 ? 144.621 153.282 128.879 1.00 19.61 293 ALA C C 1
ATOM 9041 O O . ALA C 3 257 ? 145.037 152.613 127.933 1.00 19.61 293 ALA C O 1
ATOM 9043 N N . ILE C 3 258 ? 143.963 152.758 129.906 1.00 22.14 294 ILE C N 1
ATOM 9044 C CA . ILE C 3 258 ? 143.736 151.326 130.031 1.00 22.14 294 ILE C CA 1
ATOM 9045 C C . ILE C 3 258 ? 142.275 151.069 130.364 1.00 22.14 294 ILE C C 1
ATOM 9046 O O . ILE C 3 258 ? 141.680 151.765 131.194 1.00 22.14 294 ILE C O 1
ATOM 9051 N N . SER C 3 259 ? 141.697 150.078 129.697 1.00 24.89 295 SER C N 1
ATOM 9052 C CA . SER C 3 259 ? 140.361 149.586 129.982 1.00 24.89 295 SER C CA 1
ATOM 9053 C C . SER C 3 259 ? 140.457 148.142 130.451 1.00 24.89 295 SER C C 1
ATOM 9054 O O . SER C 3 259 ? 141.279 147.372 129.945 1.00 24.89 295 SER C O 1
ATOM 9057 N N . SER C 3 260 ? 139.631 147.781 131.430 1.00 31.75 296 SER C N 1
ATOM 9058 C CA . SER C 3 260 ? 139.585 146.415 131.935 1.00 31.75 296 SER C CA 1
ATOM 9059 C C . SER C 3 260 ? 138.296 145.688 131.601 1.00 31.75 296 SER C C 1
ATOM 9060 O O . SER C 3 260 ? 138.280 144.456 131.610 1.00 31.75 296 SER C O 1
ATOM 9063 N N . PHE C 3 261 ? 137.211 146.415 131.329 1.00 31.05 297 PHE C N 1
ATOM 9064 C CA . PHE C 3 261 ? 136.014 145.770 130.803 1.00 31.05 297 PHE C CA 1
ATOM 9065 C C . PHE C 3 261 ? 136.294 145.183 129.428 1.00 31.05 297 PHE C C 1
ATOM 9066 O O . PHE C 3 261 ? 135.973 144.020 129.160 1.00 31.05 297 PHE C O 1
ATOM 9074 N N . THR C 3 262 ? 136.899 145.976 128.549 1.00 31.31 298 THR C N 1
ATOM 9075 C CA . THR C 3 262 ? 137.540 145.499 127.334 1.00 31.31 298 THR C CA 1
ATOM 9076 C C . THR C 3 262 ? 139.044 145.590 127.550 1.00 31.31 298 THR C C 1
ATOM 9077 O O . THR C 3 262 ? 139.544 146.627 127.993 1.00 31.31 298 THR C O 1
ATOM 9081 N N . ARG C 3 263 ? 139.761 144.515 127.226 1.00 36.61 299 ARG C N 1
ATOM 9082 C CA . ARG C 3 263 ? 141.129 144.338 127.703 1.00 36.61 299 ARG C CA 1
ATOM 9083 C C . ARG C 3 263 ? 142.132 145.304 127.083 1.00 36.61 299 ARG C C 1
ATOM 9084 O O . ARG C 3 263 ? 143.276 145.349 127.542 1.00 36.61 299 ARG C O 1
ATOM 9092 N N . HIS C 3 264 ? 141.743 146.075 126.075 1.00 19.79 300 HIS C N 1
ATOM 9093 C CA . HIS C 3 264 ? 142.706 146.807 125.267 1.00 19.79 300 HIS C CA 1
ATOM 9094 C C . HIS C 3 264 ? 143.403 147.907 126.067 1.00 19.79 300 HIS C C 1
ATOM 9095 O O . HIS C 3 264 ? 142.999 148.269 127.172 1.00 19.79 300 HIS C O 1
ATOM 9102 N N . VAL C 3 265 ? 144.486 148.417 125.486 1.00 20.98 301 VAL C N 1
ATOM 9103 C CA . VAL C 3 265 ? 145.266 149.523 126.028 1.00 20.98 301 VAL C CA 1
ATOM 9104 C C . VAL C 3 265 ? 145.492 150.512 124.893 1.00 20.98 301 VAL C C 1
ATOM 9105 O O . VAL C 3 265 ? 145.535 150.119 123.724 1.00 20.98 301 VAL C O 1
ATOM 9109 N N . PHE C 3 266 ? 145.623 151.792 125.228 1.00 16.90 302 PHE C N 1
ATOM 9110 C CA . PHE C 3 266 ? 145.764 152.849 124.237 1.00 16.90 302 PHE C CA 1
ATOM 9111 C C . PHE C 3 266 ? 147.031 153.643 124.510 1.00 16.90 302 PHE C C 1
ATOM 9112 O O . PHE C 3 266 ? 147.282 154.048 125.649 1.00 16.90 302 PHE C O 1
ATOM 9120 N N . THR C 3 267 ? 147.823 153.863 123.465 1.00 24.42 303 THR C N 1
ATOM 9121 C CA . THR C 3 267 ? 149.056 154.632 123.542 1.00 24.42 303 THR C CA 1
ATOM 9122 C C . THR C 3 267 ? 148.983 155.773 122.539 1.00 24.42 303 THR C C 1
ATOM 9123 O O . THR C 3 267 ? 148.372 155.634 121.477 1.00 24.42 303 THR C O 1
ATOM 9127 N N . CYS C 3 268 ? 149.598 156.903 122.870 1.00 27.82 304 CYS C N 1
ATOM 9128 C CA . CYS C 3 268 ? 149.484 158.105 122.058 1.00 27.82 304 CYS C CA 1
ATOM 9129 C C . CYS C 3 268 ? 150.857 158.689 121.759 1.00 27.82 304 CYS C C 1
ATOM 9130 O O . CYS C 3 268 ? 151.742 158.698 122.618 1.00 27.82 304 CYS C O 1
ATOM 9133 N N . GLY C 3 269 ? 151.020 159.186 120.529 1.00 31.75 305 GLY C N 1
ATOM 9134 C CA . GLY C 3 269 ? 152.247 159.833 120.123 1.00 31.75 305 GLY C CA 1
ATOM 9135 C C . GLY C 3 269 ? 151.962 160.933 119.119 1.00 31.75 305 GLY C C 1
ATOM 9136 O O . GLY C 3 269 ? 150.827 161.119 118.681 1.00 31.75 305 GLY C O 1
ATOM 9137 N N . ARG C 3 270 ? 153.023 161.650 118.745 1.00 34.96 306 ARG C N 1
ATOM 9138 C CA . ARG C 3 270 ? 152.869 162.811 117.874 1.00 34.96 306 ARG C CA 1
ATOM 9139 C C . ARG C 3 270 ? 152.464 162.441 116.455 1.00 34.96 306 ARG C C 1
ATOM 9140 O O . ARG C 3 270 ? 152.274 163.338 115.630 1.00 34.96 306 ARG C O 1
ATOM 9148 N N . ARG C 3 271 ? 152.339 161.155 116.144 1.00 37.03 307 ARG C N 1
ATOM 9149 C CA . ARG C 3 271 ? 151.954 160.737 114.804 1.00 37.03 307 ARG C CA 1
ATOM 9150 C C . ARG C 3 271 ? 150.663 159.935 114.766 1.00 37.03 307 ARG C C 1
ATOM 9151 O O . ARG C 3 271 ? 150.065 159.808 113.694 1.00 37.03 307 ARG C O 1
ATOM 9159 N N . GLY C 3 272 ? 150.219 159.383 115.887 1.00 29.38 308 GLY C N 1
ATOM 9160 C CA . GLY C 3 272 ? 148.997 158.606 115.865 1.00 29.38 308 GLY C CA 1
ATOM 9161 C C . GLY C 3 272 ? 148.778 157.867 117.165 1.00 29.38 308 GLY C C 1
ATOM 9162 O O . GLY C 3 272 ? 149.517 158.036 118.137 1.00 29.38 308 GLY C O 1
ATOM 9163 N N . ILE C 3 273 ? 147.741 157.031 117.154 1.00 29.93 309 ILE C N 1
ATOM 9164 C CA . ILE C 3 273 ? 147.285 156.280 118.317 1.00 29.93 309 ILE C CA 1
ATOM 9165 C C . ILE C 3 273 ? 147.258 154.806 117.946 1.00 29.93 309 ILE C C 1
ATOM 9166 O O . ILE C 3 273 ? 146.776 154.445 116.867 1.00 29.93 309 ILE C O 1
ATOM 9171 N N . LYS C 3 274 ? 147.774 153.959 118.833 1.00 21.95 310 LYS C N 1
ATOM 9172 C CA . LYS C 3 274 ? 147.829 152.523 118.610 1.00 21.95 310 LYS C CA 1
ATOM 9173 C C . LYS C 3 274 ? 147.054 151.799 119.699 1.00 21.95 310 LYS C C 1
ATOM 9174 O O . LYS C 3 274 ? 147.146 152.150 120.878 1.00 21.95 310 LYS C O 1
ATOM 9180 N N . VAL C 3 275 ? 146.293 150.786 119.295 1.00 18.84 311 VAL C N 1
ATOM 9181 C CA . VAL C 3 275 ? 145.474 149.986 120.197 1.00 18.84 311 VAL C CA 1
ATOM 9182 C C . VAL C 3 275 ? 146.107 148.610 120.327 1.00 18.84 311 VAL C C 1
ATOM 9183 O O . VAL C 3 275 ? 146.392 147.954 119.318 1.00 18.84 311 VAL C O 1
ATOM 9187 N N . TRP C 3 276 ? 146.325 148.176 121.563 1.00 26.97 312 TRP C N 1
ATOM 9188 C CA . TRP C 3 276 ? 146.907 146.880 121.870 1.00 26.97 312 TRP C CA 1
ATOM 9189 C C . TRP C 3 276 ? 145.852 145.961 122.468 1.00 26.97 312 TRP C C 1
ATOM 9190 O O . TRP C 3 276 ? 144.713 146.361 122.705 1.00 26.97 312 TRP C O 1
ATOM 9201 N N . SER C 3 277 ? 146.237 144.712 122.698 1.00 26.70 313 SER C N 1
ATOM 9202 C CA . SER C 3 277 ? 145.356 143.727 123.306 1.00 26.70 313 SER C CA 1
ATOM 9203 C C . SER C 3 277 ? 146.113 142.956 124.376 1.00 26.70 313 SER C C 1
ATOM 9204 O O . SER C 3 277 ? 147.279 142.596 124.187 1.00 26.70 313 SER C O 1
ATOM 9207 N N . LEU C 3 278 ? 145.448 142.705 125.502 1.00 31.02 314 LEU C N 1
ATOM 9208 C CA . LEU C 3 278 ? 146.051 142.003 126.626 1.00 31.02 314 LEU C CA 1
ATOM 9209 C C . LEU C 3 278 ? 145.505 140.594 126.807 1.00 31.02 314 LEU C C 1
ATOM 9210 O O . LEU C 3 278 ? 145.546 140.068 127.922 1.00 31.02 314 LEU C O 1
ATOM 9215 N N . THR C 3 279 ? 144.985 139.974 125.748 1.00 37.32 315 THR C N 1
ATOM 9216 C CA . THR C 3 279 ? 144.424 138.636 125.890 1.00 37.32 315 THR C CA 1
ATOM 9217 C C . THR C 3 279 ? 145.434 137.541 125.569 1.00 37.32 315 THR C C 1
ATOM 9218 O O . THR C 3 279 ? 145.279 136.410 126.042 1.00 37.32 315 THR C O 1
ATOM 9222 N N . GLY C 3 280 ? 146.461 137.840 124.775 1.00 38.07 316 GLY C N 1
ATOM 9223 C CA . GLY C 3 280 ? 147.455 136.842 124.444 1.00 38.07 316 GLY C CA 1
ATOM 9224 C C . GLY C 3 280 ? 148.528 136.712 125.507 1.00 38.07 316 GLY C C 1
ATOM 9225 O O . GLY C 3 280 ? 148.570 137.459 126.482 1.00 38.07 316 GLY C O 1
ATOM 9226 N N . GLN C 3 281 ? 149.414 135.737 125.309 1.00 40.86 317 GLN C N 1
ATOM 9227 C CA . GLN C 3 281 ? 150.555 135.533 126.195 1.00 40.86 317 GLN C CA 1
ATOM 9228 C C . GLN C 3 281 ? 151.847 135.689 125.401 1.00 40.86 317 GLN C C 1
ATOM 9229 O O . GLN C 3 281 ? 152.085 134.960 124.432 1.00 40.86 317 GLN C O 1
ATOM 9235 N N . VAL C 3 282 ? 152.649 136.682 125.784 1.00 33.45 318 VAL C N 1
ATOM 9236 C CA . VAL C 3 282 ? 153.943 136.962 125.174 1.00 33.45 318 VAL C CA 1
ATOM 9237 C C . VAL C 3 282 ? 154.673 137.952 126.071 1.00 33.45 318 VAL C C 1
ATOM 9238 O O . VAL C 3 282 ? 154.042 138.763 126.756 1.00 33.45 318 VAL C O 1
ATOM 9242 N N . ALA C 3 283 ? 156.003 137.884 126.094 1.00 35.50 319 ALA C N 1
ATOM 9243 C CA . ALA C 3 283 ? 156.770 138.778 126.953 1.00 35.50 319 ALA C CA 1
ATOM 9244 C C . ALA C 3 283 ? 156.766 140.203 126.415 1.00 35.50 319 ALA C C 1
ATOM 9245 O O . ALA C 3 283 ? 156.573 141.161 127.170 1.00 35.50 319 ALA C O 1
ATOM 9247 N N . GLU C 3 284 ? 156.982 140.365 125.111 1.00 39.07 320 GLU C N 1
ATOM 9248 C CA . GLU C 3 284 ? 156.986 141.677 124.479 1.00 39.07 320 GLU C CA 1
ATOM 9249 C C . GLU C 3 284 ? 156.260 141.593 123.146 1.00 39.07 320 GLU C C 1
ATOM 9250 O O . GLU C 3 284 ? 156.415 140.614 122.412 1.00 39.07 320 GLU C O 1
ATOM 9256 N N . ASP C 3 285 ? 155.472 142.621 122.835 1.00 38.81 321 ASP C N 1
ATOM 9257 C CA . ASP C 3 285 ? 154.621 142.624 121.654 1.00 38.81 321 ASP C CA 1
ATOM 9258 C C . ASP C 3 285 ? 155.019 143.743 120.701 1.00 38.81 321 ASP C C 1
ATOM 9259 O O . ASP C 3 285 ? 155.338 144.856 121.129 1.00 38.81 321 ASP C O 1
ATOM 9264 N N . ARG C 3 286 ? 154.991 143.432 119.402 1.00 40.13 322 ARG C N 1
ATOM 9265 C CA . ARG C 3 286 ? 155.270 144.397 118.350 1.00 40.13 322 ARG C CA 1
ATOM 9266 C C . ARG C 3 286 ? 154.095 144.626 117.412 1.00 40.13 322 ARG C C 1
ATOM 9267 O O . ARG C 3 286 ? 154.176 145.515 116.558 1.00 40.13 322 ARG C O 1
ATOM 9275 N N . PHE C 3 287 ? 153.013 143.858 117.539 1.00 37.62 323 PHE C N 1
ATOM 9276 C CA . PHE C 3 287 ? 151.923 143.876 116.570 1.00 37.62 323 PHE C CA 1
ATOM 9277 C C . PHE C 3 287 ? 150.663 144.458 117.197 1.00 37.62 323 PHE C C 1
ATOM 9278 O O . PHE C 3 287 ? 149.954 143.753 117.931 1.00 37.62 323 PHE C O 1
ATOM 9286 N N . PRO C 3 288 ? 150.333 145.720 116.934 1.00 28.33 324 PRO C N 1
ATOM 9287 C CA . PRO C 3 288 ? 149.148 146.319 117.553 1.00 28.33 324 PRO C CA 1
ATOM 9288 C C . PRO C 3 288 ? 147.862 145.723 117.006 1.00 28.33 324 PRO C C 1
ATOM 9289 O O . PRO C 3 288 ? 147.829 145.091 115.950 1.00 28.33 324 PRO C O 1
ATOM 9293 N N . GLU C 3 289 ? 146.787 145.930 117.767 1.00 31.83 325 GLU C N 1
ATOM 9294 C CA . GLU C 3 289 ? 145.458 145.523 117.329 1.00 31.83 325 GLU C CA 1
ATOM 9295 C C . GLU C 3 289 ? 144.909 146.459 116.262 1.00 31.83 325 GLU C C 1
ATOM 9296 O O . GLU C 3 289 ? 144.094 146.040 115.433 1.00 31.83 325 GLU C O 1
ATOM 9302 N N . SER C 3 290 ? 145.338 147.719 116.269 1.00 29.19 326 SER C N 1
ATOM 9303 C CA . SER C 3 290 ? 144.931 148.690 115.266 1.00 29.19 326 SER C CA 1
ATOM 9304 C C . SER C 3 290 ? 145.847 149.899 115.358 1.00 29.19 326 SER C C 1
ATOM 9305 O O . SER C 3 290 ? 146.550 150.095 116.350 1.00 29.19 326 SER C O 1
ATOM 9308 N N . HIS C 3 291 ? 145.833 150.704 114.302 1.00 32.34 327 HIS C N 1
ATOM 9309 C CA . HIS C 3 291 ? 146.611 151.932 114.234 1.00 32.34 327 HIS C CA 1
ATOM 9310 C C . HIS C 3 291 ? 145.741 153.014 113.616 1.00 32.34 327 HIS C C 1
ATOM 9311 O O . HIS C 3 291 ? 145.130 152.795 112.566 1.00 32.34 327 HIS C O 1
ATOM 9318 N N . LEU C 3 292 ? 145.679 154.172 114.266 1.00 32.88 328 LEU C N 1
ATOM 9319 C CA . LEU C 3 292 ? 144.868 155.294 113.792 1.00 32.88 328 LEU C CA 1
ATOM 9320 C C . LEU C 3 292 ? 145.787 156.462 113.471 1.00 32.88 328 LEU C C 1
ATOM 9321 O O . LEU C 3 292 ? 146.166 157.226 114.377 1.00 32.88 328 LEU C O 1
ATOM 9326 N N . PRO C 3 293 ? 146.171 156.647 112.211 1.00 42.05 329 PRO C N 1
ATOM 9327 C CA . PRO C 3 293 ? 147.120 157.706 111.864 1.00 42.05 329 PRO C CA 1
ATOM 9328 C C . PRO C 3 293 ? 146.433 159.016 111.521 1.00 42.05 329 PRO C C 1
ATOM 9329 O O . PRO C 3 293 ? 145.296 159.059 111.049 1.00 42.05 329 PRO C O 1
ATOM 9333 N N . ILE C 3 294 ? 147.154 160.103 111.775 1.00 55.48 330 ILE C N 1
ATOM 9334 C CA . ILE C 3 294 ? 146.682 161.451 111.487 1.00 55.48 330 ILE C CA 1
ATOM 9335 C C . ILE C 3 294 ? 147.718 162.122 110.600 1.00 55.48 330 ILE C C 1
ATOM 9336 O O . ILE C 3 294 ? 148.797 162.504 111.071 1.00 55.48 330 ILE C O 1
ATOM 9341 N N . GLN C 3 295 ? 147.388 162.272 109.318 1.00 71.64 331 GLN C N 1
ATOM 9342 C CA . GLN C 3 295 ? 148.294 162.832 108.323 1.00 71.64 331 GLN C CA 1
ATOM 9343 C C . GLN C 3 295 ? 147.739 164.163 107.841 1.00 71.64 331 GLN C C 1
ATOM 9344 O O . GLN C 3 295 ? 146.660 164.211 107.240 1.00 71.64 331 GLN C O 1
ATOM 9350 N N . THR C 3 296 ? 148.480 165.233 108.106 1.00 74.28 332 THR C N 1
ATOM 9351 C CA . THR C 3 296 ? 148.164 166.599 107.711 1.00 74.28 332 THR C CA 1
ATOM 9352 C C . THR C 3 296 ? 149.406 167.439 107.974 1.00 74.28 332 THR C C 1
ATOM 9353 O O . THR C 3 296 ? 150.056 167.260 109.012 1.00 74.28 332 THR C O 1
ATOM 9357 N N . PRO C 3 297 ? 149.789 168.336 107.058 1.00 72.74 333 PRO C N 1
ATOM 9358 C CA . PRO C 3 297 ? 151.003 169.138 107.268 1.00 72.74 333 PRO C CA 1
ATOM 9359 C C . PRO C 3 297 ? 151.026 169.872 108.600 1.00 72.74 333 PRO C C 1
ATOM 9360 O O . PRO C 3 297 ? 150.173 170.723 108.872 1.00 72.74 333 PRO C O 1
ATOM 9364 N N . GLY C 3 298 ? 152.006 169.542 109.434 1.00 60.27 334 GLY C N 1
ATOM 9365 C CA . GLY C 3 298 ? 152.158 170.174 110.734 1.00 60.27 334 GLY C CA 1
ATOM 9366 C C . GLY C 3 298 ? 151.054 169.880 111.726 1.00 60.27 334 GLY C C 1
ATOM 9367 O O . GLY C 3 298 ? 150.701 170.754 112.525 1.00 60.27 334 GLY C O 1
ATOM 9368 N N . ALA C 3 299 ? 150.506 168.668 111.706 1.00 53.03 335 ALA C N 1
ATOM 9369 C CA . ALA C 3 299 ? 149.470 168.255 112.642 1.00 53.03 335 ALA C CA 1
ATOM 9370 C C . ALA C 3 299 ? 150.049 167.259 113.636 1.00 53.03 335 ALA C C 1
ATOM 9371 O O . ALA C 3 299 ? 150.607 166.229 113.244 1.00 53.03 335 ALA C O 1
ATOM 9373 N N . PHE C 3 300 ? 149.904 167.564 114.923 1.00 42.44 336 PHE C N 1
ATOM 9374 C CA . PHE C 3 300 ? 150.474 166.767 116.000 1.00 42.44 336 PHE C CA 1
ATOM 9375 C C . PHE C 3 300 ? 149.354 166.115 116.796 1.00 42.44 336 PHE C C 1
ATOM 9376 O O . PHE C 3 300 ? 148.176 166.196 116.446 1.00 42.44 336 PHE C O 1
ATOM 9384 N N . LEU C 3 301 ? 149.748 165.456 117.879 1.00 33.79 337 LEU C N 1
ATOM 9385 C CA . LEU C 3 301 ? 148.846 165.068 118.948 1.00 33.79 337 LEU C CA 1
ATOM 9386 C C . LEU C 3 301 ? 149.513 165.352 120.283 1.00 33.79 337 LEU C C 1
ATOM 9387 O O . LEU C 3 301 ? 150.739 165.288 120.406 1.00 33.79 337 LEU C O 1
ATOM 9392 N N . ARG C 3 302 ? 148.708 165.692 121.273 1.00 41.07 338 ARG C N 1
ATOM 9393 C CA . ARG C 3 302 ? 149.250 165.856 122.617 1.00 41.07 338 ARG C CA 1
ATOM 9394 C C . ARG C 3 302 ? 148.462 165.118 123.684 1.00 41.07 338 ARG C C 1
ATOM 9395 O O . ARG C 3 302 ? 149.046 164.705 124.687 1.00 41.07 338 ARG C O 1
ATOM 9403 N N . THR C 3 303 ? 147.156 164.950 123.506 1.00 36.06 339 THR C N 1
ATOM 9404 C CA . THR C 3 303 ? 146.305 164.440 124.569 1.00 36.06 339 THR C CA 1
ATOM 9405 C C . THR C 3 303 ? 145.397 163.335 124.054 1.00 36.06 339 THR C C 1
ATOM 9406 O O . THR C 3 303 ? 145.266 163.117 122.847 1.00 36.06 339 THR C O 1
ATOM 9410 N N . CYS C 3 304 ? 144.784 162.632 125.000 1.00 31.03 340 CYS C N 1
ATOM 9411 C CA . CYS C 3 304 ? 143.803 161.593 124.737 1.00 31.03 340 CYS C CA 1
ATOM 9412 C C . CYS C 3 304 ? 142.984 161.398 126.003 1.00 31.03 340 CYS C C 1
ATOM 9413 O O . CYS C 3 304 ? 143.397 161.829 127.082 1.00 31.03 340 CYS C O 1
ATOM 9416 N N . LEU C 3 305 ? 141.821 160.766 125.870 1.00 26.78 341 LEU C N 1
ATOM 9417 C CA . LEU C 3 305 ? 140.963 160.501 127.015 1.00 26.78 341 LEU C CA 1
ATOM 9418 C C . LEU C 3 305 ? 139.962 159.416 126.658 1.00 26.78 341 LEU C C 1
ATOM 9419 O O . LEU C 3 305 ? 139.401 159.416 125.560 1.00 26.78 341 LEU C O 1
ATOM 9424 N N . LEU C 3 306 ? 139.738 158.499 127.592 1.00 26.77 342 LEU C N 1
ATOM 9425 C CA . LEU C 3 306 ? 138.815 157.388 127.409 1.00 26.77 342 LEU C CA 1
ATOM 9426 C C . LEU C 3 306 ? 137.651 157.544 128.377 1.00 26.77 342 LEU C C 1
ATOM 9427 O O . LEU C 3 306 ? 137.858 157.830 129.560 1.00 26.77 342 LEU C O 1
ATOM 9432 N N . SER C 3 307 ? 136.434 157.365 127.873 1.00 29.55 343 SER C N 1
ATOM 9433 C CA . SER C 3 307 ? 135.254 157.552 128.700 1.00 29.55 343 SER C CA 1
ATOM 9434 C C . SER C 3 307 ? 135.120 156.425 129.717 1.00 29.55 343 SER C C 1
ATOM 9435 O O . SER C 3 307 ? 135.648 155.324 129.544 1.00 29.55 343 SER C O 1
ATOM 9438 N N . SER C 3 308 ? 134.391 156.718 130.796 1.00 34.18 344 SER C N 1
ATOM 9439 C CA . SER C 3 308 ? 134.286 155.777 131.904 1.00 34.18 344 SER C CA 1
ATOM 9440 C C . SER C 3 308 ? 133.481 154.538 131.534 1.00 34.18 344 SER C C 1
ATOM 9441 O O . SER C 3 308 ? 133.660 153.483 132.150 1.00 34.18 344 SER C O 1
ATOM 9444 N N . ASN C 3 309 ? 132.587 154.640 130.550 1.00 30.84 345 ASN C N 1
ATOM 9445 C CA . ASN C 3 309 ? 131.823 153.470 130.135 1.00 30.84 345 ASN C CA 1
ATOM 9446 C C . ASN C 3 309 ? 132.519 152.664 129.048 1.00 30.84 345 ASN C C 1
ATOM 9447 O O . ASN C 3 309 ? 131.989 151.622 128.650 1.00 30.84 345 ASN C O 1
ATOM 9452 N N . SER C 3 310 ? 133.678 153.120 128.564 1.00 28.13 346 SER C N 1
ATOM 9453 C CA . SER C 3 310 ? 134.438 152.458 127.502 1.00 28.13 346 SER C CA 1
ATOM 9454 C C . SER C 3 310 ? 133.673 152.415 126.181 1.00 28.13 346 SER C C 1
ATOM 9455 O O . SER C 3 310 ? 133.560 151.358 125.557 1.00 28.13 346 SER C O 1
ATOM 9458 N N . ARG C 3 311 ? 133.145 153.559 125.741 1.00 26.54 347 ARG C N 1
ATOM 9459 C CA . ARG C 3 311 ? 132.403 153.639 124.492 1.00 26.54 347 ARG C CA 1
ATOM 9460 C C . ARG C 3 311 ? 132.821 154.796 123.595 1.00 26.54 347 ARG C C 1
ATOM 9461 O O . ARG C 3 311 ? 132.255 154.940 122.507 1.00 26.54 347 ARG C O 1
ATOM 9469 N N . SER C 3 312 ? 133.776 155.624 124.011 1.00 22.87 348 SER C N 1
ATOM 9470 C CA . SER C 3 312 ? 134.230 156.729 123.181 1.00 22.87 348 SER C CA 1
ATOM 9471 C C . SER C 3 312 ? 135.624 157.151 123.612 1.00 22.87 348 SER C C 1
ATOM 9472 O O . SER C 3 312 ? 136.094 156.800 124.695 1.00 22.87 348 SER C O 1
ATOM 9475 N N . LEU C 3 313 ? 136.282 157.917 122.746 1.00 23.43 349 LEU C N 1
ATOM 9476 C CA . LEU C 3 313 ? 137.655 158.342 122.979 1.00 23.43 349 LEU C CA 1
ATOM 9477 C C . LEU C 3 313 ? 137.862 159.695 122.319 1.00 23.43 349 LEU C C 1
ATOM 9478 O O . LEU C 3 313 ? 137.500 159.877 121.155 1.00 23.43 349 LEU C O 1
ATOM 9483 N N . LEU C 3 314 ? 138.438 160.635 123.062 1.00 21.83 350 LEU C N 1
ATOM 9484 C CA . LEU C 3 314 ? 138.622 162.007 122.610 1.00 21.83 350 LEU C CA 1
ATOM 9485 C C . LEU C 3 314 ? 140.079 162.244 122.242 1.00 21.83 350 LEU C C 1
ATOM 9486 O O . LEU C 3 314 ? 140.985 161.795 122.947 1.00 21.83 350 LEU C O 1
ATOM 9491 N N . THR C 3 315 ? 140.299 162.958 121.141 1.00 25.28 351 THR C N 1
ATOM 9492 C CA . THR C 3 315 ? 141.634 163.193 120.606 1.00 25.28 351 THR C CA 1
ATOM 9493 C C . THR C 3 315 ? 141.756 164.646 120.172 1.00 25.28 351 THR C C 1
ATOM 9494 O O . THR C 3 315 ? 140.811 165.204 119.608 1.00 25.28 351 THR C O 1
ATOM 9498 N N . GLY C 3 316 ? 142.905 165.255 120.428 1.00 28.00 352 GLY C N 1
ATOM 9499 C CA . GLY C 3 316 ? 143.140 166.625 120.000 1.00 28.00 352 GLY C CA 1
ATOM 9500 C C . GLY C 3 316 ? 144.602 166.989 120.092 1.00 28.00 352 GLY C C 1
ATOM 9501 O O . GLY C 3 316 ? 145.369 166.367 120.832 1.00 28.00 352 GLY C O 1
ATOM 9502 N N . GLY C 3 317 ? 144.989 168.016 119.344 1.00 35.57 353 GLY C N 1
ATOM 9503 C CA . GLY C 3 317 ? 146.370 168.440 119.324 1.00 35.57 353 GLY C CA 1
ATOM 9504 C C . GLY C 3 317 ? 146.522 169.808 118.698 1.00 35.57 353 GLY C C 1
ATOM 9505 O O . GLY C 3 317 ? 145.576 170.594 118.640 1.00 35.57 353 GLY C O 1
ATOM 9506 N N . TYR C 3 318 ? 147.737 170.085 118.232 1.00 45.81 354 TYR C N 1
ATOM 9507 C CA . TYR C 3 318 ? 148.061 171.353 117.592 1.00 45.81 354 TYR C CA 1
ATOM 9508 C C . TYR C 3 318 ? 147.672 171.352 116.120 1.00 45.81 354 TYR C C 1
ATOM 9509 O O . TYR C 3 318 ? 147.656 170.310 115.461 1.00 45.81 354 TYR C O 1
ATOM 9518 N N . ASN C 3 319 ? 147.350 172.546 115.616 1.00 50.09 355 ASN C N 1
ATOM 9519 C CA . ASN C 3 319 ? 147.170 172.828 114.191 1.00 50.09 355 ASN C CA 1
ATOM 9520 C C . ASN C 3 319 ? 146.190 171.880 113.512 1.00 50.09 355 ASN C C 1
ATOM 9521 O O . ASN C 3 319 ? 146.228 171.715 112.290 1.00 50.09 355 ASN C O 1
ATOM 9526 N N . LEU C 3 320 ? 145.310 171.253 114.280 1.00 45.12 356 LEU C N 1
ATOM 9527 C CA . LEU C 3 320 ? 144.312 170.342 113.748 1.00 45.12 356 LEU C CA 1
ATOM 9528 C C . LEU C 3 320 ? 142.960 171.044 113.725 1.00 45.12 356 LEU C C 1
ATOM 9529 O O . LEU C 3 320 ? 142.703 171.955 114.515 1.00 45.12 356 LEU C O 1
ATOM 9534 N N . ALA C 3 321 ? 142.104 170.627 112.790 1.00 45.34 357 ALA C N 1
ATOM 9535 C CA . ALA C 3 321 ? 140.863 171.354 112.540 1.00 45.34 357 ALA C CA 1
ATOM 9536 C C . ALA C 3 321 ? 139.961 171.370 113.769 1.00 45.34 357 ALA C C 1
ATOM 9537 O O . ALA C 3 321 ? 139.406 172.413 114.129 1.00 45.34 357 ALA C O 1
ATOM 9539 N N . SER C 3 322 ? 139.803 170.224 114.428 1.00 40.99 358 SER C N 1
ATOM 9540 C CA . SER C 3 322 ? 138.868 170.126 115.539 1.00 40.99 358 SER C CA 1
ATOM 9541 C C . SER C 3 322 ? 139.189 168.904 116.387 1.00 40.99 358 SER C C 1
ATOM 9542 O O . SER C 3 322 ? 139.964 168.030 115.990 1.00 40.99 358 SER C O 1
ATOM 9545 N N . VAL C 3 323 ? 138.578 168.857 117.566 1.00 32.60 359 VAL C N 1
ATOM 9546 C CA . VAL C 3 323 ? 138.712 167.724 118.476 1.00 32.60 359 VAL C CA 1
ATOM 9547 C C . VAL C 3 323 ? 137.721 166.650 118.046 1.00 32.60 359 VAL C C 1
ATOM 9548 O O . VAL C 3 323 ? 136.520 166.911 117.932 1.00 32.60 359 VAL C O 1
ATOM 9552 N N . SER C 3 324 ? 138.220 165.446 117.809 1.00 29.40 360 SER C N 1
ATOM 9553 C CA . SER C 3 324 ? 137.416 164.355 117.283 1.00 29.40 360 SER C CA 1
ATOM 9554 C C . SER C 3 324 ? 137.102 163.338 118.373 1.00 29.40 360 SER C C 1
ATOM 9555 O O . SER C 3 324 ? 137.791 163.252 119.390 1.00 29.40 360 SER C O 1
ATOM 9558 N N . VAL C 3 325 ? 136.042 162.566 118.147 1.00 24.53 361 VAL C N 1
ATOM 9559 C CA . VAL C 3 325 ? 135.660 161.474 119.034 1.00 24.53 361 VAL C CA 1
ATOM 9560 C C . VAL C 3 325 ? 135.480 160.218 118.196 1.00 24.53 361 VAL C C 1
ATOM 9561 O O . VAL C 3 325 ? 135.012 160.282 117.055 1.00 24.53 361 VAL C O 1
ATOM 9565 N N . TRP C 3 326 ? 135.874 159.080 118.756 1.00 27.45 362 TRP C N 1
ATOM 9566 C CA . TRP C 3 326 ? 135.802 157.792 118.085 1.00 27.45 362 TRP C CA 1
ATOM 9567 C C . TRP C 3 326 ? 134.776 156.910 118.780 1.00 27.45 362 TRP C C 1
ATOM 9568 O O . TRP C 3 326 ? 134.622 156.958 120.001 1.00 27.45 362 TRP C O 1
ATOM 9579 N N . ASP C 3 327 ? 134.077 156.098 117.998 1.00 23.88 363 ASP C N 1
ATOM 9580 C CA . ASP C 3 327 ? 133.069 155.191 118.527 1.00 23.88 363 ASP C CA 1
ATOM 9581 C C . ASP C 3 327 ? 133.647 153.785 118.613 1.00 23.88 363 ASP C C 1
ATOM 9582 O O . ASP C 3 327 ? 133.978 153.184 117.587 1.00 23.88 363 ASP C O 1
ATOM 9587 N N . LEU C 3 328 ? 133.758 153.260 119.835 1.00 22.01 364 LEU C N 1
ATOM 9588 C CA . LEU C 3 328 ? 134.413 151.979 120.061 1.00 22.01 364 LEU C CA 1
ATOM 9589 C C . LEU C 3 328 ? 133.453 150.800 120.122 1.00 22.01 364 LEU C C 1
ATOM 9590 O O . LEU C 3 328 ? 133.898 149.659 119.972 1.00 22.01 364 LEU C O 1
ATOM 9595 N N . ALA C 3 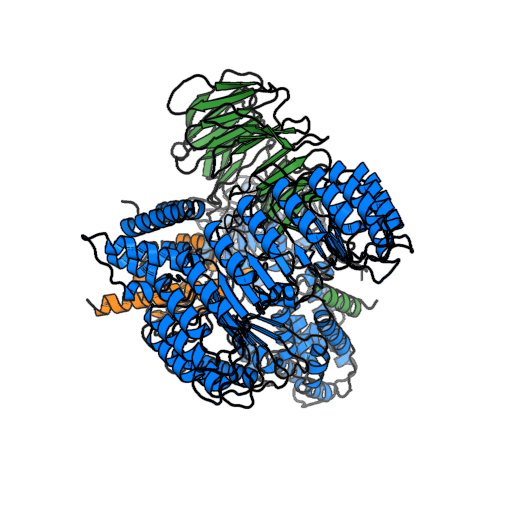329 ? 132.161 151.035 120.341 1.00 23.61 365 ALA C N 1
ATOM 9596 C CA . ALA C 3 329 ? 131.204 149.938 120.404 1.00 23.61 365 ALA C CA 1
ATOM 9597 C C . ALA C 3 329 ? 130.788 149.428 119.032 1.00 23.61 365 ALA C C 1
ATOM 9598 O O . ALA C 3 329 ? 130.110 148.398 118.952 1.00 23.61 365 ALA C O 1
ATOM 9600 N N . ALA C 3 330 ? 131.168 150.119 117.962 1.00 29.41 366 ALA C N 1
ATOM 9601 C CA . ALA C 3 330 ? 130.768 149.715 116.626 1.00 29.41 366 ALA C CA 1
ATOM 9602 C C . ALA C 3 330 ? 131.618 148.544 116.142 1.00 29.41 366 ALA C C 1
ATOM 9603 O O . ALA C 3 330 ? 132.748 148.356 116.600 1.00 29.41 366 ALA C O 1
ATOM 9605 N N . PRO C 3 331 ? 131.100 147.740 115.211 1.00 29.44 367 PRO C N 1
ATOM 9606 C CA . PRO C 3 331 ? 131.911 146.642 114.662 1.00 29.44 367 PRO C CA 1
ATOM 9607 C C . PRO C 3 331 ? 133.124 147.106 113.872 1.00 29.44 367 PRO C C 1
ATOM 9608 O O . PRO C 3 331 ? 133.958 146.268 113.511 1.00 29.44 367 PRO C O 1
ATOM 9612 N N . SER C 3 332 ? 133.251 148.397 113.578 1.00 25.38 368 SER C N 1
ATOM 9613 C CA . SER C 3 332 ? 134.430 148.931 112.912 1.00 25.38 368 SER C CA 1
ATOM 9614 C C . SER C 3 332 ? 134.693 150.352 113.387 1.00 25.38 368 SER C C 1
ATOM 9615 O O . SER C 3 332 ? 133.780 151.179 113.428 1.00 25.38 368 SER C O 1
ATOM 9618 N N . LEU C 3 333 ? 135.946 150.632 113.739 1.00 24.72 369 LEU C N 1
ATOM 9619 C CA . LEU C 3 333 ? 136.301 151.933 114.289 1.00 24.72 369 LEU C CA 1
ATOM 9620 C C . LEU C 3 333 ? 136.084 153.039 113.266 1.00 24.72 369 LEU C C 1
ATOM 9621 O O . LEU C 3 333 ? 136.498 152.925 112.110 1.00 24.72 369 LEU C O 1
ATOM 9626 N N . HIS C 3 334 ? 135.441 154.120 113.702 1.00 26.97 370 HIS C N 1
ATOM 9627 C CA . HIS C 3 334 ? 135.218 155.275 112.843 1.00 26.97 370 HIS C CA 1
ATOM 9628 C C . HIS C 3 334 ? 134.854 156.476 113.701 1.00 26.97 370 HIS C C 1
ATOM 9629 O O . HIS C 3 334 ? 134.358 156.336 114.820 1.00 26.97 370 HIS C O 1
ATOM 9636 N N . VAL C 3 335 ? 135.093 157.661 113.150 1.00 26.82 371 VAL C N 1
ATOM 9637 C CA . VAL C 3 335 ? 134.781 158.919 113.817 1.00 26.82 371 VAL C CA 1
ATOM 9638 C C . VAL C 3 335 ? 133.292 159.197 113.664 1.00 26.82 371 VAL C C 1
ATOM 9639 O O . VAL C 3 335 ? 132.731 159.032 112.576 1.00 26.82 371 VAL C O 1
ATOM 9643 N N . LYS C 3 336 ? 132.648 159.611 114.757 1.00 30.22 372 LYS C N 1
ATOM 9644 C CA . LYS C 3 336 ? 131.215 159.880 114.755 1.00 30.22 372 LYS C CA 1
ATOM 9645 C C . LYS C 3 336 ? 130.859 161.352 114.901 1.00 30.22 372 LYS C C 1
ATOM 9646 O O . LYS C 3 336 ? 129.778 161.751 114.465 1.00 30.22 372 LYS C O 1
ATOM 9652 N N . GLU C 3 337 ? 131.727 162.167 115.498 1.00 38.57 373 GLU C N 1
ATOM 9653 C CA . GLU C 3 337 ? 131.435 163.580 115.687 1.00 38.57 373 GLU C CA 1
ATOM 9654 C C . GLU C 3 337 ? 132.712 164.384 115.525 1.00 38.57 373 GLU C C 1
ATOM 9655 O O . GLU C 3 337 ? 133.810 163.833 115.443 1.00 38.57 373 GLU C O 1
ATOM 9661 N N . GLN C 3 338 ? 132.551 165.704 115.492 1.00 39.32 374 GLN C N 1
ATOM 9662 C CA . GLN C 3 338 ? 133.674 166.623 115.373 1.00 39.32 374 GLN C CA 1
ATOM 9663 C C . GLN C 3 338 ? 133.334 167.880 116.157 1.00 39.32 374 GLN C C 1
ATOM 9664 O O . GLN C 3 338 ? 132.303 168.508 115.902 1.00 39.32 374 GLN C O 1
ATOM 9670 N N . LEU C 3 339 ? 134.197 168.243 117.101 1.00 38.75 375 LEU C N 1
ATOM 9671 C CA . LEU C 3 339 ? 133.941 169.361 117.999 1.00 38.75 375 LEU C CA 1
ATOM 9672 C C . LEU C 3 339 ? 134.809 170.539 117.588 1.00 38.75 375 LEU C C 1
ATOM 9673 O O . LEU C 3 339 ? 136.028 170.508 117.811 1.00 38.75 375 LEU C O 1
ATOM 9678 N N . PRO C 3 340 ? 134.237 171.597 117.022 1.00 44.18 376 PRO C N 1
ATOM 9679 C CA . PRO C 3 340 ? 135.039 172.586 116.297 1.00 44.18 376 PRO C CA 1
ATOM 9680 C C . PRO C 3 340 ? 135.767 173.591 117.176 1.00 44.18 376 PRO C C 1
ATOM 9681 O O . PRO C 3 340 ? 135.286 174.025 118.223 1.00 44.18 376 PRO C O 1
ATOM 9685 N N . CYS C 3 341 ? 136.957 173.962 116.707 1.00 50.90 377 CYS C N 1
ATOM 9686 C CA . CYS C 3 341 ? 137.766 175.014 117.304 1.00 50.90 377 CYS C CA 1
ATOM 9687 C C . CYS C 3 341 ? 138.734 175.525 116.245 1.00 50.90 377 CYS C C 1
ATOM 9688 O O . CYS C 3 341 ? 139.480 174.744 115.651 1.00 50.90 377 CYS C O 1
ATOM 9691 N N . ALA C 3 342 ? 138.716 176.833 116.009 1.00 56.46 378 ALA C N 1
ATOM 9692 C CA . ALA C 3 342 ? 139.464 177.440 114.913 1.00 56.46 378 ALA C CA 1
ATOM 9693 C C . ALA C 3 342 ? 140.667 178.191 115.471 1.00 56.46 378 ALA C C 1
ATOM 9694 O O . ALA C 3 342 ? 140.518 179.066 116.330 1.00 56.46 378 ALA C O 1
ATOM 9696 N N . GLY C 3 343 ? 141.853 177.856 114.973 1.00 53.72 379 GLY C N 1
ATOM 9697 C CA . GLY C 3 343 ? 143.069 178.534 115.397 1.00 53.72 379 GLY C CA 1
ATOM 9698 C C . GLY C 3 343 ? 143.384 178.360 116.866 1.00 53.72 379 GLY C C 1
ATOM 9699 O O . GLY C 3 343 ? 143.864 179.299 117.512 1.00 53.72 379 GLY C O 1
ATOM 9700 N N . LEU C 3 344 ? 143.134 177.171 117.407 1.00 49.77 380 LEU C N 1
ATOM 9701 C CA . LEU C 3 344 ? 143.317 176.898 118.823 1.00 49.77 380 LEU C CA 1
ATOM 9702 C C . LEU C 3 344 ? 144.152 175.637 118.996 1.00 49.77 380 LEU C C 1
ATOM 9703 O O . LEU C 3 344 ? 144.038 174.685 118.220 1.00 49.77 380 LEU C O 1
ATOM 9708 N N . ASN C 3 345 ? 145.000 175.641 120.024 1.00 46.95 381 ASN C N 1
ATOM 9709 C CA . ASN C 3 345 ? 145.931 174.549 120.301 1.00 46.95 381 ASN C CA 1
ATOM 9710 C C . ASN C 3 345 ? 145.620 173.977 121.678 1.00 46.95 381 ASN C C 1
ATOM 9711 O O . ASN C 3 345 ? 146.051 174.530 122.694 1.00 46.95 381 ASN C O 1
ATOM 9716 N N . CYS C 3 346 ? 144.894 172.862 121.716 1.00 43.11 382 CYS C N 1
ATOM 9717 C CA . CYS C 3 346 ? 144.442 172.288 122.976 1.00 43.11 382 CYS C CA 1
ATOM 9718 C C . CYS C 3 346 ? 145.586 171.585 123.692 1.00 43.11 382 CYS C C 1
ATOM 9719 O O . CYS C 3 346 ? 146.524 171.096 123.059 1.00 43.11 382 CYS C O 1
ATOM 9722 N N . GLN C 3 347 ? 145.506 171.548 125.024 1.00 38.81 383 GLN C N 1
ATOM 9723 C CA . GLN C 3 347 ? 146.497 170.850 125.829 1.00 38.81 383 GLN C CA 1
ATOM 9724 C C . GLN C 3 347 ? 145.920 169.999 126.951 1.00 38.81 383 GLN C C 1
ATOM 9725 O O . GLN C 3 347 ? 146.688 169.281 127.600 1.00 38.81 383 GLN C O 1
ATOM 9731 N N . ALA C 3 348 ? 144.614 170.050 127.207 1.00 29.81 384 ALA C N 1
ATOM 9732 C CA . ALA C 3 348 ? 144.004 169.247 128.256 1.00 29.81 384 ALA C CA 1
ATOM 9733 C C . ALA C 3 348 ? 142.563 168.934 127.890 1.00 29.81 384 ALA C C 1
ATOM 9734 O O . ALA C 3 348 ? 141.832 169.813 127.428 1.00 29.81 384 ALA C O 1
ATOM 9736 N N . LEU C 3 349 ? 142.155 167.687 128.112 1.00 29.92 385 LEU C N 1
ATOM 9737 C CA . LEU C 3 349 ? 140.807 167.234 127.800 1.00 29.92 385 LEU C CA 1
ATOM 9738 C C . LEU C 3 349 ? 140.164 166.627 129.037 1.00 29.92 385 LEU C C 1
ATOM 9739 O O . LEU C 3 349 ? 140.839 166.019 129.871 1.00 29.92 385 LEU C O 1
ATOM 9744 N N . ASP C 3 350 ? 138.847 166.796 129.145 1.00 35.81 386 ASP C N 1
ATOM 9745 C CA . ASP C 3 350 ? 138.063 166.144 130.185 1.00 35.81 386 ASP C CA 1
ATOM 9746 C C . ASP C 3 350 ? 136.625 166.019 129.706 1.00 35.81 386 ASP C C 1
ATOM 9747 O O . ASP C 3 350 ? 136.150 166.837 128.917 1.00 35.81 386 ASP C O 1
ATOM 9752 N N . ALA C 3 351 ? 135.934 164.987 130.187 1.00 34.31 387 ALA C N 1
ATOM 9753 C CA . ALA C 3 351 ? 134.579 164.705 129.738 1.00 34.31 387 ALA C CA 1
ATOM 9754 C C . ALA C 3 351 ? 133.718 164.233 130.899 1.00 34.31 387 ALA C C 1
ATOM 9755 O O . ALA C 3 351 ? 134.171 163.486 131.768 1.00 34.31 387 ALA C O 1
ATOM 9757 N N . ASN C 3 352 ? 132.460 164.672 130.890 1.00 40.60 388 ASN C N 1
ATOM 9758 C CA . ASN C 3 352 ? 131.458 164.276 131.871 1.00 40.60 388 ASN C CA 1
ATOM 9759 C C . ASN C 3 352 ? 130.319 163.591 131.133 1.00 40.60 388 ASN C C 1
ATOM 9760 O O . ASN C 3 352 ? 129.784 164.144 130.168 1.00 40.60 388 ASN C O 1
ATOM 9765 N N . LEU C 3 353 ? 129.944 162.397 131.584 1.00 42.87 389 LEU C N 1
ATOM 9766 C CA . LEU C 3 353 ? 129.032 161.554 130.820 1.00 42.87 389 LEU C CA 1
ATOM 9767 C C . LEU C 3 353 ? 127.601 161.564 131.332 1.00 42.87 389 LEU C C 1
ATOM 9768 O O . LEU C 3 353 ? 126.678 161.334 130.545 1.00 42.87 389 LEU C O 1
ATOM 9773 N N . ASP C 3 354 ? 127.389 161.812 132.625 1.00 43.09 390 ASP C N 1
ATOM 9774 C CA . ASP C 3 354 ? 126.029 161.818 133.156 1.00 43.09 390 ASP C CA 1
ATOM 9775 C C . ASP C 3 354 ? 125.213 162.976 132.591 1.00 43.09 390 ASP C C 1
ATOM 9776 O O . ASP C 3 354 ? 124.014 162.829 132.331 1.00 43.09 390 ASP C O 1
ATOM 9781 N N . ALA C 3 355 ? 125.842 164.133 132.399 1.00 41.63 391 ALA C N 1
ATOM 9782 C CA . ALA C 3 355 ? 125.173 165.309 131.864 1.00 41.63 391 ALA C CA 1
ATOM 9783 C C . ALA C 3 355 ? 125.384 165.492 130.367 1.00 41.63 391 ALA C C 1
ATOM 9784 O O . ALA C 3 355 ? 124.798 166.408 129.784 1.00 41.63 391 ALA C O 1
ATOM 9786 N N . ASN C 3 356 ? 126.190 164.637 129.732 1.00 41.39 392 ASN C N 1
ATOM 9787 C CA . ASN C 3 356 ? 126.542 164.755 128.316 1.00 41.39 392 ASN C CA 1
ATOM 9788 C C . ASN C 3 356 ? 127.216 166.097 128.023 1.00 41.39 392 ASN C C 1
ATOM 9789 O O . ASN C 3 356 ? 126.709 166.929 127.272 1.00 41.39 392 ASN C O 1
ATOM 9794 N N . LEU C 3 357 ? 128.377 166.294 128.641 1.00 37.45 393 LEU C N 1
ATOM 9795 C CA . LEU C 3 357 ? 129.203 167.467 128.395 1.00 37.45 393 LEU C CA 1
ATOM 9796 C C . LEU C 3 357 ? 130.615 167.027 128.036 1.00 37.45 393 LEU C C 1
ATOM 9797 O O . LEU C 3 357 ? 131.024 165.901 128.323 1.00 37.45 393 LEU C O 1
ATOM 9802 N N . ALA C 3 358 ? 131.352 167.926 127.391 1.00 33.15 394 ALA C N 1
ATOM 9803 C CA . ALA C 3 358 ? 132.758 167.720 127.083 1.00 33.15 394 ALA C CA 1
ATOM 9804 C C . ALA C 3 358 ? 133.511 169.016 127.333 1.00 33.15 394 ALA C C 1
ATOM 9805 O O . ALA C 3 358 ? 132.998 170.103 127.057 1.00 33.15 394 ALA C O 1
ATOM 9807 N N . PHE C 3 359 ? 134.730 168.899 127.849 1.00 33.29 395 PHE C N 1
ATOM 9808 C CA . PHE C 3 359 ? 135.523 170.051 128.248 1.00 33.29 395 PHE C CA 1
ATOM 9809 C C . PHE C 3 359 ? 136.882 169.992 127.572 1.00 33.29 395 PHE C C 1
ATOM 9810 O O . PHE C 3 359 ? 137.349 168.921 127.178 1.00 33.29 395 PHE C O 1
ATOM 9818 N N . ALA C 3 360 ? 137.514 171.153 127.439 1.00 29.44 396 ALA C N 1
ATOM 9819 C CA . ALA C 3 360 ? 138.840 171.228 126.844 1.00 29.44 396 ALA C CA 1
ATOM 9820 C C . ALA C 3 360 ? 139.464 172.564 127.207 1.00 29.44 396 ALA C C 1
ATOM 9821 O O . ALA C 3 360 ? 138.764 173.543 127.471 1.00 29.44 396 ALA C O 1
ATOM 9823 N N . SER C 3 361 ? 140.791 172.593 127.212 1.00 30.62 397 SER C N 1
ATOM 9824 C CA . SER C 3 361 ? 141.537 173.804 127.504 1.00 30.62 397 SER C CA 1
ATOM 9825 C C . SER C 3 361 ? 142.504 174.081 126.365 1.00 30.62 397 SER C C 1
ATOM 9826 O O . SER C 3 361 ? 143.042 173.158 125.753 1.00 30.62 397 SER C O 1
ATOM 9829 N N . PHE C 3 362 ? 142.721 175.362 126.085 1.00 37.16 398 PHE C N 1
ATOM 9830 C CA . PHE C 3 362 ? 143.562 175.782 124.977 1.00 37.16 398 PHE C CA 1
ATOM 9831 C C . PHE C 3 362 ? 144.665 176.705 125.476 1.00 37.16 398 PHE C C 1
ATOM 9832 O O . PHE C 3 362 ? 144.603 177.241 126.585 1.00 37.16 398 PHE C O 1
ATOM 9840 N N . THR C 3 363 ? 145.688 176.879 124.639 1.00 44.59 399 THR C N 1
ATOM 9841 C CA . THR C 3 363 ? 146.868 177.643 125.025 1.00 44.59 399 THR C CA 1
ATOM 9842 C C . THR C 3 363 ? 146.601 179.138 125.129 1.00 44.59 399 THR C C 1
ATOM 9843 O O . THR C 3 363 ? 147.479 179.873 125.592 1.00 44.59 399 THR C O 1
ATOM 9847 N N . SER C 3 364 ? 145.430 179.605 124.701 1.00 45.73 400 SER C N 1
ATOM 9848 C CA . SER C 3 364 ? 145.047 181.003 124.831 1.00 45.73 400 SER C CA 1
ATOM 9849 C C . SER C 3 364 ? 144.306 181.288 126.135 1.00 45.73 400 SER C C 1
ATOM 9850 O O . SER C 3 364 ? 143.631 182.319 126.242 1.00 45.73 400 SER C O 1
ATOM 9853 N N . GLY C 3 365 ? 144.420 180.404 127.121 1.00 45.24 401 GLY C N 1
ATOM 9854 C CA . GLY C 3 365 ? 143.737 180.599 128.390 1.00 45.24 401 GLY C CA 1
ATOM 9855 C C . GLY C 3 365 ? 142.230 180.581 128.277 1.00 45.24 401 GLY C C 1
ATOM 9856 O O . GLY C 3 365 ? 141.552 181.400 128.909 1.00 45.24 401 GLY C O 1
ATOM 9857 N N . VAL C 3 366 ? 141.688 179.662 127.484 1.00 37.98 402 VAL C N 1
ATOM 9858 C CA . VAL C 3 366 ? 140.257 179.579 127.228 1.00 37.98 402 VAL C CA 1
ATOM 9859 C C . VAL C 3 366 ? 139.808 178.148 127.471 1.00 37.98 402 VAL C C 1
ATOM 9860 O O . VAL C 3 366 ? 140.448 177.204 126.998 1.00 37.98 402 VAL C O 1
ATOM 9864 N N . VAL C 3 367 ? 138.715 177.986 128.210 1.00 31.69 403 VAL C N 1
ATOM 9865 C CA . VAL C 3 367 ? 138.113 176.683 128.455 1.00 31.69 403 VAL C CA 1
ATOM 9866 C C . VAL C 3 367 ? 136.750 176.676 127.782 1.00 31.69 403 VAL C C 1
ATOM 9867 O O . VAL C 3 367 ? 135.923 177.559 128.038 1.00 31.69 403 VAL C O 1
ATOM 9871 N N . ARG C 3 368 ? 136.516 175.689 126.926 1.00 33.71 404 ARG C N 1
ATOM 9872 C CA . ARG C 3 368 ? 135.286 175.594 126.160 1.00 33.71 404 ARG C CA 1
ATOM 9873 C C . ARG C 3 368 ? 134.492 174.367 126.580 1.00 33.71 404 ARG C C 1
ATOM 9874 O O . ARG C 3 368 ? 135.056 173.347 126.981 1.00 33.71 404 ARG C O 1
ATOM 9882 N N . ILE C 3 369 ? 133.172 174.478 126.482 1.00 33.26 405 ILE C N 1
ATOM 9883 C CA . ILE C 3 369 ? 132.254 173.407 126.842 1.00 33.26 405 ILE C CA 1
ATOM 9884 C C . ILE C 3 369 ? 131.408 173.072 125.623 1.00 33.26 405 ILE C C 1
ATOM 9885 O O . ILE C 3 369 ? 130.973 173.968 124.893 1.00 33.26 405 ILE C O 1
ATOM 9890 N N . TRP C 3 370 ? 131.182 171.782 125.400 1.00 37.15 406 TRP C N 1
ATOM 9891 C CA . TRP C 3 370 ? 130.406 171.309 124.265 1.00 37.15 406 TRP C CA 1
ATOM 9892 C C . TRP C 3 370 ? 129.337 170.346 124.758 1.00 37.15 406 TRP C C 1
ATOM 9893 O O . TRP C 3 370 ? 129.456 169.751 125.829 1.00 37.15 406 TRP C O 1
ATOM 9904 N N . ASP C 3 371 ? 128.282 170.202 123.964 1.00 44.73 407 ASP C N 1
ATOM 9905 C CA . ASP C 3 371 ? 127.206 169.262 124.245 1.00 44.73 407 ASP C CA 1
ATOM 9906 C C . ASP C 3 371 ? 127.202 168.187 123.169 1.00 44.73 407 ASP C C 1
ATOM 9907 O O . ASP C 3 371 ? 127.094 168.496 121.980 1.00 44.73 407 ASP C O 1
ATOM 9912 N N . LEU C 3 372 ? 127.306 166.925 123.591 1.00 45.57 408 LEU C N 1
ATOM 9913 C CA . LEU C 3 372 ? 127.455 165.838 122.628 1.00 45.57 408 LEU C CA 1
ATOM 9914 C C . LEU C 3 372 ? 126.174 165.578 121.846 1.00 45.57 408 LEU C C 1
ATOM 9915 O O . LEU C 3 372 ? 126.210 164.886 120.822 1.00 45.57 408 LEU C O 1
ATOM 9920 N N . ARG C 3 373 ? 125.037 166.103 122.305 1.00 50.53 409 ARG C N 1
ATOM 9921 C CA . ARG C 3 373 ? 123.804 165.939 121.542 1.00 50.53 409 ARG C CA 1
ATOM 9922 C C . ARG C 3 373 ? 123.747 166.897 120.358 1.00 50.53 409 ARG C C 1
ATOM 9923 O O . ARG C 3 373 ? 123.205 166.554 119.301 1.00 50.53 409 ARG C O 1
ATOM 9931 N N . ASP C 3 374 ? 124.299 168.101 120.510 1.00 50.32 410 ASP C N 1
ATOM 9932 C CA . ASP C 3 374 ? 124.215 169.124 119.478 1.00 50.32 410 ASP C CA 1
ATOM 9933 C C . ASP C 3 374 ? 125.561 169.492 118.870 1.00 50.32 410 ASP C C 1
ATOM 9934 O O . ASP C 3 374 ? 125.583 170.157 117.829 1.00 50.32 410 ASP C O 1
ATOM 9939 N N . GLN C 3 375 ? 126.670 169.084 119.488 1.00 46.49 411 GLN C N 1
ATOM 9940 C CA . GLN C 3 375 ? 128.013 169.473 119.050 1.00 46.49 411 GLN C CA 1
ATOM 9941 C C . GLN C 3 375 ? 128.146 170.992 118.986 1.00 46.49 411 GLN C C 1
ATOM 9942 O O . GLN C 3 375 ? 128.849 171.543 118.137 1.00 46.49 411 GLN C O 1
ATOM 9948 N N . SER C 3 376 ? 127.469 171.676 119.905 1.00 42.28 412 SER C N 1
ATOM 9949 C CA . SER C 3 376 ? 127.377 173.126 119.904 1.00 42.28 412 SER C CA 1
ATOM 9950 C C . SER C 3 376 ? 128.016 173.702 121.159 1.00 42.28 412 SER C C 1
ATOM 9951 O O . SER C 3 376 ? 127.870 173.157 122.256 1.00 42.28 412 SER C O 1
ATOM 9954 N N . VAL C 3 377 ? 128.722 174.818 120.982 1.00 36.27 413 VAL C N 1
ATOM 9955 C CA . VAL C 3 377 ? 129.405 175.472 122.091 1.00 36.27 413 VAL C CA 1
ATOM 9956 C C . VAL C 3 377 ? 128.377 175.978 123.093 1.00 36.27 413 VAL C C 1
ATOM 9957 O O . VAL C 3 377 ? 127.329 176.517 122.713 1.00 36.27 413 VAL C O 1
ATOM 9961 N N . VAL C 3 378 ? 128.668 175.801 124.381 1.00 36.64 414 VAL C N 1
ATOM 9962 C CA . VAL C 3 378 ? 127.729 176.171 125.434 1.00 36.64 414 VAL C CA 1
ATOM 9963 C C . VAL C 3 378 ? 128.183 177.446 126.130 1.00 36.64 414 VAL C C 1
ATOM 9964 O O . VAL C 3 378 ? 127.464 178.450 126.131 1.00 36.64 414 VAL C O 1
ATOM 9968 N N . ARG C 3 379 ? 129.372 177.425 126.724 1.00 37.76 415 ARG C N 1
ATOM 9969 C CA . ARG C 3 379 ? 129.788 178.512 127.594 1.00 37.76 415 ARG C CA 1
ATOM 9970 C C . ARG C 3 379 ? 131.298 178.659 127.479 1.00 37.76 415 ARG C C 1
ATOM 9971 O O . ARG C 3 379 ? 132.011 177.682 127.242 1.00 37.76 415 ARG C O 1
ATOM 9979 N N . ASP C 3 380 ? 131.785 179.889 127.627 1.00 39.29 416 ASP C N 1
ATOM 9980 C CA . ASP C 3 380 ? 133.191 180.195 127.396 1.00 39.29 416 ASP C CA 1
ATOM 9981 C C . ASP C 3 380 ? 133.796 180.823 128.641 1.00 39.29 416 ASP C C 1
ATOM 9982 O O . ASP C 3 380 ? 133.274 181.816 129.157 1.00 39.29 416 ASP C O 1
ATOM 9987 N N . LEU C 3 381 ? 134.907 180.259 129.099 1.00 39.33 417 LEU C N 1
ATOM 9988 C CA . LEU C 3 381 ? 135.630 180.741 130.267 1.00 39.33 417 LEU C CA 1
ATOM 9989 C C . LEU C 3 381 ? 136.946 181.345 129.801 1.00 39.33 417 LEU C C 1
ATOM 9990 O O . LEU C 3 381 ? 137.661 180.733 129.003 1.00 39.33 417 LEU C O 1
ATOM 9995 N N . LYS C 3 382 ? 137.267 182.539 130.292 1.00 48.41 418 LYS C N 1
ATOM 9996 C CA . LYS C 3 382 ? 138.444 183.249 129.810 1.00 48.41 418 LYS C CA 1
ATOM 9997 C C . LYS C 3 382 ? 138.899 184.241 130.867 1.00 48.41 418 LYS C C 1
ATOM 9998 O O . LYS C 3 382 ? 138.166 184.561 131.805 1.00 48.41 418 LYS C O 1
ATOM 10004 N N . GLY C 3 383 ? 140.127 184.731 130.699 1.00 61.11 419 GLY C N 1
ATOM 10005 C CA . GLY C 3 383 ? 140.613 185.819 131.524 1.00 61.11 419 GLY C CA 1
ATOM 10006 C C . GLY C 3 383 ? 142.022 185.675 132.066 1.00 61.11 419 GLY C C 1
ATOM 10007 O O . GLY C 3 383 ? 142.496 186.563 132.781 1.00 61.11 419 GLY C O 1
ATOM 10008 N N . TYR C 3 384 ? 142.709 184.582 131.738 1.00 62.03 420 TYR C N 1
ATOM 10009 C CA . TYR C 3 384 ? 144.025 184.295 132.305 1.00 62.03 420 TYR C CA 1
ATOM 10010 C C . TYR C 3 384 ? 144.987 183.893 131.195 1.00 62.03 420 TYR C C 1
ATOM 10011 O O . TYR C 3 384 ? 144.693 182.950 130.433 1.00 62.03 420 TYR C O 1
ATOM 10020 N N . PRO C 3 385 ? 146.141 184.556 131.069 1.00 67.89 421 PRO C N 1
ATOM 10021 C CA . PRO C 3 385 ? 146.970 184.345 129.871 1.00 67.89 421 PRO C CA 1
ATOM 10022 C C . PRO C 3 385 ? 147.728 183.030 129.864 1.00 67.89 421 PRO C C 1
ATOM 10023 O O . PRO C 3 385 ? 147.848 182.406 128.802 1.00 67.89 421 PRO C O 1
ATOM 10027 N N . ASP C 3 386 ? 148.249 182.589 131.012 1.00 64.15 422 ASP C N 1
ATOM 10028 C CA . ASP C 3 386 ? 149.140 181.433 131.027 1.00 64.15 422 ASP C CA 1
ATOM 10029 C C . ASP C 3 386 ? 148.450 180.152 130.581 1.00 64.15 422 ASP C C 1
ATOM 10030 O O . ASP C 3 386 ? 149.133 179.192 130.211 1.00 64.15 422 ASP C O 1
ATOM 10035 N N . GLY C 3 387 ? 147.124 180.115 130.608 1.00 61.61 423 GLY C N 1
ATOM 10036 C CA . GLY C 3 387 ? 146.408 178.884 130.360 1.00 61.61 423 GLY C CA 1
ATOM 10037 C C . GLY C 3 387 ? 146.405 177.998 131.589 1.00 61.61 423 GLY C C 1
ATOM 10038 O O . GLY C 3 387 ? 146.965 178.317 132.640 1.00 61.61 423 GLY C O 1
ATOM 10039 N N . VAL C 3 388 ? 145.752 176.851 131.448 1.00 46.13 424 VAL C N 1
ATOM 10040 C CA . VAL C 3 388 ? 145.649 175.886 132.531 1.00 46.13 424 VAL C CA 1
ATOM 10041 C C . VAL C 3 388 ? 146.075 174.526 132.000 1.00 46.13 424 VAL C C 1
ATOM 10042 O O . VAL C 3 388 ? 145.490 174.017 131.037 1.00 46.13 424 VAL C O 1
ATOM 10046 N N . LYS C 3 389 ? 147.107 173.948 132.615 1.00 42.39 425 LYS C N 1
ATOM 10047 C CA . LYS C 3 389 ? 147.659 172.690 132.129 1.00 42.39 425 LYS C CA 1
ATOM 10048 C C . LYS C 3 389 ? 146.743 171.513 132.437 1.00 42.39 425 LYS C C 1
ATOM 10049 O O . LYS C 3 389 ? 146.566 170.627 131.593 1.00 42.39 425 LYS C O 1
ATOM 10055 N N . SER C 3 390 ? 146.156 171.483 133.631 1.00 37.82 426 SER C N 1
ATOM 10056 C CA . SER C 3 390 ? 145.324 170.370 134.066 1.00 37.82 426 SER C CA 1
ATOM 10057 C C . SER C 3 390 ? 143.959 170.883 134.494 1.00 37.82 426 SER C C 1
ATOM 10058 O O . SER C 3 390 ? 143.850 171.962 135.083 1.00 37.82 426 SER C O 1
ATOM 10061 N N . ILE C 3 391 ? 142.922 170.106 134.192 1.00 38.73 427 ILE C N 1
ATOM 10062 C CA . ILE C 3 391 ? 141.552 170.433 134.564 1.00 38.73 427 ILE C CA 1
ATOM 10063 C C . ILE C 3 391 ? 140.907 169.196 135.172 1.00 38.73 427 ILE C C 1
ATOM 10064 O O . ILE C 3 391 ? 141.150 168.072 134.720 1.00 38.73 427 ILE C O 1
ATOM 10069 N N . VAL C 3 392 ? 140.103 169.400 136.213 1.00 44.19 428 VAL C N 1
ATOM 10070 C CA . VAL C 3 392 ? 139.377 168.325 136.880 1.00 44.19 428 VAL C CA 1
ATOM 10071 C C . VAL C 3 392 ? 137.929 168.762 137.042 1.00 44.19 428 VAL C C 1
ATOM 10072 O O . VAL C 3 392 ? 137.662 169.880 137.495 1.00 44.19 428 VAL C O 1
ATOM 10076 N N . VAL C 3 393 ? 136.998 167.883 136.679 1.00 48.98 429 VAL C N 1
ATOM 10077 C CA . VAL C 3 393 ? 135.575 168.199 136.685 1.00 48.98 429 VAL C CA 1
ATOM 10078 C C . VAL C 3 393 ? 134.830 167.135 137.478 1.00 48.98 429 VAL C C 1
ATOM 10079 O O . VAL C 3 393 ? 134.921 165.943 137.164 1.00 48.98 429 VAL C O 1
ATOM 10083 N N . LYS C 3 394 ? 134.096 167.567 138.501 1.00 54.18 430 LYS C N 1
ATOM 10084 C CA . LYS C 3 394 ? 133.108 166.738 139.179 1.00 54.18 430 LYS C CA 1
ATOM 10085 C C . LYS C 3 394 ? 131.977 167.637 139.649 1.00 54.18 430 LYS C C 1
ATOM 10086 O O . LYS C 3 394 ? 132.227 168.685 140.250 1.00 54.18 430 LYS C O 1
ATOM 10092 N N . GLY C 3 395 ? 130.743 167.225 139.382 1.00 61.94 431 GLY C N 1
ATOM 10093 C CA . GLY C 3 395 ? 129.610 168.077 139.700 1.00 61.94 431 GLY C CA 1
ATOM 10094 C C . GLY C 3 395 ? 129.662 169.364 138.902 1.00 61.94 431 GLY C C 1
ATOM 10095 O O . GLY C 3 395 ? 129.926 169.365 137.695 1.00 61.94 431 GLY C O 1
ATOM 10096 N N . TYR C 3 396 ? 129.414 170.481 139.579 1.00 74.15 432 TYR C N 1
ATOM 10097 C CA . TYR C 3 396 ? 129.409 171.793 138.950 1.00 74.15 432 TYR C CA 1
ATOM 10098 C C . TYR C 3 396 ? 130.728 172.531 139.121 1.00 74.15 432 TYR C C 1
ATOM 10099 O O . TYR C 3 396 ? 130.802 173.724 138.816 1.00 74.15 432 TYR C O 1
ATOM 10108 N N . ASN C 3 397 ? 131.767 171.856 139.598 1.00 60.34 433 ASN C N 1
ATOM 10109 C CA . ASN C 3 397 ? 133.036 172.497 139.907 1.00 60.34 433 ASN C CA 1
ATOM 10110 C C . ASN C 3 397 ? 134.082 172.126 138.864 1.00 60.34 433 ASN C C 1
ATOM 10111 O O . ASN C 3 397 ? 134.202 170.958 138.485 1.00 60.34 433 ASN C O 1
ATOM 10116 N N . ILE C 3 398 ? 134.832 173.125 138.404 1.00 55.27 434 ILE C N 1
ATOM 10117 C CA . ILE C 3 398 ? 135.965 172.926 137.510 1.00 55.27 434 ILE C CA 1
ATOM 10118 C C . ILE C 3 398 ? 137.207 173.427 138.232 1.00 55.27 434 ILE C C 1
ATOM 10119 O O . ILE C 3 398 ? 137.283 174.605 138.600 1.00 55.27 434 ILE C O 1
ATOM 10124 N N . TRP C 3 399 ? 138.176 172.538 138.434 1.00 49.40 435 TRP C N 1
ATOM 10125 C CA . TRP C 3 399 ? 139.424 172.867 139.108 1.00 49.40 435 TRP C CA 1
ATOM 10126 C C . TRP C 3 399 ? 140.545 172.956 138.083 1.00 49.40 435 TRP C C 1
ATOM 10127 O O . TRP C 3 399 ? 140.764 172.014 137.316 1.00 49.40 435 TRP C O 1
ATOM 10138 N N . THR C 3 400 ? 141.248 174.086 138.070 1.00 47.18 436 THR C N 1
ATOM 10139 C CA . THR C 3 400 ? 142.302 174.345 137.101 1.00 47.18 436 THR C CA 1
ATOM 10140 C C . THR C 3 400 ? 143.521 174.926 137.801 1.00 47.18 436 THR C C 1
ATOM 10141 O O . THR C 3 400 ? 143.389 175.772 138.690 1.00 47.18 436 THR C O 1
ATOM 10145 N N . GLY C 3 401 ? 144.706 174.482 137.389 1.00 41.70 437 GLY C N 1
ATOM 10146 C CA . GLY C 3 401 ? 145.940 174.995 137.956 1.00 41.70 437 GLY C CA 1
ATOM 10147 C C . GLY C 3 401 ? 147.122 174.925 137.011 1.00 41.70 437 GLY C C 1
ATOM 10148 O O . GLY C 3 401 ? 147.261 173.963 136.251 1.00 41.70 437 GLY C O 1
ATOM 10149 N N . GLY C 3 402 ? 147.988 175.934 137.058 1.00 43.99 438 GLY C N 1
ATOM 10150 C CA . GLY C 3 402 ? 149.112 176.007 136.158 1.00 43.99 438 GLY C CA 1
ATOM 10151 C C . GLY C 3 402 ? 150.310 176.713 136.758 1.00 43.99 438 GLY C C 1
ATOM 10152 O O . GLY C 3 402 ? 150.392 176.927 137.970 1.00 43.99 438 GLY C O 1
ATOM 10153 N N . PRO C 3 403 ? 151.259 177.104 135.905 1.00 47.17 439 PRO C N 1
ATOM 10154 C CA . PRO C 3 403 ? 152.521 177.671 136.409 1.00 47.17 439 PRO C CA 1
ATOM 10155 C C . PRO C 3 403 ? 152.365 178.937 137.232 1.00 47.17 439 PRO C C 1
ATOM 10156 O O . PRO C 3 403 ? 153.315 179.319 137.925 1.00 47.17 439 PRO C O 1
ATOM 10160 N N . ASP C 3 404 ? 151.213 179.607 137.184 1.00 53.89 440 ASP C N 1
ATOM 10161 C CA . ASP C 3 404 ? 151.032 180.820 137.974 1.00 53.89 440 ASP C CA 1
ATOM 10162 C C . ASP C 3 404 ? 150.928 180.547 139.468 1.00 53.89 440 ASP C C 1
ATOM 10163 O O . ASP C 3 404 ? 150.816 181.505 140.241 1.00 53.89 440 ASP C O 1
ATOM 10168 N N . ALA C 3 405 ? 150.943 179.277 139.880 1.00 52.29 441 ALA C N 1
ATOM 10169 C CA . ALA C 3 405 ? 150.902 178.887 141.289 1.00 52.29 441 ALA C CA 1
ATOM 10170 C C . ALA C 3 405 ? 149.597 179.328 141.950 1.00 52.29 441 ALA C C 1
ATOM 10171 O O . ALA C 3 405 ? 149.588 179.927 143.026 1.00 52.29 441 ALA C O 1
ATOM 10173 N N . CYS C 3 406 ? 148.482 179.025 141.290 1.00 53.82 442 CYS C N 1
ATOM 10174 C CA . CYS C 3 406 ? 147.159 179.256 141.849 1.00 53.82 442 CYS C CA 1
ATOM 10175 C C . CYS C 3 406 ? 146.223 178.148 141.392 1.00 53.82 442 CYS C C 1
ATOM 10176 O O . CYS C 3 406 ? 146.391 177.577 140.311 1.00 53.82 442 CYS C O 1
ATOM 10179 N N . LEU C 3 407 ? 145.236 177.851 142.228 1.00 50.98 443 LEU C N 1
ATOM 10180 C CA . LEU C 3 407 ? 144.204 176.870 141.927 1.00 50.98 443 LEU C CA 1
ATOM 10181 C C . LEU C 3 407 ? 142.857 177.571 141.987 1.00 50.98 443 LEU C C 1
ATOM 10182 O O . LEU C 3 407 ? 142.586 178.316 142.933 1.00 50.98 443 LEU C O 1
ATOM 10187 N N . ARG C 3 408 ? 142.020 177.345 140.980 1.00 54.53 444 ARG C N 1
ATOM 10188 C CA . ARG C 3 408 ? 140.765 178.068 140.852 1.00 54.53 444 ARG C CA 1
ATOM 10189 C C . ARG C 3 408 ? 139.612 177.093 140.683 1.00 54.53 444 ARG C C 1
ATOM 10190 O O . ARG C 3 408 ? 139.775 176.002 140.132 1.00 54.53 444 ARG C O 1
ATOM 10198 N N . CYS C 3 409 ? 138.443 177.499 141.168 1.00 58.05 445 CYS C N 1
ATOM 10199 C CA . CYS C 3 409 ? 137.230 176.700 141.078 1.00 58.05 445 CYS C CA 1
ATOM 10200 C C . CYS C 3 409 ? 136.156 177.498 140.352 1.00 58.05 445 CYS C C 1
ATOM 10201 O O . CYS C 3 409 ? 135.806 178.604 140.775 1.00 58.05 445 CYS C O 1
ATOM 10204 N N . TRP C 3 410 ? 135.636 176.934 139.267 1.00 59.60 446 TRP C N 1
ATOM 10205 C CA . TRP C 3 410 ? 134.587 177.556 138.476 1.00 59.60 446 TRP C CA 1
ATOM 10206 C C . TRP C 3 410 ? 133.289 176.785 138.658 1.00 59.60 446 TRP C C 1
ATOM 10207 O O . TRP C 3 410 ? 133.292 175.560 138.809 1.00 59.60 446 TRP C O 1
ATOM 10218 N N . ASP C 3 411 ? 132.175 177.509 138.635 1.00 76.56 447 ASP C N 1
ATOM 10219 C CA . ASP C 3 411 ? 130.850 176.910 138.725 1.00 76.56 447 ASP C CA 1
ATOM 10220 C C . ASP C 3 411 ? 130.075 177.139 137.433 1.00 76.56 447 ASP C C 1
ATOM 10221 O O . ASP C 3 411 ? 130.055 178.251 136.896 1.00 76.56 447 ASP C O 1
ATOM 10226 N N . GLN C 3 412 ? 129.480 176.065 136.910 1.00 76.24 448 GLN C N 1
ATOM 10227 C CA . GLN C 3 412 ? 128.762 176.147 135.643 1.00 76.24 448 GLN C CA 1
ATOM 10228 C C . GLN C 3 412 ? 127.404 176.824 135.780 1.00 76.24 448 GLN C C 1
ATOM 10229 O O . GLN C 3 412 ? 126.946 177.472 134.832 1.00 76.24 448 GLN C O 1
ATOM 10235 N N . ARG C 3 413 ? 126.746 176.683 136.933 1.00 85.12 449 ARG C N 1
ATOM 10236 C CA . ARG C 3 413 ? 125.386 177.193 137.081 1.00 85.12 449 ARG C CA 1
ATOM 10237 C C . ARG C 3 413 ? 125.338 178.714 136.988 1.00 85.12 449 ARG C C 1
ATOM 10238 O O . ARG C 3 413 ? 124.414 179.276 136.390 1.00 85.12 449 ARG C O 1
ATOM 10246 N N . THR C 3 414 ? 126.315 179.396 137.573 1.00 83.23 450 THR C N 1
ATOM 10247 C CA . THR C 3 414 ? 126.351 180.852 137.599 1.00 83.23 450 THR C CA 1
ATOM 10248 C C . THR C 3 414 ? 127.589 181.357 136.865 1.00 83.23 450 THR C C 1
ATOM 10249 O O . THR C 3 414 ? 128.354 180.587 136.281 1.00 83.23 450 THR C O 1
ATOM 10253 N N . ILE C 3 415 ? 127.777 182.675 136.900 1.00 84.05 451 ILE C N 1
ATOM 10254 C CA . ILE C 3 415 ? 128.893 183.319 136.217 1.00 84.05 451 ILE C CA 1
ATOM 10255 C C . ILE C 3 415 ? 129.769 183.934 137.307 1.00 84.05 451 ILE C C 1
ATOM 10256 O O . ILE C 3 415 ? 130.447 184.947 137.101 1.00 84.05 451 ILE C O 1
ATOM 10261 N N . MET C 3 416 ? 129.751 183.324 138.487 1.00 88.58 452 MET C N 1
ATOM 10262 C CA . MET C 3 416 ? 130.521 183.845 139.606 1.00 88.58 452 MET C CA 1
ATOM 10263 C C . MET C 3 416 ? 132.017 183.677 139.357 1.00 88.58 452 MET C C 1
ATOM 10264 O O . MET C 3 416 ? 132.467 182.697 138.757 1.00 88.58 452 MET C O 1
ATOM 10269 N N . LYS C 3 417 ? 132.788 184.655 139.828 1.00 82.40 453 LYS C N 1
ATOM 10270 C CA . LYS C 3 417 ? 134.227 184.634 139.634 1.00 82.40 453 LYS C CA 1
ATOM 10271 C C . LYS C 3 417 ? 134.855 183.475 140.410 1.00 82.40 453 LYS C C 1
ATOM 10272 O O . LYS C 3 417 ? 134.354 183.080 141.466 1.00 82.40 453 LYS C O 1
ATOM 10278 N N . PRO C 3 418 ? 135.953 182.915 139.908 1.00 71.78 454 PRO C N 1
ATOM 10279 C CA . PRO C 3 418 ? 136.551 181.749 140.563 1.00 71.78 454 PRO C CA 1
ATOM 10280 C C . PRO C 3 418 ? 137.207 182.109 141.887 1.00 71.78 454 PRO C C 1
ATOM 10281 O O . PRO C 3 418 ? 137.580 183.255 142.146 1.00 71.78 454 PRO C O 1
ATOM 10285 N N . LEU C 3 419 ? 137.346 181.090 142.732 1.00 66.00 455 LEU C N 1
ATOM 10286 C CA . LEU C 3 419 ? 138.005 181.214 144.025 1.00 66.00 455 LEU C CA 1
ATOM 10287 C C . LEU C 3 419 ? 139.447 180.748 143.884 1.00 66.00 455 LEU C C 1
ATOM 10288 O O . LEU C 3 419 ? 139.699 179.650 143.380 1.00 66.00 455 LEU C O 1
ATOM 10293 N N . GLU C 3 420 ? 140.387 181.574 144.332 1.00 67.48 456 GLU C N 1
ATOM 10294 C CA . GLU C 3 420 ? 141.805 181.332 144.112 1.00 67.48 456 GLU C CA 1
ATOM 10295 C C . GLU C 3 420 ? 142.507 180.978 145.417 1.00 67.48 456 GLU C C 1
ATOM 10296 O O . GLU C 3 420 ? 142.274 181.606 146.454 1.00 67.48 456 GLU C O 1
ATOM 10302 N N . TYR C 3 421 ? 143.357 179.954 145.357 1.00 59.24 457 TYR C N 1
ATOM 10303 C CA . TYR C 3 421 ? 144.209 179.552 146.468 1.00 59.24 457 TYR C CA 1
ATOM 10304 C C . TYR C 3 421 ? 145.661 179.642 146.025 1.00 59.24 457 TYR C C 1
ATOM 10305 O O . TYR C 3 421 ? 146.061 178.981 145.062 1.00 59.24 457 TYR C O 1
ATOM 10314 N N . GLN C 3 422 ? 146.449 180.443 146.734 1.00 57.99 458 GLN C N 1
ATOM 10315 C CA . GLN C 3 422 ? 147.821 180.743 146.346 1.00 57.99 458 GLN C CA 1
ATOM 10316 C C . GLN C 3 422 ? 148.772 179.710 146.936 1.00 57.99 458 GLN C C 1
ATOM 10317 O O . GLN C 3 422 ? 148.657 179.355 148.114 1.00 57.99 458 GLN C O 1
ATOM 10323 N N . PHE C 3 423 ? 149.709 179.234 146.118 1.00 53.85 459 PHE C N 1
ATOM 10324 C CA . PHE C 3 423 ? 150.747 178.306 146.542 1.00 53.85 459 PHE C CA 1
ATOM 10325 C C . PHE C 3 423 ? 152.114 178.902 146.232 1.00 53.85 459 PHE C C 1
ATOM 10326 O O . PHE C 3 423 ? 152.230 180.046 145.785 1.00 53.85 459 PHE C O 1
ATOM 10334 N N . LYS C 3 424 ? 153.161 178.111 146.475 1.00 54.41 460 LYS C N 1
ATOM 10335 C CA . LYS C 3 424 ? 154.521 178.632 146.363 1.00 54.41 460 LYS C CA 1
ATOM 10336 C C . LYS C 3 424 ? 155.207 178.206 145.068 1.00 54.41 460 LYS C C 1
ATOM 10337 O O . LYS C 3 424 ? 156.164 178.857 144.633 1.00 54.41 460 LYS C O 1
ATOM 10343 N N . SER C 3 425 ? 154.753 177.123 144.446 1.00 46.64 461 SER C N 1
ATOM 10344 C CA . SER C 3 425 ? 155.398 176.579 143.260 1.00 46.64 461 SER C CA 1
ATOM 10345 C C . SER C 3 425 ? 154.365 176.283 142.181 1.00 46.64 461 SER C C 1
ATOM 10346 O O . SER C 3 425 ? 153.157 176.424 142.385 1.00 46.64 461 SER C O 1
ATOM 10349 N N . GLN C 3 426 ? 154.858 175.862 141.019 1.00 42.22 462 GLN C N 1
ATOM 10350 C CA . GLN C 3 426 ? 153.997 175.618 139.872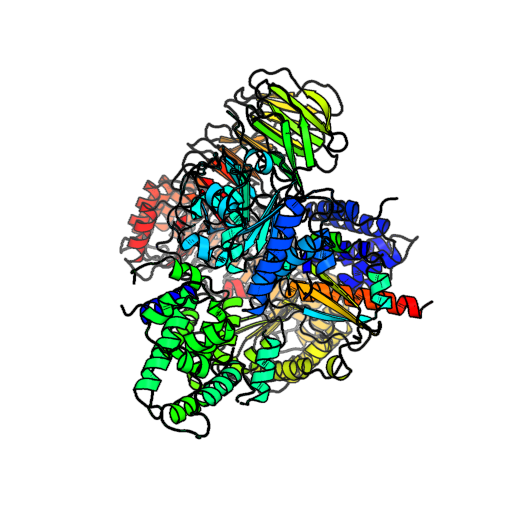 1.00 42.22 462 GLN C CA 1
ATOM 10351 C C . GLN C 3 426 ? 153.410 174.212 139.912 1.00 42.22 462 GLN C C 1
ATOM 10352 O O . GLN C 3 426 ? 154.106 173.239 140.205 1.00 42.22 462 GLN C O 1
ATOM 10358 N N . ILE C 3 427 ? 152.120 174.117 139.626 1.00 35.62 463 ILE C N 1
ATOM 10359 C CA . ILE C 3 427 ? 151.391 172.853 139.634 1.00 35.62 463 ILE C CA 1
ATOM 10360 C C . ILE C 3 427 ? 151.656 172.107 138.334 1.00 35.62 463 ILE C C 1
ATOM 10361 O O . ILE C 3 427 ? 151.680 172.705 137.254 1.00 35.62 463 ILE C O 1
ATOM 10366 N N . MET C 3 428 ? 151.847 170.792 138.434 1.00 39.05 464 MET C N 1
ATOM 10367 C CA . MET C 3 428 ? 152.040 169.930 137.273 1.00 39.05 464 MET C CA 1
ATOM 10368 C C . MET C 3 428 ? 150.810 169.097 136.935 1.00 39.05 464 MET C C 1
ATOM 10369 O O . MET C 3 428 ? 150.450 168.980 135.761 1.00 39.05 464 MET C O 1
ATOM 10374 N N . SER C 3 429 ? 150.160 168.502 137.931 1.00 32.06 465 SER C N 1
ATOM 10375 C CA . SER C 3 429 ? 149.012 167.646 137.678 1.00 32.06 465 SER C CA 1
ATOM 10376 C C . SER C 3 429 ? 148.011 167.786 138.814 1.00 32.06 465 SER C C 1
ATOM 10377 O O . SER C 3 429 ? 148.297 168.387 139.850 1.00 32.06 465 SER C O 1
ATOM 10380 N N . LEU C 3 430 ? 146.822 167.230 138.599 1.00 29.92 466 LEU C N 1
ATOM 10381 C CA . LEU C 3 430 ? 145.745 167.283 139.574 1.00 29.92 466 LEU C CA 1
ATOM 10382 C C . LEU C 3 430 ? 144.959 165.983 139.525 1.00 29.92 466 LEU C C 1
ATOM 10383 O O . LEU C 3 430 ? 144.959 165.278 138.513 1.00 29.92 466 LEU C O 1
ATOM 10388 N N . SER C 3 431 ? 144.284 165.676 140.629 1.00 35.74 467 SER C N 1
ATOM 10389 C CA . SER C 3 431 ? 143.313 164.594 140.662 1.00 35.74 467 SER C CA 1
ATOM 10390 C C . SER C 3 431 ? 142.330 164.865 141.789 1.00 35.74 467 SER C C 1
ATOM 10391 O O . SER C 3 431 ? 142.594 165.665 142.689 1.00 35.74 467 SER C O 1
ATOM 10394 N N . HIS C 3 432 ? 141.188 164.191 141.729 1.00 45.69 468 HIS C N 1
ATOM 10395 C CA . HIS C 3 432 ? 140.099 164.414 142.666 1.00 45.69 468 HIS C CA 1
ATOM 10396 C C . HIS C 3 432 ? 139.761 163.110 143.370 1.00 45.69 468 HIS C C 1
ATOM 10397 O O . HIS C 3 432 ? 139.592 162.072 142.724 1.00 45.69 468 HIS C O 1
ATOM 10404 N N . SER C 3 433 ? 139.668 163.165 144.691 1.00 44.55 469 SER C N 1
ATOM 10405 C CA . SER C 3 433 ? 139.285 161.990 145.460 1.00 44.55 469 SER C CA 1
ATOM 10406 C C . SER C 3 433 ? 137.810 161.694 145.235 1.00 44.55 469 SER C C 1
ATOM 10407 O O . SER C 3 433 ? 136.972 162.574 145.457 1.00 44.55 469 SER C O 1
ATOM 10410 N N . PRO C 3 434 ? 137.448 160.487 144.796 1.00 48.06 470 PRO C N 1
ATOM 10411 C CA . PRO C 3 434 ? 136.028 160.223 144.519 1.00 48.06 470 PRO C CA 1
ATOM 10412 C C . PRO C 3 434 ? 135.168 160.141 145.766 1.00 48.06 470 PRO C C 1
ATOM 10413 O O . PRO C 3 434 ? 134.076 160.723 145.795 1.00 48.06 470 PRO C O 1
ATOM 10417 N N . GLN C 3 435 ? 135.624 159.433 146.800 1.00 54.95 471 GLN C N 1
ATOM 10418 C CA . GLN C 3 435 ? 134.773 159.192 147.961 1.00 54.95 471 GLN C CA 1
ATOM 10419 C C . GLN C 3 435 ? 134.632 160.438 148.827 1.00 54.95 471 GLN C C 1
ATOM 10420 O O . GLN C 3 435 ? 133.529 160.767 149.276 1.00 54.95 471 GLN C O 1
ATOM 10426 N N . GLU C 3 436 ? 135.730 161.149 149.064 1.00 52.29 472 GLU C N 1
ATOM 10427 C CA . GLU C 3 436 ? 135.761 162.245 150.018 1.00 52.29 472 GLU C CA 1
ATOM 10428 C C . GLU C 3 436 ? 136.293 163.494 149.330 1.00 52.29 472 GLU C C 1
ATOM 10429 O O . GLU C 3 436 ? 136.968 163.412 148.302 1.00 52.29 472 GLU C O 1
ATOM 10435 N N . ASP C 3 437 ? 135.979 164.653 149.899 1.00 53.36 473 ASP C N 1
ATOM 10436 C CA . ASP C 3 437 ? 136.343 165.931 149.294 1.00 53.36 473 ASP C CA 1
ATOM 10437 C C . ASP C 3 437 ? 137.816 166.220 149.550 1.00 53.36 473 ASP C C 1
ATOM 10438 O O . ASP C 3 437 ? 138.178 166.824 150.561 1.00 53.36 473 ASP C O 1
ATOM 10443 N N . TRP C 3 438 ? 138.671 165.807 148.618 1.00 47.60 474 TRP C N 1
ATOM 10444 C CA . TRP C 3 438 ? 140.102 166.062 148.710 1.00 47.60 474 TRP C CA 1
ATOM 10445 C C . TRP C 3 438 ? 140.668 166.179 147.305 1.00 47.60 474 TRP C C 1
ATOM 10446 O O . TRP C 3 438 ? 140.433 165.304 146.467 1.00 47.60 474 TRP C O 1
ATOM 10457 N N . VAL C 3 439 ? 141.410 167.253 147.052 1.00 40.64 475 VAL C N 1
ATOM 10458 C CA . VAL C 3 439 ? 142.029 167.503 145.757 1.00 40.64 475 VAL C CA 1
ATOM 10459 C C . VAL C 3 439 ? 143.532 167.317 145.901 1.00 40.64 475 VAL C C 1
ATOM 10460 O O . VAL C 3 439 ? 144.181 168.030 146.673 1.00 40.64 475 VAL C O 1
ATOM 10464 N N . LEU C 3 440 ? 144.082 166.368 145.151 1.00 33.33 476 LEU C N 1
ATOM 10465 C CA . LEU C 3 440 ? 145.500 166.044 145.194 1.00 33.33 476 LEU C CA 1
ATOM 10466 C C . LEU C 3 440 ? 146.219 166.807 144.091 1.00 33.33 476 LEU C C 1
ATOM 10467 O O . LEU C 3 440 ? 145.728 166.874 142.960 1.00 33.33 476 LEU C O 1
ATOM 10472 N N . LEU C 3 441 ? 147.377 167.380 144.417 1.00 35.54 477 LEU C N 1
ATOM 10473 C CA . LEU C 3 441 ? 148.114 168.214 143.480 1.00 35.54 477 LEU C CA 1
ATOM 10474 C C . LEU C 3 441 ? 149.611 168.092 143.732 1.00 35.54 477 LEU C C 1
ATOM 10475 O O . LEU C 3 441 ? 150.055 167.978 144.875 1.00 35.54 477 LEU C O 1
ATOM 10480 N N . GLY C 3 442 ? 150.380 168.120 142.651 1.00 36.59 478 GLY C N 1
ATOM 10481 C CA . GLY C 3 442 ? 151.832 168.019 142.722 1.00 36.59 478 GLY C CA 1
ATOM 10482 C C . GLY C 3 442 ? 152.474 169.340 142.347 1.00 36.59 478 GLY C C 1
ATOM 10483 O O . GLY C 3 442 ? 152.060 169.986 141.386 1.00 36.59 478 GLY C O 1
ATOM 10484 N N . MET C 3 443 ? 153.499 169.727 143.103 1.00 42.12 479 MET C N 1
ATOM 10485 C CA . MET C 3 443 ? 153.996 171.096 143.100 1.00 42.12 479 MET C CA 1
ATOM 10486 C C . MET C 3 443 ? 155.272 171.316 142.301 1.00 42.12 479 MET C C 1
ATOM 10487 O O . MET C 3 443 ? 155.833 172.412 142.369 1.00 42.12 479 MET C O 1
ATOM 10492 N N . ALA C 3 444 ? 155.765 170.320 141.570 1.00 46.86 480 ALA C N 1
ATOM 10493 C CA . ALA C 3 444 ? 156.940 170.442 140.710 1.00 46.86 480 ALA C CA 1
ATOM 10494 C C . ALA C 3 444 ? 158.217 170.776 141.468 1.00 46.86 480 ALA C C 1
ATOM 10495 O O . ALA C 3 444 ? 159.255 170.986 140.833 1.00 46.86 480 ALA C O 1
ATOM 10497 N N . ASN C 3 445 ? 158.176 170.869 142.796 1.00 48.10 481 ASN C N 1
ATOM 10498 C CA . ASN C 3 445 ? 159.374 170.924 143.622 1.00 48.10 481 ASN C CA 1
ATOM 10499 C C . ASN C 3 445 ? 159.500 169.686 144.500 1.00 48.10 481 ASN C C 1
ATOM 10500 O O . ASN C 3 445 ? 160.151 169.731 145.548 1.00 48.10 481 ASN C O 1
ATOM 10505 N N . GLY C 3 446 ? 158.887 168.583 144.086 1.00 47.39 482 GLY C N 1
ATOM 10506 C CA . GLY C 3 446 ? 158.875 167.370 144.879 1.00 47.39 482 GLY C CA 1
ATOM 10507 C C . GLY C 3 446 ? 158.061 167.456 146.149 1.00 47.39 482 GLY C C 1
ATOM 10508 O O . GLY C 3 446 ? 158.510 166.974 147.194 1.00 47.39 482 GLY C O 1
ATOM 10509 N N . GLN C 3 447 ? 156.880 168.071 146.096 1.00 44.35 483 GLN C N 1
ATOM 10510 C CA . GLN C 3 447 ? 156.016 168.180 147.266 1.00 44.35 483 GLN C CA 1
ATOM 10511 C C . GLN C 3 447 ? 154.574 167.930 146.863 1.00 44.35 483 GLN C C 1
ATOM 10512 O O . GLN C 3 447 ? 154.086 168.533 145.905 1.00 44.35 483 GLN C O 1
ATOM 10518 N N . GLN C 3 448 ? 153.892 167.058 147.601 1.00 38.87 484 GLN C N 1
ATOM 10519 C CA . GLN C 3 448 ? 152.480 166.774 147.386 1.00 38.87 484 GLN C CA 1
ATOM 10520 C C . GLN C 3 448 ? 151.653 167.401 148.499 1.00 38.87 484 GLN C C 1
ATOM 10521 O O . GLN C 3 448 ? 152.124 167.540 149.631 1.00 38.87 484 GLN C O 1
ATOM 10527 N N . TRP C 3 449 ? 150.422 167.789 148.170 1.00 41.25 485 TRP C N 1
ATOM 10528 C CA . TRP C 3 449 ? 149.516 168.406 149.126 1.00 41.25 485 TRP C CA 1
ATOM 10529 C C . TRP C 3 449 ? 148.108 167.874 148.910 1.00 41.25 485 TRP C C 1
ATOM 10530 O O . TRP C 3 449 ? 147.794 167.301 147.866 1.00 41.25 485 TRP C O 1
ATOM 10541 N N . LEU C 3 450 ? 147.261 168.065 149.915 1.00 43.41 486 LEU C N 1
ATOM 10542 C CA . LEU C 3 450 ? 145.827 167.854 149.780 1.00 43.41 486 LEU C CA 1
ATOM 10543 C C . LEU C 3 450 ? 145.093 169.139 150.127 1.00 43.41 486 LEU C C 1
ATOM 10544 O O . LEU C 3 450 ? 145.479 169.857 151.053 1.00 43.41 486 LEU C O 1
ATOM 10549 N N . GLN C 3 451 ? 144.037 169.422 149.374 1.00 47.67 487 GLN C N 1
ATOM 10550 C CA . GLN C 3 451 ? 143.234 170.619 149.553 1.00 47.67 487 GLN C CA 1
ATOM 10551 C C . GLN C 3 451 ? 141.766 170.227 149.540 1.00 47.67 487 GLN C C 1
ATOM 10552 O O . GLN C 3 451 ? 141.360 169.340 148.783 1.00 47.67 487 GLN C O 1
ATOM 10558 N N . SER C 3 452 ? 140.976 170.883 150.383 1.00 53.74 488 SER C N 1
ATOM 10559 C CA . SER C 3 452 ? 139.565 170.571 150.544 1.00 53.74 488 SER C CA 1
ATOM 10560 C C . SER C 3 452 ? 138.714 171.687 149.958 1.00 53.74 488 SER C C 1
ATOM 10561 O O . SER C 3 452 ? 139.046 172.869 150.089 1.00 53.74 488 SER C O 1
ATOM 10564 N N . THR C 3 453 ? 137.622 171.304 149.296 1.00 58.82 489 THR C N 1
ATOM 10565 C CA . THR C 3 453 ? 136.714 172.300 148.738 1.00 58.82 489 THR C CA 1
ATOM 10566 C C . THR C 3 453 ? 135.985 173.065 149.835 1.00 58.82 489 THR C C 1
ATOM 10567 O O . THR C 3 453 ? 135.813 174.285 149.738 1.00 58.82 489 THR C O 1
ATOM 10571 N N . SER C 3 454 ? 135.548 172.363 150.885 1.00 61.61 490 SER C N 1
ATOM 10572 C CA . SER C 3 454 ? 134.730 172.995 151.916 1.00 61.61 490 SER C CA 1
ATOM 10573 C C . SER C 3 454 ? 135.496 174.089 152.649 1.00 61.61 490 SER C C 1
ATOM 10574 O O . SER C 3 454 ? 134.972 175.188 152.861 1.00 61.61 490 SER C O 1
ATOM 10577 N N . GLY C 3 455 ? 136.732 173.814 153.034 1.00 60.48 491 GLY C N 1
ATOM 10578 C CA . GLY C 3 455 ? 137.524 174.780 153.772 1.00 60.48 491 GLY C CA 1
ATOM 10579 C C . GLY C 3 455 ? 138.957 174.780 153.292 1.00 60.48 491 GLY C C 1
ATOM 10580 O O . GLY C 3 455 ? 139.428 173.825 152.672 1.00 60.48 491 GLY C O 1
ATOM 10581 N N . SER C 3 456 ? 139.661 175.863 153.612 1.00 60.94 492 SER C N 1
ATOM 10582 C CA . SER C 3 456 ? 141.049 176.039 153.187 1.00 60.94 492 SER C CA 1
ATOM 10583 C C . SER C 3 456 ? 141.977 175.402 154.216 1.00 60.94 492 SER C C 1
ATOM 10584 O O . SER C 3 456 ? 142.615 176.087 155.017 1.00 60.94 492 SER C O 1
ATOM 10587 N N . GLN C 3 457 ? 142.052 174.071 154.199 1.00 59.45 493 GLN C N 1
ATOM 10588 C CA . GLN C 3 457 ? 143.064 173.332 154.940 1.00 59.45 493 GLN C CA 1
ATOM 10589 C C . GLN C 3 457 ? 144.055 172.701 153.973 1.00 59.45 493 GLN C C 1
ATOM 10590 O O . GLN C 3 457 ? 143.690 172.269 152.877 1.00 59.45 493 GLN C O 1
ATOM 10596 N N . ARG C 3 458 ? 145.315 172.656 154.392 1.00 56.56 494 ARG C N 1
ATOM 10597 C CA . ARG C 3 458 ? 146.391 172.055 153.621 1.00 56.56 494 ARG C CA 1
ATOM 10598 C C . ARG C 3 458 ? 147.268 171.236 154.553 1.00 56.56 494 ARG C C 1
ATOM 10599 O O . ARG C 3 458 ? 147.368 171.542 155.745 1.00 56.56 494 ARG C O 1
ATOM 10607 N N . HIS C 3 459 ? 147.911 170.205 154.008 1.00 53.77 495 HIS C N 1
ATOM 10608 C CA . HIS C 3 459 ? 148.936 169.481 154.746 1.00 53.77 495 HIS C CA 1
ATOM 10609 C C . HIS C 3 459 ? 149.719 168.588 153.793 1.00 53.77 495 HIS C C 1
ATOM 10610 O O . HIS C 3 459 ? 149.136 167.816 153.029 1.00 53.77 495 HIS C O 1
ATOM 10617 N N . MET C 3 460 ? 151.043 168.715 153.848 1.00 47.82 496 MET C N 1
ATOM 10618 C CA . MET C 3 460 ? 151.942 167.955 152.991 1.00 47.82 496 MET C CA 1
ATOM 10619 C C . MET C 3 460 ? 151.804 166.465 153.271 1.00 47.82 496 MET C C 1
ATOM 10620 O O . MET C 3 460 ? 151.706 166.051 154.430 1.00 47.82 496 MET C O 1
ATOM 10625 N N . VAL C 3 461 ? 151.791 165.659 152.211 1.00 42.91 497 VAL C N 1
ATOM 10626 C CA . VAL C 3 461 ? 151.681 164.214 152.366 1.00 42.91 497 VAL C CA 1
ATOM 10627 C C . VAL C 3 461 ? 152.870 163.461 151.780 1.00 42.91 497 VAL C C 1
ATOM 10628 O O . VAL C 3 461 ? 152.874 162.221 151.803 1.00 42.91 497 VAL C O 1
ATOM 10632 N N . GLY C 3 462 ? 153.864 164.161 151.253 1.00 44.47 498 GLY C N 1
ATOM 10633 C CA . GLY C 3 462 ? 155.046 163.512 150.722 1.00 44.47 498 GLY C CA 1
ATOM 10634 C C . GLY C 3 462 ? 156.016 164.553 150.225 1.00 44.47 498 GLY C C 1
ATOM 10635 O O . GLY C 3 462 ? 155.638 165.697 149.959 1.00 44.47 498 GLY C O 1
ATOM 10636 N N . GLN C 3 463 ? 157.279 164.161 150.109 1.00 50.13 499 GLN C N 1
ATOM 10637 C CA . GLN C 3 463 ? 158.289 165.071 149.599 1.00 50.13 499 GLN C CA 1
ATOM 10638 C C . GLN C 3 463 ? 159.381 164.270 148.910 1.00 50.13 499 GLN C C 1
ATOM 10639 O O . GLN C 3 463 ? 159.785 163.210 149.396 1.00 50.13 499 GLN C O 1
ATOM 10645 N N . LYS C 3 464 ? 159.846 164.782 147.773 1.00 48.30 500 LYS C N 1
ATOM 10646 C CA . LYS C 3 464 ? 160.890 164.142 146.987 1.00 48.30 500 LYS C CA 1
ATOM 10647 C C . LYS C 3 464 ? 161.852 165.208 146.485 1.00 48.30 500 LYS C C 1
ATOM 10648 O O . LYS C 3 464 ? 161.611 166.410 146.621 1.00 48.30 500 LYS C O 1
ATOM 10654 N N . ASP C 3 465 ? 162.962 164.754 145.906 1.00 56.67 501 ASP C N 1
ATOM 10655 C CA . ASP C 3 465 ? 163.907 165.657 145.262 1.00 56.67 501 ASP C CA 1
ATOM 10656 C C . ASP C 3 465 ? 163.647 165.815 143.771 1.00 56.67 501 ASP C C 1
ATOM 10657 O O . ASP C 3 465 ? 164.364 166.571 143.106 1.00 56.67 501 ASP C O 1
ATOM 10662 N N . SER C 3 466 ? 162.645 165.122 143.238 1.00 52.27 502 SER C N 1
ATOM 10663 C CA . SER C 3 466 ? 162.334 165.157 141.821 1.00 52.27 502 SER C CA 1
ATOM 10664 C C . SER C 3 466 ? 161.241 166.181 141.525 1.00 52.27 502 SER C C 1
ATOM 10665 O O . SER C 3 466 ? 160.857 166.994 142.368 1.00 52.27 502 SER C O 1
ATOM 10668 N N . VAL C 3 467 ? 160.754 166.140 140.291 1.00 47.68 503 VAL C N 1
ATOM 10669 C CA . VAL C 3 467 ? 159.585 166.904 139.877 1.00 47.68 503 VAL C CA 1
ATOM 10670 C C . VAL C 3 467 ? 158.482 165.922 139.510 1.00 47.68 503 VAL C C 1
ATOM 10671 O O . VAL C 3 467 ? 158.662 165.078 138.625 1.00 47.68 503 VAL C O 1
ATOM 10675 N N . ILE C 3 468 ? 157.342 166.022 140.187 1.00 41.58 504 ILE C N 1
ATOM 10676 C CA . ILE C 3 468 ? 156.226 165.124 139.911 1.00 41.58 504 ILE C CA 1
ATOM 10677 C C . ILE C 3 468 ? 155.609 165.525 138.581 1.00 41.58 504 ILE C C 1
ATOM 10678 O O . ILE C 3 468 ? 155.181 166.668 138.404 1.00 41.58 504 ILE C O 1
ATOM 10683 N N . LEU C 3 469 ? 155.567 164.586 137.641 1.00 37.82 505 LEU C N 1
ATOM 10684 C CA . LEU C 3 469 ? 154.957 164.854 136.349 1.00 37.82 505 LEU C CA 1
ATOM 10685 C C . LEU C 3 469 ? 153.524 164.356 136.265 1.00 37.82 505 LEU C C 1
ATOM 10686 O O . LEU C 3 469 ? 152.794 164.758 135.354 1.00 37.82 505 LEU C O 1
ATOM 10691 N N . SER C 3 470 ? 153.103 163.493 137.187 1.00 30.29 506 SER C N 1
ATOM 10692 C CA . SER C 3 470 ? 151.734 163.005 137.191 1.00 30.29 506 SER C CA 1
ATOM 10693 C C . SER C 3 470 ? 151.381 162.466 138.567 1.00 30.29 506 SER C C 1
ATOM 10694 O O . SER C 3 470 ? 152.219 161.882 139.256 1.00 30.29 506 SER C O 1
ATOM 10697 N N . VAL C 3 471 ? 150.127 162.675 138.959 1.00 26.97 507 VAL C N 1
ATOM 10698 C CA . VAL C 3 471 ? 149.536 162.036 140.128 1.00 26.97 507 VAL C CA 1
ATOM 10699 C C . VAL C 3 471 ? 148.197 161.446 139.709 1.00 26.97 507 VAL C C 1
ATOM 10700 O O . VAL C 3 471 ? 147.369 162.139 139.110 1.00 26.97 507 VAL C O 1
ATOM 10704 N N . LYS C 3 472 ? 147.994 160.170 139.999 1.00 28.08 508 LYS C N 1
ATOM 10705 C CA . LYS C 3 472 ? 146.764 159.475 139.652 1.00 28.08 508 LYS C CA 1
ATOM 10706 C C . LYS C 3 472 ? 146.190 158.865 140.918 1.00 28.08 508 LYS C C 1
ATOM 10707 O O . LYS C 3 472 ? 146.934 158.527 141.839 1.00 28.08 508 LYS C O 1
ATOM 10713 N N . PHE C 3 473 ? 144.872 158.723 140.966 1.00 33.55 509 PHE C N 1
ATOM 10714 C CA . PHE C 3 473 ? 144.178 158.386 142.197 1.00 33.55 509 PHE C CA 1
ATOM 10715 C C . PHE C 3 473 ? 143.374 157.111 141.975 1.00 33.55 509 PHE C C 1
ATOM 10716 O O . PHE C 3 473 ? 142.766 156.931 140.917 1.00 33.55 509 PHE C O 1
ATOM 10724 N N . SER C 3 474 ? 143.380 156.223 142.965 1.00 34.88 510 SER C N 1
ATOM 10725 C CA . SER C 3 474 ? 142.711 154.940 142.817 1.00 34.88 510 SER C CA 1
ATOM 10726 C C . SER C 3 474 ? 141.197 155.127 142.713 1.00 34.88 510 SER C C 1
ATOM 10727 O O . SER C 3 474 ? 140.642 156.078 143.267 1.00 34.88 510 SER C O 1
ATOM 10730 N N . PRO C 3 475 ? 140.507 154.236 141.991 1.00 36.86 511 PRO C N 1
ATOM 10731 C CA . PRO C 3 475 ? 139.041 154.355 141.900 1.00 36.86 511 PRO C CA 1
ATOM 10732 C C . PRO C 3 475 ? 138.335 154.287 143.243 1.00 36.86 511 PRO C C 1
ATOM 10733 O O . PRO C 3 475 ? 137.306 154.948 143.426 1.00 36.86 511 PRO C O 1
ATOM 10737 N N . PHE C 3 476 ? 138.850 153.501 144.189 1.00 40.62 512 PHE C N 1
ATOM 10738 C CA . PHE C 3 476 ? 138.219 153.374 145.496 1.00 40.62 512 PHE C CA 1
ATOM 10739 C C . PHE C 3 476 ? 138.736 154.385 146.511 1.00 40.62 512 PHE C C 1
ATOM 10740 O O . PHE C 3 476 ? 138.220 154.429 147.630 1.00 40.62 512 PHE C O 1
ATOM 10748 N N . GLY C 3 477 ? 139.734 155.185 146.155 1.00 36.23 513 GLY C N 1
ATOM 10749 C CA . GLY C 3 477 ? 140.107 156.342 146.939 1.00 36.23 513 GLY C CA 1
ATOM 10750 C C . GLY C 3 477 ? 141.045 156.108 148.100 1.00 36.23 513 GLY C C 1
ATOM 10751 O O . GLY C 3 477 ? 141.328 157.058 148.837 1.00 36.23 513 GLY C O 1
ATOM 10752 N N . GLN C 3 478 ? 141.547 154.889 148.288 1.00 39.23 514 GLN C N 1
ATOM 10753 C CA . GLN C 3 478 ? 142.375 154.586 149.449 1.00 39.23 514 GLN C CA 1
ATOM 10754 C C . GLN C 3 478 ? 143.871 154.717 149.194 1.00 39.23 514 GLN C C 1
ATOM 10755 O O . GLN C 3 478 ? 144.645 154.667 150.154 1.00 39.23 514 GLN C O 1
ATOM 10761 N N . TRP C 3 479 ? 144.300 154.878 147.945 1.00 33.41 515 TRP C N 1
ATOM 10762 C CA . TRP C 3 479 ? 145.715 155.051 147.648 1.00 33.41 515 TRP C CA 1
ATOM 10763 C C . TRP C 3 479 ? 145.861 155.750 146.304 1.00 33.41 515 TRP C C 1
ATOM 10764 O O . TRP C 3 479 ? 144.887 155.958 145.580 1.00 33.41 515 TRP C O 1
ATOM 10775 N N . TRP C 3 480 ? 147.095 156.135 145.985 1.00 48.37 516 TRP C N 1
ATOM 10776 C CA . TRP C 3 480 ? 147.375 156.824 144.736 1.00 48.37 516 TRP C CA 1
ATOM 10777 C C . TRP C 3 480 ? 148.785 156.503 144.264 1.00 48.37 516 TRP C C 1
ATOM 10778 O O . TRP C 3 480 ? 149.653 156.117 145.048 1.00 48.37 516 TRP C O 1
ATOM 10789 N N . ALA C 3 481 ? 148.999 156.669 142.962 1.00 26.76 517 ALA C N 1
ATOM 10790 C CA . ALA C 3 481 ? 150.287 156.438 142.326 1.00 26.76 517 ALA C CA 1
ATOM 10791 C C . ALA C 3 481 ? 150.881 157.765 141.885 1.00 26.76 517 ALA C C 1
ATOM 10792 O O . ALA C 3 481 ? 150.152 158.684 141.506 1.00 26.76 517 ALA C O 1
ATOM 10794 N N . SER C 3 482 ? 152.201 157.868 141.940 1.00 25.24 518 SER C N 1
ATOM 10795 C CA . SER C 3 482 ? 152.898 159.078 141.537 1.00 25.24 518 SER C CA 1
ATOM 10796 C C . SER C 3 482 ? 154.124 158.712 140.719 1.00 25.24 518 SER C C 1
ATOM 10797 O O . SER C 3 482 ? 154.896 157.831 141.106 1.00 25.24 518 SER C O 1
ATOM 10800 N N . VAL C 3 483 ? 154.299 159.391 139.590 1.00 32.03 519 VAL C N 1
ATOM 10801 C CA . VAL C 3 483 ? 155.441 159.188 138.708 1.00 32.03 519 VAL C CA 1
ATOM 10802 C C . VAL C 3 483 ? 156.160 160.519 138.550 1.00 32.03 519 VAL C C 1
ATOM 10803 O O . VAL C 3 483 ? 155.522 161.567 138.413 1.00 32.03 519 VAL C O 1
ATOM 10807 N N . GLY C 3 484 ? 157.491 160.484 138.600 1.00 43.04 520 GLY C N 1
ATOM 10808 C CA . GLY C 3 484 ? 158.274 161.694 138.680 1.00 43.04 520 GLY C CA 1
ATOM 10809 C C . GLY C 3 484 ? 159.421 161.701 137.686 1.00 43.04 520 GLY C C 1
ATOM 10810 O O . GLY C 3 484 ? 159.587 160.786 136.877 1.00 43.04 520 GLY C O 1
ATOM 10811 N N . MET C 3 485 ? 160.214 162.768 137.770 1.00 56.38 521 MET C N 1
ATOM 10812 C CA . MET C 3 485 ? 161.318 162.950 136.837 1.00 56.38 521 MET C CA 1
ATOM 10813 C C . MET C 3 485 ? 162.492 162.041 137.179 1.00 56.38 521 MET C C 1
ATOM 10814 O O . MET C 3 485 ? 163.210 161.587 136.281 1.00 56.38 521 MET C O 1
ATOM 10819 N N . ASP C 3 486 ? 162.703 161.757 138.461 1.00 58.70 522 ASP C N 1
ATOM 10820 C CA . ASP C 3 486 ? 163.867 160.975 138.880 1.00 58.70 522 ASP C CA 1
ATOM 10821 C C . ASP C 3 486 ? 163.581 159.475 138.877 1.00 58.70 522 ASP C C 1
ATOM 10822 O O . ASP C 3 486 ? 163.875 158.764 139.836 1.00 58.70 522 ASP C O 1
ATOM 10827 N N . ASP C 3 487 ? 163.006 158.996 137.773 1.00 57.80 523 ASP C N 1
ATOM 10828 C CA . ASP C 3 487 ? 162.981 157.578 137.416 1.00 57.80 523 ASP C CA 1
ATOM 10829 C C . ASP C 3 487 ? 162.445 156.700 138.550 1.00 57.80 523 ASP C C 1
ATOM 10830 O O . ASP C 3 487 ? 163.126 155.798 139.037 1.00 57.80 523 ASP C O 1
ATOM 10835 N N . PHE C 3 488 ? 161.208 156.966 138.964 1.00 42.74 524 PHE C N 1
ATOM 10836 C CA . PHE C 3 488 ? 160.626 156.183 140.046 1.00 42.74 524 PHE C CA 1
ATOM 10837 C C . PHE C 3 488 ? 159.107 156.184 139.966 1.00 42.74 524 PHE C C 1
ATOM 10838 O O . PHE C 3 488 ? 158.491 157.218 139.700 1.00 42.74 524 PHE C O 1
ATOM 10846 N N . LEU C 3 489 ? 158.519 155.016 140.207 1.00 31.09 525 LEU C N 1
ATOM 10847 C CA . LEU C 3 489 ? 157.080 154.844 140.350 1.00 31.09 525 LEU C CA 1
ATOM 10848 C C . LEU C 3 489 ? 156.767 154.476 141.794 1.00 31.09 525 LEU C C 1
ATOM 10849 O O . LEU C 3 489 ? 157.250 153.456 142.293 1.00 31.09 525 LEU C O 1
ATOM 10854 N N . GLY C 3 490 ? 155.957 155.291 142.456 1.00 34.17 526 GLY C N 1
ATOM 10855 C CA . GLY C 3 490 ? 155.667 155.091 143.862 1.00 34.17 526 GLY C CA 1
ATOM 10856 C C . GLY C 3 490 ? 154.184 154.943 144.121 1.00 34.17 526 GLY C C 1
ATOM 10857 O O . GLY C 3 490 ? 153.349 155.506 143.417 1.00 34.17 526 GLY C O 1
ATOM 10858 N N . VAL C 3 491 ? 153.867 154.170 145.155 1.00 48.37 527 VAL C N 1
ATOM 10859 C CA . VAL C 3 491 ? 152.498 153.958 145.610 1.00 48.37 527 VAL C CA 1
ATOM 10860 C C . VAL C 3 491 ? 152.407 154.424 147.055 1.00 48.37 527 VAL C C 1
ATOM 10861 O O . VAL C 3 491 ? 153.216 154.011 147.892 1.00 48.37 527 VAL C O 1
ATOM 10865 N N . TYR C 3 492 ? 151.432 155.279 147.345 1.00 48.37 528 TYR C N 1
ATOM 10866 C CA . TYR C 3 492 ? 151.311 155.927 148.643 1.00 48.37 528 TYR C CA 1
ATOM 10867 C C . TYR C 3 492 ? 149.992 155.545 149.303 1.00 48.37 528 TYR C C 1
ATOM 10868 O O . TYR C 3 492 ? 149.117 154.934 148.687 1.00 48.37 528 TYR C O 1
ATOM 10877 N N . SER C 3 493 ? 149.857 155.919 150.575 1.00 44.29 529 SER C N 1
ATOM 10878 C CA . SER C 3 493 ? 148.697 155.579 151.391 1.00 44.29 529 SER C CA 1
ATOM 10879 C C . SER C 3 493 ? 147.916 156.834 151.758 1.00 44.29 529 SER C C 1
ATOM 10880 O O . SER C 3 493 ? 148.500 157.852 152.137 1.00 44.29 529 SER C O 1
ATOM 10883 N N . MET C 3 494 ? 146.590 156.743 151.656 1.00 47.17 530 MET C N 1
ATOM 10884 C CA . MET C 3 494 ? 145.735 157.920 151.812 1.00 47.17 530 MET C CA 1
ATOM 10885 C C . MET C 3 494 ? 145.812 158.596 153.175 1.00 47.17 530 MET C C 1
ATOM 10886 O O . MET C 3 494 ? 145.985 159.826 153.210 1.00 47.17 530 MET C O 1
ATOM 10891 N N . PRO C 3 495 ? 145.673 157.898 154.311 1.00 44.27 531 PRO C N 1
ATOM 10892 C CA . PRO C 3 495 ? 145.454 158.629 155.575 1.00 44.27 531 PRO C CA 1
ATOM 10893 C C . PRO C 3 495 ? 146.524 159.657 155.904 1.00 44.27 531 PRO C C 1
ATOM 10894 O O . PRO C 3 495 ? 146.190 160.746 156.386 1.00 44.27 531 PRO C O 1
ATOM 10898 N N . ALA C 3 496 ? 147.796 159.363 155.640 1.00 41.54 532 ALA C N 1
ATOM 10899 C CA . ALA C 3 496 ? 148.872 160.282 155.990 1.00 41.54 532 ALA C CA 1
ATOM 10900 C C . ALA C 3 496 ? 149.910 160.494 154.900 1.00 41.54 532 ALA C C 1
ATOM 10901 O O . ALA C 3 496 ? 150.704 161.434 155.017 1.00 41.54 532 ALA C O 1
ATOM 10903 N N . GLY C 3 497 ? 149.940 159.671 153.858 1.00 40.21 533 GLY C N 1
ATOM 10904 C CA . GLY C 3 497 ? 150.923 159.809 152.807 1.00 40.21 533 GLY C CA 1
ATOM 10905 C C . GLY C 3 497 ? 152.122 158.894 152.903 1.00 40.21 533 GLY C C 1
ATOM 10906 O O . GLY C 3 497 ? 153.104 159.120 152.189 1.00 40.21 533 GLY C O 1
ATOM 10907 N N . THR C 3 498 ? 152.083 157.883 153.765 1.00 38.35 534 THR C N 1
ATOM 10908 C CA . THR C 3 498 ? 153.185 156.936 153.860 1.00 38.35 534 THR C CA 1
ATOM 10909 C C . THR C 3 498 ? 153.282 156.114 152.583 1.00 38.35 534 THR C C 1
ATOM 10910 O O . THR C 3 498 ? 152.271 155.651 152.050 1.00 38.35 534 THR C O 1
ATOM 10914 N N . LYS C 3 499 ? 154.504 155.927 152.089 1.00 33.67 535 LYS C N 1
ATOM 10915 C CA . LYS C 3 499 ? 154.718 155.212 150.837 1.00 33.67 535 LYS C CA 1
ATOM 10916 C C . LYS C 3 499 ? 154.882 153.725 151.120 1.00 33.67 535 LYS C C 1
ATOM 10917 O O . LYS C 3 499 ? 155.803 153.317 151.833 1.00 33.67 535 LYS C O 1
ATOM 10923 N N . VAL C 3 500 ? 153.981 152.919 150.559 1.00 32.09 536 VAL C N 1
ATOM 10924 C CA . VAL C 3 500 ? 154.002 151.485 150.816 1.00 32.09 536 VAL C CA 1
ATOM 10925 C C . VAL C 3 500 ? 155.217 150.828 150.163 1.00 32.09 536 VAL C C 1
ATOM 10926 O O . VAL C 3 500 ? 155.865 149.968 150.770 1.00 32.09 536 VAL C O 1
ATOM 10930 N N . PHE C 3 501 ? 155.558 151.223 148.938 1.00 31.82 537 PHE C N 1
ATOM 10931 C CA . PHE C 3 501 ? 156.761 150.748 148.254 1.00 31.82 537 PHE C CA 1
ATOM 10932 C C . PHE C 3 501 ? 156.932 151.543 146.965 1.00 31.82 537 PHE C C 1
ATOM 10933 O O . PHE C 3 501 ? 156.185 152.487 146.693 1.00 31.82 537 PHE C O 1
ATOM 10941 N N . GLU C 3 502 ? 157.926 151.150 146.167 1.00 33.52 538 GLU C N 1
ATOM 10942 C CA . GLU C 3 502 ? 158.222 151.823 144.910 1.00 33.52 538 GLU C CA 1
ATOM 10943 C C . GLU C 3 502 ? 159.015 150.890 144.005 1.00 33.52 538 GLU C C 1
ATOM 10944 O O . GLU C 3 502 ? 159.459 149.818 144.418 1.00 33.52 538 GLU C O 1
ATOM 10950 N N . VAL C 3 503 ? 159.185 151.315 142.755 1.00 37.03 539 VAL C N 1
ATOM 10951 C CA . VAL C 3 503 ? 159.864 150.535 141.719 1.00 37.03 539 VAL C CA 1
ATOM 10952 C C . VAL C 3 503 ? 160.795 151.449 140.929 1.00 37.03 539 VAL C C 1
ATOM 10953 O O . VAL C 3 503 ? 160.413 152.582 140.604 1.00 37.03 539 VAL C O 1
ATOM 10957 N N . PRO C 3 504 ? 162.015 151.020 140.604 1.00 48.64 540 PRO C N 1
ATOM 10958 C CA . PRO C 3 504 ? 162.910 151.848 139.791 1.00 48.64 540 PRO C CA 1
ATOM 10959 C C . PRO C 3 504 ? 162.819 151.541 138.304 1.00 48.64 540 PRO C C 1
ATOM 10960 O O . PRO C 3 504 ? 162.453 150.443 137.882 1.00 48.64 540 PRO C O 1
ATOM 10964 N N . GLU C 3 505 ? 163.171 152.545 137.501 1.00 60.68 541 GLU C N 1
ATOM 10965 C CA . GLU C 3 505 ? 163.126 152.426 136.050 1.00 60.68 541 GLU C CA 1
ATOM 10966 C C . GLU C 3 505 ? 164.275 153.209 135.427 1.00 60.68 541 GLU C C 1
ATOM 10967 O O . GLU C 3 505 ? 164.814 154.144 136.023 1.00 60.68 541 GLU C O 1
ATOM 10973 N N . MET C 3 506 ? 164.650 152.803 134.211 1.00 69.68 542 MET C N 1
ATOM 10974 C CA . MET C 3 506 ? 165.844 153.341 133.565 1.00 69.68 542 MET C CA 1
ATOM 10975 C C . MET C 3 506 ? 165.636 154.756 133.035 1.00 69.68 542 MET C C 1
ATOM 10976 O O . MET C 3 506 ? 166.513 155.613 133.191 1.00 69.68 542 MET C O 1
ATOM 10981 N N . SER C 3 507 ? 164.493 155.019 132.403 1.00 62.21 543 SER C N 1
ATOM 10982 C CA . SER C 3 507 ? 164.255 156.285 131.728 1.00 62.21 543 SER C CA 1
ATOM 10983 C C . SER C 3 507 ? 163.126 157.056 132.403 1.00 62.21 543 SER C C 1
ATOM 10984 O O . SER C 3 507 ? 162.278 156.459 133.073 1.00 62.21 543 SER C O 1
ATOM 10987 N N . PRO C 3 508 ? 163.093 158.383 132.260 1.00 53.57 544 PRO C N 1
ATOM 10988 C CA . PRO C 3 508 ? 162.033 159.164 132.908 1.00 53.57 544 PRO C CA 1
ATOM 10989 C C . PRO C 3 508 ? 160.650 158.738 132.446 1.00 53.57 544 PRO C C 1
ATOM 10990 O O . PRO C 3 508 ? 160.423 158.453 131.269 1.00 53.57 544 PRO C O 1
ATOM 10994 N N . VAL C 3 509 ? 159.724 158.694 133.396 1.00 43.63 545 VAL C N 1
ATOM 10995 C CA . VAL C 3 509 ? 158.325 158.382 133.142 1.00 43.63 545 VAL C CA 1
ATOM 10996 C C . VAL C 3 509 ? 157.543 159.685 133.121 1.00 43.63 545 VAL C C 1
ATOM 10997 O O . VAL C 3 509 ? 157.870 160.629 133.849 1.00 43.63 545 VAL C O 1
ATOM 11001 N N . THR C 3 510 ? 156.524 159.748 132.266 1.00 38.66 546 THR C N 1
ATOM 11002 C CA . THR C 3 510 ? 155.736 160.959 132.107 1.00 38.66 546 THR C CA 1
ATOM 11003 C C . THR C 3 510 ? 154.236 160.748 132.232 1.00 38.66 546 THR C C 1
ATOM 11004 O O . THR C 3 510 ? 153.493 161.735 132.202 1.00 38.66 546 THR C O 1
ATOM 11008 N N . CYS C 3 511 ? 153.764 159.511 132.366 1.00 32.61 547 CYS C N 1
ATOM 11009 C CA . CYS C 3 511 ? 152.334 159.253 132.441 1.00 32.61 547 CYS C CA 1
ATOM 11010 C C . CYS C 3 511 ? 152.081 157.931 133.149 1.00 32.61 547 CYS C C 1
ATOM 11011 O O . CYS C 3 511 ? 152.900 157.013 133.078 1.00 32.61 547 CYS C O 1
ATOM 11014 N N . CYS C 3 512 ? 150.940 157.849 133.831 1.00 28.75 548 CYS C N 1
ATOM 11015 C CA . CYS C 3 512 ? 150.490 156.626 134.480 1.00 28.75 548 CYS C CA 1
ATOM 11016 C C . CYS C 3 512 ? 148.970 156.600 134.457 1.00 28.75 548 CYS C C 1
ATOM 11017 O O . CYS C 3 512 ? 148.319 157.631 134.287 1.00 28.75 548 CYS C O 1
ATOM 11020 N N . ASP C 3 513 ? 148.406 155.406 134.624 1.00 25.85 549 ASP C N 1
ATOM 11021 C CA . ASP C 3 513 ? 146.959 155.260 134.632 1.00 25.85 549 ASP C CA 1
ATOM 11022 C C . ASP C 3 513 ? 146.599 153.969 135.353 1.00 25.85 549 ASP C C 1
ATOM 11023 O O . ASP C 3 513 ? 147.287 152.958 135.205 1.00 25.85 549 ASP C O 1
ATOM 11028 N N . VAL C 3 514 ? 145.513 154.011 136.121 1.00 23.08 550 VAL C N 1
ATOM 11029 C CA . VAL C 3 514 ? 145.078 152.900 136.958 1.00 23.08 550 VAL C CA 1
ATOM 11030 C C . VAL C 3 514 ? 143.749 152.380 136.431 1.00 23.08 550 VAL C C 1
ATOM 11031 O O . VAL C 3 514 ? 142.862 153.163 136.076 1.00 23.08 550 VAL C O 1
ATOM 11035 N N . SER C 3 515 ? 143.612 151.059 136.385 1.00 26.64 551 SER C N 1
ATOM 11036 C CA . SER C 3 515 ? 142.410 150.435 135.858 1.00 26.64 551 SER C CA 1
ATOM 11037 C C . SER C 3 515 ? 141.239 150.602 136.825 1.00 26.64 551 SER C C 1
ATOM 11038 O O . SER C 3 515 ? 141.382 151.096 137.946 1.00 26.64 551 SER C O 1
ATOM 11041 N N . SER C 3 516 ? 140.054 150.181 136.370 1.00 34.42 552 SER C N 1
ATOM 11042 C CA . SER C 3 516 ? 138.859 150.247 137.206 1.00 34.42 552 SER C CA 1
ATOM 11043 C C . SER C 3 516 ? 138.719 149.029 138.108 1.00 34.42 552 SER C C 1
ATOM 11044 O O . SER C 3 516 ? 138.048 149.105 139.143 1.00 34.42 552 SER C O 1
ATOM 11047 N N . ASN C 3 517 ? 139.319 147.899 137.728 1.00 39.48 553 ASN C N 1
ATOM 11048 C CA . ASN C 3 517 ? 139.364 146.732 138.600 1.00 39.48 553 ASN C CA 1
ATOM 11049 C C . ASN C 3 517 ? 140.263 146.940 139.806 1.00 39.48 553 ASN C C 1
ATOM 11050 O O . ASN C 3 517 ? 140.239 146.109 140.719 1.00 39.48 553 ASN C O 1
ATOM 11055 N N . ASN C 3 518 ? 141.058 148.012 139.817 1.00 39.89 554 ASN C N 1
ATOM 11056 C CA . ASN C 3 518 ? 142.026 148.316 140.864 1.00 39.89 554 ASN C CA 1
ATOM 11057 C C . ASN C 3 518 ? 143.161 147.299 140.916 1.00 39.89 554 ASN C C 1
ATOM 11058 O O . ASN C 3 518 ? 143.866 147.210 141.924 1.00 39.89 554 ASN C O 1
ATOM 11063 N N . ARG C 3 519 ? 143.358 146.533 139.843 1.00 41.68 555 ARG C N 1
ATOM 11064 C CA . ARG C 3 519 ? 144.372 145.488 139.797 1.00 41.68 555 ARG C CA 1
ATOM 11065 C C . ARG C 3 519 ? 145.517 145.773 138.840 1.00 41.68 555 ARG C C 1
ATOM 11066 O O . ARG C 3 519 ? 146.620 145.273 139.060 1.00 41.68 555 ARG C O 1
ATOM 11074 N N . LEU C 3 520 ? 145.291 146.548 137.785 1.00 28.56 556 LEU C N 1
ATOM 11075 C CA . LEU C 3 520 ? 146.292 146.791 136.756 1.00 28.56 556 LEU C CA 1
ATOM 11076 C C . LEU C 3 520 ? 146.676 148.263 136.734 1.00 28.56 556 LEU C C 1
ATOM 11077 O O . LEU C 3 520 ? 145.847 149.132 137.014 1.00 28.56 556 LEU C O 1
ATOM 11082 N N . VAL C 3 521 ? 147.934 148.537 136.407 1.00 23.00 557 VAL C N 1
ATOM 11083 C CA . VAL C 3 521 ? 148.434 149.900 136.275 1.00 23.00 557 VAL C CA 1
ATOM 11084 C C . VAL C 3 521 ? 149.400 149.937 135.098 1.00 23.00 557 VAL C C 1
ATOM 11085 O O . VAL C 3 521 ? 150.145 148.980 134.865 1.00 23.00 557 VAL C O 1
ATOM 11089 N N . VAL C 3 522 ? 149.368 151.030 134.335 1.00 27.94 558 VAL C N 1
ATOM 11090 C CA . VAL C 3 522 ? 150.182 151.188 133.134 1.00 27.94 558 VAL C CA 1
ATOM 11091 C C . VAL C 3 522 ? 150.921 152.515 133.212 1.00 27.94 558 VAL C C 1
ATOM 11092 O O . VAL C 3 522 ? 150.305 153.558 133.449 1.00 27.94 558 VAL C O 1
ATOM 11096 N N . THR C 3 523 ? 152.233 152.480 133.000 1.00 30.18 559 THR C N 1
ATOM 11097 C CA . THR C 3 523 ? 153.055 153.680 132.949 1.00 30.18 559 THR C CA 1
ATOM 11098 C C . THR C 3 523 ? 153.695 153.785 131.571 1.00 30.18 559 THR C C 1
ATOM 11099 O O . THR C 3 523 ? 153.625 152.860 130.760 1.00 30.18 559 THR C O 1
ATOM 11103 N N . GLY C 3 524 ? 154.308 154.934 131.299 1.00 36.47 560 GLY C N 1
ATOM 11104 C CA . GLY C 3 524 ? 154.946 155.147 130.015 1.00 36.47 560 GLY C CA 1
ATOM 11105 C C . GLY C 3 524 ? 156.249 155.912 130.097 1.00 36.47 560 GLY C C 1
ATOM 11106 O O . GLY C 3 524 ? 156.281 157.046 130.583 1.00 36.47 560 GLY C O 1
ATOM 11107 N N . SER C 3 525 ? 157.332 155.305 129.617 1.00 42.02 561 SER C N 1
ATOM 11108 C CA . SER C 3 525 ? 158.652 155.916 129.657 1.00 42.02 561 SER C CA 1
ATOM 11109 C C . SER C 3 525 ? 159.365 155.681 128.336 1.00 42.02 561 SER C C 1
ATOM 11110 O O . SER C 3 525 ? 159.179 154.639 127.702 1.00 42.02 561 SER C O 1
ATOM 11113 N N . GLY C 3 526 ? 160.185 156.649 127.935 1.00 42.53 562 GLY C N 1
ATOM 11114 C CA . GLY C 3 526 ? 160.958 156.496 126.713 1.00 42.53 562 GLY C CA 1
ATOM 11115 C C . GLY C 3 526 ? 160.052 156.281 125.522 1.00 42.53 562 GLY C C 1
ATOM 11116 O O . GLY C 3 526 ? 159.192 157.108 125.207 1.00 42.53 562 GLY C O 1
ATOM 11117 N N . GLU C 3 527 ? 160.247 155.153 124.844 1.00 40.50 563 GLU C N 1
ATOM 11118 C CA . GLU C 3 527 ? 159.394 154.736 123.742 1.00 40.50 563 GLU C CA 1
ATOM 11119 C C . GLU C 3 527 ? 158.581 153.495 124.079 1.00 40.50 563 GLU C C 1
ATOM 11120 O O . GLU C 3 527 ? 158.121 152.803 123.167 1.00 40.50 563 GLU C O 1
ATOM 11126 N N . HIS C 3 528 ? 158.396 153.196 125.363 1.00 38.73 564 HIS C N 1
ATOM 11127 C CA . HIS C 3 528 ? 157.784 151.951 125.799 1.00 38.73 564 HIS C CA 1
ATOM 11128 C C . HIS C 3 528 ? 156.693 152.231 126.823 1.00 38.73 564 HIS C C 1
ATOM 11129 O O . HIS C 3 528 ? 156.667 153.283 127.467 1.00 38.73 564 HIS C O 1
ATOM 11136 N N . ALA C 3 529 ? 155.788 151.265 126.963 1.00 33.07 565 ALA C N 1
ATOM 11137 C CA . ALA C 3 529 ? 154.771 151.269 128.004 1.00 33.07 565 ALA C CA 1
ATOM 11138 C C . ALA C 3 529 ? 154.695 149.882 128.625 1.00 33.07 565 ALA C C 1
ATOM 11139 O O . ALA C 3 529 ? 154.615 148.880 127.911 1.00 33.07 565 ALA C O 1
ATOM 11141 N N . SER C 3 530 ? 154.708 149.829 129.956 1.00 28.20 566 SER C N 1
ATOM 11142 C CA . SER C 3 530 ? 154.774 148.579 130.697 1.00 28.20 566 SER C CA 1
ATOM 11143 C C . SER C 3 530 ? 153.526 148.390 131.548 1.00 28.20 566 SER C C 1
ATOM 11144 O O . SER C 3 530 ? 152.909 149.356 132.000 1.00 28.20 566 SER C O 1
ATOM 11147 N N . VAL C 3 531 ? 153.164 147.127 131.762 1.00 25.40 567 VAL C N 1
ATOM 11148 C CA . VAL C 3 531 ? 151.944 146.746 132.464 1.00 25.40 567 VAL C CA 1
ATOM 11149 C C . VAL C 3 531 ? 152.322 145.957 133.710 1.00 25.40 567 VAL C C 1
ATOM 11150 O O . VAL C 3 531 ? 152.950 144.897 133.611 1.00 25.40 567 VAL C O 1
ATOM 11154 N N . TYR C 3 532 ? 151.924 146.461 134.875 1.00 25.70 568 TYR C N 1
ATOM 11155 C CA . TYR C 3 532 ? 152.124 145.786 136.148 1.00 25.70 568 TYR C CA 1
ATOM 11156 C C . TYR C 3 532 ? 150.803 145.227 136.659 1.00 25.70 568 TYR C C 1
ATOM 11157 O O . TYR C 3 532 ? 149.729 145.550 136.149 1.00 25.70 568 TYR C O 1
ATOM 11166 N N . GLN C 3 533 ? 150.890 144.380 137.679 1.00 28.23 569 GLN C N 1
ATOM 11167 C CA . GLN C 3 533 ? 149.710 143.848 138.344 1.00 28.23 569 GLN C CA 1
ATOM 11168 C C . GLN C 3 533 ? 149.764 144.154 139.834 1.00 28.23 569 GLN C C 1
ATOM 11169 O O . GLN C 3 533 ? 150.841 144.174 140.437 1.00 28.23 569 GLN C O 1
ATOM 11175 N N . ILE C 3 534 ? 148.593 144.394 140.419 1.00 40.88 570 ILE C N 1
ATOM 11176 C CA . ILE C 3 534 ? 148.442 144.707 141.835 1.00 40.88 570 ILE C CA 1
ATOM 11177 C C . ILE C 3 534 ? 147.868 143.488 142.539 1.00 40.88 570 ILE C C 1
ATOM 11178 O O . ILE C 3 534 ? 146.811 142.981 142.148 1.00 40.88 570 ILE C O 1
ATOM 11183 N N . THR C 3 535 ? 148.562 143.021 143.572 1.00 46.74 571 THR C N 1
ATOM 11184 C CA . THR C 3 535 ? 148.098 141.922 144.405 1.00 46.74 571 THR C CA 1
ATOM 11185 C C . THR C 3 535 ? 148.091 142.361 145.861 1.00 46.74 571 THR C C 1
ATOM 11186 O O . THR C 3 535 ? 149.074 142.921 146.354 1.00 46.74 571 THR C O 1
ATOM 11190 N N . TYR C 3 536 ? 146.980 142.110 146.543 1.00 52.25 572 TYR C N 1
ATOM 11191 C CA . TYR C 3 536 ? 146.861 142.443 147.957 1.00 52.25 572 TYR C CA 1
ATOM 11192 C C . TYR C 3 536 ? 145.800 141.593 148.637 1.00 52.25 572 TYR C C 1
ATOM 11193 O O . TYR C 3 536 ? 144.733 141.346 148.078 1.00 52.25 572 TYR C O 1
#

GO terms:
  GO:0140095 cytoplasmic lattice (C, IDA)
  GO:0005737 cytoplasm (C, EXP)
  GO:0005515 protein binding (F, IPI)
  GO:0005794 Golgi apparatus (C, IDA)
  GO:0060473 cortical granule (C, IDA)
  GO:0005634 nucleus (C, IDA)
  GO:0005737 cytoplasm (C, IDA)
  GO:0005739 mitochondrion (C, IDA)
  GO:0106333 subcortical maternal complex (C, IDA)
  GO:0015631 tubulin binding (F, IPI)

Nearest PDB structures (foldseek):
  8x7w-assembly1_F  TM=9.961E-01  e=3.996E-58  Escherichia coli K-12
  2ce9-assembly2_C  TM=8.840E-01  e=5.365E-25  Homo sapiens
  2ce9-assembly2_D  TM=8.810E-01  e=9.990E-25  Homo sapiens
  5mwj-assembly1_A  TM=8.798E-01  e=4.841E-24  Homo sapiens
  5mwj-assembly1_B  TM=8.856E-01  e=9.920E-24  Homo sapiens

Solvent-accessible surface area: 64088 Å² total; per-residue (Å²): 163,17,36,8,5,5,0,1,0,42,0,0,48,84,18,77,60,121,27,25,78,47,0,12,101,34,4,52,99,77,5,75,119,45,127,137,40,91,9,48,79,139,70,0,63,122,9,82,27,30,58,2,0,34,23,5,24,94,91,48,30,46,78,101,0,2,53,21,1,20,53,1,0,101,92,31,117,25,78,55,10,3,89,75,1,102,30,10,53,149,66,0,37,94,162,163,84,102,45,166,88,8,33,42,62,13,68,61,64,13,27,102,98,72,120,127,240,116,31,51,127,53,10,38,25,7,10,80,59,40,176,95,47,41,172,4,80,8,0,1,0,4,10,88,43,45,58,31,22,56,52,24,1,42,120,16,5,44,34,9,12,116,21,74,10,26,137,62,56,7,39,2,6,2,37,18,35,4,90,76,15,61,147,92,158,66,7,0,22,34,65,11,5,36,108,28,23,68,83,52,122,28,68,71,109,58,2,64,60,132,58,60,65,5,6,7,3,0,19,10,20,27,44,29,29,88,52,17,78,89,112,54,191,55,16,160,99,61,52,100,85,56,42,10,10,0,25,12,59,0,14,5,62,34,52,10,38,84,113,4,0,2,14,0,4,2,48,62,10,3,5,53,53,2,24,16,32,10,44,45,15,28,19,6,20,6,145,52,92,51,63,9,73,55,37,1,103,124,68,103,65,150,76,16,79,4,0,22,13,1,17,12,14,16,92,39,18,32,32,142,90,62,91,62,137,75,12,86,114,96,68,99,57,33,13,107,100,20,0,64,15,5,0,51,4,7,5,60,42,58,47,66,81,41,49,89,71,20,113,131,31,59,4,21,106,86,82,24,119,37,30,70,89,82,60,68,18,28,22,5,0,18,0,0,8,31,14,8,72,154,87,127,136,15,99,48,27,84,24,2,23,67,39,80,42,2,46,95,2,6,62,3,2,1,1,8,4,7,111,55,4,45,148,19,5,62,89,9,21,50,63,109,38,126,38,40,15,69,130,83,2,43,118,14,2,18,58,14,7,111,31,113,99,56,13,47,23,40,27,6,32,55,6,2,41,13,0,46,14,0,57,31,116,121,15,0,101,108,0,3,72,35,19,67,61,8,36,0,22,0,44,86,47,117,5,1,55,0,0,12,55,0,1,100,17,2,49,103,4,103,103,7,77,10,8,2,49,54,18,34,38,68,76,65,80,34,35,57,19,59,51,35,63,87,71,42,25,39,84,26,116,19,33,97,28,25,78,61,1,0,37,15,12,7,99,19,94,53,1,75,46,6,20,10,9,30,2,84,12,63,74,98,7,3,105,35,14,9,35,71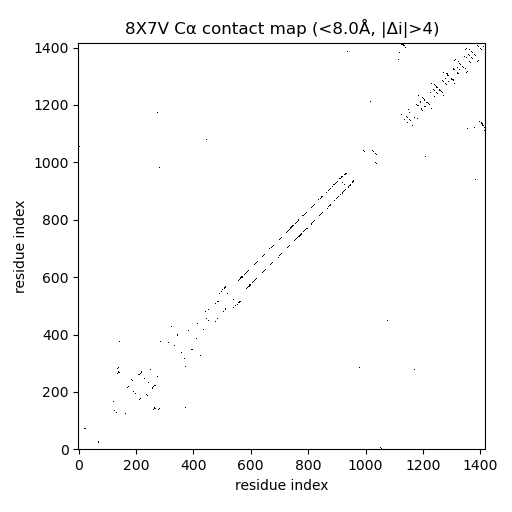,9,83,108,89,91,5,77,4,66,44,6,59,11,126,55,5,82,4,71,77,2,6,114,55,1,17,138,10,5,67,41,13,124,50,7,83,17,2,22,1,9,36,13,112,10,138,90,89,28,7,104,80,15,7,92,4,9,97,60,111,110,8,78,4,68,27,12,31,14,35,82,2,42,4,59,78,38,2,2,86,50,6,9,89,9,8,42,73,12,105,30,8,85,19,6,2,1,15,34,2,108,2,67,30,97,0,0,90,26,7,6,89,4,10,118,66,113,144,6,43,4,73,53,8,5,0,39,77,7,54,2,64,35,75,1,0,82,12,7,6,43,1,20,82,45,20,147,36,11,28,22,0,0,0,2,71,2,71,4,12,45,107,0,3,46,37,9,10,154,13,8,94,83,104,116,17,16,6,76,53,6,19,8,20,80,0,125,3,60,45,50,0,0,18,70,11,3,124,5,13,107,57,22,63,133,14,28,41,6,14,4,10,88,1,60,3,62,47,84,0,2,101,88,8,4,109,26,12,107,61,115,58,10,72,4,74,13,6,42,7,28,90,2,105,12,54,39,61,0,0,90,21,3,8,57,2,6,29,152,20,147,52,9,85,10,1,18,0,23,72,3,83,5,26,56,47,0,4,46,21,4,13,98,5,13,81,73,190,78,1,36,5,25,46,7,1,3,66,29,2,53,1,61,49,112,3,0,74,24,14,10,88,2,8,36,69,14,143,78,5,50,14,2,6,2,14,45,12,103,22,45,88,158,1,2,100,103,1,2,71,9,13,29,37,118,76,5,50,18,72,39,3,0,8,34,61,32,24,21,56,107,115,8,38,108,19,7,105,76,8,61,124,93,64,90,184,11,74,23,59,5,64,33,82,28,102,40,72,117,62,75,64,151,19,44,64,87,123,24,59,72,6,13,17,19,7,26,38,78,31,26,135,84,58,37,77,11,78,3,52,25,98,0,0,60,67,8,7,20,120,120,68,61,37,20,48,35,11,14,13,4,2,46,0,1,4,38,31,75,107,66,146,80,35,87,52,1,71,2,24,0,9,8,83,49,50,17,10,36,68,1,47,23,0,8,0,19,10,0,90,44,27,60,57,74,157,86,181,115,20,155,126,69,112,110,31,86,29,13,28,56,32,4,3,32,62,6,11,103,81,10,20,69,123,92,186,29,36,75,68,25,40,51,31,96,40,49,34,84,49,83,154,168,107,90,150,96,40,57,2,61,55,7,60,47,16,17,22,4,28,11,68,44,118,10,64,20,21,10,13,7,14,81,14,43,10,0,9,2,2,0,118,167,1,3,38,1,4,22,2,35,20,70,53,22,62,33,116,76,7,26,20,53,23,76,43,159,67,124,45,6,64,2,112,17,28,41,34,19,103,58,12,69,12,4,5,4,0,6,58,103,44,82,11,2,12,2,43,15,14,11,0,23,5,11,25,61,88,33,94,1,69,11,93,85,31,43,2,43,11,18,26,37,36,70,109,50,59,30,1,2,0,0,0,68,63,10,24,9,60,5,0,19,54,171,97,63,49,78,90,76,45,10,130,58,72,124,61,2,13,91,22,14,20,23,90,45,121,50,3,3,2,1,1,65,54,12,12,0,22,11,27,48,62,184,73,132,131,138,24,106,124,28,102,8,189,22,79,1,30,18,14,16,30,4,30,96,106,55,47,0,1,0,0,4,13,64,0,49,3,59,4,0,12,48,115,25,86,108,103,77,86,6,16,115,44,131,11,45,0,60,20,7,63,9,2,28,47,6,48,4,0,1,0,0,2,119,74,39,63,2,6,5,11,19,27,112,71,8,66,46,11,1,35,20,32,34,144,32,72,0,64,13,16,23,11,2,84,70,3,37,4,6,0,1,1,24,39,79,79,2,11,1,7,10,1,32,61

B-factor: mean 61.62, std 23.24, range [16.9, 123.15]

Organism: Homo sapiens (NCBI:txid9606)

=== Feature glossary ===
Legend for the data blocks above and below:

— What the protein is —

The amino-acid sequence is the protein's primary structure: the linear order of residues from the N-terminus to the C-terminus, written in one-letter code. Everything else here — the 3D coordinates, the secondary structure, the domain annotations — is ultimately a consequence of this string.

Functional annotations link the protein to curated databases. InterPro entries identify conserved domains and families by matching the sequence against member-database signatures (Pfam, PROSITE, CDD, …). Gene Ontology (GO) terms describe molecular function, biological process, and cellular component in a controlled vocabulary. CATH places the structure in a hierarchical fold classification (Class/Architecture/Topology/Homologous-superfamily). The organism is the source species.

— Where its atoms are —

Atomic coordinates in PDBx/mmCIF format — the same representation the Protein Data Bank distributes. Each line of the _atom_site loop places one backbone atom in Cartesian space (units: ångströms, origin: arbitrary).

The six renders are orthographic views along the three Cartesian axes in both directions. Representation (cartoon, sticks, or surface) and color scheme (sequence-rainbow or by-chain) vary across proteins so the training set covers all the common visualization conventions.

— Local backbone conformation —

Eight-state secondary structure (DSSP): H is the canonical α-helix, G the tighter 3₁₀-helix, I the wider π-helix; E/B are β-structure, T and S are turns and bends, and '-' is everything else. DSSP derives these from the pattern of main-chain N–H···O=C hydrogen bonds, not from the sequence.

Three-state secondary structure (P-SEA) collapses the eight DSSP classes into helix (a), strand (b), and coil (c). P-SEA assigns these from Cα geometry alone — distances and angles — without requiring backbone oxygens, so it works on any Cα trace.

φ (phi) and ψ (psi) are the two rotatable backbone dihedrals per residue: φ is the C(i-1)–N–Cα–C torsion, ψ is the N–Cα–C–N(i+1) torsion, both in degrees on (−180°, 180°]. α-helical residues cluster near (−60°, −45°); β-strand residues near (−120°, +130°). A Ramachandran plot is simply a scatter of (φ, ψ) for every residue.

— Global shape and packing —

The geometric summary reports three shape descriptors. Rg (radius of gyration) measures how spread out the Cα atoms are about their centre of mass; compact globular proteins have small Rg, elongated or unfolded ones large. Cα contacts (<8 Å, |i−j|>4) count long-range residue pairs in spatial proximity — high for tightly packed folds, near zero for rods or random coil. The bounding-box extents give the protein's footprint along x, y, z in Å.

SASA measures how much of the protein is reachable by solvent. It is computed by rolling a water-sized probe over the atomic surface and summing the exposed area (Å²). Per-residue SASA distinguishes core (buried, low SASA) from surface (exposed, high SASA) residues; total SASA is a whole-molecule size measure.

Plot images: a contact map (which residues are close in 3D, as an N×N binary image), a Ramachandran scatter (backbone torsion angles, revealing secondary-structure composition at a glance), and — for AlphaFold structures — a PAE heatmap (pairwise prediction confidence).

— Structural neighborhood —

A 3Di character summarizes, for each residue, the relative orientation of the Cα frame of its nearest spatial neighbor. Because it encodes fold topology rather than chemistry, 3Di alignments detect remote structural similarity that sequence alignment misses.

The Foldseek neighbor list gives the closest experimentally determined structures in the PDB, ranked by structural alignment. TM-score near 1 means near-identical fold; near 0.3 means only rough topology match. This is how one finds what a novel AlphaFold prediction most resembles in the solved-structure universe.

— Confidence and disorder —

For AlphaFold models, the B-factor field carries pLDDT — the model's own estimate of local accuracy on a 0–100 scale. Regions with pLDDT<50 should be treated as essentially unmodeled; they often correspond to intrinsically disordered segments.

Crystallographic B-factors measure how much each atom's electron density is smeared out, in Å². They rise in mobile loops and surface residues and fall in the buried interior. In AlphaFold models this column is repurposed to hold pLDDT instead.

Predicted Aligned Error (PAE) is an AlphaFold confidence matrix: entry (i, j) is the expected error in the position of residue j, in ångströms, when the prediction is superimposed on the true structure at residue i. Low PAE within a block of residues means that block is internally rigid and well-predicted; high PAE between two blocks means their relative placement is uncertain even if each block individually is confident.